Protein AF-A0A7S4UX85-F1 (afdb_monomer)

Mean predicted aligned error: 16.38 Å

Foldseek 3Di:
DADADADDDDDDFDKDWPDDWDWFKKFKAFDDWDFAVCVVVPPDPVNQVVLVVVCVDPVNVVVQVVCVVVLNNCLRHDDPQNGIFGQKIFMDHPDPPDPLCRLVGAMWGWDPDDDDPARKTWTWGDDDPPRQIKIFIWACPRVSPAAIWTFIFSDPDPVCPQGTFKTFDRNDDRSLSPPPVRRMGTGITGTDIDGDDDHDHDNPQPWDKDADLPDPWFWMKTFRADLVLLCQLCVPPPDPDQKDWGQCPDDPRNVSNQVSCQVRPQVNHLVCCVPPNISFDAALPGDWAWDDDPPPDFALPDCQLPPDAFDWDWDQDPVVRDIDIDTPPCRLVVSLVSLVRHDAQWIWMARSVRRMITITGDLSSQRSVQLNVQPPLADPPRRVQKTKIKHKYQQVNDDDPPDDPDDDDAQPPADFDFFDWPPPDGDDRRLRSVLRVQVCLLVQVDKDKFKEKGWHDDRHDNRMIMIMMMIGIGRWFEEEDQAAPPNPPLVSVLRNLRVCQVVLQVPQDPDFAASAAEEEEALVCQVVSVVVCCRTPVPFAEQEDNELVSQQPDFSLSRRNGSYYYYYLLRLQGPCLQVLLLCLLVVNDDGDQARQQPDDLAADDQDPDPDDPWLPPPGSQPDLPDPVSLVSLQSNLVNLVSNLSSLVSNCVDDDDRGDTSRHQLNHAYQEYEYEAVVLLFGDHPVRVVVLVVVVVPDPDDRDDPSSNSSSNQQLVLLNQYQVSHSYHHSRHYYYYHNHPQPSDPRSVQSSCSSRNNRHDYDPSCRDVCSSNPRCSCVVVNVVPDDTDDD

Sequence (790 aa):
MITIHDGESSKLTQWMVKTSNTKTSLKLMGENPMDSERVETGLTDFSAESLVENAKKSHNAKSFGPAKQRGEERRWIYAKNWKNWPEKITISTVKDDSEEVSHLCGEYIRAKCRQTINQSAMWIKSGSKDDQKLYLLIKPCTNRIGPDTAIISTSISHADSSCVLATLPRNWQPCDALNPKNHTLTDVSTMNWVPLDVKCYFSVSNVEVASPEKSPDVLVTVKGLRKADVVMLCRNDGSSKNTVQLNVTQGQKAQQTVRVFNSLCVAPILKYAAGNGLKYDLSPESPWVDISPPAGVIFGCCDTTIPPRPTESWVFDQERGTWERQSEPGASRRYYLALRDAPEPFQMWLDKKSSEVTVKCYPEVAAHQASRGLIEGRGSDVKNEISVRFRLADLTQQTDPVVDPFRVSNCDSEEMTSVSLKEPYKLYERQQKAVTKMCSIEDGNTLFEELEMSEQEMPGSAGWSLIAKATRETKISGGVIADAIGAGKTVISIAIIVRGIEKARHSRSFPNQSSATLVVVPPGLIDQWKSEIRKFAPSMKVISVYDYGSIGKIRVKDMIEADVVICPVDILESEGYMDNVVRKAEKNKKIYTPKLPKYTGQQEKNGADGVWIPSSSADPYGGANNPNNQKRRNESAYYTYVYLNSVEKLRKMEVDKQDKGLPLEFFEWERIIVDEIHESLCTTKDELKLAKEFSSENDSGFFQEKNRRAGRELLGITQKDVRRRPLLYRRAIFGLTGTPLLDSSSRVIELANLMGNTYVIGLSSHWRKLERESCRDIFLHNYLEPKQSR

Secondary structure (DSSP, 8-state):
----------S---EEESS--EEEEEEEEEEEEEE-HHHHTT--HHHHHHHHHHHHSHHHHHHHHHHHHTT-GGGTS--TTTTEEEEEEEEEESSTT-TTTGGG-EEEEE------TTT-EEEEE---TTSPP-EEEEE--TTSSS--EEEEESSS-TT-GGGEEEE--TT--GGGGGSG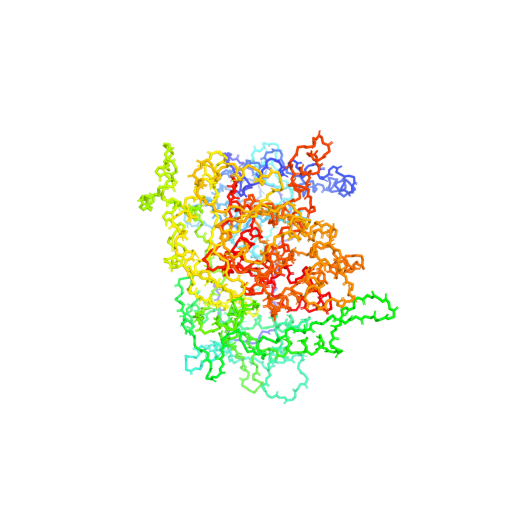GG-EEEEEEE--EEESS----------EEE--TT-SSEEEEEE---HHHHHHHTTT-----SEEEE--SSHHHHHHHHHHHIIIIIHHHHHHHHHH--SS--STTPPPEEE-PPTT--TT--TTTSPPPPPEEEEEETTTTEEEEEE-TTHHHHHHHHHHTSPPSEEEEEETTTTEEEEEE-HHHHHHHHHHHHHTTS-TTGGGS-EEEEEEEETTTPPPP---------STTSPPPP--PSTT----HHHHHHHHHHHHHHTT--EEEEEEEEEEEPSSSS-EEEEEEEEEEEE--EEEEE--TTS-HHHHHHHHHHHHHHHHHHH-BTTTB-SPEEEEE-GGGHHHHHHHHHHH-TTS-EEE--SHHHHTT-BHHHHHH-SEEEEETTGGGSTTHHHHHHHHHTTT---PPPPPPS-----B-----SS---S----TTS-TT-HHHHHHHHHHHHHHHHHHHHHHHHTT----TT-B---GGGSEESEEEETTGGGGS--BHHHHHHHHHHHHH----PPPHHHHHHHHHHTTTT-SSGGGSSSEESS-EEEEESS---S-HHHHHHHHHHTTT--BSS-TTTHHHHHHS-GGGHHHHHHH--S---

InterPro domains:
  IPR000330 SNF2, N-terminal domain [PF00176] (471-698)
  IPR014001 Helicase superfamily 1/2, ATP-binding domain [SM00487] (423-771)
  IPR027417 P-loop containing nucleoside triphosphate hydrolase [G3DSA:3.40.50.300] (415-760)
  IPR027417 P-loop containing nucleoside triphosphate hydrolase [SSF52540] (393-781)

Nearest PDB structures (foldseek):
  7r76-assembly1_A  TM=5.969E-01  e=4.818E-28  Cryptococcus neoformans H99
  7r77-assembly1_A  TM=5.598E-01  e=4.991E-27  Cryptococcus neoformans H99
  7r78-assembly1_A  TM=5.023E-01  e=2.376E-28  Cryptococcus neoformans H99
  7zke-assembly1_E  TM=6.931E-01  e=8.146E-07  Thermochaetoides thermophila
  7zb5-assembly1_H  TM=6.694E-01  e=3.004E-06  Thermochaetoides thermophila

Structure (mmCIF, N/CA/C/O backbone):
data_AF-A0A7S4UX85-F1
#
_entry.id   AF-A0A7S4UX85-F1
#
loop_
_atom_site.group_PDB
_atom_site.id
_atom_site.type_symbol
_atom_site.label_atom_id
_atom_site.label_alt_id
_atom_site.label_comp_id
_atom_site.label_asym_id
_atom_site.label_entity_id
_atom_site.label_seq_id
_atom_site.pdbx_PDB_ins_code
_atom_site.Cartn_x
_atom_site.Cartn_y
_atom_site.Cartn_z
_atom_site.occupancy
_atom_site.B_iso_or_equiv
_atom_site.auth_seq_id
_atom_site.auth_comp_id
_atom_site.auth_asym_id
_atom_site.auth_atom_id
_atom_site.pdbx_PDB_model_num
ATOM 1 N N . MET A 1 1 ? 37.073 10.346 -48.454 1.00 24.80 1 MET A N 1
ATOM 2 C CA . MET A 1 1 ? 35.929 10.108 -49.359 1.00 24.80 1 MET A CA 1
ATOM 3 C C . MET A 1 1 ? 35.527 8.654 -49.205 1.00 24.80 1 MET A C 1
ATOM 5 O O . MET A 1 1 ? 36.381 7.803 -49.400 1.00 24.80 1 MET A O 1
ATOM 9 N N . ILE A 1 2 ? 34.300 8.372 -48.766 1.00 26.23 2 ILE A N 1
ATOM 10 C CA . ILE A 1 2 ? 33.773 7.003 -48.687 1.00 26.23 2 ILE A CA 1
ATOM 11 C C . ILE A 1 2 ? 32.948 6.795 -49.955 1.00 26.23 2 ILE A C 1
ATOM 13 O O . ILE A 1 2 ? 31.933 7.465 -50.132 1.00 26.23 2 ILE A O 1
ATOM 17 N N . THR A 1 3 ? 33.404 5.920 -50.846 1.00 28.89 3 THR A N 1
ATOM 18 C CA . THR A 1 3 ? 32.665 5.551 -52.058 1.00 28.89 3 THR A CA 1
ATOM 19 C C . THR A 1 3 ? 31.814 4.322 -51.750 1.00 28.89 3 THR A C 1
ATOM 21 O O . THR A 1 3 ? 32.329 3.313 -51.268 1.00 28.89 3 THR A O 1
ATOM 24 N N . ILE A 1 4 ? 30.505 4.429 -51.974 1.00 30.66 4 ILE A N 1
ATOM 25 C CA . ILE A 1 4 ? 29.514 3.388 -51.674 1.00 30.66 4 ILE A CA 1
ATOM 26 C C . ILE A 1 4 ? 29.380 2.459 -52.888 1.00 30.66 4 ILE A C 1
ATOM 28 O O . ILE A 1 4 ? 29.232 2.941 -54.009 1.00 30.66 4 ILE A O 1
ATOM 32 N N . HIS A 1 5 ? 29.425 1.142 -52.669 1.00 34.62 5 HIS A N 1
ATOM 33 C CA . HIS A 1 5 ? 29.243 0.124 -53.710 1.00 34.62 5 HIS A CA 1
ATOM 34 C C . HIS A 1 5 ? 28.300 -0.997 -53.235 1.00 34.62 5 HIS A C 1
ATOM 36 O O . HIS A 1 5 ? 28.344 -1.381 -52.067 1.00 34.62 5 HIS A O 1
ATOM 42 N N . ASP A 1 6 ? 27.507 -1.554 -54.156 1.00 32.75 6 ASP A N 1
ATOM 43 C CA . ASP A 1 6 ? 26.607 -2.697 -53.930 1.00 32.75 6 ASP A CA 1
ATOM 44 C C . ASP A 1 6 ? 27.368 -4.041 -54.021 1.00 32.75 6 ASP A C 1
ATOM 46 O O . ASP A 1 6 ? 28.125 -4.257 -54.971 1.00 32.75 6 ASP A O 1
ATOM 50 N N . GLY A 1 7 ? 27.194 -4.963 -53.057 1.00 37.06 7 GLY A N 1
ATOM 51 C CA . GLY A 1 7 ? 27.782 -6.317 -53.122 1.00 37.06 7 GLY A CA 1
ATOM 52 C C . GLY A 1 7 ? 27.730 -7.154 -51.828 1.00 37.06 7 GLY A C 1
ATOM 53 O O . GLY A 1 7 ? 27.686 -6.610 -50.726 1.00 37.06 7 GLY A O 1
ATOM 54 N N . GLU A 1 8 ? 27.737 -8.491 -51.957 1.00 38.31 8 GLU A N 1
ATOM 55 C CA . GLU A 1 8 ? 27.724 -9.460 -50.841 1.00 38.31 8 GLU A CA 1
ATOM 56 C C . GLU A 1 8 ? 29.026 -9.441 -50.010 1.00 38.31 8 GLU A C 1
ATOM 58 O O . GLU A 1 8 ? 30.140 -9.532 -50.529 1.00 38.31 8 GLU A O 1
ATOM 63 N N . SER A 1 9 ? 28.873 -9.355 -48.685 1.00 39.91 9 SER A N 1
ATOM 64 C CA . SER A 1 9 ? 29.958 -9.272 -47.700 1.00 39.91 9 SER A CA 1
ATOM 65 C C . SER A 1 9 ? 30.552 -10.648 -47.374 1.00 39.91 9 SER A C 1
ATOM 67 O O . SER A 1 9 ? 29.861 -11.522 -46.853 1.00 39.91 9 SER A O 1
ATOM 69 N N . SER A 1 10 ? 31.855 -10.825 -47.617 1.00 39.25 10 SER A N 1
ATOM 70 C CA . SER A 1 10 ? 32.618 -11.991 -47.131 1.00 39.25 10 SER A CA 1
ATOM 71 C C . SER A 1 10 ? 33.897 -11.649 -46.359 1.00 39.25 10 SER A C 1
ATOM 73 O O . SER A 1 10 ? 34.636 -12.556 -45.979 1.00 39.25 10 SER A O 1
ATOM 75 N N . LYS A 1 11 ? 34.182 -10.374 -46.058 1.00 42.41 11 LYS A N 1
ATOM 76 C CA .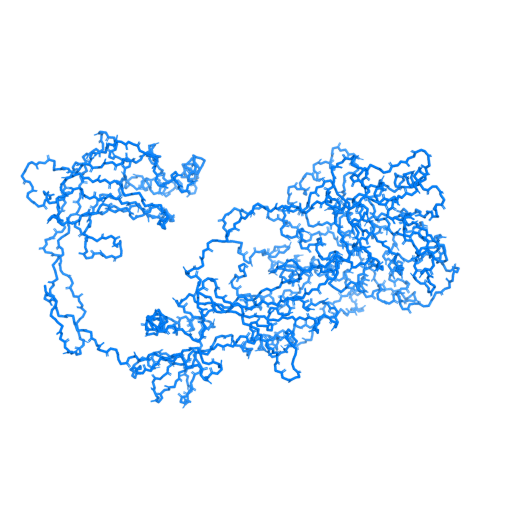 LYS A 1 11 ? 35.371 -10.013 -45.267 1.00 42.41 11 LYS A CA 1
ATOM 77 C C . LYS A 1 11 ? 35.035 -9.035 -44.147 1.00 42.41 11 LYS A C 1
ATOM 79 O O . LYS A 1 11 ? 34.587 -7.922 -44.393 1.00 42.41 11 LYS A O 1
ATOM 84 N N . LEU A 1 12 ? 35.276 -9.483 -42.913 1.00 42.38 12 LEU A N 1
ATOM 85 C CA . LEU A 1 12 ? 35.343 -8.648 -41.713 1.00 42.38 12 LEU A CA 1
ATOM 86 C C . LEU A 1 12 ? 36.306 -7.479 -41.957 1.00 42.38 12 LEU A C 1
ATOM 88 O O . LEU A 1 12 ? 37.416 -7.697 -42.443 1.00 42.38 12 LEU A O 1
ATOM 92 N N . THR A 1 13 ? 35.894 -6.266 -41.590 1.00 45.19 13 THR A N 1
ATOM 93 C CA . THR A 1 13 ? 36.746 -5.073 -41.600 1.00 45.19 13 THR A CA 1
ATOM 94 C C . THR A 1 13 ? 37.978 -5.334 -40.737 1.00 45.19 13 THR A C 1
ATOM 96 O O . THR A 1 13 ? 37.881 -5.409 -39.511 1.00 45.19 13 THR A O 1
ATOM 99 N N . GLN A 1 14 ? 39.136 -5.520 -41.368 1.00 46.69 14 GLN A N 1
ATOM 100 C CA . GLN A 1 14 ? 40.402 -5.682 -40.664 1.00 46.69 14 GLN A CA 1
ATOM 101 C C . GLN A 1 14 ? 41.067 -4.317 -40.532 1.00 46.69 14 GLN A C 1
ATOM 103 O O . GLN A 1 14 ? 41.392 -3.663 -41.519 1.00 46.69 14 GLN A O 1
ATOM 108 N N . TRP A 1 15 ? 41.254 -3.889 -39.290 1.00 50.09 15 TRP A N 1
ATOM 109 C CA . TRP A 1 15 ? 42.080 -2.741 -38.950 1.00 50.09 15 TRP A CA 1
ATOM 110 C C . TRP A 1 15 ? 43.505 -3.236 -38.701 1.00 50.09 15 TRP A C 1
ATOM 112 O O . TRP A 1 15 ? 43.690 -4.209 -37.970 1.00 50.09 15 TRP A O 1
ATOM 122 N N . MET A 1 16 ? 44.511 -2.579 -39.282 1.00 54.62 16 MET A N 1
ATOM 123 C CA . MET A 1 16 ? 45.909 -2.802 -38.905 1.00 54.62 16 MET A CA 1
ATOM 124 C C . MET A 1 16 ? 46.477 -1.553 -38.235 1.00 54.62 16 MET A C 1
ATOM 126 O O . MET A 1 16 ? 46.199 -0.421 -38.636 1.00 54.62 16 MET A O 1
ATOM 130 N N . VAL A 1 17 ? 47.288 -1.778 -37.203 1.00 55.66 17 VAL A N 1
ATOM 131 C CA . VAL A 1 17 ? 48.068 -0.724 -36.555 1.00 55.66 17 VAL A CA 1
ATOM 132 C C . VAL A 1 17 ? 49.246 -0.384 -37.479 1.00 55.66 17 VAL A C 1
ATOM 134 O O . VAL A 1 17 ? 50.030 -1.265 -37.824 1.00 55.66 17 VAL A O 1
ATOM 137 N N . LYS A 1 18 ? 49.357 0.879 -37.907 1.00 51.97 18 LYS A N 1
ATOM 138 C CA . LYS A 1 18 ? 50.373 1.388 -38.851 1.00 51.97 18 LYS A CA 1
ATOM 139 C C . LYS A 1 18 ? 51.799 1.273 -38.304 1.00 51.97 18 LYS A C 1
ATOM 141 O O . LYS A 1 18 ? 52.738 1.065 -39.064 1.00 51.97 18 LYS A O 1
ATOM 146 N N . THR A 1 19 ? 51.954 1.418 -36.993 1.00 54.75 19 THR A N 1
ATOM 147 C CA . THR A 1 19 ? 53.226 1.368 -36.267 1.00 54.75 19 THR A CA 1
ATOM 148 C C . THR A 1 19 ? 53.026 0.544 -34.999 1.00 54.75 19 THR A C 1
ATOM 150 O O . THR A 1 19 ? 52.037 0.728 -34.297 1.00 54.75 19 THR A O 1
ATOM 153 N N . SER A 1 20 ? 53.927 -0.397 -34.700 1.00 57.41 20 SER A N 1
ATOM 154 C CA . SER A 1 20 ? 53.910 -1.145 -33.430 1.00 57.41 20 SER A CA 1
ATOM 155 C C . SER A 1 20 ? 53.746 -0.186 -32.248 1.00 57.41 20 SER A C 1
ATOM 157 O O . SER A 1 20 ? 54.369 0.867 -32.302 1.00 57.41 20 SER A O 1
ATOM 159 N N . ASN A 1 21 ? 52.973 -0.539 -31.206 1.00 61.81 21 ASN A N 1
ATOM 160 C CA . ASN A 1 21 ? 52.797 0.289 -29.999 1.00 61.81 21 ASN A CA 1
ATOM 161 C C . ASN A 1 21 ? 54.141 0.882 -29.546 1.00 61.81 21 ASN A C 1
ATOM 163 O O . ASN A 1 21 ? 54.952 0.176 -28.937 1.00 61.81 21 ASN A O 1
ATOM 167 N N . THR A 1 22 ? 54.382 2.159 -29.842 1.00 70.50 22 THR A N 1
ATOM 168 C CA . THR A 1 22 ? 55.562 2.858 -29.350 1.00 70.50 22 THR A CA 1
ATOM 169 C C . THR A 1 22 ? 55.210 3.456 -27.997 1.00 70.50 22 THR A C 1
ATOM 171 O O . THR A 1 22 ? 54.135 4.021 -27.780 1.00 70.50 22 THR A O 1
ATOM 174 N N . LYS A 1 23 ? 56.101 3.238 -27.031 1.00 78.81 23 LYS A N 1
ATOM 175 C CA . LYS A 1 23 ? 56.013 3.855 -25.712 1.00 78.81 23 LYS A CA 1
ATOM 176 C C . LYS A 1 23 ? 56.777 5.166 -25.760 1.00 78.81 23 LYS A C 1
ATOM 178 O O . LYS A 1 23 ? 57.959 5.173 -26.091 1.00 78.81 23 LYS A O 1
ATOM 183 N N . THR A 1 24 ? 56.110 6.252 -25.406 1.00 83.94 24 THR A N 1
ATOM 184 C CA . THR A 1 24 ? 56.684 7.599 -25.380 1.00 83.94 24 THR A CA 1
ATOM 185 C C . THR A 1 24 ? 56.409 8.284 -24.043 1.00 83.94 24 THR A C 1
ATOM 187 O O . THR A 1 24 ? 55.735 7.727 -23.169 1.00 83.94 24 THR A O 1
ATOM 190 N N . SER A 1 25 ? 56.964 9.479 -23.867 1.00 86.62 25 SER A N 1
ATOM 191 C CA . SER A 1 25 ? 56.810 10.281 -22.658 1.00 86.62 25 SER A CA 1
ATOM 192 C C . SER A 1 25 ? 56.208 11.642 -22.988 1.00 86.62 25 SER A C 1
ATOM 194 O O . SER A 1 25 ? 56.668 12.326 -23.902 1.00 86.62 25 SER A O 1
ATOM 196 N N . LEU A 1 26 ? 55.213 12.053 -22.206 1.00 89.94 26 LEU A N 1
ATOM 197 C CA . LEU A 1 26 ? 54.559 13.357 -22.313 1.00 89.94 26 LEU A CA 1
ATOM 198 C C . LEU A 1 26 ? 54.637 14.093 -20.981 1.00 89.94 26 LEU A C 1
ATOM 200 O O . LEU A 1 26 ? 54.684 13.478 -19.915 1.00 89.94 26 LEU A O 1
ATOM 204 N N . LYS A 1 27 ? 54.612 15.420 -21.044 1.00 91.31 27 LYS A N 1
ATOM 205 C CA . LYS A 1 27 ? 54.462 16.282 -19.880 1.00 91.31 27 LYS A CA 1
ATOM 206 C C . LYS A 1 27 ? 53.036 16.825 -19.848 1.00 91.31 27 LYS A C 1
ATOM 208 O O . LYS A 1 27 ? 52.619 17.494 -20.787 1.00 91.31 27 LYS A O 1
ATOM 213 N N . LEU A 1 28 ? 52.288 16.514 -18.792 1.00 94.06 28 LEU A N 1
ATOM 214 C CA . LEU A 1 28 ? 50.919 16.979 -18.568 1.00 94.06 28 LEU A CA 1
ATOM 215 C C . LEU A 1 28 ? 50.912 17.910 -17.354 1.00 94.06 28 LEU A C 1
ATOM 217 O O . LEU A 1 28 ? 51.146 17.467 -16.230 1.00 94.06 28 LEU A O 1
ATOM 221 N N . MET A 1 29 ? 50.650 19.195 -17.585 1.00 95.50 29 MET A N 1
ATOM 222 C CA . MET A 1 29 ? 50.606 20.224 -16.541 1.00 95.50 29 MET A CA 1
ATOM 223 C C . MET A 1 29 ? 49.182 20.743 -16.390 1.00 95.50 29 MET A C 1
ATOM 225 O O . MET A 1 29 ? 48.583 21.199 -17.357 1.00 95.50 29 MET A O 1
ATOM 229 N N . GLY A 1 30 ? 48.635 20.636 -15.187 1.00 94.31 30 GLY A N 1
ATOM 230 C CA . GLY A 1 30 ? 47.293 21.068 -14.835 1.00 94.31 30 GLY A CA 1
ATOM 231 C C . GLY A 1 30 ? 47.302 22.438 -14.166 1.00 94.31 30 GLY A C 1
ATOM 232 O O . GLY A 1 30 ? 48.114 22.693 -13.280 1.00 94.31 30 GLY A O 1
ATOM 233 N N . GLU A 1 31 ? 46.359 23.288 -14.549 1.00 94.19 31 GLU A N 1
ATOM 234 C CA . GLU A 1 31 ? 46.131 24.620 -13.984 1.00 94.19 31 GLU A CA 1
ATOM 235 C C . GLU A 1 31 ? 44.670 24.751 -13.535 1.00 94.19 31 GLU A C 1
ATOM 237 O O . GLU A 1 31 ? 43.811 23.966 -13.952 1.00 94.19 31 GLU A O 1
ATOM 242 N N . ASN A 1 32 ? 44.400 25.748 -12.684 1.00 94.31 32 ASN A N 1
ATOM 243 C CA . ASN A 1 32 ? 43.068 26.077 -12.166 1.00 94.31 32 ASN A CA 1
ATOM 244 C C . ASN A 1 32 ? 42.355 24.857 -11.546 1.00 94.31 32 ASN A C 1
ATOM 246 O O . ASN A 1 32 ? 41.473 24.261 -12.168 1.00 94.31 32 ASN A O 1
ATOM 250 N N . PRO A 1 33 ? 42.754 24.428 -10.336 1.00 93.44 33 PRO A N 1
ATOM 251 C CA . PRO A 1 33 ? 42.096 23.317 -9.661 1.00 93.44 33 PRO A CA 1
ATOM 252 C C . PRO A 1 33 ? 40.618 23.639 -9.409 1.00 93.44 33 PRO A C 1
ATOM 254 O O . PRO A 1 33 ? 40.288 24.684 -8.854 1.00 93.44 33 PRO A O 1
ATOM 257 N N . MET A 1 34 ? 39.746 22.713 -9.790 1.00 89.81 34 MET A N 1
ATOM 258 C CA . MET A 1 34 ? 38.306 22.758 -9.545 1.00 89.81 34 MET A CA 1
ATOM 259 C C . MET A 1 34 ? 37.836 21.436 -8.945 1.00 89.81 34 MET A C 1
ATOM 261 O O . MET A 1 34 ? 38.560 20.433 -8.991 1.00 89.81 34 MET A O 1
ATOM 265 N N . ASP A 1 35 ? 36.602 21.421 -8.443 1.00 89.06 35 ASP A N 1
ATOM 266 C CA . ASP A 1 35 ? 35.965 20.199 -7.966 1.00 89.06 35 ASP A CA 1
ATOM 267 C C . ASP A 1 35 ? 35.996 19.118 -9.052 1.00 89.06 35 ASP A C 1
ATOM 269 O O . ASP A 1 35 ? 35.685 19.3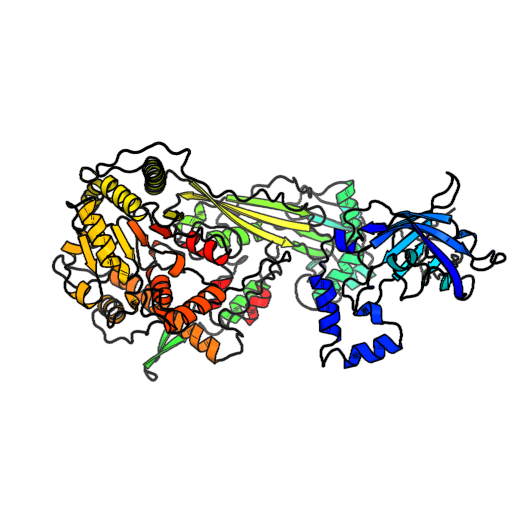37 -10.225 1.00 89.06 35 ASP A O 1
ATOM 273 N N . SER A 1 36 ? 36.453 17.930 -8.673 1.00 86.00 36 SER A N 1
ATOM 274 C CA . SER A 1 36 ? 36.424 16.752 -9.530 1.00 86.00 36 SER A CA 1
ATOM 275 C C . SER A 1 36 ? 34.984 16.305 -9.765 1.00 86.00 36 SER A C 1
ATOM 277 O O . SER A 1 36 ? 34.139 16.426 -8.880 1.00 86.00 36 SER A O 1
ATOM 279 N N . GLU A 1 37 ? 34.735 15.638 -10.891 1.00 78.25 37 GLU A N 1
ATOM 280 C CA . GLU A 1 37 ? 33.428 15.032 -11.197 1.00 78.25 37 GLU A CA 1
ATOM 281 C C . GLU A 1 37 ? 32.943 14.085 -10.088 1.00 78.25 37 GLU A C 1
ATOM 283 O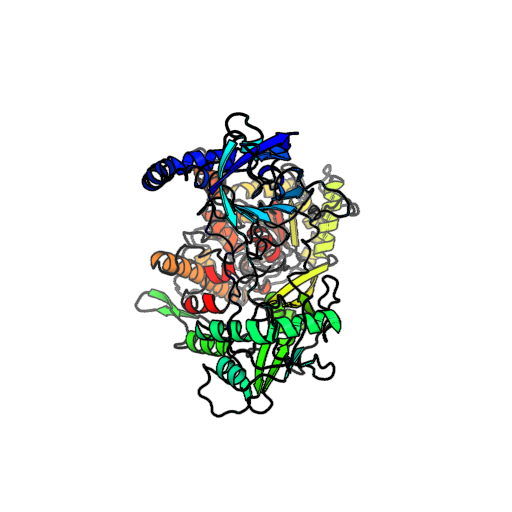 O . GLU A 1 37 ? 31.752 13.878 -9.884 1.00 78.25 37 GLU A O 1
ATOM 288 N N . ARG A 1 38 ? 33.879 13.503 -9.330 1.00 79.38 38 ARG A N 1
ATOM 289 C CA . ARG A 1 38 ? 33.586 12.637 -8.184 1.00 79.38 38 ARG A CA 1
ATOM 290 C C . ARG A 1 38 ? 32.885 13.412 -7.062 1.00 79.38 38 ARG A C 1
ATOM 292 O O . ARG A 1 38 ? 31.961 12.881 -6.464 1.00 79.38 38 ARG A O 1
ATOM 299 N N . VAL A 1 39 ? 33.303 14.649 -6.795 1.00 81.75 39 VAL A N 1
ATOM 300 C CA . VAL A 1 39 ? 32.657 15.533 -5.810 1.00 81.75 39 VAL A CA 1
ATOM 301 C C . VAL A 1 39 ? 31.301 16.001 -6.338 1.00 81.75 39 VAL A C 1
ATOM 303 O O . VAL A 1 39 ? 30.313 15.924 -5.616 1.00 81.75 39 VAL A O 1
ATOM 306 N N . GLU A 1 40 ? 31.232 16.391 -7.614 1.00 75.06 40 GLU A N 1
ATOM 307 C CA . GLU A 1 40 ? 29.988 16.842 -8.259 1.00 75.06 40 GLU A CA 1
ATOM 308 C C . GLU A 1 40 ? 28.902 15.748 -8.282 1.00 75.06 40 GLU A C 1
ATOM 310 O O . GLU A 1 40 ? 27.718 16.041 -8.149 1.00 75.06 40 GLU A O 1
ATOM 315 N N . THR A 1 41 ? 29.308 14.477 -8.382 1.00 70.38 41 THR A N 1
ATOM 316 C CA . THR A 1 41 ? 28.423 13.296 -8.329 1.00 70.38 41 THR A CA 1
ATOM 317 C C . THR A 1 41 ? 28.171 12.767 -6.908 1.00 70.38 41 THR A C 1
ATOM 319 O O . THR A 1 41 ? 27.583 11.698 -6.746 1.00 70.38 41 THR A O 1
ATOM 322 N N . GLY A 1 42 ? 28.587 13.501 -5.867 1.00 72.19 42 GLY A N 1
ATOM 323 C CA . GLY A 1 42 ? 28.242 13.217 -4.470 1.00 72.19 42 GLY A CA 1
ATOM 324 C C . GLY A 1 42 ? 29.166 12.243 -3.731 1.00 72.19 42 GLY A C 1
ATOM 325 O O . GLY A 1 42 ? 28.803 11.763 -2.656 1.00 72.19 42 GLY A O 1
ATOM 326 N N . LEU A 1 43 ? 30.364 11.936 -4.249 1.00 77.50 43 LEU A N 1
ATOM 327 C CA . LEU A 1 43 ? 31.342 11.137 -3.503 1.00 77.50 43 LEU A CA 1
ATOM 328 C C . LEU A 1 43 ? 31.811 11.906 -2.257 1.00 77.50 43 LEU A C 1
ATOM 330 O O . LEU A 1 43 ? 32.340 13.012 -2.357 1.00 77.50 43 LEU A O 1
ATOM 334 N N . THR A 1 44 ? 31.656 11.296 -1.083 1.00 83.75 44 THR A N 1
ATOM 335 C CA . THR A 1 44 ? 31.992 11.905 0.213 1.00 83.75 44 THR A CA 1
ATOM 336 C C . THR A 1 44 ? 33.366 11.478 0.733 1.00 83.75 44 THR A C 1
ATOM 338 O O . THR A 1 44 ? 33.899 10.435 0.342 1.00 83.75 44 THR A O 1
ATOM 341 N N . ASP A 1 45 ? 33.917 12.245 1.680 1.00 84.12 45 ASP A N 1
ATOM 342 C CA . ASP A 1 45 ? 35.133 11.861 2.416 1.00 84.12 45 ASP A CA 1
ATOM 343 C C . ASP A 1 45 ? 34.980 10.511 3.107 1.00 84.12 45 ASP A C 1
ATOM 345 O O . ASP A 1 45 ? 35.841 9.650 2.958 1.00 84.12 45 ASP A O 1
ATOM 349 N N . PHE A 1 46 ? 33.829 10.278 3.742 1.00 83.38 46 PHE A N 1
ATOM 350 C CA . PHE A 1 46 ? 33.507 9.003 4.374 1.00 83.38 46 PHE A CA 1
ATOM 351 C C . PHE A 1 46 ? 33.615 7.823 3.395 1.00 83.38 46 PHE A C 1
ATOM 353 O O . PHE A 1 46 ? 34.169 6.777 3.728 1.00 83.38 46 PHE A O 1
ATOM 360 N N . SER A 1 47 ? 33.144 7.991 2.155 1.00 76.19 47 SER A N 1
ATOM 361 C CA . SER A 1 47 ? 33.229 6.948 1.123 1.00 76.19 47 SER A CA 1
ATOM 362 C C . SER A 1 47 ? 34.678 6.668 0.706 1.00 76.19 47 SER A C 1
ATOM 364 O O . SER A 1 47 ? 35.069 5.512 0.518 1.00 76.19 47 SER A O 1
ATOM 366 N N . ALA A 1 48 ? 35.494 7.718 0.575 1.00 79.69 48 ALA A N 1
ATOM 367 C CA . ALA A 1 48 ? 36.913 7.597 0.254 1.00 79.69 48 ALA A CA 1
ATOM 368 C C . ALA A 1 48 ? 37.718 6.967 1.408 1.00 79.69 48 ALA A C 1
ATOM 370 O O . ALA A 1 48 ? 38.568 6.108 1.168 1.00 79.69 48 ALA A O 1
ATOM 371 N N . GLU A 1 49 ? 37.424 7.341 2.652 1.00 84.12 49 GLU A N 1
ATOM 372 C CA . GLU A 1 49 ? 38.032 6.788 3.867 1.00 84.12 49 GLU A CA 1
ATOM 373 C C . GLU A 1 49 ? 37.641 5.322 4.076 1.00 84.12 49 GLU A C 1
ATOM 375 O O . GLU A 1 49 ? 38.506 4.476 4.309 1.00 84.12 49 GLU A O 1
ATOM 380 N N . SER A 1 50 ? 36.366 4.983 3.871 1.00 82.06 50 SER A N 1
ATOM 381 C CA . SER A 1 50 ? 35.867 3.609 3.966 1.00 82.06 50 SER A CA 1
ATOM 382 C C . SER A 1 50 ? 36.565 2.667 2.978 1.00 82.06 50 SER A C 1
ATOM 384 O O . SER A 1 50 ? 36.861 1.519 3.314 1.00 82.06 50 SER A O 1
ATOM 386 N N . LEU A 1 51 ? 36.907 3.134 1.769 1.00 79.50 51 LEU A N 1
ATOM 387 C CA . LEU A 1 51 ? 37.714 2.361 0.813 1.00 79.50 51 LEU A CA 1
ATOM 388 C C . LEU A 1 51 ? 39.123 2.064 1.349 1.00 79.50 51 LEU A C 1
ATOM 390 O O . LEU A 1 51 ? 39.597 0.929 1.247 1.00 79.50 51 LEU A O 1
ATOM 394 N N . VAL A 1 52 ? 39.768 3.050 1.980 1.00 81.69 52 VAL A N 1
ATOM 395 C CA . VAL A 1 52 ? 41.084 2.879 2.617 1.00 81.69 52 VAL A CA 1
ATOM 396 C C . VAL A 1 52 ? 41.011 1.874 3.768 1.00 81.69 52 VAL A C 1
ATOM 398 O O . VAL A 1 52 ? 41.895 1.024 3.900 1.00 81.69 52 VAL A O 1
ATOM 401 N N . GLU A 1 53 ? 39.967 1.930 4.591 1.00 82.88 53 GLU A N 1
ATOM 402 C CA . GLU A 1 53 ? 39.750 0.968 5.675 1.00 82.88 53 GLU A CA 1
ATOM 403 C C . GLU A 1 53 ? 39.448 -0.440 5.152 1.00 82.88 53 GLU A C 1
ATOM 405 O O . GLU A 1 53 ? 40.024 -1.423 5.624 1.00 82.88 53 GLU A O 1
ATOM 410 N N . ASN A 1 54 ? 38.599 -0.555 4.129 1.00 80.44 54 ASN A N 1
ATOM 411 C CA . ASN A 1 54 ? 38.256 -1.829 3.502 1.00 80.44 54 ASN A CA 1
ATOM 412 C C . ASN A 1 54 ? 39.465 -2.507 2.850 1.00 80.44 54 ASN A C 1
ATOM 414 O O . ASN A 1 54 ? 39.568 -3.734 2.922 1.00 80.44 54 ASN A O 1
ATOM 418 N N . ALA A 1 55 ? 40.398 -1.741 2.276 1.00 78.38 55 ALA A N 1
ATOM 419 C CA . ALA A 1 55 ? 41.657 -2.264 1.743 1.00 78.38 55 ALA A CA 1
ATOM 420 C C . ALA A 1 55 ? 42.581 -2.833 2.841 1.00 78.38 55 ALA A C 1
ATOM 422 O O . ALA A 1 55 ? 43.372 -3.739 2.573 1.00 78.38 55 ALA A O 1
ATOM 423 N N . LYS A 1 56 ? 42.463 -2.345 4.087 1.00 78.12 56 LYS A N 1
ATOM 424 C CA . LYS A 1 56 ? 43.244 -2.804 5.252 1.00 78.12 56 LYS A CA 1
ATOM 425 C C . LYS A 1 56 ? 42.649 -4.034 5.959 1.00 78.12 56 LYS A C 1
ATOM 427 O O . LYS A 1 56 ? 43.345 -4.654 6.761 1.00 78.12 56 LYS A O 1
ATOM 432 N N . LYS A 1 57 ? 41.393 -4.418 5.686 1.00 82.00 57 LYS A N 1
ATOM 433 C CA . LYS A 1 57 ? 40.744 -5.597 6.305 1.00 82.00 57 LYS A CA 1
ATOM 434 C C . LYS A 1 57 ? 41.457 -6.900 5.921 1.00 82.00 57 LYS A C 1
ATOM 436 O O . LYS A 1 57 ? 41.851 -7.076 4.773 1.00 82.00 57 LYS A O 1
ATOM 441 N N . SER A 1 58 ? 41.560 -7.854 6.853 1.00 71.38 58 SER A N 1
ATOM 442 C CA . SER A 1 58 ? 42.403 -9.060 6.705 1.00 71.38 58 SER A CA 1
ATOM 443 C C . SER A 1 58 ? 42.110 -9.918 5.461 1.00 71.38 58 SER A C 1
ATOM 445 O O . SER A 1 58 ? 43.033 -10.494 4.886 1.00 71.38 58 SER A O 1
ATOM 447 N N . HIS A 1 59 ? 40.852 -9.983 5.010 1.00 76.31 59 HIS A N 1
ATOM 448 C CA . HIS A 1 59 ? 40.461 -10.730 3.810 1.00 76.31 59 HIS A CA 1
ATOM 449 C C . HIS A 1 59 ? 40.850 -10.010 2.505 1.00 76.31 59 HIS A C 1
ATOM 451 O O . HIS A 1 59 ? 41.221 -10.672 1.540 1.00 76.31 59 HIS A O 1
ATOM 457 N N . ASN A 1 60 ? 40.847 -8.672 2.490 1.00 76.44 60 ASN A N 1
ATOM 458 C CA . ASN A 1 60 ? 41.214 -7.849 1.330 1.00 76.44 60 ASN A CA 1
ATOM 459 C C . ASN A 1 60 ? 42.713 -7.525 1.278 1.00 76.44 60 ASN A C 1
ATOM 461 O O . ASN A 1 60 ? 43.276 -7.381 0.193 1.00 76.44 60 ASN A O 1
ATOM 465 N N . ALA A 1 61 ? 43.387 -7.482 2.431 1.00 75.88 61 ALA A N 1
ATOM 466 C CA . ALA A 1 61 ? 44.820 -7.214 2.547 1.00 75.88 61 ALA A CA 1
ATOM 467 C C . ALA A 1 61 ? 45.673 -8.209 1.732 1.00 75.88 61 ALA A C 1
ATOM 469 O O . ALA A 1 61 ? 46.687 -7.820 1.147 1.00 75.88 61 ALA A O 1
ATOM 470 N N . LYS A 1 62 ? 45.217 -9.470 1.619 1.00 79.31 62 LYS A N 1
ATOM 471 C CA . LYS A 1 62 ? 45.837 -10.521 0.788 1.00 79.31 62 LYS A CA 1
ATOM 472 C C . LYS A 1 62 ? 45.855 -10.183 -0.708 1.00 79.31 62 LYS A C 1
ATOM 474 O O . LYS A 1 62 ? 46.779 -10.592 -1.403 1.00 79.31 62 LYS A O 1
ATOM 479 N N . SER A 1 63 ? 44.873 -9.423 -1.192 1.00 78.31 63 SER A N 1
ATOM 480 C CA . SER A 1 63 ? 44.770 -8.982 -2.591 1.00 78.31 63 SER A CA 1
ATOM 481 C C . SER A 1 63 ? 45.374 -7.592 -2.809 1.00 78.31 63 SER A C 1
ATOM 483 O O . SER A 1 63 ? 45.964 -7.329 -3.860 1.00 78.31 63 SER A O 1
ATOM 485 N N . PHE A 1 64 ? 45.278 -6.713 -1.806 1.00 82.38 64 PHE A N 1
ATOM 486 C CA . PHE A 1 64 ? 45.785 -5.343 -1.867 1.00 82.38 64 PHE A CA 1
ATOM 487 C C . PHE A 1 64 ? 47.319 -5.275 -1.897 1.00 82.38 64 PHE A C 1
ATOM 489 O O . PHE A 1 64 ? 47.878 -4.532 -2.701 1.00 82.38 64 PHE A O 1
ATOM 496 N N . GLY A 1 65 ? 48.018 -6.082 -1.088 1.00 81.44 65 GLY A N 1
ATOM 497 C CA . GLY A 1 65 ? 49.489 -6.121 -1.071 1.00 81.44 65 GLY A CA 1
ATOM 498 C C . GLY A 1 65 ? 50.109 -6.417 -2.449 1.00 81.44 65 GLY A C 1
ATOM 499 O O . GLY A 1 65 ? 50.907 -5.613 -2.938 1.00 81.44 65 GLY A O 1
ATOM 500 N N . PRO A 1 66 ? 49.701 -7.506 -3.130 1.00 82.50 66 PRO A N 1
ATOM 501 C CA . PRO A 1 66 ? 50.135 -7.801 -4.496 1.00 82.50 66 PRO A CA 1
ATOM 502 C C . PRO A 1 66 ? 49.716 -6.740 -5.525 1.00 82.50 66 PRO A C 1
ATOM 504 O O . PRO A 1 66 ? 50.479 -6.445 -6.442 1.00 82.50 66 PRO A O 1
ATOM 507 N N . ALA A 1 67 ? 48.524 -6.142 -5.393 1.00 77.56 67 ALA A N 1
ATOM 508 C CA . ALA A 1 67 ? 48.083 -5.056 -6.276 1.00 77.56 67 ALA A CA 1
ATOM 509 C C . ALA A 1 67 ? 48.972 -3.811 -6.137 1.00 77.56 67 ALA A C 1
ATOM 511 O O . ALA A 1 67 ? 49.358 -3.209 -7.137 1.00 77.56 67 ALA A O 1
ATOM 512 N N . LYS A 1 68 ? 49.373 -3.471 -4.908 1.00 79.69 68 LYS A N 1
ATOM 513 C CA . LYS A 1 68 ? 50.300 -2.372 -4.629 1.00 79.69 68 LYS A CA 1
ATOM 514 C C . LYS A 1 68 ? 51.678 -2.608 -5.255 1.00 79.69 68 LYS A C 1
ATOM 516 O O . LYS A 1 68 ? 52.222 -1.698 -5.868 1.00 79.69 68 LYS A O 1
ATOM 521 N N . GLN A 1 69 ? 52.205 -3.833 -5.184 1.00 79.62 69 GLN A N 1
ATOM 522 C CA . GLN A 1 69 ? 53.481 -4.195 -5.825 1.00 79.62 69 GLN A CA 1
ATOM 523 C C . GLN A 1 69 ? 53.440 -4.091 -7.359 1.00 79.62 69 GLN A C 1
ATOM 525 O O . GLN A 1 69 ? 54.464 -3.826 -7.979 1.00 79.62 69 GLN A O 1
ATOM 530 N N . ARG A 1 70 ? 52.259 -4.248 -7.974 1.00 77.06 70 ARG A N 1
ATOM 531 C CA . ARG A 1 70 ? 52.044 -4.071 -9.421 1.00 77.06 70 ARG A CA 1
ATOM 532 C C . ARG A 1 70 ? 51.699 -2.632 -9.835 1.00 77.06 70 ARG A C 1
ATOM 534 O O . ARG A 1 70 ? 51.387 -2.405 -11.000 1.00 77.06 70 ARG A O 1
ATOM 541 N N . GLY A 1 71 ? 51.702 -1.668 -8.907 1.00 72.38 71 GLY A N 1
ATOM 542 C CA . GLY A 1 71 ? 51.302 -0.280 -9.185 1.00 72.38 71 GLY A CA 1
ATOM 543 C C . GLY A 1 71 ? 49.792 -0.087 -9.393 1.00 72.38 71 GLY A C 1
ATOM 544 O O . GLY A 1 71 ? 49.358 0.916 -9.951 1.00 72.38 71 GLY A O 1
ATOM 545 N N . GLU A 1 72 ? 48.970 -1.039 -8.944 1.00 76.00 72 GLU A N 1
ATOM 546 C CA . GLU A 1 72 ? 47.508 -1.057 -9.105 1.00 76.00 72 GLU A CA 1
ATOM 547 C C . GLU A 1 72 ? 46.774 -0.555 -7.846 1.00 76.00 72 GLU A C 1
ATOM 549 O O . GLU A 1 72 ? 45.582 -0.810 -7.667 1.00 76.00 72 GLU A O 1
ATOM 554 N N . GLU A 1 73 ? 47.470 0.156 -6.955 1.00 80.56 73 GLU A N 1
ATOM 555 C CA . GLU A 1 73 ? 46.918 0.645 -5.681 1.00 80.56 73 GLU A CA 1
ATOM 556 C C . GLU A 1 73 ? 45.680 1.533 -5.873 1.00 80.56 73 GLU A C 1
ATOM 558 O O . GLU A 1 73 ? 44.736 1.474 -5.088 1.00 80.56 73 GLU A O 1
ATOM 563 N N . ARG A 1 74 ? 45.623 2.265 -6.990 1.00 79.19 74 ARG A N 1
ATOM 564 C CA . ARG A 1 74 ? 44.517 3.163 -7.345 1.00 79.19 74 ARG A CA 1
ATOM 565 C C . ARG A 1 74 ? 43.208 2.459 -7.710 1.00 79.19 74 ARG A C 1
ATOM 567 O O . ARG A 1 74 ? 42.201 3.127 -7.913 1.00 79.19 74 ARG A O 1
ATOM 574 N N . ARG A 1 75 ? 43.203 1.120 -7.777 1.00 75.12 75 ARG A N 1
ATOM 575 C CA . ARG A 1 75 ? 41.967 0.315 -7.839 1.00 75.12 75 ARG A CA 1
ATOM 576 C C . ARG A 1 75 ? 41.251 0.241 -6.492 1.00 75.12 75 ARG A C 1
ATOM 578 O O . ARG A 1 75 ? 40.056 -0.009 -6.448 1.00 75.12 75 ARG A O 1
ATOM 585 N N . TRP A 1 76 ? 41.992 0.437 -5.406 1.00 77.94 76 TRP A N 1
ATOM 586 C CA . TRP A 1 76 ? 41.519 0.207 -4.043 1.00 77.94 76 TRP A CA 1
ATOM 587 C C . TRP A 1 76 ? 41.409 1.497 -3.235 1.00 77.94 76 TRP A C 1
ATOM 589 O O . TRP A 1 76 ? 40.624 1.552 -2.296 1.00 77.94 76 TRP A O 1
ATOM 599 N N . ILE A 1 77 ? 42.191 2.524 -3.583 1.00 83.31 77 ILE A N 1
ATOM 600 C CA . ILE A 1 77 ? 42.237 3.800 -2.864 1.00 83.31 77 ILE A CA 1
ATOM 601 C C . ILE A 1 77 ? 42.322 4.988 -3.825 1.00 83.31 77 ILE A C 1
ATOM 603 O O . ILE A 1 77 ? 42.915 4.903 -4.900 1.00 83.31 77 ILE A O 1
ATOM 607 N N . TYR A 1 78 ? 41.758 6.121 -3.413 1.00 83.75 78 TYR A N 1
ATOM 608 C CA . TYR A 1 78 ? 41.900 7.389 -4.123 1.00 83.75 78 TYR A CA 1
ATOM 609 C C . TYR A 1 78 ? 43.234 8.078 -3.801 1.00 83.75 78 TYR A C 1
ATOM 611 O O . TYR A 1 78 ? 43.800 7.899 -2.721 1.00 83.75 78 TYR A O 1
ATOM 619 N N . ALA A 1 79 ? 43.733 8.902 -4.730 1.00 82.50 79 ALA A N 1
ATOM 620 C CA . ALA A 1 79 ? 44.860 9.794 -4.457 1.00 82.50 79 ALA A CA 1
ATOM 621 C C . ALA A 1 79 ? 44.473 10.838 -3.395 1.00 82.50 79 ALA A C 1
ATOM 623 O O . ALA A 1 79 ? 43.315 11.232 -3.313 1.00 82.50 79 ALA A O 1
ATOM 624 N N . LYS A 1 80 ? 45.426 11.347 -2.602 1.00 84.62 80 LYS A N 1
ATOM 625 C CA . LYS A 1 80 ? 45.120 12.323 -1.532 1.00 84.62 80 LYS A CA 1
ATOM 626 C C . LYS A 1 80 ? 44.409 13.586 -2.035 1.00 84.62 80 LYS A C 1
ATOM 628 O O . LYS A 1 80 ? 43.591 14.147 -1.321 1.00 84.62 80 LYS A O 1
ATOM 633 N N . ASN A 1 81 ? 44.703 14.016 -3.259 1.00 88.50 81 ASN A N 1
ATOM 634 C CA . ASN A 1 81 ? 44.114 15.187 -3.907 1.00 88.50 81 ASN A CA 1
ATOM 635 C C . ASN A 1 81 ? 42.984 14.827 -4.889 1.00 88.50 81 ASN A C 1
ATOM 637 O O . ASN A 1 81 ? 42.731 15.576 -5.828 1.00 88.50 81 ASN A O 1
ATOM 641 N N . TRP A 1 82 ? 42.306 13.689 -4.698 1.00 87.06 82 TRP A N 1
ATOM 642 C CA . TRP A 1 82 ? 41.282 13.194 -5.627 1.00 87.06 82 TRP A CA 1
ATOM 643 C C . TRP A 1 82 ? 40.130 14.167 -5.882 1.00 87.06 82 TRP A C 1
ATOM 645 O O . TRP A 1 82 ? 39.508 14.062 -6.937 1.00 87.06 82 TRP A O 1
ATOM 655 N N . LYS A 1 83 ? 39.868 15.076 -4.933 1.00 91.06 83 LYS A N 1
ATOM 656 C CA . LYS A 1 83 ? 38.819 16.097 -5.001 1.00 91.06 83 LYS A CA 1
ATOM 657 C C . LYS A 1 83 ? 39.083 17.181 -6.036 1.00 91.06 83 LYS A C 1
ATOM 659 O O . LYS A 1 83 ? 38.125 17.789 -6.483 1.00 91.06 83 LYS A O 1
ATOM 664 N N . ASN A 1 84 ? 40.342 17.403 -6.412 1.00 92.88 84 ASN A N 1
ATOM 665 C CA . ASN A 1 84 ? 40.736 18.521 -7.261 1.00 92.88 84 ASN A CA 1
ATOM 666 C C . ASN A 1 84 ? 41.210 18.009 -8.615 1.00 92.88 84 ASN A C 1
ATOM 668 O O . ASN A 1 84 ? 42.210 17.288 -8.693 1.00 92.88 84 ASN A O 1
ATOM 672 N N . TRP A 1 85 ? 40.513 18.399 -9.679 1.00 92.06 85 TRP A N 1
ATOM 673 C CA . TRP A 1 85 ? 40.918 18.169 -11.065 1.00 92.06 85 TRP A CA 1
ATOM 674 C C . TRP A 1 85 ? 41.224 19.502 -11.755 1.00 92.06 85 TRP A C 1
ATOM 676 O O . TRP A 1 85 ? 40.627 20.517 -11.403 1.00 92.06 85 TRP A O 1
ATOM 686 N N . PRO A 1 86 ? 42.154 19.533 -12.721 1.00 94.19 86 PRO A N 1
ATOM 687 C CA . PRO A 1 86 ? 42.493 20.763 -13.427 1.00 94.19 86 PRO A CA 1
ATOM 688 C C . PRO A 1 86 ? 41.372 21.184 -14.387 1.00 94.19 86 PRO A C 1
ATOM 690 O O . PRO A 1 86 ? 40.853 20.363 -15.148 1.00 94.19 86 PRO A O 1
ATOM 693 N N . GLU A 1 87 ? 41.033 22.471 -14.408 1.00 93.62 87 GLU A N 1
ATOM 694 C CA . GLU A 1 87 ? 40.215 23.057 -15.477 1.00 93.62 87 GLU A CA 1
ATOM 695 C C . GLU A 1 87 ? 40.962 23.013 -16.813 1.00 93.62 87 GLU A C 1
ATOM 697 O O . GLU A 1 87 ? 40.366 22.743 -17.854 1.00 93.62 87 GLU A O 1
ATOM 702 N N . LYS A 1 88 ? 42.279 23.228 -16.782 1.00 94.62 88 LYS A N 1
ATOM 703 C CA . LYS A 1 88 ? 43.129 23.299 -17.970 1.00 94.62 88 LYS A CA 1
ATOM 704 C C . LYS A 1 88 ? 44.294 22.325 -17.856 1.00 94.62 88 LYS A C 1
ATOM 706 O O . LYS A 1 88 ? 44.969 22.298 -16.834 1.00 94.62 88 LYS A O 1
ATOM 711 N N . ILE A 1 89 ? 44.541 21.540 -18.903 1.00 95.94 89 ILE A N 1
ATOM 712 C CA . ILE A 1 89 ? 45.690 20.634 -19.012 1.00 95.94 89 ILE A CA 1
ATOM 713 C C . ILE A 1 89 ? 46.519 21.029 -20.231 1.00 95.94 89 ILE A C 1
ATOM 715 O O . ILE A 1 89 ? 46.045 20.960 -21.361 1.00 95.94 89 ILE A O 1
ATOM 719 N N . THR A 1 90 ? 47.777 21.386 -20.015 1.00 95.19 90 THR A N 1
ATOM 720 C CA . THR A 1 90 ? 48.753 21.641 -21.075 1.00 95.19 90 THR A CA 1
ATOM 721 C C . THR A 1 90 ? 49.586 20.386 -21.301 1.00 95.19 90 THR A C 1
ATOM 723 O O . THR A 1 90 ? 50.247 19.900 -20.379 1.00 95.19 90 THR A O 1
ATOM 726 N N . ILE A 1 91 ? 49.549 19.859 -22.526 1.00 93.38 91 ILE A N 1
ATOM 727 C CA . ILE A 1 91 ? 50.321 18.685 -22.942 1.00 93.38 91 ILE A CA 1
ATOM 728 C C . ILE A 1 91 ? 51.513 19.144 -23.783 1.00 93.38 91 ILE A C 1
ATOM 730 O O . ILE A 1 91 ? 51.325 19.791 -24.813 1.00 93.38 91 ILE A O 1
ATOM 734 N N . SER A 1 92 ? 52.729 18.770 -23.385 1.00 90.75 92 SER A N 1
ATOM 735 C CA . SER A 1 92 ? 53.963 19.022 -24.139 1.00 90.75 92 SER A CA 1
ATOM 736 C C . SER A 1 92 ? 54.865 17.785 -24.206 1.00 90.75 92 SER A C 1
ATOM 738 O O . SER A 1 92 ? 54.666 16.806 -23.481 1.00 90.75 92 SER A O 1
ATOM 740 N N . THR A 1 93 ? 55.845 17.793 -25.107 1.00 85.62 93 THR A N 1
ATOM 741 C CA . THR A 1 93 ? 56.841 16.721 -25.218 1.00 85.62 93 THR A CA 1
ATOM 742 C C . THR A 1 93 ? 57.894 16.830 -24.106 1.00 85.62 93 THR A C 1
ATOM 744 O O . THR A 1 93 ? 58.128 17.897 -23.538 1.00 85.62 93 THR A O 1
ATOM 747 N N . VAL A 1 94 ? 58.523 15.703 -23.751 1.00 78.69 94 VAL A N 1
ATOM 748 C CA . VAL A 1 94 ? 59.630 15.657 -22.766 1.00 78.69 94 VAL A CA 1
ATOM 749 C C . VAL A 1 94 ? 61.000 15.877 -23.439 1.00 78.69 94 VAL A C 1
ATOM 751 O O . VAL A 1 94 ? 61.971 16.207 -22.762 1.00 78.69 94 VAL A O 1
ATOM 754 N N . LYS A 1 95 ? 61.077 15.705 -24.767 1.00 66.50 95 LYS A N 1
ATOM 755 C CA . LYS A 1 95 ? 62.240 15.970 -25.632 1.00 66.50 95 LYS A CA 1
ATOM 756 C C . LYS A 1 95 ? 61.765 16.692 -26.901 1.00 66.50 95 LYS A C 1
ATOM 758 O O . LYS A 1 95 ? 60.715 16.321 -27.429 1.00 66.50 95 LYS A O 1
ATOM 763 N N . ASP A 1 96 ? 62.537 17.665 -27.384 1.00 53.12 96 ASP A N 1
ATOM 764 C CA . ASP A 1 96 ? 62.153 18.539 -28.508 1.00 53.12 96 ASP A CA 1
ATOM 765 C C . ASP A 1 96 ? 62.008 17.813 -29.868 1.00 53.12 96 ASP A C 1
ATOM 767 O O . ASP A 1 96 ? 61.238 18.267 -30.704 1.00 53.12 96 ASP A O 1
ATOM 771 N N . ASP A 1 97 ? 62.602 16.625 -30.057 1.00 49.44 97 ASP A N 1
ATOM 772 C CA . ASP A 1 97 ? 62.623 15.913 -31.356 1.00 49.44 97 ASP A CA 1
ATOM 773 C C . ASP A 1 97 ? 61.717 14.662 -31.432 1.00 49.44 97 ASP A C 1
ATOM 775 O O . ASP A 1 97 ? 62.122 13.608 -31.921 1.00 49.44 97 ASP A O 1
ATOM 779 N N . SER A 1 98 ? 60.473 14.724 -30.943 1.00 57.25 98 SER A N 1
ATOM 780 C CA . SER A 1 98 ? 59.495 13.637 -31.174 1.00 57.25 98 SER A CA 1
ATOM 781 C C . SER A 1 98 ? 58.344 14.092 -32.070 1.00 57.25 98 SER A C 1
ATOM 783 O O . SER A 1 98 ? 57.227 14.333 -31.607 1.00 57.25 98 SER A O 1
ATOM 785 N N . GLU A 1 99 ? 58.613 14.177 -33.380 1.00 61.22 99 GLU A N 1
ATOM 786 C CA . GLU A 1 99 ? 57.608 14.491 -34.414 1.00 61.22 99 GLU A CA 1
ATOM 787 C C . GLU A 1 99 ? 56.355 13.594 -34.318 1.00 61.22 99 GLU A C 1
ATOM 789 O O . GLU A 1 99 ? 55.258 14.023 -34.667 1.00 61.22 99 GLU A O 1
ATOM 794 N N . GLU A 1 100 ? 56.478 12.378 -33.769 1.00 65.19 100 GLU A N 1
ATOM 795 C CA . GLU A 1 100 ? 55.368 11.431 -33.614 1.00 65.19 100 GLU A CA 1
ATOM 796 C C . GLU A 1 100 ? 54.274 11.864 -32.626 1.00 65.19 100 GLU A C 1
ATOM 798 O O . GLU A 1 100 ? 53.142 11.422 -32.782 1.00 65.19 100 GLU A O 1
ATOM 803 N N . VAL A 1 101 ? 54.557 12.700 -31.618 1.00 74.19 101 VAL A N 1
ATOM 804 C CA . VAL A 1 101 ? 53.562 13.105 -30.594 1.00 74.19 101 VAL A CA 1
ATOM 805 C C . VAL A 1 101 ? 53.303 14.605 -30.526 1.00 74.19 101 VAL A C 1
ATOM 807 O O . VAL A 1 101 ? 52.424 15.037 -29.780 1.00 74.19 101 VAL A O 1
ATOM 810 N N . SER A 1 102 ? 54.001 15.395 -31.342 1.00 78.06 102 SER A N 1
ATOM 811 C CA . SER A 1 102 ? 53.813 16.848 -31.447 1.00 78.06 102 SER A CA 1
ATOM 812 C C . SER A 1 102 ? 52.355 17.230 -31.744 1.00 78.06 102 SER A C 1
ATOM 814 O O . SER A 1 102 ? 51.831 18.187 -31.177 1.00 78.06 102 SER A O 1
ATOM 816 N N . HIS A 1 103 ? 51.652 16.426 -32.547 1.00 82.19 103 HIS A N 1
ATOM 817 C CA . HIS A 1 103 ? 50.243 16.636 -32.886 1.00 82.19 103 HIS A CA 1
ATOM 818 C C . HIS A 1 103 ? 49.290 16.506 -31.677 1.00 82.19 103 HIS A C 1
ATOM 820 O O . HIS A 1 103 ? 48.207 17.101 -31.667 1.00 82.19 103 HIS A O 1
ATOM 826 N N . LEU A 1 104 ? 49.695 15.786 -30.624 1.00 86.88 104 LEU A N 1
ATOM 827 C CA . LEU A 1 104 ? 48.943 15.657 -29.370 1.00 86.88 104 LEU A CA 1
ATOM 828 C C . LEU A 1 104 ? 49.157 16.860 -28.438 1.00 86.88 104 LEU A C 1
ATOM 830 O O . LEU A 1 104 ? 48.326 17.102 -27.560 1.00 86.88 104 LEU A O 1
ATOM 834 N N . CYS A 1 105 ? 50.243 17.618 -28.616 1.00 89.00 105 CYS A N 1
ATOM 835 C CA . CYS A 1 105 ? 50.602 18.747 -27.762 1.00 89.00 105 CYS A CA 1
ATOM 836 C C . CYS A 1 105 ? 49.679 19.949 -27.965 1.00 89.00 105 CYS A C 1
ATOM 838 O O . CYS A 1 105 ? 49.192 20.202 -29.067 1.00 89.00 105 CYS A O 1
ATOM 840 N N . GLY A 1 106 ? 49.447 20.698 -26.892 1.00 90.12 106 GLY A N 1
ATOM 841 C CA . GLY A 1 106 ? 48.576 21.867 -26.870 1.00 90.12 106 GLY A CA 1
ATOM 842 C C . GLY A 1 106 ? 47.845 22.015 -25.542 1.00 90.12 106 GLY A C 1
ATOM 843 O O . GLY A 1 106 ? 48.029 21.226 -24.612 1.00 90.12 106 GLY A O 1
ATOM 844 N N . GLU A 1 107 ? 47.010 23.043 -25.462 1.00 92.88 107 GLU A N 1
ATOM 845 C CA . GLU A 1 107 ? 46.185 23.314 -24.288 1.00 92.88 107 GLU A CA 1
ATOM 846 C C . GLU A 1 107 ? 44.836 22.610 -24.415 1.00 92.88 107 GLU A C 1
ATOM 848 O O . GLU A 1 107 ? 44.202 22.675 -25.463 1.00 92.88 107 GLU A O 1
ATOM 853 N N . TYR A 1 108 ? 44.384 21.953 -23.352 1.00 93.88 108 TYR A N 1
ATOM 854 C CA . TYR A 1 108 ? 43.108 21.251 -23.287 1.00 93.88 108 TYR A CA 1
ATOM 855 C C . TYR A 1 108 ? 42.254 21.846 -22.167 1.00 93.88 108 TYR A C 1
ATOM 857 O O . TYR A 1 108 ? 42.693 21.916 -21.020 1.00 93.88 108 TYR A O 1
ATOM 865 N N . ILE A 1 109 ? 41.024 22.248 -22.482 1.00 93.06 109 ILE A N 1
ATOM 866 C CA . ILE A 1 109 ? 40.090 22.874 -21.537 1.00 93.06 109 ILE A CA 1
ATOM 867 C C . ILE A 1 109 ? 38.994 21.876 -21.163 1.00 93.06 109 ILE A C 1
ATOM 869 O O . ILE A 1 109 ? 38.399 21.240 -22.038 1.00 93.06 109 ILE A O 1
ATOM 873 N N . ARG A 1 110 ? 38.718 21.732 -19.863 1.00 90.50 110 ARG A N 1
ATOM 874 C CA . ARG A 1 110 ? 37.681 20.838 -19.335 1.00 90.50 110 ARG A CA 1
ATOM 875 C C . ARG A 1 110 ? 36.314 21.265 -19.861 1.00 90.50 110 ARG A C 1
ATOM 877 O O . ARG A 1 110 ? 35.905 22.416 -19.720 1.00 90.50 110 ARG A O 1
ATOM 884 N N . ALA A 1 111 ? 35.584 20.322 -20.442 1.00 85.25 111 ALA A N 1
ATOM 885 C CA . ALA A 1 111 ? 34.211 20.557 -20.853 1.00 85.25 111 ALA A CA 1
ATOM 886 C C . ALA A 1 111 ? 33.287 20.602 -19.623 1.00 85.25 111 ALA A C 1
ATOM 888 O O . ALA A 1 111 ? 33.409 19.780 -18.715 1.00 85.25 111 ALA A O 1
ATOM 889 N N . LYS A 1 112 ? 32.326 21.535 -19.609 1.00 74.12 112 LYS A N 1
ATOM 890 C CA . LYS A 1 112 ? 31.288 21.653 -18.565 1.00 74.12 112 LYS A CA 1
ATOM 891 C C . LYS A 1 112 ? 30.164 20.631 -18.787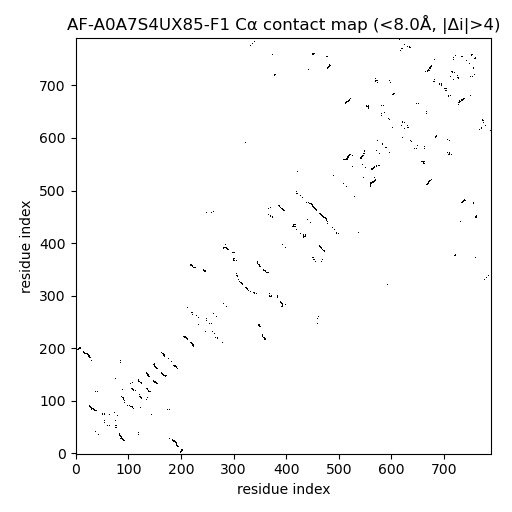 1.00 74.12 112 LYS A C 1
ATOM 893 O O . LYS A 1 112 ? 29.001 20.997 -18.939 1.00 74.12 112 LYS A O 1
ATOM 898 N N . CYS A 1 113 ? 30.513 19.354 -18.893 1.00 63.09 113 CYS A N 1
ATOM 899 C CA . CYS A 1 113 ? 29.549 18.279 -19.096 1.00 63.09 113 CYS A CA 1
ATOM 900 C C . CYS A 1 113 ? 28.932 17.892 -17.749 1.00 63.09 113 CYS A C 1
ATOM 902 O O . CYS A 1 113 ? 29.549 17.158 -16.992 1.00 63.09 113 CYS A O 1
ATOM 904 N N . ARG A 1 114 ? 27.716 18.365 -17.456 1.00 55.06 114 ARG A N 1
ATOM 905 C CA . ARG A 1 114 ? 26.914 17.864 -16.331 1.00 55.06 114 ARG A CA 1
ATOM 906 C C . ARG A 1 114 ? 26.011 16.753 -16.866 1.00 55.06 114 ARG A C 1
ATOM 908 O O . ARG A 1 114 ? 25.346 16.978 -17.869 1.00 55.06 114 ARG A O 1
ATOM 915 N N . GLN A 1 115 ? 25.994 15.591 -16.206 1.00 51.03 115 GLN A N 1
ATOM 916 C CA . GLN A 1 115 ? 25.138 14.421 -16.509 1.00 51.03 115 GLN A CA 1
ATOM 917 C C . GLN A 1 115 ? 25.613 13.459 -17.621 1.00 51.03 115 GLN A C 1
ATOM 919 O O . GLN A 1 115 ? 24.825 13.034 -18.462 1.00 51.03 115 GLN A O 1
ATOM 924 N N . THR A 1 116 ? 26.874 13.007 -17.598 1.00 49.31 116 THR A N 1
ATOM 925 C CA . THR A 1 116 ? 27.261 11.803 -18.367 1.00 49.31 116 THR A CA 1
ATOM 926 C C . THR A 1 116 ? 27.646 10.656 -17.433 1.00 49.31 116 THR A C 1
ATOM 928 O O . THR A 1 116 ? 28.502 10.798 -16.567 1.00 49.31 116 THR A O 1
ATOM 931 N N . ILE A 1 117 ? 26.948 9.529 -17.593 1.00 50.91 117 ILE A N 1
ATOM 932 C CA . ILE A 1 117 ? 27.052 8.239 -16.885 1.00 50.91 117 ILE A CA 1
ATOM 933 C C . ILE A 1 117 ? 28.362 8.031 -16.079 1.00 50.91 117 ILE A C 1
ATOM 935 O O . ILE A 1 117 ? 29.385 7.564 -16.581 1.00 50.91 117 ILE A O 1
ATOM 939 N N . ASN A 1 118 ? 28.272 8.397 -14.794 1.00 48.75 118 ASN A N 1
ATOM 940 C CA . ASN A 1 118 ? 29.053 8.004 -13.613 1.00 48.75 118 ASN A CA 1
ATOM 941 C C . ASN A 1 118 ? 30.595 8.008 -13.692 1.00 48.75 118 ASN A C 1
ATOM 943 O O . ASN A 1 118 ? 31.216 7.011 -13.332 1.00 48.75 118 ASN A O 1
ATOM 947 N N . GLN A 1 119 ? 31.192 9.174 -14.001 1.00 57.88 119 GLN A N 1
ATOM 948 C CA . GLN A 1 119 ? 32.623 9.580 -13.873 1.00 57.88 119 GLN A CA 1
ATOM 949 C C . GLN A 1 119 ? 33.399 9.761 -15.194 1.00 57.88 119 GLN A C 1
ATOM 951 O O . GLN A 1 119 ? 34.633 9.786 -15.188 1.00 57.88 119 GLN A O 1
ATOM 956 N N . SER A 1 120 ? 32.711 9.888 -16.331 1.00 65.50 120 SER A N 1
ATOM 957 C CA . SER A 1 120 ? 33.383 10.239 -17.587 1.00 65.50 120 SER A CA 1
ATOM 958 C C . SER A 1 120 ? 33.665 11.742 -17.620 1.00 65.50 120 SER A C 1
ATOM 960 O O . SER A 1 120 ? 32.746 12.541 -17.496 1.00 65.50 120 SER A O 1
ATOM 962 N N . ALA A 1 121 ? 34.930 12.132 -17.778 1.00 79.75 121 ALA A N 1
ATOM 963 C CA . ALA A 1 121 ? 35.332 13.532 -17.925 1.00 79.75 121 ALA A CA 1
ATOM 964 C C . ALA A 1 121 ? 36.112 13.737 -19.218 1.00 79.75 121 ALA A C 1
ATOM 966 O O . ALA A 1 121 ? 36.808 12.832 -19.684 1.00 79.75 121 ALA A O 1
ATOM 967 N N . MET A 1 122 ? 35.980 14.931 -19.794 1.00 87.31 122 MET A N 1
ATOM 968 C CA . MET A 1 122 ? 36.566 15.272 -21.083 1.00 87.31 122 MET A CA 1
ATOM 969 C C . MET A 1 122 ? 37.225 16.646 -21.044 1.00 87.31 122 MET A C 1
ATOM 971 O O . MET A 1 122 ? 36.638 17.612 -20.555 1.00 87.31 122 MET A O 1
ATOM 975 N N . TRP A 1 123 ? 38.411 16.738 -21.642 1.00 92.19 123 TRP A N 1
ATOM 976 C CA . TRP A 1 123 ? 39.030 18.004 -22.008 1.00 92.19 123 TRP A CA 1
ATOM 977 C C . TRP A 1 123 ? 39.127 18.107 -23.527 1.00 92.19 123 TRP A C 1
ATOM 979 O O . TRP A 1 123 ? 39.427 17.125 -24.207 1.00 92.19 123 TRP A O 1
ATOM 989 N N . ILE A 1 124 ? 38.874 19.298 -24.054 1.00 91.38 124 ILE A N 1
ATOM 990 C CA . ILE A 1 124 ? 38.871 19.597 -25.485 1.00 91.38 124 ILE A CA 1
ATOM 991 C C . ILE A 1 124 ? 40.114 20.425 -25.793 1.00 91.38 124 ILE A C 1
ATOM 993 O O . ILE A 1 124 ? 40.349 21.434 -25.129 1.00 91.38 124 ILE A O 1
ATOM 997 N N . LYS A 1 125 ? 40.900 20.015 -26.792 1.00 91.31 125 LYS A N 1
ATOM 998 C CA . LYS A 1 125 ? 42.064 20.781 -27.247 1.00 91.31 125 LYS A CA 1
ATOM 999 C C . LYS A 1 125 ? 41.625 22.140 -27.805 1.00 91.31 125 LYS A C 1
ATOM 1001 O O . LYS A 1 125 ? 40.778 22.199 -28.695 1.00 91.31 125 LYS A O 1
ATOM 1006 N N . SER A 1 126 ? 42.219 23.213 -27.301 1.00 83.88 126 SER A N 1
ATOM 1007 C CA . SER A 1 126 ? 42.084 24.574 -27.814 1.00 83.88 126 SER A CA 1
ATOM 1008 C C . SER A 1 126 ? 42.868 24.702 -29.124 1.00 83.88 126 SER A C 1
ATOM 1010 O O . SER A 1 126 ? 44.068 24.434 -29.146 1.00 83.88 126 SER A O 1
ATOM 1012 N N . GLY A 1 127 ? 42.205 25.092 -30.215 1.00 72.75 127 GLY A N 1
ATOM 1013 C CA . GLY A 1 127 ? 42.810 25.208 -31.549 1.00 72.75 127 GLY A CA 1
ATOM 1014 C C . GLY A 1 127 ? 42.089 26.215 -32.449 1.00 72.75 127 GLY A C 1
ATOM 1015 O O . GLY A 1 127 ? 41.011 26.710 -32.104 1.00 72.75 127 GLY A O 1
ATOM 1016 N N . SER A 1 128 ? 42.698 26.531 -33.594 1.00 55.47 128 SER A N 1
ATOM 1017 C CA . SER A 1 128 ? 42.115 27.397 -34.631 1.00 55.47 128 SER A CA 1
ATOM 1018 C C . SER A 1 128 ? 40.995 26.667 -35.398 1.00 55.47 128 SER A C 1
ATOM 1020 O O . SER A 1 128 ? 40.866 25.449 -35.288 1.00 55.47 128 SER A O 1
ATOM 1022 N N . LYS A 1 129 ? 40.148 27.378 -36.166 1.00 52.81 129 LYS A N 1
ATOM 1023 C CA . LYS A 1 129 ? 38.984 26.778 -36.867 1.00 52.81 129 LYS A CA 1
ATOM 1024 C C . LYS A 1 129 ? 39.335 25.614 -37.819 1.00 52.81 129 LYS A C 1
ATOM 1026 O O . LYS A 1 129 ? 38.432 24.836 -38.115 1.00 52.81 129 LYS A O 1
ATOM 1031 N N . ASP A 1 130 ? 40.597 25.491 -38.237 1.00 53.16 130 ASP A N 1
ATOM 1032 C CA . ASP A 1 130 ? 41.086 24.471 -39.177 1.00 53.16 130 ASP A CA 1
ATOM 1033 C C . ASP A 1 130 ? 41.813 23.282 -38.508 1.00 53.16 130 ASP A C 1
ATOM 1035 O O . ASP A 1 130 ? 42.178 22.327 -39.194 1.00 53.16 130 ASP A O 1
ATOM 1039 N N . ASP A 1 131 ? 41.999 23.283 -37.181 1.00 64.69 131 ASP A N 1
ATOM 1040 C CA . ASP A 1 131 ? 42.644 22.168 -36.473 1.00 64.69 131 ASP A CA 1
ATOM 1041 C C . ASP A 1 131 ? 41.683 20.990 -36.234 1.00 64.69 131 ASP A C 1
ATOM 1043 O O . ASP A 1 131 ? 40.520 21.152 -35.846 1.00 64.69 131 ASP A O 1
ATOM 1047 N N . GLN A 1 132 ? 42.189 19.762 -36.393 1.00 71.00 132 GLN A N 1
ATOM 1048 C CA . GLN A 1 132 ? 41.453 18.553 -36.022 1.00 71.00 132 GLN A CA 1
ATOM 1049 C C . GLN A 1 132 ? 41.144 18.570 -34.516 1.00 71.00 132 GLN A C 1
ATOM 1051 O O . GLN A 1 132 ? 42.049 18.644 -33.682 1.00 71.00 132 GLN A O 1
ATOM 1056 N N . LYS A 1 133 ? 39.858 18.470 -34.153 1.00 81.81 133 LYS A N 1
ATOM 1057 C CA . LYS A 1 133 ? 39.440 18.429 -32.745 1.00 81.81 133 LYS A CA 1
ATOM 1058 C C . LYS A 1 133 ? 40.002 17.187 -32.054 1.00 81.81 133 LYS A C 1
ATOM 1060 O O . LYS A 1 133 ? 39.827 16.068 -32.535 1.00 81.81 133 LYS A O 1
ATOM 1065 N N . LEU A 1 134 ? 40.636 17.406 -30.905 1.00 88.94 134 LEU A N 1
ATOM 1066 C CA . LEU A 1 134 ? 41.177 16.358 -30.047 1.00 88.94 134 LEU A CA 1
ATOM 1067 C C . LEU A 1 134 ? 40.545 16.420 -28.662 1.00 88.94 134 LEU A C 1
ATOM 1069 O O . LEU A 1 134 ? 40.313 17.497 -28.107 1.00 88.94 134 LEU A O 1
ATOM 1073 N N . TYR A 1 135 ? 40.299 15.239 -28.110 1.00 90.19 135 TYR A N 1
ATOM 1074 C CA . TYR A 1 135 ? 39.618 15.027 -26.846 1.00 90.19 135 TYR A CA 1
ATOM 1075 C C . TYR A 1 135 ? 40.488 14.166 -25.939 1.00 90.19 135 TYR A C 1
ATOM 1077 O O . TYR A 1 135 ? 40.866 13.057 -26.311 1.00 90.19 135 TYR A O 1
ATOM 1085 N N . LEU A 1 136 ? 40.776 14.652 -24.735 1.00 91.62 136 LEU A N 1
ATOM 1086 C CA . LEU A 1 136 ? 41.293 13.831 -23.646 1.00 91.62 136 LEU A CA 1
ATOM 1087 C C . LEU A 1 136 ? 40.092 13.287 -22.869 1.00 91.62 136 LEU A C 1
ATOM 1089 O O . LEU A 1 136 ? 39.424 14.043 -22.166 1.00 91.62 136 LEU A O 1
ATOM 1093 N N . LEU A 1 137 ? 39.810 11.995 -23.019 1.00 88.38 137 LEU A N 1
ATOM 1094 C CA . LEU A 1 137 ? 38.662 11.313 -22.426 1.00 88.38 137 LEU A CA 1
ATOM 1095 C C . LEU A 1 137 ? 39.092 10.424 -21.260 1.00 88.38 137 LEU A C 1
ATOM 1097 O O . LEU A 1 137 ? 40.043 9.648 -21.374 1.00 88.38 137 LEU A O 1
ATOM 1101 N N . ILE A 1 138 ? 38.334 10.476 -20.167 1.00 86.62 138 ILE A N 1
ATOM 1102 C CA . ILE A 1 138 ? 38.448 9.563 -19.030 1.00 86.62 138 ILE A CA 1
ATOM 1103 C C . ILE A 1 138 ? 37.306 8.555 -19.097 1.00 86.62 138 ILE A C 1
ATOM 1105 O O . ILE A 1 138 ? 36.141 8.922 -18.984 1.00 86.62 138 ILE A O 1
ATOM 1109 N N . LYS A 1 139 ? 37.648 7.275 -19.243 1.00 79.44 139 LYS A N 1
ATOM 1110 C CA . LYS A 1 139 ? 36.732 6.148 -19.084 1.00 79.44 139 LYS A CA 1
ATOM 1111 C C . LYS A 1 139 ? 36.889 5.573 -17.672 1.00 79.44 139 LYS A C 1
ATOM 1113 O O . LYS A 1 139 ? 37.875 4.873 -17.411 1.00 79.44 139 LYS A O 1
ATOM 1118 N N . PRO A 1 140 ? 35.947 5.832 -16.758 1.00 71.75 140 PRO A N 1
ATOM 1119 C CA . PRO A 1 140 ? 36.023 5.312 -15.402 1.00 71.75 140 PRO A CA 1
ATOM 1120 C C . PRO A 1 140 ? 35.712 3.813 -15.349 1.00 71.75 140 PRO A C 1
ATOM 1122 O O . PRO A 1 140 ? 34.902 3.294 -16.122 1.00 71.75 140 PRO A O 1
ATOM 1125 N N . CYS A 1 141 ? 36.305 3.111 -14.385 1.00 71.50 141 CYS A N 1
ATOM 1126 C CA . CYS A 1 141 ? 35.877 1.761 -14.021 1.00 71.50 141 CYS A CA 1
ATOM 1127 C C . CYS A 1 141 ? 34.923 1.847 -12.822 1.00 71.50 141 CYS A C 1
ATOM 1129 O O . CYS A 1 141 ? 35.343 1.832 -11.664 1.00 71.50 141 CYS A O 1
ATOM 1131 N N . THR A 1 142 ? 33.626 1.985 -13.105 1.00 60.38 142 THR A N 1
ATOM 1132 C CA . THR A 1 142 ? 32.585 2.342 -12.121 1.00 60.38 142 THR A CA 1
ATOM 1133 C C . THR A 1 142 ? 32.432 1.348 -10.968 1.00 60.38 142 THR A C 1
ATOM 1135 O O . THR A 1 142 ? 32.172 1.752 -9.841 1.00 60.38 142 THR A O 1
ATOM 1138 N N . ASN A 1 143 ? 32.661 0.058 -11.211 1.00 61.09 143 ASN A N 1
ATOM 1139 C CA . ASN A 1 143 ? 32.651 -1.001 -10.193 1.00 61.09 143 ASN A CA 1
ATOM 1140 C C . ASN A 1 143 ? 33.997 -1.171 -9.459 1.00 61.09 143 ASN A C 1
ATOM 1142 O O . ASN A 1 143 ? 34.133 -2.092 -8.656 1.00 61.09 143 ASN A O 1
ATOM 1146 N N . ARG A 1 144 ? 34.997 -0.324 -9.751 1.00 68.38 144 ARG A N 1
ATOM 1147 C CA . ARG A 1 144 ? 36.338 -0.305 -9.133 1.00 68.38 144 ARG A CA 1
ATOM 1148 C C . ARG A 1 144 ? 37.104 -1.636 -9.184 1.00 68.38 144 ARG A C 1
ATOM 1150 O O . ARG A 1 144 ? 38.116 -1.791 -8.508 1.00 68.38 144 ARG A O 1
ATOM 1157 N N . ILE A 1 145 ? 36.699 -2.578 -10.042 1.00 64.44 145 ILE A N 1
ATOM 1158 C CA . ILE A 1 145 ? 37.443 -3.835 -10.253 1.00 64.44 145 ILE A CA 1
ATOM 1159 C C . ILE A 1 145 ? 38.668 -3.640 -11.163 1.00 64.44 145 ILE A C 1
ATOM 1161 O O . ILE A 1 145 ? 39.520 -4.523 -11.268 1.00 64.44 145 ILE A O 1
ATOM 1165 N N . GLY A 1 146 ? 38.765 -2.483 -11.821 1.00 68.19 146 GLY A N 1
ATOM 1166 C CA . GLY A 1 146 ? 39.841 -2.087 -12.725 1.00 68.19 146 GLY A CA 1
ATOM 1167 C C . GLY A 1 146 ? 40.220 -0.608 -12.559 1.00 68.19 146 GLY A C 1
ATOM 1168 O O . GLY A 1 146 ? 39.555 0.122 -11.824 1.00 68.19 146 GLY A O 1
ATOM 1169 N N . PRO A 1 147 ? 41.323 -0.160 -13.184 1.00 72.56 147 PRO A N 1
ATOM 1170 C CA . PRO A 1 147 ? 41.731 1.238 -13.144 1.00 72.56 147 PRO A CA 1
ATOM 1171 C C . PRO A 1 147 ? 40.877 2.092 -14.090 1.00 72.56 147 PRO A C 1
ATOM 1173 O O . PRO A 1 147 ? 40.343 1.590 -15.083 1.00 72.56 147 PRO A O 1
ATOM 1176 N N . ASP A 1 148 ? 40.807 3.393 -13.812 1.00 78.94 148 ASP A N 1
ATOM 1177 C CA . ASP A 1 148 ? 40.315 4.366 -14.788 1.00 78.94 148 ASP A CA 1
ATOM 1178 C C . ASP A 1 148 ? 41.259 4.363 -16.007 1.00 78.94 148 ASP A C 1
ATOM 1180 O O . ASP A 1 148 ? 42.465 4.140 -15.880 1.00 78.94 148 ASP A O 1
ATOM 1184 N N . THR A 1 149 ? 40.713 4.556 -17.204 1.00 82.50 149 THR A N 1
ATOM 1185 C CA . THR A 1 149 ? 41.488 4.591 -18.450 1.00 82.50 149 THR A CA 1
ATOM 1186 C C . THR A 1 149 ? 41.395 5.979 -19.056 1.00 82.50 149 THR A C 1
ATOM 1188 O O . THR A 1 149 ? 40.295 6.491 -19.231 1.00 82.50 149 THR A O 1
ATOM 1191 N N . ALA A 1 150 ? 42.531 6.581 -19.399 1.00 88.81 150 ALA A N 1
ATOM 1192 C CA . ALA A 1 150 ? 42.577 7.892 -20.033 1.00 88.81 150 ALA A CA 1
ATOM 1193 C C . ALA A 1 150 ? 43.152 7.781 -21.450 1.00 88.81 150 ALA A C 1
ATOM 1195 O O . ALA A 1 150 ? 44.200 7.161 -21.651 1.00 88.81 150 ALA A O 1
ATOM 1196 N N . ILE A 1 151 ? 42.454 8.361 -22.424 1.00 89.25 151 ILE A N 1
ATOM 1197 C CA . ILE A 1 151 ? 42.806 8.292 -23.847 1.00 89.25 151 ILE A CA 1
ATOM 1198 C C . ILE A 1 151 ? 42.750 9.672 -24.494 1.00 89.25 151 ILE A C 1
ATOM 1200 O O . ILE A 1 151 ? 41.937 10.507 -24.108 1.00 89.25 151 ILE A O 1
ATOM 1204 N N . ILE A 1 152 ? 43.582 9.888 -25.510 1.00 90.31 152 ILE A N 1
ATOM 1205 C CA . ILE A 1 152 ? 43.471 11.023 -26.427 1.00 90.31 152 ILE A CA 1
ATOM 1206 C C . ILE A 1 152 ? 42.873 10.500 -27.732 1.00 90.31 152 ILE A C 1
ATOM 1208 O O . ILE A 1 152 ? 43.393 9.545 -28.317 1.00 90.31 152 ILE A O 1
ATOM 1212 N N . SER A 1 153 ? 41.765 11.097 -28.165 1.00 87.81 153 SER A N 1
ATOM 1213 C CA . SER A 1 153 ? 40.985 10.648 -29.316 1.00 87.81 153 SER A CA 1
ATOM 1214 C C . SER A 1 153 ? 40.498 11.811 -30.173 1.00 87.81 153 SER A C 1
ATOM 1216 O O . SER A 1 153 ? 40.334 12.931 -29.698 1.00 87.81 153 SER A O 1
ATOM 1218 N N . THR A 1 154 ? 40.237 11.530 -31.446 1.00 86.38 154 THR A N 1
ATOM 1219 C CA . THR A 1 154 ? 39.560 12.436 -32.387 1.00 86.38 154 THR A CA 1
ATOM 1220 C C . THR A 1 154 ? 38.031 12.319 -32.326 1.00 86.38 154 THR A C 1
ATOM 1222 O O . THR A 1 154 ? 37.329 13.111 -32.950 1.00 86.38 154 THR A O 1
ATOM 1225 N N . SER A 1 155 ? 37.503 11.353 -31.566 1.00 82.44 155 SER A N 1
ATOM 1226 C CA . SER A 1 155 ? 36.072 11.106 -31.368 1.00 82.44 155 SER A CA 1
ATOM 1227 C C . SER A 1 155 ? 35.678 11.364 -29.917 1.00 82.44 155 SER A C 1
ATOM 1229 O O . SER A 1 155 ? 36.454 11.116 -28.999 1.00 82.44 155 SER A O 1
ATOM 1231 N N . ILE A 1 156 ? 34.444 11.825 -29.702 1.00 77.25 156 ILE A N 1
ATOM 1232 C CA . ILE A 1 156 ? 33.841 11.952 -28.364 1.00 77.25 156 ILE A CA 1
ATOM 1233 C C . ILE A 1 156 ? 33.262 10.623 -27.851 1.00 77.25 156 ILE A C 1
ATOM 1235 O O . ILE A 1 156 ? 32.900 10.510 -26.681 1.00 77.25 156 ILE A O 1
ATOM 1239 N N . SER A 1 157 ? 33.153 9.607 -28.717 1.00 75.75 157 SER A N 1
ATOM 1240 C CA . SER A 1 157 ? 32.617 8.296 -28.354 1.00 75.75 157 SER A CA 1
ATOM 1241 C C . SER A 1 157 ? 33.723 7.379 -27.840 1.00 75.75 157 SER A C 1
ATOM 1243 O O . SER A 1 157 ? 34.548 6.887 -28.603 1.00 75.75 157 SER A O 1
ATOM 1245 N N . HIS A 1 158 ? 33.691 7.057 -26.547 1.00 64.75 158 HIS A N 1
ATOM 1246 C CA . HIS A 1 158 ? 34.628 6.106 -25.935 1.00 64.75 158 HIS A CA 1
ATOM 1247 C C . HIS A 1 158 ? 34.471 4.655 -26.445 1.00 64.75 158 HIS A C 1
ATOM 1249 O O . HIS A 1 158 ? 35.292 3.795 -26.113 1.00 64.75 158 HIS A O 1
ATOM 1255 N N . ALA A 1 159 ? 33.395 4.358 -27.186 1.00 65.12 159 ALA A N 1
ATOM 1256 C CA . ALA A 1 159 ? 33.167 3.067 -27.833 1.00 65.12 159 ALA A CA 1
ATOM 1257 C C . ALA A 1 159 ? 33.909 2.946 -29.176 1.00 65.12 159 ALA A C 1
ATOM 1259 O O . ALA A 1 159 ? 34.078 1.840 -29.686 1.00 65.12 159 ALA A O 1
ATOM 1260 N N . ASP A 1 160 ? 34.367 4.066 -29.737 1.00 71.31 160 ASP A N 1
ATOM 1261 C CA . ASP A 1 160 ? 35.095 4.102 -30.996 1.00 71.31 160 ASP A CA 1
ATOM 1262 C C . ASP A 1 160 ? 36.602 3.930 -30.766 1.00 71.31 160 ASP A C 1
ATOM 1264 O O . ASP A 1 160 ? 37.378 4.885 -30.696 1.00 71.31 160 ASP A O 1
ATOM 1268 N N . SER A 1 161 ? 37.031 2.673 -30.645 1.00 70.19 161 SER A N 1
ATOM 1269 C CA . SER A 1 161 ? 38.443 2.329 -30.449 1.00 70.19 161 SER A CA 1
ATOM 1270 C C . SER A 1 161 ? 39.332 2.674 -31.648 1.00 70.19 161 SER A C 1
ATOM 1272 O O . SER A 1 161 ? 40.550 2.726 -31.492 1.00 70.19 161 SER A O 1
ATOM 1274 N N . SER A 1 162 ? 38.749 2.892 -32.833 1.00 69.69 162 SER A N 1
ATOM 1275 C CA . SER A 1 162 ? 39.498 3.212 -34.054 1.00 69.69 162 SER A CA 1
ATOM 1276 C C . SER A 1 162 ? 40.017 4.654 -34.071 1.00 69.69 162 SER A C 1
ATOM 1278 O O . SER A 1 162 ? 41.015 4.944 -34.725 1.00 69.69 162 SER A O 1
ATOM 1280 N N . CYS A 1 163 ? 39.394 5.536 -33.284 1.00 76.62 163 CYS A N 1
ATOM 1281 C CA . CYS A 1 163 ? 39.757 6.947 -33.162 1.00 76.62 163 CYS A CA 1
ATOM 1282 C C . CYS A 1 163 ? 40.741 7.240 -32.013 1.00 76.62 163 CYS A C 1
ATOM 1284 O O . CYS A 1 163 ? 40.961 8.407 -31.677 1.00 76.62 163 CYS A O 1
ATOM 1286 N N . VAL A 1 164 ? 41.305 6.220 -31.354 1.00 83.62 164 VAL A N 1
ATOM 1287 C CA . VAL A 1 164 ? 42.268 6.392 -30.250 1.00 83.62 164 VAL A CA 1
ATOM 1288 C C . VAL A 1 164 ? 43.660 6.669 -30.812 1.00 83.62 164 VAL A C 1
ATOM 1290 O O . VAL A 1 164 ? 44.218 5.817 -31.497 1.00 83.62 164 VAL A O 1
ATOM 1293 N N . LEU A 1 165 ? 44.230 7.830 -30.473 1.00 85.31 165 LEU A N 1
ATOM 1294 C CA . LEU A 1 165 ? 45.585 8.227 -30.876 1.00 85.31 165 LEU A CA 1
ATOM 1295 C C . LEU A 1 165 ? 46.631 7.891 -29.811 1.00 85.31 165 LEU A C 1
ATOM 1297 O O . LEU A 1 165 ? 47.747 7.478 -30.123 1.00 85.31 165 LEU A O 1
ATOM 1301 N N . ALA A 1 166 ? 46.275 8.055 -28.535 1.00 87.81 166 ALA A N 1
ATOM 1302 C CA . ALA A 1 166 ? 47.156 7.732 -27.420 1.00 87.81 166 ALA A CA 1
ATOM 1303 C C . ALA A 1 166 ? 46.380 7.205 -26.212 1.00 87.81 166 ALA A C 1
ATOM 1305 O O . ALA A 1 166 ? 45.270 7.647 -25.923 1.00 87.81 166 ALA A O 1
ATOM 1306 N N . THR A 1 167 ? 46.991 6.277 -25.479 1.00 89.25 167 THR A N 1
ATOM 1307 C CA . THR A 1 167 ? 46.505 5.760 -24.196 1.00 89.25 167 THR A CA 1
ATOM 1308 C C . THR A 1 167 ? 47.507 6.117 -23.106 1.00 89.25 167 THR A C 1
ATOM 1310 O O . THR A 1 167 ? 48.689 5.777 -23.206 1.00 89.25 167 THR A O 1
ATOM 1313 N N . LEU A 1 168 ? 47.038 6.799 -22.062 1.00 90.12 168 LEU A N 1
ATOM 1314 C CA . LEU A 1 168 ? 47.865 7.164 -20.915 1.00 90.12 168 LEU A CA 1
ATOM 1315 C C . LEU A 1 168 ? 48.085 5.953 -19.983 1.00 90.12 168 LEU A C 1
ATOM 1317 O O . LEU A 1 168 ? 47.278 5.016 -19.977 1.00 90.12 168 LEU A O 1
ATOM 1321 N N . PRO A 1 169 ? 49.161 5.955 -19.172 1.00 87.94 169 PRO A N 1
ATOM 1322 C CA . PRO A 1 169 ? 49.434 4.909 -18.193 1.00 87.94 169 PRO A CA 1
ATOM 1323 C C . PRO A 1 169 ? 48.248 4.634 -17.266 1.00 87.94 169 PRO A C 1
ATOM 1325 O O . PRO A 1 169 ? 47.575 5.547 -16.792 1.00 87.94 169 PRO A O 1
ATOM 1328 N N . ARG A 1 170 ? 48.029 3.354 -16.946 1.00 81.38 170 ARG A N 1
ATOM 1329 C CA . ARG A 1 170 ? 46.862 2.873 -16.175 1.00 81.38 170 ARG A CA 1
ATOM 1330 C C . ARG A 1 170 ? 46.715 3.488 -14.780 1.00 81.38 170 ARG A C 1
ATOM 1332 O O . ARG A 1 170 ? 45.648 3.406 -14.186 1.00 81.38 170 ARG A O 1
ATOM 1339 N N . ASN A 1 171 ? 47.792 4.005 -14.204 1.00 80.69 171 ASN A N 1
ATOM 1340 C CA . ASN A 1 171 ? 47.796 4.618 -12.879 1.00 80.69 171 ASN A CA 1
ATOM 1341 C C . ASN A 1 171 ? 47.573 6.137 -12.923 1.00 80.69 171 ASN A C 1
ATOM 1343 O O . ASN A 1 171 ? 47.337 6.730 -11.871 1.00 80.69 171 ASN A O 1
ATOM 1347 N N . TRP A 1 172 ? 47.632 6.770 -14.094 1.00 88.25 172 TRP A N 1
ATOM 1348 C CA . TRP A 1 172 ? 47.467 8.212 -14.207 1.00 88.25 172 TRP A CA 1
ATOM 1349 C C . TRP A 1 172 ? 46.002 8.632 -14.020 1.00 88.25 172 TRP A C 1
ATOM 1351 O O . TRP A 1 172 ? 45.083 7.977 -14.511 1.00 88.25 172 TRP A O 1
ATOM 1361 N N . GLN A 1 173 ? 45.781 9.729 -13.296 1.00 88.25 173 GLN A N 1
ATOM 1362 C CA . GLN A 1 173 ? 44.472 10.363 -13.116 1.00 88.25 173 GLN A CA 1
ATOM 1363 C C . GLN A 1 173 ? 44.586 11.887 -13.280 1.00 88.25 173 GLN A C 1
ATOM 1365 O O . GLN A 1 173 ? 45.658 12.439 -13.034 1.00 88.25 173 GLN A O 1
ATOM 1370 N N . PRO A 1 174 ? 43.488 12.607 -13.590 1.00 90.94 174 PRO A N 1
ATOM 1371 C CA . PRO A 1 174 ? 43.536 14.058 -13.806 1.00 90.94 174 PRO A CA 1
ATOM 1372 C C . PRO A 1 174 ? 44.143 14.862 -12.646 1.00 90.94 174 PRO A C 1
ATOM 1374 O O . PRO A 1 174 ? 44.858 15.833 -12.875 1.00 90.94 174 PRO A O 1
ATOM 1377 N N . CYS A 1 175 ? 43.930 14.437 -11.395 1.00 91.00 175 CYS A N 1
ATOM 1378 C CA . CYS A 1 175 ? 44.514 15.084 -10.216 1.00 91.00 175 CYS A CA 1
ATOM 1379 C C . CYS A 1 175 ? 46.056 15.038 -10.182 1.00 91.00 175 CYS A C 1
ATOM 1381 O O . CYS A 1 175 ? 46.670 15.837 -9.480 1.00 91.00 175 CYS A O 1
ATOM 1383 N N . ASP A 1 176 ? 46.705 14.129 -10.917 1.00 91.94 176 ASP A N 1
ATOM 1384 C CA . ASP A 1 176 ? 48.170 14.063 -10.985 1.00 91.94 176 ASP A CA 1
ATOM 1385 C C . ASP A 1 176 ? 48.775 15.224 -11.764 1.00 91.94 176 ASP A C 1
ATOM 1387 O O . ASP A 1 176 ? 49.877 15.657 -11.436 1.00 91.94 176 ASP A O 1
ATOM 1391 N N . ALA A 1 177 ? 48.049 15.761 -12.748 1.00 93.12 177 ALA A N 1
ATOM 1392 C CA . ALA A 1 177 ? 48.504 16.911 -13.522 1.00 93.12 177 ALA A CA 1
ATOM 1393 C C . ALA A 1 177 ? 48.631 18.180 -12.661 1.00 93.12 177 ALA A C 1
ATOM 1395 O O . ALA A 1 177 ? 49.333 19.097 -13.050 1.00 93.12 177 ALA A O 1
ATOM 1396 N N . LEU A 1 178 ? 48.000 18.236 -11.483 1.00 93.62 178 LEU A N 1
ATOM 1397 C CA . LEU A 1 178 ? 48.136 19.347 -10.530 1.00 93.62 178 LEU A CA 1
ATOM 1398 C C . LEU A 1 178 ? 49.355 19.206 -9.599 1.00 93.62 178 LEU A C 1
ATOM 1400 O O . LEU A 1 178 ? 49.596 20.078 -8.765 1.00 93.62 178 LEU A O 1
ATOM 1404 N N . ASN A 1 179 ? 50.096 18.095 -9.672 1.00 91.25 179 ASN A N 1
ATOM 1405 C CA . ASN A 1 179 ? 51.258 17.843 -8.825 1.00 91.25 179 ASN A CA 1
ATOM 1406 C C . ASN A 1 179 ? 52.548 17.865 -9.660 1.00 91.25 179 ASN A C 1
ATOM 1408 O O . ASN A 1 179 ? 52.778 16.921 -10.421 1.00 91.25 179 ASN A O 1
ATOM 1412 N N . PRO A 1 180 ? 53.458 18.836 -9.439 1.00 89.31 180 PRO A N 1
ATOM 1413 C CA . PRO A 1 180 ? 54.707 18.957 -10.191 1.00 89.31 180 PRO A CA 1
ATOM 1414 C C . PRO A 1 180 ? 55.558 17.687 -10.255 1.00 89.31 180 PRO A C 1
ATOM 1416 O O . PRO A 1 180 ? 56.240 17.452 -11.251 1.00 89.31 180 PRO A O 1
ATOM 1419 N N . LYS A 1 181 ? 55.495 16.833 -9.224 1.00 88.12 181 LYS A N 1
ATOM 1420 C CA . LYS A 1 181 ? 56.236 15.561 -9.175 1.00 88.12 181 LYS A CA 1
ATOM 1421 C C . LYS A 1 181 ? 55.711 14.509 -10.161 1.00 88.12 181 LYS A C 1
ATOM 1423 O O . LYS A 1 181 ? 56.444 13.581 -10.479 1.00 88.12 181 LYS A O 1
ATOM 1428 N N . ASN A 1 182 ? 54.478 14.667 -10.642 1.00 87.81 182 ASN A N 1
ATOM 1429 C CA . ASN A 1 182 ? 53.778 13.719 -11.510 1.00 87.81 182 ASN A CA 1
ATOM 1430 C C . ASN A 1 182 ? 53.502 14.287 -12.917 1.00 87.81 182 ASN A C 1
ATOM 1432 O O . ASN A 1 182 ? 52.800 13.646 -13.695 1.00 87.81 182 ASN A O 1
ATOM 1436 N N . HIS A 1 183 ? 54.032 15.470 -13.260 1.00 91.31 183 HIS A N 1
ATOM 1437 C CA . HIS A 1 183 ? 53.808 16.081 -14.578 1.00 91.31 183 HIS A CA 1
ATOM 1438 C C . HIS A 1 183 ? 54.417 15.262 -15.718 1.00 91.31 183 HIS A C 1
ATOM 1440 O O . HIS A 1 183 ? 53.901 15.286 -16.830 1.00 91.31 183 HIS A O 1
ATOM 1446 N N . THR A 1 184 ? 55.516 14.552 -15.468 1.00 90.00 184 THR A N 1
ATOM 1447 C CA . THR A 1 184 ? 56.168 13.714 -16.477 1.00 90.00 184 THR A CA 1
ATOM 1448 C C . THR A 1 184 ? 55.550 12.320 -16.464 1.00 90.00 184 THR A C 1
ATOM 1450 O O . THR A 1 184 ? 55.745 11.564 -15.514 1.00 90.00 184 THR A O 1
ATOM 1453 N N . LEU A 1 185 ? 54.832 11.968 -17.529 1.00 87.75 185 LEU A N 1
ATOM 1454 C CA . LEU A 1 185 ? 54.276 10.635 -17.737 1.00 87.75 185 LEU A CA 1
ATOM 1455 C C . LEU A 1 185 ? 55.196 9.843 -18.660 1.00 87.75 185 LEU A C 1
ATOM 1457 O O . LEU A 1 185 ? 55.408 10.221 -19.811 1.00 87.75 185 LEU A O 1
ATOM 1461 N N . THR A 1 186 ? 55.698 8.719 -18.164 1.00 82.06 186 THR A N 1
ATOM 1462 C CA . THR A 1 186 ? 56.408 7.703 -18.950 1.00 82.06 186 THR A CA 1
ATOM 1463 C C . THR A 1 186 ? 55.434 6.597 -19.366 1.00 82.06 186 THR A C 1
ATOM 1465 O O . THR A 1 186 ? 54.459 6.361 -18.661 1.00 82.06 186 THR A O 1
ATOM 1468 N N . ASP A 1 187 ? 55.694 5.893 -20.473 1.00 83.75 187 ASP A N 1
ATOM 1469 C CA . ASP A 1 187 ? 54.861 4.783 -20.984 1.00 83.75 187 ASP A CA 1
ATOM 1470 C C . ASP A 1 187 ? 53.493 5.181 -21.579 1.00 83.75 187 ASP A C 1
ATOM 1472 O O . ASP A 1 187 ? 52.530 4.411 -21.516 1.00 83.75 187 ASP A O 1
ATOM 1476 N N . VAL A 1 188 ? 53.388 6.355 -22.204 1.00 86.81 188 VAL A N 1
ATOM 1477 C CA . VAL A 1 188 ? 52.232 6.681 -23.053 1.00 86.81 188 VAL A CA 1
ATOM 1478 C C . VAL A 1 188 ? 52.288 5.806 -24.305 1.00 86.81 188 VAL A C 1
ATOM 1480 O O . VAL A 1 188 ? 53.290 5.814 -25.015 1.00 86.81 188 VAL A O 1
ATOM 1483 N N . SER A 1 189 ? 51.232 5.037 -24.573 1.00 86.00 189 SER A N 1
ATOM 1484 C CA . SER A 1 189 ? 51.151 4.184 -25.764 1.00 86.00 189 SER A CA 1
ATOM 1485 C C . SER A 1 189 ? 50.466 4.947 -26.886 1.00 86.00 189 SER A C 1
ATOM 1487 O O . SER A 1 189 ? 49.294 5.295 -26.746 1.00 86.00 189 SER A O 1
ATOM 1489 N N . THR A 1 190 ? 51.148 5.172 -28.002 1.00 81.69 190 THR A N 1
ATOM 1490 C CA . THR A 1 190 ? 50.541 5.752 -29.208 1.00 81.69 190 THR A CA 1
ATOM 1491 C C . THR A 1 190 ? 50.028 4.645 -30.127 1.00 81.69 190 THR A C 1
ATOM 1493 O O . THR A 1 190 ? 50.600 3.554 -30.197 1.00 81.69 190 THR A O 1
ATOM 1496 N N . MET A 1 191 ? 48.904 4.898 -30.797 1.00 70.81 191 MET A N 1
ATOM 1497 C CA . MET A 1 191 ? 48.304 3.988 -31.772 1.00 70.81 191 MET A CA 1
ATOM 1498 C C . MET A 1 191 ? 47.933 4.782 -33.021 1.00 70.81 191 MET A C 1
ATOM 1500 O O . MET A 1 191 ? 47.158 5.727 -32.950 1.00 70.81 191 MET A O 1
ATOM 1504 N N . ASN A 1 192 ? 48.467 4.378 -34.173 1.00 64.56 192 ASN A N 1
ATOM 1505 C CA . ASN A 1 192 ? 48.073 4.926 -35.467 1.00 64.56 192 ASN A CA 1
ATOM 1506 C C . ASN A 1 192 ? 47.279 3.865 -36.224 1.00 64.56 192 ASN A C 1
ATOM 1508 O O . ASN A 1 192 ? 47.856 2.930 -36.778 1.00 64.56 192 ASN A O 1
ATOM 1512 N N . TRP A 1 193 ? 45.955 3.989 -36.242 1.00 60.25 193 TRP A N 1
ATOM 1513 C CA . TRP A 1 193 ? 45.085 3.105 -37.014 1.00 60.25 193 TRP A CA 1
ATOM 1514 C C . TRP A 1 193 ? 44.991 3.598 -38.459 1.00 60.25 193 TRP A C 1
ATOM 1516 O O . TRP A 1 193 ? 44.702 4.768 -38.698 1.00 60.25 193 TRP A O 1
ATOM 1526 N N . VAL A 1 194 ? 45.224 2.714 -39.435 1.00 55.38 194 VAL A N 1
ATOM 1527 C CA . VAL A 1 194 ? 44.913 2.997 -40.845 1.00 55.38 194 VAL A CA 1
ATOM 1528 C C . VAL A 1 194 ? 43.870 1.991 -41.309 1.00 55.38 194 VAL A C 1
ATOM 1530 O O . VAL A 1 194 ? 44.047 0.787 -41.095 1.00 55.38 194 VAL A O 1
ATOM 1533 N N . PRO A 1 195 ? 42.783 2.448 -41.944 1.00 50.81 195 PRO A N 1
ATOM 1534 C CA . PRO A 1 195 ? 41.857 1.523 -42.558 1.00 50.81 195 PRO A CA 1
ATOM 1535 C C . PRO A 1 195 ? 42.526 0.853 -43.765 1.00 50.81 195 PRO A C 1
ATOM 1537 O O . PRO A 1 195 ? 43.014 1.528 -44.672 1.00 50.81 195 PRO A O 1
ATOM 1540 N N . LEU A 1 196 ? 42.536 -0.479 -43.796 1.00 52.09 196 LEU A N 1
ATOM 1541 C CA . LEU A 1 196 ? 42.826 -1.221 -45.020 1.00 52.09 196 LEU A CA 1
ATOM 1542 C C . LEU A 1 196 ? 41.654 -1.001 -45.975 1.00 52.09 196 LEU A C 1
ATOM 1544 O O . LEU A 1 196 ? 40.563 -1.490 -45.705 1.00 52.09 196 LEU A O 1
ATOM 1548 N N . ASP A 1 197 ? 41.891 -0.210 -47.022 1.00 46.69 197 ASP A N 1
ATOM 1549 C CA . ASP A 1 197 ? 41.032 0.016 -48.192 1.00 46.69 197 ASP A CA 1
ATOM 1550 C C . ASP A 1 197 ? 39.517 -0.109 -47.903 1.00 46.69 197 ASP A C 1
ATOM 1552 O O . ASP A 1 197 ? 38.902 -1.170 -48.048 1.00 46.69 197 ASP A O 1
ATOM 1556 N N . VAL A 1 198 ? 38.905 0.985 -47.427 1.00 43.81 198 VAL A N 1
ATOM 1557 C CA . VAL A 1 198 ? 37.491 0.996 -47.017 1.00 43.81 198 VAL A CA 1
ATOM 1558 C C . VAL A 1 198 ? 36.592 0.878 -48.239 1.00 43.81 198 VAL A C 1
ATOM 1560 O O . VAL A 1 198 ? 36.263 1.868 -48.890 1.00 43.81 198 VAL A O 1
ATOM 1563 N N . LYS A 1 199 ? 36.095 -0.329 -48.481 1.00 42.47 199 LYS A N 1
ATOM 1564 C CA . LYS A 1 199 ? 34.854 -0.529 -49.224 1.00 42.47 199 LYS A CA 1
ATOM 1565 C C . LYS A 1 199 ? 33.786 -0.966 -48.237 1.00 42.47 199 LYS A C 1
ATOM 1567 O O . LYS A 1 199 ? 33.762 -2.110 -47.787 1.00 42.47 199 LYS A O 1
ATOM 1572 N N . CYS A 1 200 ? 32.942 -0.019 -47.838 1.00 38.16 200 CYS A N 1
ATOM 1573 C CA . CYS A 1 200 ? 31.822 -0.305 -46.956 1.00 38.16 200 CYS A CA 1
ATOM 1574 C C . CYS A 1 200 ? 30.687 -0.878 -47.806 1.00 38.16 200 CYS A C 1
ATOM 1576 O O . CYS A 1 200 ? 29.950 -0.142 -48.457 1.00 38.16 200 CYS A O 1
ATOM 1578 N N . TYR A 1 201 ? 30.613 -2.206 -47.844 1.00 40.97 201 TYR A N 1
ATOM 1579 C CA . TYR A 1 201 ? 29.511 -2.933 -48.454 1.00 40.97 201 TYR A CA 1
ATOM 1580 C C . TYR A 1 201 ? 28.450 -3.163 -47.386 1.00 40.97 201 TYR A C 1
ATOM 1582 O O . TYR A 1 201 ? 28.567 -4.053 -46.541 1.00 40.97 201 TYR A O 1
ATOM 1590 N N . PHE A 1 202 ? 27.419 -2.331 -47.398 1.00 39.16 202 PHE A N 1
ATOM 1591 C CA . PHE A 1 202 ? 26.195 -2.621 -46.670 1.00 39.16 202 PHE A CA 1
ATOM 1592 C C . PHE A 1 202 ? 25.382 -3.558 -47.558 1.00 39.16 202 PHE A C 1
ATOM 1594 O O . PHE A 1 202 ? 25.100 -3.227 -48.707 1.00 39.16 202 PHE A O 1
ATOM 1601 N N . SER A 1 203 ? 24.961 -4.714 -47.046 1.00 42.09 203 SER A N 1
ATOM 1602 C CA . SER A 1 203 ? 23.805 -5.367 -47.653 1.00 42.09 203 SER A CA 1
ATOM 1603 C C . SER A 1 203 ? 22.643 -4.394 -47.501 1.00 42.09 203 SER A C 1
ATOM 1605 O O . SER A 1 203 ? 22.318 -4.045 -46.362 1.00 42.09 203 SER A O 1
ATOM 1607 N N . VAL A 1 204 ? 22.047 -3.941 -48.607 1.00 47.53 204 VAL A N 1
ATOM 1608 C CA . VAL A 1 204 ? 20.765 -3.232 -48.565 1.00 47.53 204 VAL A CA 1
ATOM 1609 C C . VAL A 1 204 ? 19.839 -4.111 -47.737 1.00 47.53 204 VAL A C 1
ATOM 1611 O O . VAL A 1 204 ? 19.531 -5.246 -48.102 1.00 47.53 204 VAL A O 1
ATOM 1614 N N . SER A 1 205 ? 19.520 -3.646 -46.535 1.00 55.53 205 SER A N 1
ATOM 1615 C CA . SER A 1 205 ? 18.580 -4.352 -45.695 1.00 55.53 205 SER A CA 1
ATOM 1616 C C . SER A 1 205 ? 17.242 -4.202 -46.396 1.00 55.53 205 SER A C 1
ATOM 1618 O O . SER A 1 205 ? 16.677 -3.114 -46.386 1.00 55.53 205 SER A O 1
ATOM 1620 N N . ASN A 1 206 ? 16.726 -5.280 -46.986 1.00 70.44 206 ASN A N 1
ATOM 1621 C CA . ASN A 1 206 ? 15.352 -5.334 -47.500 1.00 70.44 206 ASN A CA 1
ATOM 1622 C C . ASN A 1 206 ? 14.319 -5.273 -46.357 1.00 70.44 206 ASN A C 1
ATOM 1624 O O . ASN A 1 206 ? 13.152 -5.597 -46.558 1.00 70.44 206 ASN A O 1
ATOM 1628 N N . VAL A 1 207 ? 14.765 -4.938 -45.141 1.00 82.44 207 VAL A N 1
ATOM 1629 C CA . VAL A 1 207 ? 13.930 -4.868 -43.961 1.00 82.44 207 VAL A CA 1
ATOM 1630 C C . VAL A 1 207 ? 13.062 -3.629 -44.030 1.00 82.44 207 VAL A C 1
ATOM 1632 O O . VAL A 1 207 ? 13.522 -2.508 -43.817 1.00 82.44 207 VAL A O 1
ATOM 1635 N N . GLU A 1 208 ? 11.788 -3.868 -44.295 1.00 88.88 208 GLU A N 1
ATOM 1636 C CA . GLU A 1 208 ? 10.739 -2.866 -44.240 1.00 88.88 208 GLU A CA 1
ATOM 1637 C C . GLU A 1 208 ? 10.010 -2.984 -42.908 1.00 88.88 208 GLU A C 1
ATOM 1639 O O . GLU A 1 208 ? 9.658 -4.082 -42.469 1.00 88.88 208 GLU A O 1
ATOM 1644 N N . VAL A 1 209 ? 9.784 -1.844 -42.263 1.00 91.38 209 VAL A N 1
ATOM 1645 C CA . VAL A 1 209 ? 9.043 -1.758 -41.007 1.00 91.38 209 VAL A CA 1
ATOM 1646 C C . VAL A 1 209 ? 7.753 -0.994 -41.252 1.00 91.38 209 VAL A C 1
ATOM 1648 O O . VAL A 1 209 ? 7.767 0.018 -41.948 1.00 91.38 209 VAL A O 1
ATOM 1651 N N . ALA A 1 210 ? 6.648 -1.461 -40.675 1.00 91.31 210 ALA A N 1
ATOM 1652 C CA . ALA A 1 210 ? 5.373 -0.751 -40.702 1.00 91.31 210 ALA A CA 1
ATOM 1653 C C . ALA A 1 210 ? 4.629 -0.889 -39.368 1.00 91.31 210 ALA A C 1
ATOM 1655 O O . ALA A 1 210 ? 4.649 -1.957 -38.752 1.00 91.31 210 ALA A O 1
ATOM 1656 N N . SER A 1 211 ? 3.929 0.169 -38.950 1.00 90.94 211 SER A N 1
ATOM 1657 C CA . SER A 1 211 ? 3.014 0.176 -37.797 1.00 90.94 211 SER A CA 1
ATOM 1658 C C . SER A 1 211 ? 1.576 0.375 -38.305 1.00 90.94 211 SER A C 1
ATOM 1660 O O . SER A 1 211 ? 1.196 1.498 -38.629 1.00 90.94 211 SER A O 1
ATOM 1662 N N . PRO A 1 212 ? 0.792 -0.702 -38.501 1.00 87.12 212 PRO A N 1
ATOM 1663 C CA . PRO A 1 212 ? -0.529 -0.610 -39.121 1.00 87.12 212 PRO A CA 1
ATOM 1664 C C . PRO A 1 212 ? -1.591 -0.059 -38.156 1.00 87.12 212 PRO A C 1
ATOM 1666 O O . PRO A 1 212 ? -1.925 -0.696 -37.162 1.00 87.12 212 PRO A O 1
ATOM 1669 N N . GLU A 1 213 ? -2.216 1.072 -38.496 1.00 78.94 213 GLU A N 1
ATOM 1670 C CA . GLU A 1 213 ? -3.272 1.686 -37.666 1.00 78.94 213 GLU A CA 1
ATOM 1671 C C . GLU A 1 213 ? -4.557 0.845 -37.583 1.00 78.94 213 GLU A C 1
ATOM 1673 O O . GLU A 1 213 ? -5.199 0.772 -36.535 1.00 78.94 213 GLU A O 1
ATOM 1678 N N . LYS A 1 214 ? -4.932 0.185 -38.689 1.00 77.38 214 LYS A N 1
ATOM 1679 C CA . LYS A 1 214 ? -6.202 -0.557 -38.824 1.00 77.38 214 LYS A CA 1
ATOM 1680 C C . LYS A 1 214 ? -6.213 -1.911 -38.109 1.00 77.38 214 LYS A C 1
ATOM 1682 O O . LYS A 1 214 ? -7.280 -2.502 -37.959 1.00 77.38 214 LYS A O 1
ATOM 1687 N N . SER A 1 215 ? -5.053 -2.406 -37.683 1.00 83.62 215 SER A N 1
ATOM 1688 C CA . SER A 1 215 ? -4.940 -3.657 -36.933 1.00 83.62 215 SER A CA 1
ATOM 1689 C C . SER A 1 215 ? -4.947 -3.340 -35.433 1.00 83.62 215 SER A C 1
ATOM 1691 O O . SER A 1 215 ? -4.047 -2.645 -34.952 1.00 83.62 215 SER A O 1
ATOM 1693 N N . PRO A 1 216 ? -5.950 -3.793 -34.660 1.00 80.19 216 PRO A N 1
ATOM 1694 C CA . PRO A 1 216 ? -6.094 -3.395 -33.262 1.00 80.19 216 PRO A CA 1
ATOM 1695 C C . PRO A 1 216 ? -4.933 -3.885 -32.379 1.00 80.19 216 PRO A C 1
ATOM 1697 O O . PRO A 1 216 ? -4.483 -3.136 -31.518 1.00 80.19 216 PRO A O 1
ATOM 1700 N N . ASP A 1 217 ? -4.408 -5.079 -32.647 1.00 88.19 217 ASP A N 1
ATOM 1701 C CA . ASP A 1 217 ? -3.425 -5.806 -31.835 1.00 88.19 217 ASP A CA 1
ATOM 1702 C C . ASP A 1 217 ? -1.978 -5.704 -32.341 1.00 88.19 217 ASP A C 1
ATOM 1704 O O . ASP A 1 217 ? -1.050 -6.072 -31.626 1.00 88.19 217 ASP A O 1
ATOM 1708 N N . VAL A 1 218 ? -1.750 -5.233 -33.569 1.00 93.38 218 VAL A N 1
ATOM 1709 C CA . VAL A 1 218 ? -0.407 -5.178 -34.167 1.00 93.38 218 VAL A CA 1
ATOM 1710 C C . VAL A 1 218 ? 0.251 -3.836 -33.861 1.00 93.38 218 VAL A C 1
ATOM 1712 O O . VAL A 1 218 ? -0.223 -2.793 -34.301 1.00 93.38 218 VAL A O 1
ATOM 1715 N N . LEU A 1 219 ? 1.378 -3.871 -33.147 1.00 93.00 219 LEU A N 1
ATOM 1716 C CA . LEU A 1 219 ? 2.184 -2.685 -32.867 1.00 93.00 219 LEU A CA 1
ATOM 1717 C C . LEU A 1 219 ? 3.118 -2.371 -34.037 1.00 93.00 219 LEU A C 1
ATOM 1719 O O . LEU A 1 219 ? 3.156 -1.242 -34.525 1.00 93.00 219 LEU A O 1
ATOM 1723 N N . VAL A 1 220 ? 3.877 -3.371 -34.490 1.00 94.62 220 VAL A N 1
ATOM 1724 C CA . VAL A 1 220 ? 4.847 -3.210 -35.577 1.00 94.62 220 VAL A CA 1
ATOM 1725 C C . VAL A 1 220 ? 5.063 -4.520 -36.334 1.00 94.62 220 VAL A C 1
ATOM 1727 O O . VAL A 1 220 ? 4.977 -5.611 -35.772 1.00 94.62 220 VAL A O 1
ATOM 1730 N N . THR A 1 221 ? 5.348 -4.407 -37.624 1.00 94.56 221 THR A N 1
ATOM 1731 C CA . THR A 1 221 ? 5.701 -5.505 -38.531 1.00 94.56 221 THR A CA 1
ATOM 1732 C C . THR A 1 221 ? 7.072 -5.239 -39.133 1.00 94.56 221 THR A C 1
ATOM 1734 O O . THR A 1 221 ? 7.403 -4.093 -39.423 1.00 94.56 221 THR A O 1
ATOM 1737 N N . VAL A 1 222 ? 7.868 -6.291 -39.296 1.00 93.81 222 VAL A N 1
ATOM 1738 C CA . VAL A 1 222 ? 9.221 -6.264 -39.856 1.00 93.81 222 VAL A CA 1
ATOM 1739 C C . VAL A 1 222 ? 9.282 -7.318 -40.955 1.00 93.81 222 VAL A C 1
ATOM 1741 O O . VAL A 1 222 ? 9.254 -8.513 -40.665 1.00 93.81 222 VAL A O 1
ATOM 1744 N N . LYS A 1 223 ? 9.333 -6.888 -42.214 1.00 93.12 223 LYS A N 1
ATOM 1745 C CA . LYS A 1 223 ? 9.376 -7.754 -43.404 1.00 93.12 223 LYS A CA 1
ATOM 1746 C C . LYS A 1 223 ? 10.788 -7.852 -43.960 1.00 93.12 223 LYS A C 1
ATOM 1748 O O . LYS A 1 223 ? 11.667 -7.121 -43.531 1.00 93.12 223 LYS A O 1
ATOM 1753 N N . GLY A 1 224 ? 11.011 -8.756 -44.912 1.00 87.75 224 GLY A N 1
ATOM 1754 C CA . GLY A 1 224 ? 12.271 -8.823 -45.662 1.00 87.75 224 GLY A CA 1
ATOM 1755 C C . GLY A 1 224 ? 13.435 -9.483 -44.920 1.00 87.75 224 GLY A C 1
ATOM 1756 O O . GLY A 1 224 ? 14.593 -9.279 -45.287 1.00 87.75 224 GLY A O 1
ATOM 1757 N N . LEU A 1 225 ? 13.148 -10.300 -43.899 1.00 87.50 225 LEU A N 1
ATOM 1758 C CA . LEU A 1 225 ? 14.168 -11.094 -43.212 1.00 87.50 225 LEU A CA 1
ATOM 1759 C C . LEU A 1 225 ? 14.747 -12.174 -44.140 1.00 87.50 225 LEU A C 1
ATOM 1761 O O . LEU A 1 225 ? 14.036 -12.803 -44.933 1.00 87.50 225 LEU A O 1
ATOM 1765 N N . ARG A 1 226 ? 16.051 -12.447 -44.030 1.00 86.00 226 ARG A N 1
ATOM 1766 C CA . ARG A 1 226 ? 16.683 -13.501 -44.837 1.00 86.00 226 ARG A CA 1
ATOM 1767 C C . ARG A 1 226 ? 16.282 -14.871 -44.300 1.00 86.00 226 ARG A C 1
ATOM 1769 O O . ARG A 1 226 ? 16.029 -15.044 -43.111 1.00 86.00 226 ARG A O 1
ATOM 1776 N N . LYS A 1 227 ? 16.334 -15.899 -45.152 1.00 83.62 227 LYS A N 1
ATOM 1777 C CA . LYS A 1 227 ? 16.060 -17.291 -44.738 1.00 83.62 227 LYS A CA 1
ATOM 1778 C C . LYS A 1 227 ? 16.925 -17.733 -43.551 1.00 83.62 227 LYS A C 1
ATOM 1780 O O . LYS A 1 227 ? 16.432 -18.418 -42.662 1.00 83.62 227 LYS A O 1
ATOM 1785 N N . ALA A 1 228 ? 18.193 -17.314 -43.515 1.00 83.06 228 ALA A N 1
ATOM 1786 C CA . ALA A 1 228 ? 19.077 -17.579 -42.383 1.00 83.06 228 ALA A CA 1
ATOM 1787 C C . ALA A 1 228 ? 18.544 -16.945 -41.088 1.00 83.06 228 ALA A C 1
ATOM 1789 O O . ALA A 1 228 ? 18.494 -17.621 -40.068 1.00 83.06 228 ALA A O 1
ATOM 1790 N N . ASP A 1 229 ? 18.075 -15.697 -41.141 1.00 84.88 229 ASP A N 1
ATOM 1791 C CA . ASP A 1 229 ? 17.535 -14.964 -39.991 1.00 84.88 229 ASP A CA 1
ATOM 1792 C C . ASP A 1 229 ? 16.263 -15.635 -39.435 1.00 84.88 229 ASP A C 1
ATOM 1794 O O . ASP A 1 229 ? 16.139 -15.827 -38.224 1.00 84.88 229 ASP A O 1
ATOM 1798 N N . VAL A 1 230 ? 15.366 -16.091 -40.321 1.00 86.50 230 VAL A N 1
ATOM 1799 C CA . VAL A 1 230 ? 14.169 -16.880 -39.963 1.00 86.50 230 VAL A CA 1
ATOM 1800 C C . VAL A 1 230 ? 14.564 -18.167 -39.233 1.00 86.50 230 VAL A C 1
ATOM 1802 O O . VAL A 1 230 ? 13.998 -18.490 -38.188 1.00 86.50 230 VAL A O 1
ATOM 1805 N N . VAL A 1 231 ? 15.582 -18.881 -39.730 1.00 85.50 231 VAL A N 1
ATOM 1806 C CA . VAL A 1 231 ? 16.110 -20.081 -39.062 1.00 85.50 231 VAL A CA 1
ATOM 1807 C C . VAL A 1 231 ? 16.676 -19.733 -37.686 1.00 85.50 231 VAL A C 1
ATOM 1809 O O . VAL A 1 231 ? 16.385 -20.453 -36.736 1.00 85.50 231 VAL A O 1
ATOM 1812 N N . MET A 1 232 ? 17.434 -18.636 -37.545 1.00 83.44 232 MET A N 1
ATOM 1813 C CA . MET A 1 232 ? 18.000 -18.189 -36.260 1.00 83.44 232 MET A CA 1
ATOM 1814 C C . MET A 1 232 ? 16.910 -17.909 -35.216 1.00 83.44 232 MET A C 1
ATOM 1816 O O . MET A 1 232 ? 17.043 -18.352 -34.074 1.00 83.44 232 MET A O 1
ATOM 1820 N N . LEU A 1 233 ? 15.841 -17.206 -35.607 1.00 83.94 233 LEU A N 1
ATOM 1821 C CA . LEU A 1 233 ? 14.704 -16.882 -34.738 1.00 83.94 233 LEU A CA 1
ATOM 1822 C C . LEU A 1 233 ? 13.920 -18.140 -34.326 1.00 83.94 233 LEU A C 1
ATOM 1824 O O . LEU A 1 233 ? 13.504 -18.254 -33.173 1.00 83.94 233 LEU A O 1
ATOM 1828 N N . CYS A 1 234 ? 13.793 -19.118 -35.230 1.00 83.06 234 CYS A N 1
ATOM 1829 C CA . CYS A 1 234 ? 13.104 -20.391 -34.993 1.00 83.06 234 CYS A CA 1
ATOM 1830 C C . CYS A 1 234 ? 13.992 -21.533 -34.476 1.00 83.06 234 CYS A C 1
ATOM 1832 O O . CYS A 1 234 ? 13.509 -22.656 -34.382 1.00 83.06 234 CYS A O 1
ATOM 1834 N N . ARG A 1 235 ? 15.257 -21.302 -34.096 1.00 75.44 235 ARG A N 1
ATOM 1835 C CA . ARG A 1 235 ? 16.186 -22.373 -33.652 1.00 75.44 235 ARG A CA 1
ATOM 1836 C C . ARG A 1 235 ? 15.650 -23.275 -32.537 1.00 75.44 235 ARG A C 1
ATOM 1838 O O . ARG A 1 235 ? 16.117 -24.398 -32.378 1.00 75.44 235 ARG A O 1
ATOM 1845 N N . ASN A 1 236 ? 14.703 -22.769 -31.753 1.00 69.81 236 ASN A N 1
ATOM 1846 C CA . ASN A 1 236 ? 14.103 -23.463 -30.620 1.00 69.81 236 ASN A CA 1
ATOM 1847 C C . ASN A 1 236 ? 12.705 -24.036 -30.916 1.00 69.81 236 ASN A C 1
ATOM 1849 O O . ASN A 1 236 ? 12.114 -24.642 -30.023 1.00 69.81 236 ASN A O 1
ATOM 1853 N N . ASP A 1 237 ? 12.187 -23.859 -32.134 1.00 70.88 237 ASP A N 1
ATOM 1854 C CA . ASP A 1 237 ? 10.891 -24.367 -32.581 1.00 70.88 237 ASP A CA 1
ATOM 1855 C C . ASP A 1 237 ? 11.068 -25.643 -33.418 1.00 70.88 237 ASP A C 1
ATOM 1857 O O . ASP A 1 237 ? 11.658 -25.624 -34.495 1.00 70.88 237 ASP A O 1
ATOM 1861 N N . GLY A 1 238 ? 10.540 -26.762 -32.919 1.00 63.22 238 GLY A N 1
ATOM 1862 C CA . GLY A 1 238 ? 10.502 -28.038 -33.642 1.00 63.22 238 GLY A CA 1
ATOM 1863 C C . GLY A 1 238 ? 9.231 -28.238 -34.473 1.00 63.22 238 GLY A C 1
ATOM 1864 O O . GLY A 1 238 ? 9.031 -29.322 -35.017 1.00 63.22 238 GLY A O 1
ATOM 1865 N N . SER A 1 239 ? 8.333 -27.246 -34.529 1.00 69.94 239 SER A N 1
ATOM 1866 C CA . SER A 1 239 ? 7.044 -27.385 -35.203 1.00 69.94 239 SER A CA 1
ATOM 1867 C C . SER A 1 239 ? 7.136 -27.146 -36.716 1.00 69.94 239 SER A C 1
ATOM 1869 O O . SER A 1 239 ? 7.838 -26.260 -37.209 1.00 69.94 239 SER A O 1
ATOM 1871 N N . SER A 1 240 ? 6.353 -27.911 -37.479 1.00 72.62 240 SER A N 1
ATOM 1872 C CA . SER A 1 240 ? 6.183 -27.734 -38.929 1.00 72.62 240 SER A CA 1
ATOM 1873 C C . SER A 1 240 ? 5.221 -26.591 -39.294 1.00 72.62 240 SER A C 1
ATOM 1875 O O . SER A 1 240 ? 4.871 -26.426 -40.463 1.00 72.62 240 SER A O 1
ATOM 1877 N N . LYS A 1 241 ? 4.769 -25.794 -38.314 1.00 83.00 241 LYS A N 1
ATOM 1878 C CA . LYS A 1 241 ? 3.843 -24.677 -38.542 1.00 83.00 241 LYS A CA 1
ATOM 1879 C C . LYS A 1 241 ? 4.549 -23.537 -39.282 1.00 83.00 241 LYS A C 1
ATOM 1881 O O . LYS A 1 241 ? 5.711 -23.236 -38.998 1.00 83.00 241 LYS A O 1
ATOM 1886 N N . ASN A 1 242 ? 3.827 -22.894 -40.208 1.00 85.00 242 ASN A N 1
ATOM 1887 C CA . ASN A 1 242 ? 4.317 -21.728 -40.959 1.00 85.00 242 ASN A CA 1
ATOM 1888 C C . ASN A 1 242 ? 4.444 -20.489 -40.068 1.00 85.00 242 ASN A C 1
ATOM 1890 O O . ASN A 1 242 ? 5.413 -19.751 -40.191 1.00 85.00 242 ASN A O 1
ATOM 1894 N N . THR A 1 243 ? 3.489 -20.293 -39.161 1.00 89.38 243 THR A N 1
ATOM 1895 C CA . THR A 1 243 ? 3.454 -19.166 -38.229 1.00 89.38 243 THR A CA 1
ATOM 1896 C C . THR A 1 243 ? 3.777 -19.666 -36.827 1.00 89.38 243 THR A C 1
ATOM 1898 O O . THR A 1 243 ? 3.196 -20.656 -36.370 1.00 89.38 243 THR A O 1
ATOM 1901 N N . VAL A 1 244 ? 4.720 -19.007 -36.157 1.00 90.38 244 VAL A N 1
ATOM 1902 C CA . VAL A 1 244 ? 5.278 -19.444 -34.872 1.00 90.38 244 VAL A CA 1
ATOM 1903 C C . VAL A 1 244 ? 5.345 -18.267 -33.913 1.00 90.38 244 VAL A C 1
ATOM 1905 O O . VAL A 1 244 ? 5.876 -17.216 -34.263 1.00 90.38 244 VAL A O 1
ATOM 1908 N N . GLN A 1 245 ? 4.846 -18.448 -32.691 1.00 90.44 245 GLN A N 1
ATOM 1909 C CA . GLN A 1 245 ? 5.083 -17.502 -31.605 1.00 90.44 245 GLN A CA 1
ATOM 1910 C C . GLN A 1 245 ? 6.497 -17.718 -31.061 1.00 90.44 245 GLN A C 1
ATOM 1912 O O . GLN A 1 245 ? 6.856 -18.817 -30.632 1.00 90.44 245 GLN A O 1
ATOM 1917 N N . LEU A 1 246 ? 7.314 -16.673 -31.097 1.00 88.56 246 LEU A N 1
ATOM 1918 C CA . LEU A 1 246 ? 8.664 -16.686 -30.561 1.00 88.56 246 LEU A CA 1
ATOM 1919 C C . LEU A 1 246 ? 8.601 -16.666 -29.030 1.00 88.56 246 LEU A C 1
ATOM 1921 O O . LEU A 1 246 ? 7.980 -15.787 -28.440 1.00 88.56 246 LEU A O 1
ATOM 1925 N N . ASN A 1 247 ? 9.280 -17.611 -28.376 1.00 83.06 247 ASN A N 1
ATOM 1926 C CA . ASN A 1 247 ? 9.462 -17.564 -26.926 1.00 83.06 247 ASN A CA 1
ATOM 1927 C C . ASN A 1 247 ? 10.500 -16.483 -26.584 1.00 83.06 247 ASN A C 1
ATOM 1929 O O . ASN A 1 247 ? 11.685 -16.657 -26.874 1.00 83.06 247 ASN A O 1
ATOM 1933 N N . VAL A 1 248 ? 10.051 -15.381 -25.980 1.00 79.44 248 VAL A N 1
ATOM 1934 C CA . VAL A 1 248 ? 10.882 -14.201 -25.672 1.00 79.44 248 VAL A CA 1
ATOM 1935 C C . VAL A 1 248 ? 10.962 -13.865 -24.184 1.00 79.44 248 VAL A C 1
ATOM 1937 O O . VAL A 1 248 ? 11.747 -13.011 -23.784 1.00 79.44 248 VAL A O 1
ATOM 1940 N N . THR A 1 249 ? 10.232 -14.597 -23.351 1.00 68.25 249 THR A N 1
ATOM 1941 C CA . THR A 1 249 ? 10.089 -14.346 -21.912 1.00 68.25 249 THR A CA 1
ATOM 1942 C C . THR A 1 249 ? 10.675 -15.474 -21.052 1.00 68.25 249 THR A C 1
ATOM 1944 O O . THR A 1 249 ? 11.161 -15.214 -19.952 1.00 68.25 249 THR A O 1
ATOM 1947 N N . GLN A 1 250 ? 10.709 -16.730 -21.528 1.00 65.81 250 GLN A N 1
ATOM 1948 C CA . GLN A 1 250 ? 10.919 -17.899 -20.657 1.00 65.81 250 GLN A CA 1
ATOM 1949 C C . GLN A 1 250 ? 12.196 -18.711 -20.947 1.00 65.81 250 GLN A C 1
ATOM 1951 O O . GLN A 1 250 ? 12.320 -19.420 -21.952 1.00 65.81 250 GLN A O 1
ATOM 1956 N N . GLY A 1 251 ? 13.119 -18.708 -19.977 1.00 66.25 251 GLY A N 1
ATOM 1957 C CA . GLY A 1 251 ? 14.283 -19.601 -19.921 1.00 66.25 251 GLY A CA 1
ATOM 1958 C C . GLY A 1 251 ? 15.490 -19.164 -20.763 1.00 66.25 251 GLY A C 1
ATOM 1959 O O . GLY A 1 251 ? 15.465 -18.171 -21.484 1.00 66.25 251 GLY A O 1
ATOM 1960 N N . GLN A 1 252 ? 16.588 -19.928 -20.689 1.00 68.62 252 GLN A N 1
ATOM 1961 C CA . GLN A 1 252 ? 17.838 -19.605 -21.405 1.00 68.62 252 GLN A CA 1
ATOM 1962 C C . GLN A 1 252 ? 17.658 -19.525 -22.931 1.00 68.62 252 GLN A C 1
ATOM 1964 O O . GLN A 1 252 ? 18.337 -18.748 -23.601 1.00 68.62 252 GLN A O 1
ATOM 1969 N N . LYS A 1 253 ? 16.723 -20.308 -23.480 1.00 73.50 253 LYS A N 1
ATOM 1970 C CA . LYS A 1 253 ? 16.381 -20.308 -24.908 1.00 73.50 253 LYS A CA 1
ATOM 1971 C C . LYS A 1 253 ? 15.727 -18.995 -25.351 1.00 73.50 253 LYS A C 1
ATOM 1973 O O . LYS A 1 253 ? 16.078 -18.496 -26.416 1.00 73.50 253 LYS A O 1
ATOM 1978 N N . ALA A 1 254 ? 14.871 -18.397 -24.518 1.00 77.75 254 ALA A N 1
ATOM 1979 C CA . ALA A 1 254 ? 14.261 -17.102 -24.809 1.00 77.75 254 ALA A CA 1
ATOM 1980 C C . ALA A 1 254 ? 15.304 -15.987 -24.929 1.00 77.75 254 ALA A C 1
ATOM 1982 O O . ALA A 1 254 ? 15.245 -15.180 -25.850 1.00 77.75 254 ALA A O 1
ATOM 1983 N N . GLN A 1 255 ? 16.339 -15.996 -24.080 1.00 77.69 255 GLN A N 1
ATOM 1984 C CA . GLN A 1 255 ? 17.425 -15.013 -24.175 1.00 77.69 255 GLN A CA 1
ATOM 1985 C C . GLN A 1 255 ? 18.167 -15.070 -25.515 1.00 77.69 255 GLN A C 1
ATOM 1987 O O . GLN A 1 255 ? 18.616 -14.039 -26.012 1.00 77.69 255 GLN A O 1
ATOM 1992 N N . GLN A 1 256 ? 18.312 -16.254 -26.115 1.00 79.94 256 GLN A N 1
ATOM 1993 C CA . GLN A 1 256 ? 18.926 -16.384 -27.438 1.00 79.94 256 GLN A CA 1
ATOM 1994 C C . GLN A 1 256 ? 18.023 -15.791 -28.521 1.00 79.94 256 GLN A C 1
ATOM 1996 O O . GLN A 1 256 ? 18.503 -15.017 -29.346 1.00 79.94 256 GLN A O 1
ATOM 2001 N N . THR A 1 257 ? 16.725 -16.099 -28.482 1.00 84.06 257 THR A N 1
ATOM 2002 C CA . THR A 1 257 ? 15.732 -15.532 -29.403 1.00 84.06 257 THR A CA 1
ATOM 2003 C C . THR A 1 257 ? 15.671 -14.008 -29.288 1.00 84.06 257 THR A C 1
ATOM 2005 O O . THR A 1 257 ? 15.749 -13.327 -30.307 1.00 84.06 257 THR A O 1
ATOM 2008 N N . VAL A 1 258 ? 15.659 -13.459 -28.069 1.00 84.38 258 VAL A N 1
ATOM 2009 C CA . VAL A 1 258 ? 15.699 -12.008 -27.816 1.00 84.38 258 VAL A CA 1
ATOM 2010 C C . VAL A 1 258 ? 16.987 -11.372 -28.342 1.00 84.38 258 VAL A C 1
ATOM 2012 O O . VAL A 1 258 ? 16.932 -10.310 -28.951 1.00 84.38 258 VAL A O 1
ATOM 2015 N N . ARG A 1 259 ? 18.156 -12.009 -28.178 1.00 80.81 259 ARG A N 1
ATOM 2016 C CA . ARG A 1 259 ? 19.418 -11.493 -28.750 1.00 80.81 259 ARG A CA 1
ATOM 2017 C C . ARG A 1 259 ? 19.364 -11.407 -30.273 1.00 80.81 259 ARG A C 1
ATOM 2019 O O . ARG A 1 259 ? 19.793 -10.403 -30.836 1.00 80.81 259 ARG A O 1
ATOM 2026 N N . VAL A 1 260 ? 18.838 -12.444 -30.924 1.00 83.44 260 VAL A N 1
ATOM 2027 C CA . VAL A 1 260 ? 18.674 -12.470 -32.383 1.00 83.44 260 VAL A CA 1
ATOM 2028 C C . VAL A 1 260 ? 17.675 -11.393 -32.816 1.00 83.44 260 VAL A C 1
ATOM 2030 O O . VAL A 1 260 ? 17.998 -10.589 -33.689 1.00 83.44 260 VAL A O 1
ATOM 2033 N N . PHE A 1 261 ? 16.521 -11.295 -32.152 1.00 86.62 261 PHE A N 1
ATOM 2034 C CA . PHE A 1 261 ? 15.537 -10.238 -32.393 1.00 86.62 261 PHE A CA 1
ATOM 2035 C C . PHE A 1 261 ? 16.143 -8.834 -32.237 1.00 86.62 261 PHE A C 1
ATOM 2037 O O . PHE A 1 261 ? 16.001 -8.009 -33.136 1.00 86.62 261 PHE A O 1
ATOM 2044 N N . ASN A 1 262 ? 16.902 -8.579 -31.167 1.00 83.88 262 ASN A N 1
ATOM 2045 C CA . ASN A 1 262 ? 17.580 -7.300 -30.944 1.00 83.88 262 ASN A CA 1
ATOM 2046 C C . ASN A 1 262 ? 18.548 -6.948 -32.078 1.00 83.88 262 ASN A C 1
ATOM 2048 O O . ASN A 1 262 ? 18.551 -5.814 -32.550 1.00 83.88 262 ASN A O 1
ATOM 2052 N N . SER A 1 263 ? 19.339 -7.918 -32.546 1.00 80.19 263 SER A N 1
ATOM 2053 C CA . SER A 1 263 ? 20.301 -7.686 -33.631 1.00 80.19 263 SER A CA 1
ATOM 2054 C C . SER A 1 263 ? 19.656 -7.403 -34.990 1.00 80.19 263 SER A C 1
ATOM 2056 O O . SER A 1 263 ? 20.267 -6.731 -35.815 1.00 80.19 263 SER A O 1
ATOM 2058 N N . LEU A 1 264 ? 18.444 -7.913 -35.231 1.00 82.81 264 LEU A N 1
ATOM 2059 C CA . LEU A 1 264 ? 17.801 -7.871 -36.546 1.00 82.81 264 LEU A CA 1
ATOM 2060 C C . LEU A 1 264 ? 16.691 -6.824 -36.644 1.00 82.81 264 LEU A C 1
ATOM 2062 O O . LEU A 1 264 ? 16.576 -6.143 -37.656 1.00 82.81 264 LEU A O 1
ATOM 2066 N N . CYS A 1 265 ? 15.851 -6.726 -35.614 1.00 85.06 265 CYS A N 1
ATOM 2067 C CA . CYS A 1 265 ? 14.568 -6.029 -35.677 1.00 85.06 265 CYS A CA 1
ATOM 2068 C C . CYS A 1 265 ? 14.583 -4.699 -34.918 1.00 85.06 265 CYS A C 1
ATOM 2070 O O . CYS A 1 265 ? 13.985 -3.737 -35.388 1.00 85.06 265 CYS A O 1
ATOM 2072 N N . VAL A 1 266 ? 15.274 -4.607 -33.775 1.00 85.75 266 VAL A N 1
ATOM 2073 C CA . VAL A 1 266 ? 15.155 -3.432 -32.888 1.00 85.75 266 VAL A CA 1
ATOM 2074 C C . VAL A 1 266 ? 15.659 -2.147 -33.543 1.00 85.75 266 VAL A C 1
ATOM 2076 O O . VAL A 1 266 ? 14.946 -1.151 -33.520 1.00 85.75 266 VAL A O 1
ATOM 2079 N N . ALA A 1 267 ? 16.838 -2.145 -34.172 1.00 82.56 267 ALA A N 1
ATOM 2080 C CA . ALA A 1 267 ? 17.354 -0.931 -34.812 1.00 82.56 267 ALA A CA 1
ATOM 2081 C C . ALA A 1 267 ? 16.453 -0.421 -35.965 1.00 82.56 267 ALA A C 1
ATOM 2083 O O . ALA A 1 267 ? 16.136 0.771 -35.971 1.00 82.56 267 ALA A O 1
ATOM 2084 N N . PRO A 1 268 ? 15.972 -1.274 -36.899 1.00 83.50 268 PRO A N 1
ATOM 2085 C CA . PRO A 1 268 ? 14.959 -0.872 -37.878 1.00 83.50 268 PRO A CA 1
ATOM 2086 C C . PRO A 1 268 ? 13.662 -0.350 -37.249 1.00 83.50 268 PRO A C 1
ATOM 2088 O O . PRO A 1 268 ? 13.146 0.674 -37.696 1.00 83.50 268 PRO A O 1
ATOM 2091 N N . ILE A 1 269 ? 13.158 -1.016 -36.203 1.00 88.19 269 ILE A N 1
ATOM 2092 C CA . ILE A 1 269 ? 11.938 -0.612 -35.489 1.00 88.19 269 ILE A CA 1
ATOM 2093 C C . ILE A 1 269 ? 12.100 0.783 -34.875 1.00 88.19 269 ILE A C 1
ATOM 2095 O O . ILE A 1 269 ? 11.251 1.644 -35.094 1.00 88.19 269 ILE A O 1
ATOM 2099 N N . LEU A 1 270 ? 13.200 1.034 -34.160 1.00 84.75 270 LEU A N 1
ATOM 2100 C CA . LEU A 1 270 ? 13.477 2.332 -33.539 1.00 84.75 270 LEU A CA 1
ATOM 2101 C C . LEU A 1 270 ? 13.642 3.439 -34.588 1.00 84.75 270 LEU A C 1
ATOM 2103 O O . LEU A 1 270 ? 13.111 4.533 -34.417 1.00 84.75 270 LEU A O 1
ATOM 2107 N N . LYS A 1 271 ? 14.323 3.150 -35.707 1.00 82.25 271 LYS A N 1
ATOM 2108 C CA . LYS A 1 271 ? 14.465 4.102 -36.819 1.00 82.25 271 LYS A CA 1
ATOM 2109 C C . LYS A 1 271 ? 13.109 4.463 -37.431 1.00 82.25 271 LYS A C 1
ATOM 2111 O O . LYS A 1 271 ? 12.874 5.630 -37.733 1.00 82.25 271 LYS A O 1
ATOM 2116 N N . TYR A 1 272 ? 12.228 3.477 -37.612 1.00 87.25 272 TYR A N 1
ATOM 2117 C CA . TYR A 1 272 ? 10.872 3.713 -38.105 1.00 87.25 272 TYR A CA 1
ATOM 2118 C C . TYR A 1 272 ? 10.055 4.544 -37.114 1.00 87.25 272 TYR A C 1
ATOM 2120 O O . TYR A 1 272 ? 9.467 5.540 -37.525 1.00 87.25 272 TYR A O 1
ATOM 2128 N N . ALA A 1 273 ? 10.063 4.174 -35.829 1.00 86.56 273 ALA A N 1
ATOM 2129 C CA . ALA A 1 273 ? 9.336 4.882 -34.777 1.00 86.56 273 ALA A CA 1
ATOM 2130 C C . ALA A 1 273 ? 9.770 6.354 -34.674 1.00 86.56 273 ALA A C 1
ATOM 2132 O O . ALA A 1 273 ? 8.919 7.231 -34.585 1.00 86.56 273 ALA A O 1
ATOM 2133 N N . ALA A 1 274 ? 11.073 6.637 -34.774 1.00 82.88 274 ALA A N 1
ATOM 2134 C CA . ALA A 1 274 ? 11.595 8.004 -34.751 1.00 82.88 274 ALA A CA 1
ATOM 2135 C C . ALA A 1 274 ? 11.219 8.833 -35.995 1.00 82.88 274 ALA A C 1
ATOM 2137 O O . ALA A 1 274 ? 11.084 10.049 -35.898 1.00 82.88 274 ALA A O 1
ATOM 2138 N N . GLY A 1 275 ? 11.089 8.201 -37.169 1.00 82.50 275 GLY A N 1
ATOM 2139 C CA . GLY A 1 275 ? 10.821 8.902 -38.431 1.00 82.50 275 GLY A CA 1
ATOM 2140 C C . GLY A 1 275 ? 9.340 9.049 -38.787 1.00 82.50 275 GLY A C 1
ATOM 2141 O O . GLY A 1 275 ? 8.956 10.058 -39.368 1.00 82.50 275 GLY A O 1
ATOM 2142 N N . ASN A 1 276 ? 8.520 8.046 -38.464 1.00 84.94 276 ASN A N 1
ATOM 2143 C CA . ASN A 1 276 ? 7.115 7.958 -38.882 1.00 84.94 276 ASN A CA 1
ATOM 2144 C C . ASN A 1 276 ? 6.134 7.910 -37.700 1.00 84.94 276 ASN A C 1
ATOM 2146 O O . ASN A 1 276 ? 4.927 7.944 -37.923 1.00 84.94 276 ASN A O 1
ATOM 2150 N N . GLY A 1 277 ? 6.628 7.793 -36.463 1.00 84.12 277 GLY A N 1
ATOM 2151 C CA . GLY A 1 277 ? 5.799 7.472 -35.305 1.00 84.12 277 GLY A CA 1
ATOM 2152 C C . GLY A 1 277 ? 5.327 6.014 -35.298 1.00 84.12 277 GLY A C 1
ATOM 2153 O O . GLY A 1 277 ? 5.631 5.214 -36.187 1.00 84.12 277 GLY A O 1
ATOM 2154 N N . LEU A 1 278 ? 4.583 5.656 -34.257 1.00 87.81 278 LEU A N 1
ATOM 2155 C CA . LEU A 1 278 ? 3.856 4.391 -34.150 1.00 87.81 278 LEU A CA 1
ATOM 2156 C C . LEU A 1 278 ? 2.366 4.681 -33.988 1.00 87.81 278 LEU A C 1
ATOM 2158 O O . LEU A 1 278 ? 1.958 5.821 -33.789 1.00 87.81 278 LEU A O 1
ATOM 2162 N N . LYS A 1 279 ? 1.563 3.616 -33.972 1.00 87.00 279 LYS A N 1
ATOM 2163 C CA . LYS A 1 279 ? 0.152 3.675 -33.578 1.00 87.00 279 LYS A CA 1
ATOM 2164 C C . LYS A 1 279 ? -0.088 4.360 -32.220 1.00 87.00 279 LYS A C 1
ATOM 2166 O O . LYS A 1 279 ? -1.131 4.979 -32.033 1.00 87.00 279 LYS A O 1
ATOM 2171 N N . TYR A 1 280 ? 0.840 4.214 -31.274 1.00 88.69 280 TYR A N 1
ATOM 2172 C CA . TYR A 1 280 ? 0.789 4.872 -29.969 1.00 88.69 280 TYR A CA 1
ATOM 2173 C C . TYR A 1 280 ? 1.924 5.885 -29.857 1.00 88.69 280 TYR A C 1
ATOM 2175 O O . TYR A 1 280 ? 3.050 5.595 -30.266 1.00 88.69 280 TYR A O 1
ATOM 2183 N N . ASP A 1 281 ? 1.623 7.048 -29.285 1.00 86.69 281 ASP A N 1
ATOM 2184 C CA . ASP A 1 281 ? 2.634 8.046 -28.954 1.00 86.69 281 ASP A CA 1
ATOM 2185 C C . ASP A 1 281 ? 3.529 7.527 -27.821 1.00 86.69 281 ASP A C 1
ATOM 2187 O O . ASP A 1 281 ? 3.026 7.093 -26.787 1.00 86.69 281 ASP A O 1
ATOM 2191 N N . LEU A 1 282 ? 4.842 7.559 -28.048 1.00 85.75 282 LEU A N 1
ATOM 2192 C CA . LEU A 1 282 ? 5.873 7.105 -27.114 1.00 85.75 282 LEU A CA 1
ATOM 2193 C C . LEU A 1 282 ? 6.420 8.231 -26.228 1.00 85.75 282 LEU A C 1
ATOM 2195 O O . LEU A 1 282 ? 7.244 7.951 -25.352 1.00 85.75 282 LEU A O 1
ATOM 2199 N N . SER A 1 283 ? 6.002 9.480 -26.465 1.00 81.62 283 SER A N 1
ATOM 2200 C CA . SER A 1 283 ? 6.480 10.644 -25.722 1.00 81.62 283 SER A CA 1
ATOM 2201 C C . SER A 1 283 ? 6.180 10.528 -24.215 1.00 81.62 283 SER A C 1
ATOM 2203 O O . SER A 1 283 ? 5.189 9.894 -23.815 1.00 81.62 283 SER A O 1
ATOM 2205 N N . PRO A 1 284 ? 7.002 11.138 -23.340 1.00 75.06 284 PRO A N 1
ATOM 2206 C CA . PRO A 1 284 ? 6.736 11.175 -21.899 1.00 75.06 284 PRO A CA 1
ATOM 2207 C C . PRO A 1 284 ? 5.362 11.776 -21.551 1.00 75.06 284 PRO A C 1
ATOM 2209 O O . PRO A 1 284 ? 4.701 11.327 -20.604 1.00 75.06 284 PRO A O 1
ATOM 2212 N N . GLU A 1 285 ? 4.914 12.741 -22.355 1.00 80.31 285 GLU A N 1
ATOM 2213 C CA . GLU A 1 285 ? 3.649 13.467 -22.238 1.00 80.31 285 GLU A CA 1
ATOM 2214 C C . GLU A 1 285 ? 2.472 12.772 -22.944 1.00 80.31 285 GLU A C 1
ATOM 2216 O O . GLU A 1 285 ? 1.369 13.326 -22.979 1.00 80.31 285 GLU A O 1
ATOM 2221 N N . SER A 1 286 ? 2.679 11.563 -23.479 1.00 84.62 286 SER A N 1
ATOM 2222 C CA . SER A 1 286 ? 1.654 10.807 -24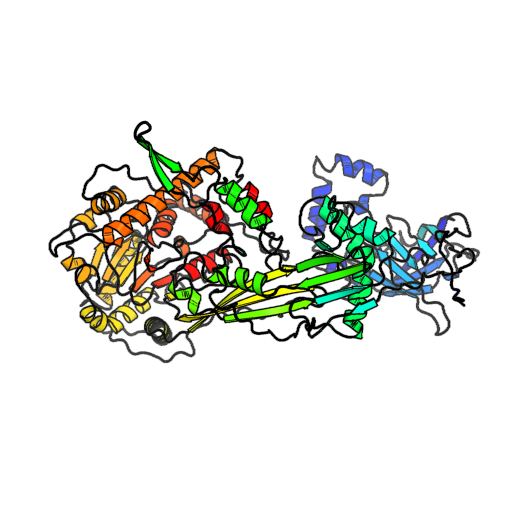.203 1.00 84.62 286 SER A CA 1
ATOM 2223 C C . SER A 1 286 ? 0.347 10.694 -23.399 1.00 84.62 286 SER A C 1
ATOM 2225 O O . SER A 1 286 ? 0.363 10.325 -22.211 1.00 84.62 286 SER A O 1
ATOM 2227 N N . PRO A 1 287 ? -0.808 11.004 -24.023 1.00 88.31 287 PRO A N 1
ATOM 2228 C CA . PRO A 1 287 ? -2.090 10.947 -23.344 1.00 88.31 287 PRO A CA 1
ATOM 2229 C C . PRO A 1 287 ? -2.469 9.502 -23.013 1.00 88.31 287 PRO A C 1
ATOM 2231 O O . PRO A 1 287 ? -2.174 8.557 -23.744 1.00 88.31 287 PRO A O 1
ATOM 2234 N N . TRP A 1 288 ? -3.186 9.341 -21.905 1.00 93.00 288 TRP A N 1
ATOM 2235 C CA . TRP A 1 288 ? -3.788 8.068 -21.532 1.00 93.00 288 TRP A CA 1
ATOM 2236 C C . TRP A 1 288 ? -4.944 7.720 -22.475 1.00 93.00 288 TRP A C 1
ATOM 2238 O O . TRP A 1 288 ? -5.811 8.554 -22.723 1.00 93.00 288 TRP A O 1
ATOM 2248 N N . VAL A 1 289 ? -4.986 6.474 -22.941 1.00 94.00 289 VAL A N 1
ATOM 2249 C CA . VAL A 1 289 ? -6.055 5.934 -23.788 1.00 94.00 289 VAL A CA 1
ATOM 2250 C C . VAL A 1 289 ? -7.023 5.133 -22.923 1.00 94.00 289 VAL A C 1
ATOM 2252 O O . VAL A 1 289 ? -6.605 4.198 -22.238 1.00 94.00 289 VAL A O 1
ATOM 2255 N N . ASP A 1 290 ? -8.307 5.489 -22.939 1.00 94.19 290 ASP A N 1
ATOM 2256 C CA . ASP A 1 290 ? -9.348 4.723 -22.248 1.00 94.19 290 ASP A CA 1
ATOM 2257 C C . ASP A 1 290 ? -9.546 3.349 -22.905 1.00 94.19 290 ASP A C 1
ATOM 2259 O O . ASP A 1 290 ? -9.522 3.213 -24.132 1.00 94.19 290 ASP A O 1
ATOM 2263 N N . ILE A 1 291 ? -9.763 2.321 -22.083 1.00 93.19 291 ILE A N 1
ATOM 2264 C CA . ILE A 1 291 ? -10.018 0.957 -22.549 1.00 93.19 291 ILE A CA 1
ATOM 2265 C C . ILE A 1 291 ? -11.216 0.360 -21.817 1.00 93.19 291 ILE A C 1
ATOM 2267 O O . ILE A 1 291 ? -11.400 0.563 -20.618 1.00 93.19 291 ILE A O 1
ATOM 2271 N N . SER A 1 292 ? -12.054 -0.365 -22.554 1.00 88.75 292 SER A N 1
ATOM 2272 C CA . SER A 1 292 ? -13.237 -1.045 -22.023 1.00 88.75 292 SER A CA 1
ATOM 2273 C C . SER A 1 292 ? -13.079 -2.551 -22.181 1.00 88.75 292 SER A C 1
ATOM 2275 O O . SER A 1 292 ? -12.580 -2.989 -23.217 1.00 88.75 292 SER A O 1
ATOM 2277 N N . PRO A 1 293 ? -13.511 -3.351 -21.195 1.00 84.31 293 PRO A N 1
ATOM 2278 C CA . PRO A 1 293 ? -13.350 -4.788 -21.279 1.00 84.31 293 PRO A CA 1
ATOM 2279 C C . PRO A 1 293 ? -14.273 -5.383 -22.359 1.00 84.31 293 PRO A C 1
ATOM 2281 O O . PRO A 1 293 ? -15.331 -4.815 -22.659 1.00 84.31 293 PRO A O 1
ATOM 2284 N N . PRO A 1 294 ? -13.928 -6.556 -22.918 1.00 81.25 294 PRO A N 1
ATOM 2285 C CA . PRO A 1 294 ? -14.815 -7.297 -23.809 1.00 81.25 294 PRO A CA 1
ATOM 2286 C C . PRO A 1 294 ? -16.175 -7.603 -23.162 1.00 81.25 294 PRO A C 1
ATOM 2288 O O . PRO A 1 294 ? -16.282 -7.764 -21.945 1.00 81.25 294 PRO A O 1
ATOM 2291 N N . ALA A 1 295 ? -17.221 -7.746 -23.982 1.00 79.31 295 ALA A N 1
ATOM 2292 C CA . ALA A 1 295 ? -18.574 -8.022 -23.499 1.00 79.31 295 ALA A CA 1
ATOM 2293 C C . ALA A 1 295 ? -18.617 -9.273 -22.597 1.00 79.31 295 ALA A C 1
ATOM 2295 O O . ALA A 1 295 ? -18.204 -10.359 -23.000 1.00 79.31 295 ALA A O 1
ATOM 2296 N N . GLY A 1 296 ? -19.135 -9.115 -21.374 1.00 79.06 296 GLY A N 1
ATOM 2297 C CA . GLY A 1 296 ? -19.239 -10.193 -20.382 1.00 79.06 296 GLY A CA 1
ATOM 2298 C C . GLY A 1 296 ? -17.981 -10.430 -19.536 1.00 79.06 296 GLY A C 1
ATOM 2299 O O . GLY A 1 296 ? -17.992 -11.324 -18.691 1.00 79.06 296 GLY A O 1
ATOM 2300 N N . VAL A 1 297 ? -16.921 -9.635 -19.714 1.00 85.25 297 VAL A N 1
ATOM 2301 C CA . VAL A 1 297 ? -15.683 -9.702 -18.925 1.00 85.25 297 VAL A CA 1
ATOM 2302 C C . VAL A 1 297 ? -15.525 -8.421 -18.103 1.00 85.25 297 VAL A C 1
ATOM 2304 O O . VAL A 1 297 ? -15.840 -7.332 -18.565 1.00 85.25 297 VAL A O 1
ATOM 2307 N N . ILE A 1 298 ? -15.030 -8.544 -16.869 1.00 89.62 298 ILE A N 1
ATOM 2308 C CA . ILE A 1 298 ? -14.676 -7.405 -16.009 1.00 89.62 298 ILE A CA 1
ATOM 2309 C C . ILE A 1 298 ? -13.156 -7.404 -15.832 1.00 89.62 298 ILE A C 1
ATOM 2311 O O . ILE A 1 298 ? -12.561 -8.455 -15.547 1.00 89.62 298 ILE A O 1
ATOM 2315 N N . PHE A 1 299 ? -12.509 -6.246 -16.001 1.00 91.50 299 PHE A N 1
ATOM 2316 C CA . PHE A 1 299 ? -11.069 -6.138 -15.769 1.00 91.50 299 PHE A CA 1
ATOM 2317 C C . PHE A 1 299 ? -10.707 -6.577 -14.339 1.00 91.50 299 PHE A C 1
ATOM 2319 O O . PHE A 1 299 ? -11.437 -6.339 -13.386 1.00 91.50 299 PHE A O 1
ATOM 2326 N N . GLY A 1 300 ? -9.594 -7.300 -14.188 1.00 87.81 300 GLY A N 1
ATOM 2327 C CA . GLY A 1 300 ? -9.175 -7.911 -12.916 1.00 87.81 300 GLY A CA 1
ATOM 2328 C C . GLY A 1 300 ? -9.898 -9.204 -12.493 1.00 87.81 300 GLY A C 1
ATOM 2329 O O . GLY A 1 300 ? -9.490 -9.817 -11.503 1.00 87.81 300 GLY A O 1
ATOM 2330 N N . CYS A 1 301 ? -10.913 -9.662 -13.243 1.00 89.75 301 CYS A N 1
ATOM 2331 C CA . CYS A 1 301 ? -11.668 -10.898 -12.962 1.00 89.75 301 CYS A CA 1
ATOM 2332 C C . CYS A 1 301 ? -11.528 -11.997 -14.037 1.00 89.75 301 CYS A C 1
ATOM 2334 O O . CYS A 1 301 ? -12.280 -12.966 -14.013 1.00 89.75 301 CYS A O 1
ATOM 2336 N N . CYS A 1 302 ? -10.608 -11.855 -14.995 1.00 89.38 302 CYS A N 1
ATOM 2337 C CA . CYS A 1 302 ? -10.381 -12.872 -16.024 1.00 89.38 302 CYS A CA 1
ATOM 2338 C C . CYS A 1 302 ? -9.421 -13.954 -15.518 1.00 89.38 302 CYS A C 1
ATOM 2340 O O . CYS A 1 302 ? -8.220 -13.706 -15.428 1.00 89.38 302 CYS A O 1
ATOM 2342 N N . ASP A 1 303 ? -9.933 -15.162 -15.270 1.00 89.25 303 ASP A N 1
ATOM 2343 C CA . ASP A 1 303 ? -9.140 -16.312 -14.804 1.00 89.25 303 ASP A CA 1
ATOM 2344 C C . ASP A 1 303 ? -8.120 -16.817 -15.842 1.00 89.25 303 ASP A C 1
ATOM 2346 O O . ASP A 1 303 ? -7.202 -17.558 -15.504 1.00 89.25 303 ASP A O 1
ATOM 2350 N N . THR A 1 304 ? -8.258 -16.430 -17.115 1.00 89.56 304 THR A N 1
ATOM 2351 C CA . THR A 1 304 ? -7.265 -16.762 -18.154 1.00 89.56 304 THR A CA 1
ATOM 2352 C C . THR A 1 304 ? -6.049 -15.842 -18.069 1.00 89.56 304 THR A C 1
ATOM 2354 O O . THR A 1 304 ? -4.916 -16.307 -18.122 1.00 89.56 304 THR A O 1
ATOM 2357 N N . THR A 1 305 ? -6.277 -14.535 -17.911 1.00 86.94 305 THR A N 1
ATOM 2358 C CA . THR A 1 305 ? -5.211 -13.526 -17.801 1.00 86.94 305 THR A CA 1
ATOM 2359 C C . THR A 1 305 ? -4.588 -13.500 -16.411 1.00 86.94 305 THR A C 1
ATOM 2361 O O . THR A 1 305 ? -3.392 -13.269 -16.258 1.00 86.94 305 THR A O 1
ATOM 2364 N N . ILE A 1 306 ? -5.406 -13.734 -15.387 1.00 83.19 306 ILE A N 1
ATOM 2365 C CA . ILE A 1 306 ? -5.012 -13.719 -13.983 1.00 83.19 306 ILE A CA 1
ATOM 2366 C C . ILE A 1 306 ? -5.552 -14.991 -13.329 1.00 83.19 306 ILE A C 1
ATOM 2368 O O . ILE A 1 306 ? -6.578 -14.948 -12.644 1.00 83.19 306 ILE A O 1
ATOM 2372 N N . PRO A 1 307 ? -4.883 -16.134 -13.541 1.00 83.44 307 PRO A N 1
ATOM 2373 C CA . PRO A 1 307 ? -5.279 -17.386 -12.923 1.00 83.44 307 PRO A CA 1
ATOM 2374 C C . PRO A 1 307 ? -5.477 -17.238 -11.410 1.00 83.44 307 PRO A C 1
ATOM 2376 O O . PRO A 1 307 ? -4.657 -16.604 -10.735 1.00 83.44 307 PRO A O 1
ATOM 2379 N N . PRO A 1 308 ? -6.551 -17.809 -10.842 1.00 76.88 308 PRO A N 1
ATOM 2380 C CA . PRO A 1 308 ? -6.775 -17.752 -9.409 1.00 76.88 308 PRO A CA 1
ATOM 2381 C C . PRO A 1 308 ? -5.711 -18.574 -8.679 1.00 76.88 308 PRO A C 1
ATOM 2383 O O . PRO A 1 308 ? -5.348 -19.677 -9.097 1.00 76.88 308 PRO A O 1
ATOM 2386 N N . ARG A 1 309 ? -5.223 -18.043 -7.553 1.00 74.31 309 ARG A N 1
ATOM 2387 C CA . ARG A 1 309 ? -4.286 -18.774 -6.694 1.00 74.31 309 ARG A CA 1
ATOM 2388 C C . ARG A 1 309 ? -4.951 -20.015 -6.085 1.00 74.31 309 ARG A C 1
ATOM 2390 O O . ARG A 1 309 ? -6.161 -19.990 -5.840 1.00 74.31 309 ARG A O 1
ATOM 2397 N N . PRO A 1 310 ? -4.177 -21.071 -5.776 1.00 72.62 310 PRO A N 1
ATOM 2398 C CA . PRO A 1 310 ? -4.677 -22.218 -5.036 1.00 72.62 310 PRO A CA 1
ATOM 2399 C C . PRO A 1 310 ? -5.317 -21.784 -3.716 1.00 72.62 310 PRO A C 1
ATOM 2401 O O . PRO A 1 310 ? -4.709 -21.074 -2.916 1.00 72.62 310 PRO A O 1
ATOM 2404 N N . THR A 1 311 ? -6.544 -22.234 -3.469 1.00 71.81 311 THR A N 1
ATOM 2405 C CA . THR A 1 311 ? -7.186 -22.035 -2.172 1.00 71.81 311 THR A CA 1
ATOM 2406 C C . THR A 1 311 ? -6.624 -23.020 -1.165 1.00 71.81 311 THR A C 1
ATOM 2408 O O . THR A 1 311 ? -6.496 -24.217 -1.435 1.00 71.81 311 THR A O 1
ATOM 2411 N N . GLU A 1 312 ? -6.342 -22.523 0.027 1.00 69.19 312 GLU A N 1
ATOM 2412 C CA . GLU A 1 312 ? -5.925 -23.349 1.145 1.00 69.19 312 GLU A CA 1
ATOM 2413 C C . GLU A 1 312 ? -7.083 -23.523 2.118 1.00 69.19 312 GLU A C 1
ATOM 2415 O O . GLU A 1 312 ? -7.927 -22.644 2.295 1.00 69.19 312 GLU A O 1
ATOM 2420 N N . SER A 1 313 ? -7.096 -24.674 2.769 1.00 73.00 313 SER A N 1
ATOM 2421 C CA . SER A 1 313 ? -8.046 -25.015 3.814 1.00 73.00 313 SER A CA 1
ATOM 2422 C C . SER A 1 313 ? -7.289 -25.485 5.046 1.00 73.00 313 SER A C 1
ATOM 2424 O O . SER A 1 313 ? -6.130 -25.901 4.973 1.00 73.00 313 SER A O 1
ATOM 2426 N N . TRP A 1 314 ? -7.946 -25.408 6.192 1.00 77.00 314 TRP A N 1
ATOM 2427 C CA . TRP A 1 314 ? -7.443 -25.989 7.426 1.00 77.00 314 TRP A CA 1
ATOM 2428 C C . TRP A 1 314 ? -8.367 -27.132 7.809 1.00 77.00 314 TRP A C 1
ATOM 2430 O O . TRP A 1 314 ? -9.583 -26.948 7.871 1.00 77.00 314 TRP A O 1
ATOM 2440 N N . VAL A 1 315 ? -7.787 -28.301 8.058 1.00 76.31 315 VAL A N 1
ATOM 2441 C CA . VAL A 1 315 ? -8.501 -29.504 8.490 1.00 76.31 315 VAL A CA 1
ATOM 2442 C C . VAL A 1 315 ? -7.970 -29.899 9.856 1.00 76.31 315 VAL A C 1
ATOM 2444 O O . VAL A 1 315 ? -6.767 -29.848 10.096 1.00 76.31 315 VAL A O 1
ATOM 2447 N N . PHE A 1 316 ? -8.862 -30.255 10.776 1.00 71.06 316 PHE A N 1
ATOM 2448 C CA . PHE A 1 316 ? -8.445 -30.751 12.079 1.00 71.06 316 PHE A CA 1
ATOM 2449 C C . PHE A 1 316 ? -8.019 -32.212 11.955 1.00 71.06 316 PHE A C 1
ATOM 2451 O O . PHE A 1 316 ? -8.845 -33.070 11.642 1.00 71.06 316 PHE A O 1
ATOM 2458 N N . ASP A 1 317 ? -6.745 -32.488 12.211 1.00 74.44 317 ASP A N 1
ATOM 2459 C CA . ASP A 1 317 ? -6.242 -33.844 12.375 1.00 74.44 317 ASP A CA 1
ATOM 2460 C C . ASP A 1 317 ? -6.637 -34.333 13.776 1.00 74.44 317 ASP A C 1
ATOM 2462 O O . ASP A 1 317 ? -6.130 -33.848 14.793 1.00 74.44 317 ASP A O 1
ATOM 2466 N N . GLN A 1 318 ? -7.589 -35.269 13.823 1.00 75.81 318 GLN A N 1
ATOM 2467 C CA . GLN A 1 318 ? -8.102 -35.828 15.075 1.00 75.81 318 GLN A CA 1
ATOM 2468 C C . GLN A 1 318 ? -7.070 -36.687 15.810 1.00 75.81 318 GLN A C 1
ATOM 2470 O O . GLN A 1 318 ? -7.097 -36.724 17.038 1.00 75.81 318 GLN A O 1
ATOM 2475 N N . GLU A 1 319 ? -6.163 -37.352 15.090 1.00 76.00 319 GLU A N 1
ATOM 2476 C CA . GLU A 1 319 ? -5.149 -38.229 15.681 1.00 76.00 319 GLU A CA 1
ATOM 2477 C C . GLU A 1 319 ? -4.047 -37.409 16.351 1.00 76.00 319 GLU A C 1
ATOM 2479 O O . GLU A 1 319 ? -3.609 -37.719 17.460 1.00 76.00 319 GLU A O 1
ATOM 2484 N N . ARG A 1 320 ? -3.621 -36.325 15.695 1.00 69.00 320 ARG A N 1
ATOM 2485 C CA . ARG A 1 320 ? -2.587 -35.416 16.212 1.00 69.00 320 ARG A CA 1
ATOM 2486 C C . ARG A 1 320 ? -3.140 -34.345 17.143 1.00 69.00 320 ARG A C 1
ATOM 2488 O O . ARG A 1 320 ? -2.372 -33.696 17.851 1.00 69.00 320 ARG A O 1
ATOM 2495 N N . GLY A 1 321 ? -4.457 -34.141 17.137 1.00 65.94 321 GLY A N 1
ATOM 2496 C CA . GLY A 1 321 ? -5.119 -33.079 17.889 1.00 65.94 321 GLY A CA 1
ATOM 2497 C C . GLY A 1 321 ? -4.713 -31.676 17.430 1.00 65.94 321 GLY A C 1
ATOM 2498 O O . GLY A 1 321 ? -4.739 -30.735 18.225 1.00 65.94 321 GLY A O 1
ATOM 2499 N N . THR A 1 322 ? -4.307 -31.523 16.168 1.00 65.75 322 THR A N 1
ATOM 2500 C CA . THR A 1 322 ? -3.798 -30.266 15.605 1.00 65.75 322 THR A CA 1
ATOM 2501 C C . THR A 1 322 ? -4.466 -29.948 14.280 1.00 65.75 322 THR A C 1
ATOM 2503 O O . THR A 1 322 ? -4.840 -30.840 13.530 1.00 65.75 322 THR A O 1
ATOM 2506 N N . TRP A 1 323 ? -4.582 -28.666 13.947 1.00 68.50 323 TRP A N 1
ATOM 2507 C CA . TRP A 1 323 ? -5.040 -28.267 12.622 1.00 68.50 323 TRP A CA 1
ATOM 2508 C C . TRP A 1 323 ? -3.899 -28.336 11.616 1.00 68.50 323 TRP A C 1
ATOM 2510 O O . TRP A 1 323 ? -2.843 -27.733 11.807 1.00 68.50 323 TRP A O 1
ATOM 2520 N N . GLU A 1 324 ? -4.140 -29.047 10.525 1.00 70.69 324 GLU A N 1
ATOM 2521 C CA . GLU A 1 324 ? -3.223 -29.164 9.410 1.00 70.69 324 GLU A CA 1
ATOM 2522 C C . GLU A 1 324 ? -3.706 -28.319 8.237 1.00 70.69 324 GLU A C 1
ATOM 2524 O O . GLU A 1 324 ? -4.875 -28.330 7.839 1.00 70.69 324 GLU A O 1
ATOM 2529 N N . ARG A 1 325 ? -2.768 -27.570 7.664 1.00 73.38 325 ARG A N 1
ATOM 2530 C CA . ARG A 1 325 ? -2.998 -26.795 6.452 1.00 73.38 325 ARG A CA 1
ATOM 2531 C C . ARG A 1 325 ? -2.991 -27.733 5.254 1.00 73.38 325 ARG A C 1
ATOM 2533 O O . ARG A 1 325 ? -1.970 -28.358 4.955 1.00 73.38 325 ARG A O 1
ATOM 2540 N N . GLN A 1 326 ? -4.105 -27.793 4.540 1.00 68.69 326 GLN A N 1
ATOM 2541 C CA . GLN A 1 326 ? -4.270 -28.615 3.351 1.00 68.69 326 GLN A CA 1
ATOM 2542 C C . GLN A 1 326 ? -4.557 -27.752 2.122 1.00 68.69 326 GLN A C 1
ATOM 2544 O O . GLN A 1 326 ? -5.201 -26.707 2.181 1.00 68.69 326 GLN A O 1
ATOM 2549 N N . SER A 1 327 ? -4.072 -28.219 0.981 1.00 71.00 327 SER A N 1
ATOM 2550 C CA . SER A 1 327 ? -4.414 -27.695 -0.337 1.00 71.00 327 SER A CA 1
ATOM 2551 C C . SER A 1 327 ? -4.753 -28.887 -1.214 1.00 71.00 327 SER A C 1
ATOM 2553 O O . SER A 1 327 ? -4.208 -29.975 -1.007 1.00 71.00 327 SER A O 1
ATOM 2555 N N . GLU A 1 328 ? -5.614 -28.689 -2.203 1.00 77.88 328 GLU A N 1
ATOM 2556 C CA . GLU A 1 328 ? -5.941 -29.752 -3.146 1.00 77.88 328 GLU A CA 1
ATOM 2557 C C . GLU A 1 328 ? -4.658 -30.269 -3.841 1.00 77.88 328 GLU A C 1
ATOM 2559 O O . GLU A 1 328 ? -3.840 -29.463 -4.316 1.00 77.88 328 GLU A O 1
ATOM 2564 N N . PRO A 1 329 ? -4.441 -31.597 -3.904 1.00 77.62 329 PRO A N 1
ATOM 2565 C CA . PRO A 1 329 ? -3.316 -32.172 -4.627 1.00 77.62 329 PRO A CA 1
ATOM 2566 C C . PRO A 1 329 ? -3.261 -31.682 -6.080 1.00 77.62 329 PRO A C 1
ATOM 2568 O O . PRO A 1 329 ? -4.234 -31.750 -6.824 1.00 77.62 329 PRO A O 1
ATOM 2571 N N . GLY A 1 330 ? -2.100 -31.176 -6.500 1.00 74.81 330 GLY A N 1
ATOM 2572 C CA . GLY A 1 330 ? -1.889 -30.693 -7.868 1.00 74.81 330 GLY A CA 1
ATOM 2573 C C . GLY A 1 330 ? -2.389 -29.272 -8.162 1.00 74.81 330 GLY A C 1
ATOM 2574 O O . GLY A 1 330 ? -2.088 -28.772 -9.247 1.00 74.81 330 GLY A O 1
ATOM 2575 N N . ALA A 1 331 ? -3.053 -28.581 -7.225 1.00 75.12 331 ALA A N 1
ATOM 2576 C CA . ALA A 1 331 ? -3.530 -27.208 -7.437 1.00 75.12 331 ALA A CA 1
ATOM 2577 C C . ALA A 1 331 ? -2.400 -26.229 -7.791 1.00 75.12 331 ALA A C 1
ATOM 2579 O O . ALA A 1 331 ? -2.505 -25.528 -8.795 1.00 75.12 331 ALA A O 1
ATOM 2580 N N . SER A 1 332 ? -1.275 -26.252 -7.066 1.00 71.88 332 SER A N 1
ATOM 2581 C CA . SER A 1 332 ? -0.112 -25.410 -7.396 1.00 71.88 332 SER A CA 1
ATOM 2582 C C . SER A 1 332 ? 0.471 -25.726 -8.780 1.00 71.88 332 SER A C 1
ATOM 2584 O O . SER A 1 332 ? 0.931 -24.825 -9.472 1.00 71.88 332 SER A O 1
ATOM 2586 N N . ARG A 1 333 ? 0.408 -26.987 -9.245 1.00 76.69 333 ARG A N 1
ATOM 2587 C CA . ARG A 1 333 ? 0.840 -27.348 -10.608 1.00 76.69 333 ARG A CA 1
ATOM 2588 C C . ARG A 1 333 ? -0.127 -26.816 -11.664 1.00 76.69 333 ARG A C 1
ATOM 2590 O O . ARG A 1 333 ? 0.327 -26.351 -12.701 1.00 76.69 333 ARG A O 1
ATOM 2597 N N . ARG A 1 334 ? -1.442 -26.888 -11.439 1.00 82.25 334 ARG A N 1
ATOM 2598 C CA . ARG A 1 334 ? -2.426 -26.314 -12.374 1.00 82.25 334 ARG A CA 1
ATOM 2599 C C . ARG A 1 334 ? -2.308 -24.798 -12.437 1.00 82.25 334 ARG A C 1
ATOM 2601 O O . ARG A 1 334 ? -2.290 -24.260 -13.533 1.00 82.25 334 ARG A O 1
ATOM 2608 N N . TYR A 1 335 ? -2.140 -24.145 -11.289 1.00 78.69 335 TYR A N 1
ATOM 2609 C CA . TYR A 1 335 ? -1.881 -22.712 -11.216 1.00 78.69 335 TYR A CA 1
ATOM 2610 C C . TYR A 1 335 ? -0.593 -22.334 -11.963 1.00 78.69 335 TYR A C 1
ATOM 2612 O O . TYR A 1 335 ? -0.626 -21.445 -12.805 1.00 78.69 335 TYR A O 1
ATOM 2620 N N . TYR A 1 336 ? 0.506 -23.076 -11.770 1.00 76.94 336 TYR A N 1
ATOM 2621 C CA . TYR A 1 336 ? 1.741 -22.889 -12.545 1.00 76.94 336 TYR A CA 1
ATOM 2622 C C . TYR A 1 336 ? 1.519 -22.944 -14.058 1.00 76.94 336 TYR A C 1
ATOM 2624 O O . TYR A 1 336 ? 1.989 -22.081 -14.794 1.00 76.94 336 TYR A O 1
ATOM 2632 N N . LEU A 1 337 ? 0.833 -23.992 -14.522 1.00 80.69 337 LEU A N 1
ATOM 2633 C CA . LEU A 1 337 ? 0.577 -24.195 -15.944 1.00 80.69 337 LEU A CA 1
ATOM 2634 C C . LEU A 1 337 ? -0.329 -23.093 -16.493 1.00 80.69 337 LEU A C 1
ATOM 2636 O O . LEU A 1 337 ? -0.027 -22.556 -17.547 1.00 80.69 337 LEU A O 1
ATOM 2640 N N . ALA A 1 338 ? -1.362 -22.697 -15.749 1.00 83.19 338 ALA A N 1
ATOM 2641 C CA . ALA A 1 338 ? -2.242 -21.600 -16.131 1.00 83.19 338 ALA A CA 1
ATOM 2642 C C . ALA A 1 338 ? -1.497 -20.261 -16.226 1.00 83.19 338 ALA A C 1
ATOM 2644 O O . ALA A 1 338 ? -1.738 -19.511 -17.159 1.00 83.19 338 ALA A O 1
ATOM 2645 N N . LEU A 1 339 ? -0.561 -19.971 -15.313 1.00 78.56 339 LEU A N 1
ATOM 2646 C CA . LEU A 1 339 ? 0.280 -18.769 -15.392 1.00 78.56 339 LEU A CA 1
ATOM 2647 C C . LEU A 1 339 ? 1.202 -18.780 -16.603 1.00 78.56 339 LEU A C 1
ATOM 2649 O O . LEU A 1 339 ? 1.393 -17.755 -17.246 1.00 78.56 339 LEU A O 1
ATOM 2653 N N . ARG A 1 340 ? 1.790 -19.939 -16.902 1.00 78.62 340 ARG A N 1
ATOM 2654 C CA . ARG A 1 340 ? 2.640 -20.110 -18.079 1.00 78.62 340 ARG A CA 1
ATOM 2655 C C . ARG A 1 340 ? 1.849 -19.947 -19.376 1.00 78.62 340 ARG A C 1
ATOM 2657 O O . ARG A 1 340 ? 2.394 -19.445 -20.353 1.00 78.62 340 ARG A O 1
ATOM 2664 N N . ASP A 1 341 ? 0.603 -20.407 -19.378 1.00 84.81 341 ASP A N 1
ATOM 2665 C CA . ASP A 1 341 ? -0.284 -20.389 -20.538 1.00 84.81 341 ASP A CA 1
ATOM 2666 C C . ASP A 1 341 ? -1.112 -19.079 -20.616 1.00 84.81 341 ASP A C 1
ATOM 2668 O O . ASP A 1 341 ? -1.872 -18.888 -21.568 1.00 84.81 341 ASP A O 1
ATOM 2672 N N . ALA A 1 342 ? -0.962 -18.168 -19.643 1.00 87.56 342 ALA A N 1
ATOM 2673 C CA . ALA A 1 342 ? -1.634 -16.873 -19.617 1.00 87.56 342 ALA A CA 1
ATOM 2674 C C . ALA A 1 342 ? -1.152 -15.971 -20.773 1.00 87.56 342 ALA A C 1
ATOM 2676 O O . ALA A 1 342 ? 0.019 -16.020 -21.162 1.00 87.56 342 ALA A O 1
ATOM 2677 N N . PRO A 1 343 ? -2.033 -15.129 -21.342 1.00 89.25 343 PRO A N 1
ATOM 2678 C CA . PRO A 1 343 ? -1.675 -14.234 -22.434 1.00 89.25 343 PRO A CA 1
ATOM 2679 C C . PRO A 1 343 ? -0.616 -13.210 -22.009 1.00 89.25 343 PRO A C 1
ATOM 2681 O O . PRO A 1 343 ? -0.742 -12.554 -20.978 1.00 89.25 343 PRO A O 1
ATOM 2684 N N . GLU A 1 344 ? 0.406 -13.041 -22.846 1.00 88.38 344 GLU A N 1
ATOM 2685 C CA . GLU A 1 344 ? 1.448 -12.028 -22.658 1.00 88.38 344 GLU A CA 1
ATOM 2686 C C . GLU A 1 344 ? 1.013 -10.663 -23.230 1.00 88.38 344 GLU A C 1
ATOM 2688 O O . GLU A 1 344 ? 0.414 -10.629 -24.311 1.00 88.38 344 GLU A O 1
ATOM 2693 N N . PRO A 1 345 ? 1.352 -9.534 -22.573 1.00 90.56 345 PRO A N 1
ATOM 2694 C CA . PRO A 1 345 ? 1.046 -8.192 -23.077 1.00 90.56 345 PRO A CA 1
ATOM 2695 C C . PRO A 1 345 ? 1.725 -7.890 -24.416 1.00 90.56 345 PRO A C 1
ATOM 2697 O O . PRO A 1 345 ? 1.169 -7.169 -25.240 1.00 90.56 345 PRO A O 1
ATOM 2700 N N . PHE A 1 346 ? 2.900 -8.478 -24.654 1.00 92.50 346 PHE A N 1
ATOM 2701 C CA . PHE A 1 346 ? 3.600 -8.427 -25.932 1.00 92.50 346 PHE A CA 1
ATOM 2702 C C . PHE A 1 346 ? 3.826 -9.832 -26.464 1.00 92.50 346 PHE A C 1
ATOM 2704 O O . PHE A 1 346 ? 4.346 -10.688 -25.756 1.00 92.50 346 PHE A O 1
ATOM 2711 N N . GLN A 1 347 ? 3.495 -10.057 -27.733 1.00 92.88 347 GLN A N 1
ATOM 2712 C CA . GLN A 1 347 ? 3.769 -11.324 -28.409 1.00 92.88 347 GLN A CA 1
ATOM 2713 C C . GLN A 1 347 ? 4.511 -11.076 -29.713 1.00 92.88 347 GLN A C 1
ATOM 2715 O O . GLN A 1 347 ? 4.137 -10.200 -30.490 1.00 92.88 347 GLN A O 1
ATOM 2720 N N . MET A 1 348 ? 5.529 -11.886 -29.985 1.00 92.81 348 MET A N 1
ATOM 2721 C CA . MET A 1 348 ? 6.283 -11.824 -31.234 1.00 92.81 348 MET A CA 1
ATOM 2722 C C . MET A 1 348 ? 5.960 -13.044 -32.085 1.00 92.81 348 MET A C 1
ATOM 2724 O O . MET A 1 348 ? 6.209 -14.176 -31.680 1.00 92.81 348 MET A O 1
ATOM 2728 N N . TRP A 1 349 ? 5.408 -12.814 -33.267 1.00 93.62 349 TRP A N 1
ATOM 2729 C CA . TRP A 1 349 ? 5.016 -13.856 -34.206 1.00 93.62 349 TRP A CA 1
ATOM 2730 C C . TRP A 1 349 ? 5.909 -13.802 -35.438 1.00 93.62 349 TRP A C 1
ATOM 2732 O O . TRP A 1 349 ? 6.095 -12.735 -36.008 1.00 93.62 349 TRP A O 1
ATOM 2742 N N . LEU A 1 350 ? 6.457 -14.941 -35.850 1.00 92.94 350 LEU A N 1
ATOM 2743 C CA . LEU A 1 350 ? 7.214 -15.084 -37.090 1.00 92.94 350 LEU A CA 1
ATOM 2744 C C . LEU A 1 350 ? 6.396 -15.886 -38.100 1.00 92.94 350 LEU A C 1
ATOM 2746 O O . LEU A 1 350 ? 5.987 -17.012 -37.809 1.00 92.94 350 LEU A O 1
ATOM 2750 N N . ASP A 1 351 ? 6.224 -15.346 -39.300 1.00 93.06 351 ASP A N 1
ATOM 2751 C CA . ASP A 1 351 ? 5.764 -16.092 -40.468 1.00 93.06 351 ASP A CA 1
ATOM 2752 C C . ASP A 1 351 ? 6.971 -16.526 -41.316 1.00 93.06 351 ASP A C 1
ATOM 2754 O O . ASP A 1 351 ? 7.690 -15.715 -41.906 1.00 93.06 351 ASP A O 1
ATOM 2758 N N . LYS A 1 352 ? 7.198 -17.844 -41.375 1.00 88.94 352 LYS A N 1
ATOM 2759 C CA . LYS A 1 352 ? 8.319 -18.465 -42.095 1.00 88.94 352 LYS A CA 1
ATOM 2760 C C . LYS A 1 352 ? 8.220 -18.299 -43.617 1.00 88.94 352 LYS A C 1
ATOM 2762 O O . LYS A 1 352 ? 9.245 -18.400 -44.288 1.00 88.94 352 LYS A O 1
ATOM 2767 N N . LYS A 1 353 ? 7.017 -18.107 -44.177 1.00 87.31 353 LYS A N 1
ATOM 2768 C CA . LYS A 1 353 ? 6.792 -17.988 -45.628 1.00 87.31 353 LYS A CA 1
ATOM 2769 C C . LYS A 1 353 ? 6.992 -16.563 -46.116 1.00 87.31 353 LYS A C 1
ATOM 2771 O O . LYS A 1 353 ? 7.630 -16.374 -47.148 1.00 87.31 353 LYS A O 1
ATOM 2776 N N . SER A 1 354 ? 6.442 -15.587 -45.397 1.00 88.12 354 SER A N 1
ATOM 2777 C CA . SER A 1 354 ? 6.588 -14.170 -45.746 1.00 88.12 354 SER A CA 1
ATOM 2778 C C . SER A 1 354 ? 7.872 -13.542 -45.196 1.00 88.12 354 SER A C 1
ATOM 2780 O O . SER A 1 354 ? 8.181 -12.405 -45.549 1.00 88.12 354 SER A O 1
ATOM 2782 N N . SER A 1 355 ? 8.637 -14.273 -44.372 1.00 90.38 355 SER A N 1
ATOM 2783 C CA . SER A 1 355 ? 9.820 -13.754 -43.673 1.00 90.38 355 SER A CA 1
ATOM 2784 C C . SER A 1 355 ? 9.500 -12.486 -42.874 1.00 90.38 355 SER A C 1
ATOM 2786 O O . SER A 1 355 ? 10.250 -11.506 -42.899 1.00 90.38 355 SER A O 1
ATOM 2788 N N . GLU A 1 356 ? 8.355 -12.507 -42.194 1.00 92.56 356 GLU A N 1
ATOM 2789 C CA . GLU A 1 356 ? 7.798 -11.367 -41.474 1.00 92.56 356 GLU A CA 1
ATOM 2790 C C . GLU A 1 356 ? 7.744 -11.649 -39.975 1.00 92.56 356 GLU A C 1
ATOM 2792 O O . GLU A 1 356 ? 7.222 -12.680 -39.549 1.00 92.56 356 GLU A O 1
ATOM 2797 N N . VAL A 1 357 ? 8.260 -10.717 -39.172 1.00 94.31 357 VAL A N 1
ATOM 2798 C CA . VAL A 1 357 ? 8.049 -10.687 -37.722 1.00 94.31 357 VAL A CA 1
ATOM 2799 C C . VAL A 1 357 ? 6.995 -9.641 -37.393 1.00 94.31 357 VAL A C 1
ATOM 2801 O O . VAL A 1 357 ? 7.135 -8.472 -37.738 1.00 94.31 357 VAL A O 1
ATOM 2804 N N . THR A 1 358 ? 5.959 -10.048 -36.675 1.00 95.00 358 THR A N 1
ATOM 2805 C CA . THR A 1 358 ? 4.899 -9.184 -36.160 1.00 95.00 358 THR A CA 1
ATOM 2806 C C . THR A 1 358 ? 5.015 -9.090 -34.645 1.00 95.00 358 THR A C 1
ATOM 2808 O O . THR A 1 358 ? 4.948 -10.103 -33.948 1.00 95.00 358 THR A O 1
ATOM 2811 N N . VAL A 1 359 ? 5.149 -7.875 -34.122 1.00 94.75 359 VAL A N 1
ATOM 2812 C CA . VAL A 1 359 ? 5.040 -7.590 -32.690 1.00 94.75 359 VAL A CA 1
ATOM 2813 C C . VAL A 1 359 ? 3.613 -7.145 -32.407 1.00 94.75 359 VAL A C 1
ATOM 2815 O O . VAL A 1 359 ? 3.143 -6.133 -32.934 1.00 94.75 359 VAL A O 1
ATOM 2818 N N . LYS A 1 360 ? 2.925 -7.914 -31.571 1.00 94.69 360 LYS A N 1
ATOM 2819 C CA . LYS A 1 360 ? 1.580 -7.618 -31.089 1.00 94.69 360 LYS A CA 1
ATOM 2820 C C . LYS A 1 360 ? 1.624 -7.031 -29.684 1.00 94.69 360 LYS A C 1
ATOM 2822 O O . LYS A 1 360 ? 2.487 -7.415 -28.897 1.00 94.69 360 LYS A O 1
ATOM 2827 N N . CYS A 1 361 ? 0.692 -6.133 -29.390 1.00 93.50 361 CYS A N 1
ATOM 2828 C CA . CYS A 1 361 ? 0.517 -5.469 -28.103 1.00 93.50 361 CYS A CA 1
ATOM 2829 C C . CYS A 1 361 ? -0.937 -5.640 -27.645 1.00 93.50 361 CYS A C 1
ATOM 2831 O O . CYS A 1 361 ? -1.861 -5.338 -28.400 1.00 93.50 361 CYS A O 1
ATOM 2833 N N . TYR A 1 362 ? -1.133 -6.110 -26.414 1.00 93.62 362 TYR A N 1
ATOM 2834 C CA . TYR A 1 362 ? -2.442 -6.378 -25.820 1.00 93.62 362 TYR A CA 1
ATOM 2835 C C . TYR A 1 362 ? -2.628 -5.570 -24.526 1.00 93.62 362 TYR A C 1
ATOM 2837 O O . TYR A 1 362 ? -2.423 -6.099 -23.429 1.00 93.62 362 TYR A O 1
ATOM 2845 N N . PRO A 1 363 ? -3.059 -4.299 -24.630 1.00 93.56 363 PRO A N 1
ATOM 2846 C CA . PRO A 1 363 ? -3.362 -3.443 -23.481 1.00 93.56 363 PRO A CA 1
ATOM 2847 C C . PRO A 1 363 ? -4.321 -4.067 -22.461 1.00 93.56 363 PRO A C 1
ATOM 2849 O O . PRO A 1 363 ? -4.149 -3.882 -21.258 1.00 93.56 363 PRO A O 1
ATOM 2852 N N . GLU A 1 364 ? -5.273 -4.874 -22.938 1.00 93.38 364 GLU A N 1
ATOM 2853 C CA . GLU A 1 364 ? -6.246 -5.631 -22.138 1.00 93.38 364 GLU A CA 1
ATOM 2854 C C . GLU A 1 364 ? -5.574 -6.470 -21.033 1.00 93.38 364 GLU A C 1
ATOM 2856 O O . GLU A 1 364 ? -6.079 -6.583 -19.916 1.00 93.38 364 GLU A O 1
ATOM 2861 N N . VAL A 1 365 ? -4.411 -7.063 -21.331 1.00 91.31 365 VAL A N 1
ATOM 2862 C CA . VAL A 1 365 ? -3.674 -7.928 -20.397 1.00 91.31 365 VAL A CA 1
ATOM 2863 C C . VAL A 1 365 ? -3.141 -7.110 -19.220 1.00 91.31 365 VAL A C 1
ATOM 2865 O O . VAL A 1 365 ? -3.371 -7.472 -18.063 1.00 91.31 365 VAL A O 1
ATOM 2868 N N . ALA A 1 366 ? -2.501 -5.974 -19.507 1.00 89.75 366 ALA A N 1
ATOM 2869 C CA . ALA A 1 366 ? -2.012 -5.047 -18.486 1.00 89.75 366 ALA A CA 1
ATOM 2870 C C . ALA A 1 366 ? -3.176 -4.399 -17.708 1.00 89.75 366 ALA A C 1
ATOM 2872 O O . ALA A 1 366 ? -3.106 -4.246 -16.488 1.00 89.75 366 ALA A O 1
ATOM 2873 N N . ALA A 1 367 ? -4.287 -4.092 -18.387 1.00 92.75 367 ALA A N 1
ATOM 2874 C CA . ALA A 1 367 ? -5.511 -3.568 -17.777 1.00 92.75 367 ALA A CA 1
ATOM 2875 C C . ALA A 1 367 ? -6.105 -4.533 -16.739 1.00 92.75 367 ALA A C 1
ATOM 2877 O O . ALA A 1 367 ? -6.476 -4.126 -15.631 1.00 92.75 367 ALA A O 1
ATOM 2878 N N . HIS A 1 368 ? -6.141 -5.828 -17.065 1.00 91.06 368 HIS A N 1
ATOM 2879 C CA . HIS A 1 368 ? -6.528 -6.880 -16.133 1.00 91.06 368 HIS A CA 1
ATOM 2880 C C . HIS A 1 368 ? -5.620 -6.893 -14.895 1.00 91.06 368 HIS A C 1
ATOM 2882 O O . HIS A 1 368 ? -6.130 -6.889 -13.772 1.00 91.06 368 HIS A O 1
ATOM 2888 N N . GLN A 1 369 ? -4.300 -6.868 -15.084 1.00 84.12 369 GLN A N 1
ATOM 2889 C CA . GLN A 1 369 ? -3.322 -6.899 -13.991 1.00 84.12 369 GLN A CA 1
ATOM 2890 C C . GLN A 1 369 ? -3.439 -5.679 -13.065 1.00 84.12 369 GLN A C 1
ATOM 2892 O O . GLN A 1 369 ? -3.522 -5.859 -11.850 1.00 84.12 369 GLN A O 1
ATOM 2897 N N . ALA A 1 370 ? -3.542 -4.465 -13.618 1.00 84.00 370 ALA A N 1
ATOM 2898 C CA . ALA A 1 370 ? -3.732 -3.240 -12.835 1.00 84.00 370 ALA A CA 1
ATOM 2899 C C . ALA A 1 370 ? -5.041 -3.282 -12.022 1.00 84.00 370 ALA A C 1
ATOM 2901 O O . ALA A 1 370 ? -5.056 -3.041 -10.816 1.00 84.00 370 ALA A O 1
ATOM 2902 N N . SER A 1 371 ? -6.147 -3.686 -12.653 1.00 88.62 371 SER A N 1
ATOM 2903 C CA . SER A 1 371 ? -7.460 -3.743 -11.990 1.00 88.62 371 SER A CA 1
ATOM 2904 C C . SER A 1 371 ? -7.510 -4.775 -10.863 1.00 88.62 371 SER A C 1
ATOM 2906 O O . SER A 1 371 ? -8.177 -4.570 -9.848 1.00 88.62 371 SER A O 1
ATOM 2908 N N . ARG A 1 372 ? -6.773 -5.886 -10.991 1.00 84.31 372 ARG A N 1
ATOM 2909 C CA . ARG A 1 372 ? -6.704 -6.913 -9.943 1.00 84.31 372 ARG A CA 1
ATOM 2910 C C . ARG A 1 372 ? -6.150 -6.370 -8.631 1.00 84.31 372 ARG A C 1
ATOM 2912 O O . ARG A 1 372 ? -6.633 -6.803 -7.588 1.00 84.31 372 ARG A O 1
ATOM 2919 N N . GLY A 1 373 ? -5.190 -5.442 -8.660 1.00 76.00 373 GLY A N 1
ATOM 2920 C CA . GLY A 1 373 ? -4.628 -4.844 -7.443 1.00 76.00 373 GLY A CA 1
ATOM 2921 C C . GLY A 1 373 ? -5.678 -4.113 -6.598 1.00 76.00 373 GLY A C 1
ATOM 2922 O O . GLY A 1 373 ? -5.663 -4.224 -5.368 1.00 76.00 373 GLY A O 1
ATOM 2923 N N . LEU A 1 374 ? -6.650 -3.469 -7.258 1.00 78.81 374 LEU A N 1
ATOM 2924 C CA . LEU A 1 374 ? -7.775 -2.792 -6.607 1.00 78.81 374 LEU A CA 1
ATOM 2925 C C . LEU A 1 374 ? -8.890 -3.754 -6.168 1.00 78.81 374 LEU A C 1
ATOM 2927 O O . LEU A 1 374 ? -9.535 -3.497 -5.158 1.00 78.81 374 LEU A O 1
ATOM 2931 N N . ILE A 1 375 ? -9.120 -4.865 -6.878 1.00 83.00 375 ILE A N 1
ATOM 2932 C CA . ILE A 1 375 ? -10.211 -5.815 -6.568 1.00 83.00 375 ILE A CA 1
ATOM 2933 C C . ILE A 1 375 ? -9.793 -6.870 -5.532 1.00 83.00 375 ILE A C 1
ATOM 2935 O O . ILE A 1 375 ? -10.597 -7.282 -4.694 1.00 83.00 375 ILE A O 1
ATOM 2939 N N . GLU A 1 376 ? -8.557 -7.372 -5.595 1.00 77.75 376 GLU A N 1
ATOM 2940 C CA . GLU A 1 376 ? -8.163 -8.587 -4.877 1.00 77.75 376 GLU A CA 1
ATOM 2941 C C . GLU A 1 376 ? -8.305 -8.455 -3.354 1.00 77.75 376 GLU A C 1
ATOM 2943 O O . GLU A 1 376 ? -7.739 -7.567 -2.712 1.00 77.75 376 GLU A O 1
ATOM 2948 N N . GLY A 1 377 ? -9.017 -9.419 -2.763 1.00 74.44 377 GLY A N 1
ATOM 2949 C CA . GLY A 1 377 ? -9.255 -9.486 -1.322 1.00 74.44 377 GLY A CA 1
ATOM 2950 C C . GLY A 1 377 ? -10.315 -8.504 -0.825 1.00 74.44 377 GLY A C 1
ATOM 2951 O O . GLY A 1 377 ? -10.556 -8.451 0.379 1.00 74.44 377 GLY A O 1
ATOM 2952 N N . ARG A 1 378 ? -10.950 -7.749 -1.725 1.00 77.19 378 ARG A N 1
ATOM 2953 C CA . ARG A 1 378 ? -12.058 -6.846 -1.414 1.00 77.19 378 ARG A CA 1
ATOM 2954 C C . ARG A 1 378 ? -13.389 -7.484 -1.800 1.00 77.19 378 ARG A C 1
ATOM 2956 O O . ARG A 1 378 ? -13.435 -8.501 -2.491 1.00 77.19 378 ARG A O 1
ATOM 2963 N N . GLY A 1 379 ? -14.476 -6.900 -1.307 1.00 71.88 379 GLY A N 1
ATOM 2964 C CA . GLY A 1 379 ? -15.829 -7.350 -1.613 1.00 71.88 379 GLY A CA 1
ATOM 2965 C C . GLY A 1 379 ? -16.160 -7.350 -3.108 1.00 71.88 379 GLY A C 1
ATOM 2966 O O . GLY A 1 379 ? -15.473 -6.732 -3.917 1.00 71.88 379 GLY A O 1
ATOM 2967 N N . SER A 1 380 ? -17.263 -8.010 -3.468 1.00 70.69 380 SER A N 1
ATOM 2968 C CA . SER A 1 380 ? -17.767 -8.122 -4.846 1.00 70.69 380 SER A CA 1
ATOM 2969 C C . SER A 1 380 ? -18.074 -6.792 -5.531 1.00 70.69 380 SER A C 1
ATOM 2971 O O . SER A 1 380 ? -18.175 -6.768 -6.755 1.00 70.69 380 SER A O 1
ATOM 2973 N N . ASP A 1 381 ? -18.253 -5.727 -4.758 1.00 77.25 381 ASP A N 1
ATOM 2974 C CA . ASP A 1 381 ? -18.874 -4.481 -5.209 1.00 77.25 381 ASP A CA 1
ATOM 2975 C C . ASP A 1 381 ? -17.865 -3.593 -5.961 1.00 77.25 381 ASP A C 1
ATOM 2977 O O . ASP A 1 381 ? -18.208 -2.952 -6.951 1.00 77.25 381 ASP A O 1
ATOM 2981 N N . VAL A 1 382 ? -16.580 -3.690 -5.595 1.00 82.00 382 VAL A N 1
ATOM 2982 C CA . VAL A 1 382 ? -15.478 -2.859 -6.119 1.00 82.00 382 VAL A CA 1
ATOM 2983 C C . VAL A 1 382 ? -15.246 -3.044 -7.622 1.00 82.00 382 VAL A C 1
ATOM 2985 O O . VAL A 1 382 ? -14.821 -2.125 -8.314 1.00 82.00 382 VAL A O 1
ATOM 2988 N N . LYS A 1 383 ? -15.522 -4.238 -8.155 1.00 81.56 383 LYS A N 1
ATOM 2989 C CA . LYS A 1 383 ? -15.191 -4.599 -9.544 1.00 81.56 383 LYS A CA 1
ATOM 2990 C C . LYS A 1 383 ? -15.926 -3.758 -10.598 1.00 81.56 383 LYS A C 1
ATOM 2992 O O . LYS A 1 383 ? -15.457 -3.677 -11.726 1.00 81.56 383 LYS A O 1
ATOM 2997 N N . ASN A 1 384 ? -17.062 -3.156 -10.240 1.00 83.38 384 ASN A N 1
ATOM 2998 C CA . ASN A 1 384 ? -17.898 -2.383 -11.163 1.00 83.38 384 ASN A CA 1
ATOM 2999 C C . ASN A 1 384 ? -17.564 -0.880 -11.169 1.00 83.38 384 ASN A C 1
ATOM 3001 O O . ASN A 1 384 ? -18.135 -0.139 -11.960 1.00 83.38 384 ASN A O 1
ATOM 3005 N N . GLU A 1 385 ? -16.670 -0.428 -10.288 1.00 86.56 385 GLU A N 1
ATOM 3006 C CA . GLU A 1 385 ? -16.350 0.993 -10.077 1.00 86.56 385 GLU A CA 1
ATOM 3007 C C . GLU A 1 385 ? -15.018 1.406 -10.728 1.00 86.56 385 GLU A C 1
ATOM 3009 O O . GLU A 1 385 ? -14.590 2.550 -10.600 1.00 86.56 385 GLU A O 1
ATOM 3014 N N . ILE A 1 386 ? -14.331 0.473 -11.394 1.00 90.06 386 ILE A N 1
ATOM 3015 C CA . ILE A 1 386 ? -12.966 0.673 -11.885 1.00 90.06 386 ILE A CA 1
ATOM 3016 C C . ILE A 1 386 ? -12.980 1.216 -13.311 1.00 90.06 386 ILE A C 1
ATOM 3018 O O . ILE A 1 386 ? -13.534 0.602 -14.223 1.00 90.06 386 ILE A O 1
ATOM 3022 N N . SER A 1 387 ? -12.278 2.328 -13.503 1.00 93.25 387 SER A N 1
ATOM 3023 C CA . SER A 1 387 ? -11.911 2.859 -14.811 1.00 93.25 387 SER A CA 1
ATOM 3024 C C . SER A 1 387 ? -10.480 2.453 -15.138 1.00 93.25 387 SER A C 1
ATOM 3026 O O . SER A 1 387 ? -9.607 2.509 -14.273 1.00 93.25 387 SER A O 1
ATOM 3028 N N . VAL A 1 388 ? -10.208 2.081 -16.390 1.00 94.62 388 VAL A N 1
ATOM 3029 C CA . VAL A 1 388 ? -8.859 1.693 -16.818 1.00 94.62 388 VAL A CA 1
ATOM 3030 C C . VAL A 1 388 ? -8.427 2.501 -18.026 1.00 94.62 388 VAL A C 1
ATOM 3032 O O . VAL A 1 388 ? -9.181 2.684 -18.980 1.00 94.62 388 VAL A O 1
ATOM 3035 N N . ARG A 1 389 ? -7.180 2.964 -17.986 1.00 95.62 389 ARG A N 1
ATOM 3036 C CA . ARG A 1 389 ? -6.499 3.590 -19.117 1.00 95.62 389 ARG A CA 1
ATOM 3037 C C . ARG A 1 389 ? -5.153 2.937 -19.345 1.00 95.62 389 ARG A C 1
ATOM 3039 O O . ARG A 1 389 ? -4.599 2.338 -18.427 1.00 95.62 389 ARG A O 1
ATOM 3046 N N . PHE A 1 390 ? -4.590 3.085 -20.532 1.00 94.81 390 PHE A N 1
ATOM 3047 C CA . PHE A 1 390 ? -3.233 2.632 -20.813 1.00 94.81 390 PHE A CA 1
ATOM 3048 C C . PHE A 1 390 ? -2.459 3.629 -21.671 1.00 94.81 390 PHE A C 1
ATOM 3050 O O . PHE A 1 390 ? -3.040 4.522 -22.285 1.00 94.81 390 PHE A O 1
ATOM 3057 N N . ARG A 1 391 ? -1.140 3.461 -21.716 1.00 93.00 391 ARG A N 1
ATOM 3058 C CA . ARG A 1 391 ? -0.250 4.117 -22.677 1.00 93.00 391 ARG A CA 1
ATOM 3059 C C . ARG A 1 391 ? 0.966 3.242 -22.966 1.00 93.00 391 ARG A C 1
ATOM 3061 O O . ARG A 1 391 ? 1.289 2.352 -22.179 1.00 93.00 391 ARG A O 1
ATOM 3068 N N . LEU A 1 392 ? 1.637 3.504 -24.081 1.00 91.75 392 LEU A N 1
ATOM 3069 C CA . LEU A 1 392 ? 2.922 2.898 -24.420 1.00 91.75 392 LEU A CA 1
ATOM 3070 C C . LEU A 1 392 ? 4.005 3.963 -24.226 1.00 91.75 392 LEU A C 1
ATOM 3072 O O . LEU A 1 392 ? 3.920 5.015 -24.838 1.00 91.75 392 LEU A O 1
ATOM 3076 N N . ALA A 1 393 ? 4.992 3.714 -23.373 1.00 86.88 393 ALA A N 1
ATOM 3077 C CA . ALA A 1 393 ? 6.024 4.691 -23.031 1.00 86.88 393 ALA A CA 1
ATOM 3078 C C . ALA A 1 393 ? 7.415 4.207 -23.447 1.00 86.88 393 ALA A C 1
ATOM 3080 O O . ALA A 1 393 ? 7.725 3.023 -23.311 1.00 86.88 393 ALA A O 1
ATOM 3081 N N . ASP A 1 394 ? 8.270 5.125 -23.898 1.00 84.00 394 ASP A N 1
ATOM 3082 C CA . ASP A 1 394 ? 9.708 4.884 -24.041 1.00 84.00 394 ASP A CA 1
ATOM 3083 C C . ASP A 1 394 ? 10.432 5.193 -22.720 1.00 84.00 394 ASP A C 1
ATOM 3085 O O . ASP A 1 394 ? 10.584 6.347 -22.314 1.00 84.00 394 ASP A O 1
ATOM 3089 N N . LEU A 1 395 ? 10.903 4.148 -22.036 1.00 72.25 395 LEU A N 1
ATOM 3090 C CA . LEU A 1 395 ? 11.610 4.253 -20.758 1.00 72.25 395 LEU A CA 1
ATOM 3091 C C . LEU A 1 395 ? 12.943 4.998 -20.870 1.00 72.25 395 LEU A C 1
ATOM 3093 O O . LEU A 1 395 ? 13.461 5.445 -19.850 1.00 72.25 395 LEU A O 1
ATOM 3097 N N . THR A 1 396 ? 13.511 5.128 -22.074 1.00 71.69 396 THR A N 1
ATOM 3098 C CA . THR A 1 396 ? 14.754 5.884 -22.292 1.00 71.69 396 THR A CA 1
ATOM 3099 C C . THR A 1 396 ? 14.523 7.392 -22.358 1.00 71.69 396 THR A C 1
ATOM 3101 O O . THR A 1 396 ? 15.460 8.156 -22.137 1.00 71.69 396 THR A O 1
ATOM 3104 N N . GLN A 1 397 ? 13.284 7.812 -22.627 1.00 69.50 397 GLN A N 1
ATOM 3105 C CA . GLN A 1 397 ? 12.873 9.216 -22.679 1.00 69.50 397 GLN A CA 1
ATOM 3106 C C . GLN A 1 397 ? 12.206 9.682 -21.384 1.00 69.50 397 GLN A C 1
ATOM 3108 O O . GLN A 1 397 ? 11.961 10.876 -21.226 1.00 69.50 397 GLN A O 1
ATOM 3113 N N . GLN A 1 398 ? 11.910 8.767 -20.454 1.00 64.25 398 GLN A N 1
ATOM 3114 C CA . GLN A 1 398 ? 11.354 9.138 -19.158 1.00 64.25 398 GLN A CA 1
ATOM 3115 C C . GLN A 1 398 ? 12.321 10.065 -18.419 1.00 64.25 398 GLN A C 1
ATOM 3117 O O . GLN A 1 398 ? 13.445 9.690 -18.090 1.00 64.25 398 GLN A O 1
ATOM 3122 N N . THR A 1 399 ? 11.862 11.284 -18.154 1.00 61.78 399 THR A N 1
ATOM 3123 C CA . THR A 1 399 ? 12.536 12.211 -17.251 1.00 61.78 399 THR A CA 1
ATOM 3124 C C . THR A 1 399 ? 12.339 11.759 -15.810 1.00 61.78 399 THR A C 1
ATOM 3126 O O . THR A 1 399 ? 11.302 11.173 -15.482 1.00 61.78 399 THR A O 1
ATOM 3129 N N . ASP A 1 400 ? 13.294 12.082 -14.937 1.00 59.31 400 ASP A N 1
ATOM 3130 C CA . ASP A 1 400 ? 13.093 11.906 -13.500 1.00 59.31 400 ASP A CA 1
ATOM 3131 C C . ASP A 1 400 ? 11.796 12.617 -13.071 1.00 59.31 400 ASP A C 1
ATOM 3133 O O . ASP A 1 400 ? 11.517 13.727 -13.547 1.00 59.31 400 ASP A O 1
ATOM 3137 N N . PRO A 1 401 ? 10.973 11.994 -12.209 1.00 57.69 401 PRO A N 1
ATOM 3138 C CA . PRO A 1 401 ? 9.763 12.634 -11.725 1.00 57.69 401 PRO A CA 1
ATOM 3139 C C . PRO A 1 401 ? 10.128 13.945 -11.027 1.00 57.69 401 PRO A C 1
ATOM 3141 O O . PRO A 1 401 ? 11.079 14.008 -10.245 1.00 57.69 401 PRO A O 1
ATOM 3144 N N . VAL A 1 402 ? 9.351 14.997 -11.288 1.00 61.25 402 VAL A N 1
ATOM 3145 C CA . VAL A 1 402 ? 9.459 16.243 -10.525 1.00 61.25 402 VAL A CA 1
ATOM 3146 C C . VAL A 1 402 ? 9.013 15.936 -9.097 1.00 61.25 402 VAL A C 1
ATOM 3148 O O . VAL A 1 402 ? 7.827 15.765 -8.822 1.00 61.25 402 VAL A O 1
ATOM 3151 N N . VAL A 1 403 ? 9.980 15.791 -8.196 1.00 58.50 403 VAL A N 1
ATOM 3152 C CA . VAL A 1 403 ? 9.737 15.501 -6.781 1.00 58.50 403 VAL A CA 1
ATOM 3153 C C . VAL A 1 403 ? 9.474 16.799 -6.025 1.00 58.50 403 VAL A C 1
ATOM 3155 O O . VAL A 1 403 ? 10.371 17.388 -5.423 1.00 58.50 403 VAL A O 1
ATOM 3158 N N . ASP A 1 404 ? 8.229 17.265 -6.053 1.00 61.34 404 ASP A N 1
ATOM 3159 C CA . ASP A 1 404 ? 7.808 18.331 -5.146 1.00 61.34 404 ASP A CA 1
ATOM 3160 C C . ASP A 1 404 ? 7.870 17.841 -3.687 1.00 61.34 404 ASP A C 1
ATOM 3162 O O . ASP A 1 404 ? 7.575 16.670 -3.413 1.00 61.34 404 ASP A O 1
ATOM 3166 N N . PRO A 1 405 ? 8.224 18.706 -2.713 1.00 70.88 405 PRO A N 1
ATOM 3167 C CA . PRO A 1 405 ? 8.163 18.341 -1.306 1.00 70.88 405 PRO A CA 1
ATOM 3168 C C . PRO A 1 405 ? 6.767 17.833 -0.949 1.00 70.88 405 PRO A C 1
ATOM 3170 O O . PRO A 1 405 ? 5.778 18.556 -1.101 1.00 70.88 405 PRO A O 1
ATOM 3173 N N . PHE A 1 406 ? 6.689 16.603 -0.440 1.00 67.25 406 PHE A N 1
ATOM 3174 C CA . PHE A 1 406 ? 5.428 16.032 0.013 1.00 67.25 406 PHE A CA 1
ATOM 3175 C C . PHE A 1 406 ? 4.855 16.890 1.147 1.00 67.25 406 PHE A C 1
ATOM 3177 O O . PHE A 1 406 ? 5.409 16.951 2.248 1.00 67.25 406 PHE A O 1
ATOM 3184 N N . ARG A 1 407 ? 3.743 17.579 0.877 1.00 69.06 407 ARG A N 1
ATOM 3185 C CA . ARG A 1 407 ? 3.028 18.371 1.879 1.00 69.06 407 ARG A CA 1
ATOM 3186 C C . ARG A 1 407 ? 1.902 17.542 2.468 1.00 69.06 407 ARG A C 1
ATOM 3188 O O . ARG A 1 407 ? 0.942 17.209 1.779 1.00 69.06 407 ARG A O 1
ATOM 3195 N N . VAL A 1 408 ? 2.005 17.259 3.762 1.00 71.56 408 VAL A N 1
ATOM 3196 C CA . VAL A 1 408 ? 0.906 16.658 4.523 1.00 71.56 408 VAL A CA 1
ATOM 3197 C C . VAL A 1 408 ? -0.255 17.651 4.552 1.00 71.56 408 VAL A C 1
ATOM 3199 O O . VAL A 1 408 ? -0.080 18.800 4.961 1.00 71.56 408 VAL A O 1
ATOM 3202 N N . SER A 1 409 ? -1.435 17.219 4.112 1.00 73.06 409 SER A N 1
ATOM 3203 C CA . SER A 1 409 ? -2.647 18.033 4.193 1.00 73.06 409 SER A CA 1
ATOM 3204 C C . SER A 1 409 ? -2.950 18.387 5.652 1.00 73.06 409 SER A C 1
ATOM 3206 O O . SER A 1 409 ? -2.945 17.515 6.520 1.00 73.06 409 SER A O 1
ATOM 3208 N N . ASN A 1 410 ? -3.226 19.662 5.922 1.00 84.88 410 ASN A N 1
ATOM 3209 C CA . ASN A 1 410 ? -3.640 20.141 7.238 1.00 84.88 410 ASN A CA 1
ATOM 3210 C C . ASN A 1 410 ? -5.111 20.597 7.218 1.00 84.88 410 ASN A C 1
ATOM 3212 O O . ASN A 1 410 ? -5.757 20.597 6.171 1.00 84.88 410 ASN A O 1
ATOM 3216 N N . CYS A 1 411 ? -5.646 20.957 8.385 1.00 89.44 411 CYS A N 1
ATOM 3217 C CA . CYS A 1 411 ? -7.044 21.376 8.533 1.00 89.44 411 CYS A CA 1
ATOM 3218 C C . CYS A 1 411 ? -7.218 22.906 8.546 1.00 89.44 411 CYS A C 1
ATOM 3220 O O . CYS A 1 411 ? -8.271 23.383 8.953 1.00 89.44 411 CYS A O 1
ATOM 3222 N N . ASP A 1 412 ? -6.216 23.700 8.153 1.00 88.38 412 ASP A N 1
ATOM 3223 C CA . ASP A 1 412 ? -6.261 25.161 8.354 1.00 88.38 412 ASP A CA 1
ATOM 3224 C C . ASP A 1 412 ? -7.342 25.851 7.508 1.00 88.38 412 ASP A C 1
ATOM 3226 O O . ASP A 1 412 ? -7.873 26.888 7.921 1.00 88.38 412 ASP A O 1
ATOM 3230 N N . SER A 1 413 ? -7.668 25.251 6.357 1.00 90.25 413 SER A N 1
ATOM 3231 C CA . SER A 1 413 ? -8.692 25.701 5.405 1.00 90.25 413 SER A CA 1
ATOM 3232 C C . SER A 1 413 ? -10.121 25.296 5.781 1.00 90.25 413 SER A C 1
ATOM 3234 O O . SER A 1 413 ? -11.066 25.779 5.163 1.00 90.25 413 SER A O 1
ATOM 3236 N N . GLU A 1 414 ? -10.293 24.429 6.780 1.00 93.69 414 GLU A N 1
ATOM 3237 C CA . GLU A 1 414 ? -11.609 23.951 7.206 1.00 93.69 414 GLU A CA 1
ATOM 3238 C C . GLU A 1 414 ? -12.322 25.009 8.065 1.00 93.69 414 GLU A C 1
ATOM 3240 O O . GLU A 1 414 ? -11.696 25.791 8.790 1.00 93.69 414 GLU A O 1
ATOM 3245 N N . GLU A 1 415 ? -13.654 25.022 8.017 1.00 93.75 415 GLU A N 1
ATOM 3246 C CA . GLU A 1 415 ? -14.461 25.934 8.830 1.00 93.75 415 GLU A CA 1
ATOM 3247 C C . GLU A 1 415 ? -14.482 25.519 10.309 1.00 93.75 415 GLU A C 1
ATOM 3249 O O . GLU A 1 415 ? -14.385 24.341 10.665 1.00 93.75 415 GLU A O 1
ATOM 3254 N N . MET A 1 416 ? -14.644 26.495 11.203 1.00 94.25 416 MET A N 1
ATOM 3255 C CA . MET A 1 416 ? -14.796 26.236 12.635 1.00 94.25 416 MET A CA 1
ATOM 3256 C C . MET A 1 416 ? -16.177 25.651 12.945 1.00 94.25 416 MET A C 1
ATOM 3258 O O . MET A 1 416 ? -17.203 26.261 12.650 1.00 94.25 416 MET A O 1
ATOM 3262 N N . THR A 1 417 ? -16.213 24.498 13.612 1.00 91.88 417 THR A N 1
ATOM 3263 C CA . THR A 1 417 ? -17.454 23.930 14.156 1.00 91.88 417 THR A CA 1
ATOM 3264 C C . THR A 1 417 ? -17.664 24.304 15.622 1.00 91.88 417 THR A C 1
ATOM 3266 O O . THR A 1 417 ? -16.720 24.414 16.403 1.00 91.88 417 THR A O 1
ATOM 3269 N N . SER A 1 418 ? -18.929 24.392 16.032 1.00 87.81 418 SER A N 1
ATOM 3270 C CA . SER A 1 418 ? -19.314 24.496 17.441 1.00 87.81 418 SER A CA 1
ATOM 3271 C C . SER A 1 418 ? -19.678 23.119 18.001 1.00 87.81 418 SER A C 1
ATOM 3273 O O . SER A 1 418 ? -20.454 22.385 17.387 1.00 87.81 418 SER A O 1
ATOM 3275 N N . VAL A 1 419 ? -19.110 22.758 19.156 1.00 89.81 419 VAL A N 1
ATOM 3276 C CA . VAL A 1 419 ? -19.466 21.551 19.920 1.00 89.81 419 VAL A CA 1
ATOM 3277 C C . VAL A 1 419 ? -19.630 21.932 21.387 1.00 89.81 419 VAL A C 1
ATOM 3279 O O . VAL A 1 419 ? -18.719 22.493 21.996 1.00 89.81 419 VAL A O 1
ATOM 3282 N N . SER A 1 420 ? -20.788 21.609 21.961 1.00 88.81 420 SER A N 1
ATOM 3283 C CA . SER A 1 420 ? -21.111 21.888 23.361 1.00 88.81 420 SER A CA 1
ATOM 3284 C C . SER A 1 420 ? -20.469 20.855 24.292 1.00 88.81 420 SER A C 1
ATOM 3286 O O . SER A 1 420 ? -21.051 19.810 24.575 1.00 88.81 420 SER A O 1
ATOM 3288 N N . LEU A 1 421 ? -19.256 21.148 24.767 1.00 92.19 421 LEU A N 1
ATOM 3289 C CA . LEU A 1 421 ? -18.625 20.427 25.878 1.00 92.19 421 LEU A CA 1
ATOM 3290 C C . LEU A 1 421 ? -19.145 20.951 27.229 1.00 92.19 421 LEU A C 1
ATOM 3292 O O . LEU A 1 421 ? -19.789 21.998 27.299 1.00 92.19 421 LEU A O 1
ATOM 3296 N N . LYS A 1 422 ? -18.853 20.234 28.320 1.00 92.81 422 LYS A N 1
ATOM 3297 C CA . LYS A 1 422 ? -19.163 20.680 29.685 1.00 92.81 422 LYS A CA 1
ATOM 3298 C C . LYS A 1 422 ? -18.499 22.031 29.969 1.00 92.81 422 LYS A C 1
ATOM 3300 O O . LYS A 1 422 ? -17.285 22.166 29.820 1.00 92.81 422 LYS A O 1
ATOM 3305 N N . GLU A 1 423 ? -19.264 23.000 30.462 1.00 87.19 423 GLU A N 1
ATOM 3306 C CA . GLU A 1 423 ? -18.708 24.279 30.908 1.00 87.19 423 GLU A CA 1
ATOM 3307 C C . GLU A 1 423 ? -17.657 24.087 32.024 1.00 87.19 423 GLU A C 1
ATOM 3309 O O . GLU A 1 423 ? -17.827 23.214 32.886 1.00 87.19 423 GLU A O 1
ATOM 3314 N N . PRO A 1 424 ? -16.560 24.872 32.031 1.00 90.56 424 PRO A N 1
ATOM 3315 C CA . PRO A 1 424 ? -16.231 25.997 31.141 1.00 90.56 424 PRO A CA 1
ATOM 3316 C C . PRO A 1 424 ? -15.420 25.604 29.886 1.00 90.56 424 PRO A C 1
ATOM 3318 O O . PRO A 1 424 ? -14.864 26.474 29.214 1.00 90.56 424 PRO A O 1
ATOM 3321 N N . TYR A 1 425 ? -15.285 24.311 29.579 1.00 92.81 425 TYR A N 1
ATOM 3322 C CA . TYR A 1 425 ? -14.384 23.841 28.527 1.00 92.81 425 TYR A CA 1
ATOM 3323 C C . TYR A 1 425 ? -14.900 24.177 27.122 1.00 92.81 425 TYR A C 1
ATOM 3325 O O . TYR A 1 425 ? -16.068 23.966 26.803 1.00 92.81 425 TYR A O 1
ATOM 3333 N N . LYS A 1 426 ? -14.001 24.661 26.258 1.00 93.00 426 LYS A N 1
ATOM 3334 C CA . LYS A 1 426 ? -14.256 24.938 24.838 1.00 93.00 426 LYS A CA 1
ATOM 3335 C C . LYS A 1 426 ? -13.092 24.425 23.997 1.00 93.00 426 LYS A C 1
ATOM 3337 O O . LYS A 1 426 ? -11.951 24.435 24.455 1.00 93.00 426 LYS A O 1
ATOM 3342 N N . LEU A 1 427 ? -13.387 23.990 22.775 1.00 94.06 427 LEU A N 1
ATOM 3343 C CA . LEU A 1 427 ? -12.364 23.607 21.804 1.00 94.06 427 LEU A CA 1
ATOM 3344 C C . LEU A 1 427 ? -11.596 24.837 21.321 1.00 94.06 427 LEU A C 1
ATOM 3346 O O . LEU A 1 427 ? -12.209 25.866 21.027 1.00 94.06 427 LEU A O 1
ATOM 3350 N N . TYR A 1 428 ? -10.281 24.706 21.160 1.00 93.88 428 TYR A N 1
ATOM 3351 C CA . TYR A 1 428 ? -9.481 25.701 20.442 1.00 93.88 428 TYR A CA 1
ATOM 3352 C C . TYR A 1 428 ? -9.842 25.714 18.952 1.00 93.88 428 TYR A C 1
ATOM 3354 O O . TYR A 1 428 ? -10.269 24.693 18.415 1.00 93.88 428 TYR A O 1
ATOM 3362 N N . GLU A 1 429 ? -9.600 26.829 18.259 1.00 93.50 429 GLU A N 1
ATOM 3363 C CA . GLU A 1 429 ? -9.894 26.980 16.822 1.00 93.50 429 GLU A CA 1
ATOM 3364 C C . GLU A 1 429 ? -9.368 25.798 15.989 1.00 93.50 429 GLU A C 1
ATOM 3366 O O . GLU A 1 429 ? -10.119 25.162 15.254 1.00 93.50 429 GLU A O 1
ATOM 3371 N N . ARG A 1 430 ? -8.098 25.424 16.175 1.00 92.19 430 ARG A N 1
ATOM 3372 C CA . ARG A 1 430 ? -7.479 24.298 15.457 1.00 92.19 430 ARG A CA 1
ATOM 3373 C C . ARG A 1 430 ? -8.198 22.965 15.700 1.00 92.19 430 ARG A C 1
ATOM 3375 O O . ARG A 1 430 ? -8.331 22.157 14.788 1.00 92.19 430 ARG A O 1
ATOM 3382 N N . GLN A 1 431 ? -8.686 22.745 16.921 1.00 94.06 431 GLN A N 1
ATOM 3383 C CA . GLN A 1 431 ? -9.442 21.541 17.277 1.00 94.06 431 GLN A CA 1
ATOM 3384 C C . GLN A 1 431 ? -10.832 21.555 16.633 1.00 94.06 431 GLN A C 1
ATOM 3386 O O . GLN A 1 431 ? -11.293 20.518 16.171 1.00 94.06 431 GLN A O 1
ATOM 3391 N N . GLN A 1 432 ? -11.481 22.721 16.553 1.00 95.12 432 GLN A N 1
ATOM 3392 C CA . GLN A 1 432 ? -12.766 22.877 15.866 1.00 95.12 432 GLN A CA 1
ATOM 3393 C C . GLN A 1 432 ? -12.635 22.538 14.376 1.00 95.12 432 GLN A C 1
ATOM 3395 O O . GLN A 1 432 ? -13.421 21.746 13.862 1.00 95.12 432 GLN A O 1
ATOM 3400 N N . LYS A 1 433 ? -11.601 23.057 13.706 1.00 95.19 433 LYS A N 1
ATOM 3401 C CA . LYS A 1 433 ? -11.316 22.750 12.296 1.00 95.19 433 LYS A CA 1
ATOM 3402 C C . LYS A 1 433 ? -11.034 21.261 12.062 1.00 95.19 433 LYS A C 1
ATOM 3404 O O . LYS A 1 433 ? -11.572 20.665 11.131 1.00 95.19 433 LYS A O 1
ATOM 3409 N N . ALA A 1 434 ? -10.264 20.626 12.949 1.00 94.19 434 ALA A N 1
ATOM 3410 C CA . ALA A 1 434 ? -10.027 19.182 12.891 1.00 94.19 434 ALA A CA 1
ATOM 3411 C C . ALA A 1 434 ? -11.332 18.373 13.026 1.00 94.19 434 ALA A C 1
ATOM 3413 O O . ALA A 1 434 ? -11.563 17.445 12.253 1.00 94.19 434 ALA A O 1
ATOM 3414 N N . VAL A 1 435 ? -12.227 18.752 13.950 1.00 95.44 435 VAL A N 1
ATOM 3415 C CA . VAL A 1 435 ? -13.547 18.109 14.092 1.00 95.44 435 VAL A CA 1
ATOM 3416 C C . VAL A 1 435 ? -14.401 18.307 12.834 1.00 95.44 435 VAL A C 1
ATOM 3418 O O . VAL A 1 435 ? -15.091 17.376 12.426 1.00 95.44 435 VAL A O 1
ATOM 3421 N N . THR A 1 436 ? -14.349 19.474 12.183 1.00 95.69 436 THR A N 1
ATOM 3422 C CA . THR A 1 436 ? -15.021 19.702 10.891 1.00 95.69 436 THR A CA 1
ATOM 3423 C C . THR A 1 436 ? -14.541 18.718 9.832 1.00 95.69 436 THR A C 1
ATOM 3425 O O . THR A 1 436 ? -15.373 18.047 9.216 1.00 95.69 436 THR A O 1
ATOM 3428 N N . LYS A 1 437 ? -13.219 18.542 9.694 1.00 94.38 437 LYS A N 1
ATOM 3429 C CA . LYS A 1 437 ? -12.654 17.565 8.758 1.00 94.38 437 LYS A CA 1
ATOM 3430 C C . LYS A 1 437 ? -13.115 16.146 9.061 1.00 94.38 437 LYS A C 1
ATOM 3432 O O . LYS A 1 437 ? -13.561 15.435 8.163 1.00 94.38 437 LYS A O 1
ATOM 3437 N N . MET A 1 438 ? -13.039 15.735 10.325 1.00 94.69 438 MET A N 1
ATOM 3438 C CA . MET A 1 438 ? -13.458 14.394 10.729 1.00 94.69 438 MET A CA 1
ATOM 3439 C C . MET A 1 438 ? -14.947 14.152 10.442 1.00 94.69 438 MET A C 1
ATOM 3441 O O . MET A 1 438 ? -15.299 13.086 9.949 1.00 94.69 438 MET A O 1
ATOM 3445 N N . CYS A 1 439 ? -15.819 15.139 10.668 1.00 94.38 439 CYS A N 1
ATOM 3446 C CA . CYS A 1 439 ? -17.235 15.020 10.311 1.00 94.38 439 CYS A CA 1
ATOM 3447 C C . CYS A 1 439 ? -17.457 14.948 8.796 1.00 94.38 439 CYS A C 1
ATOM 3449 O O . CYS A 1 439 ? -18.256 14.136 8.348 1.00 94.38 439 CYS A O 1
ATOM 3451 N N . SER A 1 440 ? -16.715 15.724 8.000 1.00 94.00 440 SER A N 1
ATOM 3452 C CA . SER A 1 440 ? -16.760 15.631 6.533 1.00 94.00 440 SER A CA 1
ATOM 3453 C C . SER A 1 440 ? -16.396 14.225 6.030 1.00 94.00 440 SER A C 1
ATOM 3455 O O . SER A 1 440 ? -17.027 13.711 5.104 1.00 94.00 440 SER A O 1
ATOM 3457 N N . ILE A 1 441 ? -15.428 13.565 6.678 1.00 93.38 441 ILE A N 1
ATOM 3458 C CA . ILE A 1 441 ? -15.077 12.162 6.409 1.00 93.38 441 ILE A CA 1
ATOM 3459 C C . ILE A 1 441 ? -16.240 11.229 6.789 1.00 93.38 441 ILE A C 1
ATOM 3461 O O . ILE A 1 441 ? -16.663 10.425 5.965 1.00 93.38 441 ILE A O 1
ATOM 3465 N N . GLU A 1 442 ? -16.810 11.358 7.993 1.00 93.81 442 GLU A N 1
ATOM 3466 C CA . GLU A 1 442 ? -17.923 10.506 8.460 1.00 93.81 442 GLU A CA 1
ATOM 3467 C C . GLU A 1 442 ? -19.237 10.672 7.686 1.00 93.81 442 GLU A C 1
ATOM 3469 O O . GLU A 1 442 ? -20.067 9.756 7.662 1.00 93.81 442 GLU A O 1
ATOM 3474 N N . ASP A 1 443 ? -19.441 11.840 7.083 1.00 92.50 443 ASP A N 1
ATOM 3475 C CA . ASP A 1 443 ? -20.577 12.127 6.211 1.00 92.50 443 ASP A CA 1
ATOM 3476 C C . ASP A 1 443 ? -20.309 11.688 4.756 1.00 92.50 443 ASP A C 1
ATOM 3478 O O . ASP A 1 443 ? -21.206 11.733 3.913 1.00 92.50 443 ASP A O 1
ATOM 3482 N N . GLY A 1 444 ? -19.098 11.201 4.455 1.00 90.88 444 GLY A N 1
ATOM 3483 C CA . GLY A 1 444 ? -18.727 10.681 3.141 1.00 90.88 444 GLY A CA 1
ATOM 3484 C C . GLY A 1 444 ? -18.503 11.765 2.085 1.00 90.88 444 GLY A C 1
ATOM 3485 O O . GLY A 1 444 ? -18.648 11.484 0.895 1.00 90.88 444 GLY A O 1
ATOM 3486 N N . ASN A 1 445 ? -18.162 12.982 2.518 1.00 92.75 445 ASN A N 1
ATOM 3487 C CA . ASN A 1 445 ? -17.896 14.140 1.658 1.00 92.75 445 ASN A CA 1
ATOM 3488 C C . ASN A 1 445 ? -16.417 14.252 1.252 1.00 92.75 445 ASN A C 1
ATOM 3490 O O . ASN A 1 445 ? -16.056 15.111 0.453 1.00 92.75 445 ASN A O 1
ATOM 3494 N N . THR A 1 446 ? -15.545 13.402 1.802 1.00 89.25 446 THR A N 1
ATOM 3495 C CA . THR A 1 446 ? -14.128 13.343 1.426 1.00 89.25 446 THR A CA 1
ATOM 3496 C C . THR A 1 446 ? -13.896 12.196 0.443 1.00 89.25 446 THR A C 1
ATOM 3498 O O . THR A 1 446 ? -13.902 11.023 0.830 1.00 89.25 446 THR A O 1
ATOM 3501 N N . LEU A 1 447 ? -13.707 12.554 -0.827 1.00 88.62 447 LEU A N 1
ATOM 3502 C CA . LEU A 1 447 ? -13.391 11.635 -1.919 1.00 88.62 447 LEU A CA 1
ATOM 3503 C C . LEU A 1 447 ? -11.881 11.385 -2.003 1.00 88.62 447 LEU A C 1
ATOM 3505 O O . LEU A 1 447 ? -11.070 12.245 -1.657 1.00 88.62 447 LEU A O 1
ATOM 3509 N N . PHE A 1 448 ? -11.518 10.196 -2.463 1.00 86.25 448 PHE A N 1
ATOM 3510 C CA . PHE A 1 448 ? -10.147 9.775 -2.699 1.00 86.25 448 PHE A CA 1
ATOM 3511 C C . PHE A 1 448 ? -10.076 8.941 -3.972 1.00 86.25 448 PHE A C 1
ATOM 3513 O O . PHE A 1 448 ? -10.836 7.986 -4.129 1.00 86.25 448 PHE A O 1
ATOM 3520 N N . GLU A 1 449 ? -9.151 9.280 -4.866 1.00 85.25 449 GLU A N 1
ATOM 3521 C CA . GLU A 1 449 ? -8.861 8.464 -6.041 1.00 85.25 449 GLU A CA 1
ATOM 3522 C C . GLU A 1 449 ? -7.871 7.362 -5.652 1.00 85.25 449 GLU A C 1
ATOM 3524 O O . GLU A 1 449 ? -6.693 7.609 -5.398 1.00 85.25 449 GLU A O 1
ATOM 3529 N N . GLU A 1 450 ? -8.354 6.126 -5.600 1.00 83.88 450 GLU A N 1
ATOM 3530 C CA . GLU A 1 450 ? -7.484 4.962 -5.539 1.00 83.88 450 GLU A CA 1
ATOM 3531 C C . GLU A 1 450 ? -6.902 4.676 -6.919 1.00 83.88 450 GLU A C 1
ATOM 3533 O O . GLU A 1 450 ? -7.619 4.716 -7.922 1.00 83.88 450 GLU A O 1
ATOM 3538 N N . LEU A 1 451 ? -5.616 4.332 -6.960 1.00 83.00 451 LEU A N 1
ATOM 3539 C CA . LEU A 1 451 ? -4.885 4.108 -8.200 1.00 83.00 451 LEU A CA 1
ATOM 3540 C C . LEU A 1 451 ? -3.930 2.925 -8.070 1.00 83.00 451 LEU A C 1
ATOM 3542 O O . LEU A 1 451 ? -3.147 2.846 -7.123 1.00 83.00 451 LEU A O 1
ATOM 3546 N N . GLU A 1 452 ? -3.965 2.045 -9.066 1.00 79.75 452 GLU A N 1
ATOM 3547 C CA . GLU A 1 452 ? -2.980 0.988 -9.268 1.00 79.75 452 GLU A CA 1
ATOM 3548 C C . GLU A 1 452 ? -2.478 1.019 -10.708 1.00 79.75 452 GLU A C 1
ATOM 3550 O O . GLU A 1 452 ? -3.247 1.248 -11.647 1.00 79.75 452 GLU A O 1
ATOM 3555 N N . MET A 1 453 ? -1.184 0.766 -10.889 1.00 81.94 453 MET A N 1
ATOM 3556 C CA . MET A 1 453 ? -0.574 0.671 -12.209 1.00 81.94 453 MET A CA 1
ATOM 3557 C C . MET A 1 453 ? 0.033 -0.708 -12.435 1.00 81.94 453 MET A C 1
ATOM 3559 O O . MET A 1 453 ? 0.515 -1.351 -11.509 1.00 81.94 453 MET A O 1
ATOM 3563 N N . SER A 1 454 ? 0.011 -1.156 -13.687 1.00 81.75 454 SER A N 1
ATOM 3564 C CA . SER A 1 454 ? 0.762 -2.322 -14.136 1.00 81.75 454 SER A CA 1
ATOM 3565 C C . SER A 1 454 ? 1.657 -1.914 -15.289 1.00 81.75 454 SER A C 1
ATOM 3567 O O . SER A 1 454 ? 1.174 -1.446 -16.320 1.00 81.75 454 SER A O 1
ATOM 3569 N N . GLU A 1 455 ? 2.956 -2.083 -15.086 1.00 84.88 455 GLU A N 1
ATOM 3570 C CA . GLU A 1 455 ? 3.983 -1.828 -16.081 1.00 84.88 455 GLU A CA 1
ATOM 3571 C C . GLU A 1 455 ? 4.450 -3.152 -16.693 1.00 84.88 455 GLU A C 1
ATOM 3573 O O . GLU A 1 455 ? 4.777 -4.097 -15.975 1.00 84.88 455 GLU A O 1
ATOM 3578 N N . GLN A 1 456 ? 4.454 -3.227 -18.021 1.00 84.38 456 GLN A N 1
ATOM 3579 C CA . GLN A 1 456 ? 4.836 -4.410 -18.780 1.00 84.38 456 GLN A CA 1
ATOM 3580 C C . GLN A 1 456 ? 5.886 -4.020 -19.816 1.00 84.38 456 GLN A C 1
ATOM 3582 O O . GLN A 1 456 ? 5.566 -3.398 -20.826 1.00 84.38 456 GLN A O 1
ATOM 3587 N N . GLU A 1 457 ? 7.142 -4.390 -19.582 1.00 85.62 457 GLU A N 1
ATOM 3588 C CA . GLU A 1 457 ? 8.228 -4.101 -20.519 1.00 85.62 457 GLU A CA 1
ATOM 3589 C C . GLU A 1 457 ? 8.122 -4.972 -21.778 1.00 85.62 457 GLU A C 1
ATOM 3591 O O . GLU A 1 457 ? 7.902 -6.187 -21.710 1.00 85.62 457 GLU A O 1
ATOM 3596 N N . MET A 1 458 ? 8.323 -4.370 -22.952 1.00 87.69 458 MET A N 1
ATOM 3597 C CA . MET A 1 458 ? 8.422 -5.126 -24.194 1.00 87.69 458 MET A CA 1
ATOM 3598 C C . MET A 1 458 ? 9.739 -5.918 -24.209 1.00 87.69 458 MET A C 1
ATOM 3600 O O . MET A 1 458 ? 10.810 -5.318 -24.072 1.00 87.69 458 MET A O 1
ATOM 3604 N N . PRO A 1 459 ? 9.710 -7.243 -24.451 1.00 84.69 459 PRO A N 1
ATOM 3605 C CA . PRO A 1 459 ? 10.932 -8.029 -24.551 1.00 84.69 459 PRO A CA 1
ATOM 3606 C C . PRO A 1 459 ? 11.882 -7.474 -25.621 1.00 84.69 459 PRO A C 1
ATOM 3608 O O . PRO A 1 459 ? 11.476 -7.174 -26.742 1.00 84.69 459 PRO A O 1
ATOM 3611 N N . GLY A 1 460 ? 13.168 -7.371 -25.284 1.00 79.19 460 GLY A N 1
ATOM 3612 C CA . GLY A 1 460 ? 14.194 -6.819 -26.170 1.00 79.19 460 GLY A CA 1
ATOM 3613 C C . GLY A 1 460 ? 14.796 -5.517 -25.657 1.00 79.19 460 GLY A C 1
ATOM 3614 O O . GLY A 1 460 ? 14.629 -5.151 -24.502 1.00 79.19 460 GLY A O 1
ATOM 3615 N N . SER A 1 461 ? 15.574 -4.847 -26.506 1.00 80.56 461 SER A N 1
ATOM 3616 C CA . SER A 1 461 ? 16.313 -3.626 -26.149 1.00 80.56 461 SER A CA 1
ATOM 3617 C C . SER A 1 461 ? 15.721 -2.354 -26.760 1.00 80.56 461 SER A C 1
ATOM 3619 O O . SER A 1 461 ? 16.451 -1.393 -26.980 1.00 80.56 461 SER A O 1
ATOM 3621 N N . ALA A 1 462 ? 14.427 -2.360 -27.090 1.00 79.94 462 ALA A N 1
ATOM 3622 C CA . ALA A 1 462 ? 13.739 -1.176 -27.606 1.00 79.94 462 ALA A CA 1
ATOM 3623 C C . ALA A 1 462 ? 13.420 -0.150 -26.505 1.00 79.94 462 ALA A C 1
ATOM 3625 O O . ALA A 1 462 ? 13.234 1.017 -26.815 1.00 79.94 462 ALA A O 1
ATOM 3626 N N . GLY A 1 463 ? 13.363 -0.580 -25.237 1.00 83.88 463 GLY A N 1
ATOM 3627 C CA . GLY A 1 463 ? 13.085 0.305 -24.102 1.00 83.88 463 GLY A CA 1
ATOM 3628 C C . GLY A 1 463 ? 11.616 0.704 -23.948 1.00 83.88 463 GLY A C 1
ATOM 3629 O O . GLY A 1 463 ? 11.327 1.626 -23.198 1.00 83.88 463 GLY A O 1
ATOM 3630 N N . TRP A 1 464 ? 10.686 0.043 -24.640 1.00 88.19 464 TRP A N 1
ATOM 3631 C CA . TRP A 1 464 ? 9.261 0.374 -24.567 1.00 88.19 464 TRP A CA 1
ATOM 3632 C C . TRP A 1 464 ? 8.544 -0.406 -23.474 1.00 88.19 464 TRP A C 1
ATOM 3634 O O . TRP A 1 464 ? 8.829 -1.585 -23.259 1.00 88.19 464 TRP A O 1
ATOM 3644 N N . SER A 1 465 ? 7.572 0.237 -22.837 1.00 88.75 465 SER A N 1
ATOM 3645 C CA . SER A 1 465 ? 6.789 -0.334 -21.749 1.00 88.75 465 SER A CA 1
ATOM 3646 C C . SER A 1 465 ? 5.313 0.011 -21.905 1.00 88.75 465 SER A C 1
ATOM 3648 O O . SER A 1 465 ? 4.950 1.164 -22.144 1.00 88.75 465 SER A O 1
ATOM 3650 N N . LEU A 1 466 ? 4.451 -0.996 -21.811 1.00 90.62 466 LEU A N 1
ATOM 3651 C CA . LEU A 1 466 ? 3.004 -0.828 -21.769 1.00 90.62 466 LEU A CA 1
ATOM 3652 C C . LEU A 1 466 ? 2.596 -0.593 -20.317 1.00 90.62 466 LEU A C 1
ATOM 3654 O O . LEU A 1 466 ? 2.787 -1.458 -19.466 1.00 90.62 466 LEU A O 1
ATOM 3658 N N . ILE A 1 467 ? 2.009 0.566 -20.047 1.00 89.81 467 ILE A N 1
ATOM 3659 C CA . ILE A 1 467 ? 1.583 0.959 -18.708 1.00 89.81 467 ILE A CA 1
ATOM 3660 C C . ILE A 1 467 ? 0.063 1.031 -18.701 1.00 89.81 467 ILE A C 1
ATOM 3662 O O . ILE A 1 467 ? -0.520 1.835 -19.427 1.00 89.81 467 ILE A O 1
ATOM 3666 N N . ALA A 1 468 ? -0.580 0.218 -17.870 1.00 90.25 468 ALA A N 1
ATOM 3667 C CA . ALA A 1 468 ? -2.001 0.328 -17.568 1.00 90.25 468 ALA A CA 1
ATOM 3668 C C . ALA A 1 468 ? -2.202 0.996 -16.204 1.00 90.25 468 ALA A C 1
ATOM 3670 O O . ALA A 1 468 ? -1.465 0.722 -15.263 1.00 90.25 468 ALA A O 1
ATOM 3671 N N . LYS A 1 469 ? -3.222 1.845 -16.096 1.00 89.69 469 LYS A N 1
ATOM 3672 C CA . LYS A 1 469 ? -3.628 2.574 -14.895 1.00 89.69 469 LYS A CA 1
ATOM 3673 C C . LYS A 1 469 ? -5.091 2.274 -14.610 1.00 89.69 469 LYS A C 1
ATOM 3675 O O . LYS A 1 469 ? -5.957 2.668 -15.388 1.00 89.69 469 LYS A O 1
ATOM 3680 N N . ALA A 1 470 ? -5.355 1.592 -13.504 1.00 88.69 470 ALA A N 1
ATOM 3681 C CA . ALA A 1 470 ? -6.693 1.375 -12.977 1.00 88.69 470 ALA A CA 1
ATOM 3682 C C . ALA A 1 470 ? -6.965 2.403 -11.874 1.00 88.69 470 ALA A C 1
ATOM 3684 O O . ALA A 1 470 ? -6.139 2.568 -10.975 1.00 88.69 470 ALA A O 1
ATOM 3685 N N . THR A 1 471 ? -8.106 3.086 -11.935 1.00 90.12 471 THR A N 1
ATOM 3686 C CA . THR A 1 471 ? -8.527 4.042 -10.906 1.00 90.12 471 THR A CA 1
ATOM 3687 C C . THR A 1 471 ? -9.960 3.806 -10.465 1.00 90.12 471 THR A C 1
ATOM 3689 O O . THR A 1 471 ? -10.790 3.311 -11.231 1.00 90.12 471 THR A O 1
ATOM 3692 N N . ARG A 1 472 ? -10.256 4.163 -9.214 1.00 88.50 472 ARG A N 1
ATOM 3693 C CA . ARG A 1 472 ? -11.629 4.317 -8.726 1.00 88.50 472 ARG A CA 1
ATOM 3694 C C . ARG A 1 472 ? -11.699 5.457 -7.727 1.00 88.50 472 ARG A C 1
ATOM 3696 O O . ARG A 1 472 ? -10.788 5.631 -6.922 1.00 88.50 472 ARG A O 1
ATOM 3703 N N . GLU A 1 473 ? -12.809 6.173 -7.722 1.00 88.19 473 GLU A N 1
ATOM 3704 C CA . GLU A 1 473 ? -13.092 7.158 -6.685 1.00 88.19 473 GLU A CA 1
ATOM 3705 C C . GLU A 1 473 ? -13.827 6.488 -5.518 1.00 88.19 473 GLU A C 1
ATOM 3707 O O . GLU A 1 473 ? -14.797 5.759 -5.712 1.00 88.19 473 GLU A O 1
ATOM 3712 N N . THR A 1 474 ? -13.348 6.697 -4.293 1.00 86.00 474 THR A N 1
ATOM 3713 C CA . THR A 1 474 ? -13.923 6.117 -3.075 1.00 86.00 474 THR A CA 1
ATOM 3714 C C . THR A 1 474 ? -14.111 7.181 -2.003 1.00 86.00 474 THR A C 1
ATOM 3716 O O . THR A 1 474 ? -13.390 8.175 -1.951 1.00 86.00 474 THR A O 1
ATOM 3719 N N . LYS A 1 475 ? -15.050 6.948 -1.088 1.00 88.12 475 LYS A N 1
ATOM 3720 C CA . LYS A 1 475 ? -15.193 7.753 0.130 1.00 88.12 475 LYS A CA 1
ATOM 3721 C C . LYS A 1 475 ? -14.236 7.224 1.192 1.00 88.12 475 LYS A C 1
ATOM 3723 O O . LYS A 1 475 ? -14.281 6.034 1.516 1.00 88.12 475 LYS A O 1
ATOM 3728 N N . ILE A 1 476 ? -13.380 8.082 1.744 1.00 87.12 476 ILE A N 1
ATOM 3729 C CA . ILE A 1 476 ? -12.483 7.665 2.831 1.00 87.12 476 ILE A CA 1
ATOM 3730 C C . ILE A 1 476 ? -13.327 7.381 4.076 1.00 87.12 476 ILE A C 1
ATOM 3732 O O . ILE A 1 476 ? -14.208 8.158 4.426 1.00 87.12 476 ILE A O 1
ATOM 3736 N N . SER A 1 477 ? -13.054 6.268 4.755 1.00 85.50 477 SER A N 1
ATOM 3737 C CA . SER A 1 477 ? -13.808 5.827 5.939 1.00 85.50 477 SER A CA 1
ATOM 3738 C C . SER A 1 477 ? -12.981 5.933 7.227 1.00 85.50 477 SER A C 1
ATOM 3740 O O . SER A 1 477 ? -13.028 5.044 8.080 1.00 85.50 477 SER A O 1
ATOM 3742 N N . GLY A 1 478 ? -12.157 6.978 7.344 1.00 90.94 478 GLY A N 1
ATOM 3743 C CA . GLY A 1 478 ? -11.234 7.147 8.464 1.00 90.94 478 GLY A CA 1
ATOM 3744 C C . GLY A 1 478 ? -10.088 8.121 8.219 1.00 90.94 478 GLY A C 1
ATOM 3745 O O . GLY A 1 478 ? -10.022 8.786 7.189 1.00 90.94 478 GLY A O 1
ATOM 3746 N N . GLY A 1 479 ? -9.169 8.202 9.177 1.00 89.75 479 GLY A N 1
ATOM 3747 C CA . GLY A 1 479 ? -7.968 9.027 9.064 1.00 89.75 479 GLY A CA 1
ATOM 3748 C C . GLY A 1 479 ? -7.052 8.937 10.281 1.00 89.75 479 GLY A C 1
ATOM 3749 O O . GLY A 1 479 ? -7.361 8.270 11.268 1.00 89.75 479 GLY A O 1
ATOM 3750 N N . VAL A 1 480 ? -5.915 9.629 10.217 1.00 89.75 480 VAL A N 1
ATOM 3751 C CA . VAL A 1 480 ? -4.960 9.729 11.328 1.00 89.75 480 VAL A CA 1
ATOM 3752 C C . VAL A 1 480 ? -4.830 11.180 11.762 1.00 89.75 480 VAL A C 1
ATOM 3754 O O . VAL A 1 480 ? -4.623 12.067 10.939 1.00 89.75 480 VAL A O 1
ATOM 3757 N N . ILE A 1 481 ? -4.917 11.411 13.067 1.00 91.38 481 ILE A N 1
ATOM 3758 C CA . ILE A 1 481 ? -4.655 12.704 13.692 1.00 91.38 481 ILE A CA 1
ATOM 3759 C C . ILE A 1 481 ? -3.233 12.650 14.253 1.00 91.38 481 ILE A C 1
ATOM 3761 O O . ILE A 1 481 ? -2.997 12.141 15.353 1.00 91.38 481 ILE A O 1
ATOM 3765 N N . ALA A 1 482 ? -2.289 13.146 13.452 1.00 87.81 482 ALA A N 1
ATOM 3766 C CA . ALA A 1 482 ? -0.861 13.188 13.757 1.00 87.81 482 ALA A CA 1
ATOM 3767 C C . ALA A 1 482 ? -0.468 14.550 14.335 1.00 87.81 482 ALA A C 1
ATOM 3769 O O . ALA A 1 482 ? 0.170 15.379 13.691 1.00 87.81 482 ALA A O 1
ATOM 3770 N N . ASP A 1 483 ? -0.907 14.777 15.565 1.00 86.25 483 ASP A N 1
ATOM 3771 C CA . ASP A 1 483 ? -0.751 16.042 16.269 1.00 86.25 483 ASP A CA 1
ATOM 3772 C C . ASP A 1 483 ? 0.242 15.892 17.419 1.00 86.25 483 ASP A C 1
ATOM 3774 O O . ASP A 1 483 ? 0.265 14.852 18.083 1.00 86.25 483 ASP A O 1
ATOM 3778 N N . ALA A 1 484 ? 1.014 16.944 17.709 1.00 84.06 484 ALA A N 1
ATOM 3779 C CA . ALA A 1 484 ? 2.009 16.923 18.780 1.00 84.06 484 ALA A CA 1
ATOM 3780 C C . ALA A 1 484 ? 1.421 16.455 20.130 1.00 84.06 484 ALA A C 1
ATOM 3782 O O . ALA A 1 484 ? 0.227 16.604 20.421 1.00 84.06 484 ALA A O 1
ATOM 3783 N N . ILE A 1 485 ? 2.260 15.868 20.984 1.00 82.06 485 ILE A N 1
ATOM 3784 C CA . ILE A 1 485 ? 1.849 15.476 22.339 1.00 82.06 485 ILE A CA 1
ATOM 3785 C C . ILE A 1 485 ? 1.354 16.728 23.085 1.00 82.06 485 ILE A C 1
ATOM 3787 O O . ILE A 1 485 ? 1.975 17.784 23.020 1.00 82.06 485 ILE A O 1
ATOM 3791 N N . GLY A 1 486 ? 0.197 16.629 23.748 1.00 82.75 486 GLY A N 1
ATOM 3792 C CA . GLY A 1 486 ? -0.448 17.764 24.427 1.00 82.75 486 GLY A CA 1
ATOM 3793 C C . GLY A 1 486 ? -1.399 18.608 23.562 1.00 82.75 486 GLY A C 1
ATOM 3794 O O . GLY A 1 486 ? -2.121 19.439 24.100 1.00 82.75 486 GLY A O 1
ATOM 3795 N N . ALA A 1 487 ? -1.505 18.351 22.254 1.00 84.75 487 ALA A N 1
ATOM 3796 C CA . ALA A 1 487 ? -2.413 19.053 21.332 1.00 84.75 487 ALA A CA 1
ATOM 3797 C C . ALA A 1 487 ? -3.927 18.896 21.617 1.00 84.75 487 ALA A C 1
ATOM 3799 O O . ALA A 1 487 ? -4.756 19.587 21.015 1.00 84.75 487 ALA A O 1
ATOM 3800 N N . GLY A 1 488 ? -4.307 17.971 22.503 1.00 90.06 488 GLY A N 1
ATOM 3801 C CA . GLY A 1 488 ? -5.705 17.675 22.827 1.00 90.06 488 GLY A CA 1
ATOM 3802 C C . GLY A 1 488 ? -6.404 16.715 21.856 1.00 90.06 488 GLY A C 1
ATOM 3803 O O . GLY A 1 488 ? -7.608 16.841 21.648 1.00 90.06 488 GLY A O 1
ATOM 3804 N N . LYS A 1 489 ? -5.684 15.730 21.292 1.00 94.25 489 LYS A N 1
ATOM 3805 C CA . LYS A 1 489 ? -6.244 14.672 20.418 1.00 94.25 489 LYS A CA 1
ATOM 3806 C C . LYS A 1 489 ? -7.428 13.924 21.053 1.00 94.25 489 LYS A C 1
ATOM 3808 O O . LYS A 1 489 ? -8.439 13.674 20.396 1.00 94.25 489 LYS A O 1
ATOM 3813 N N . THR A 1 490 ? -7.340 13.635 22.352 1.00 95.06 490 THR A N 1
ATOM 3814 C CA . THR A 1 490 ? -8.425 13.028 23.141 1.00 95.06 490 THR A CA 1
ATOM 3815 C C . THR A 1 490 ? -9.664 13.927 23.192 1.00 95.06 490 THR A C 1
ATOM 3817 O O . THR A 1 490 ? -10.783 13.449 23.040 1.00 95.06 490 THR A O 1
ATOM 3820 N N . VAL A 1 491 ? -9.488 15.245 23.331 1.00 95.44 491 VAL A N 1
ATOM 3821 C CA . VAL A 1 491 ? -10.606 16.204 23.381 1.00 95.44 491 VAL A CA 1
ATOM 3822 C C . VAL A 1 491 ? -11.288 16.332 22.016 1.00 95.44 491 VAL A C 1
ATOM 3824 O O . VAL A 1 491 ? -12.514 16.348 21.956 1.00 95.44 491 VAL A O 1
ATOM 3827 N N . ILE A 1 492 ? -10.516 16.343 20.922 1.00 95.62 492 ILE A N 1
ATOM 3828 C CA . ILE A 1 492 ? -11.043 16.280 19.543 1.00 95.62 492 ILE A CA 1
ATOM 3829 C C . ILE A 1 492 ? -11.907 15.021 19.364 1.00 95.62 492 ILE A C 1
ATOM 3831 O O . ILE A 1 492 ? -13.027 15.090 18.858 1.00 95.62 492 ILE A O 1
ATOM 3835 N N . SER A 1 493 ? -11.412 13.881 19.850 1.00 97.00 493 SER A N 1
ATOM 3836 C CA . SER A 1 493 ? -12.117 12.597 19.807 1.00 97.00 493 SER A CA 1
ATOM 3837 C C . SER A 1 493 ? -13.424 12.622 20.606 1.00 97.00 493 SER A C 1
ATOM 3839 O O . SER A 1 493 ? -14.460 12.183 20.119 1.00 97.00 493 SER A O 1
ATOM 3841 N N . ILE A 1 494 ? -13.420 13.192 21.813 1.00 97.31 494 ILE A N 1
ATOM 3842 C CA . ILE A 1 494 ? -14.643 13.365 22.612 1.00 97.31 494 ILE A CA 1
ATOM 3843 C C . ILE A 1 494 ? -15.630 14.296 21.897 1.00 97.31 494 ILE A C 1
ATOM 3845 O O . ILE A 1 494 ? -16.831 14.028 21.881 1.00 97.31 494 ILE A O 1
ATOM 3849 N N . ALA A 1 495 ? -15.143 15.364 21.267 1.00 96.81 495 ALA A N 1
ATOM 3850 C CA . ALA A 1 495 ? -15.991 16.324 20.577 1.00 96.81 495 ALA A CA 1
ATOM 3851 C C . ALA A 1 495 ? -16.748 15.719 19.387 1.00 96.81 495 ALA A C 1
ATOM 3853 O O . ALA A 1 495 ? -17.940 15.995 19.234 1.00 96.81 495 ALA A O 1
ATOM 3854 N N . ILE A 1 496 ? -16.109 14.868 18.573 1.00 96.19 496 ILE A N 1
ATOM 3855 C CA . ILE A 1 496 ? -16.821 14.191 17.478 1.00 96.19 496 ILE A CA 1
ATOM 3856 C C . ILE A 1 496 ? -17.872 13.201 17.997 1.00 96.19 496 ILE A C 1
ATOM 3858 O O . ILE A 1 496 ? -18.963 13.113 17.430 1.00 96.19 496 ILE A O 1
ATOM 3862 N N . ILE A 1 497 ? -17.602 12.522 19.120 1.00 96.94 497 ILE A N 1
ATOM 3863 C CA . ILE A 1 497 ? -18.580 11.641 19.774 1.00 96.94 497 ILE A CA 1
ATOM 3864 C C . ILE A 1 497 ? -19.802 12.455 20.198 1.00 96.94 497 ILE A C 1
ATOM 3866 O O . ILE A 1 497 ? -20.916 12.119 19.804 1.00 96.94 497 ILE A O 1
ATOM 3870 N N . VAL A 1 498 ? -19.593 13.555 20.931 1.00 96.12 498 VAL A N 1
ATOM 3871 C CA . VAL A 1 498 ? -20.668 14.446 21.401 1.00 96.12 498 VAL A CA 1
ATOM 3872 C C . VAL A 1 498 ? -21.486 14.995 20.233 1.00 96.12 498 VAL A C 1
ATOM 3874 O O . VAL A 1 498 ? -22.712 14.990 20.288 1.00 96.12 498 VAL A O 1
ATOM 3877 N N . ARG A 1 499 ? -20.835 15.419 19.144 1.00 94.25 499 ARG A N 1
ATOM 3878 C CA . ARG A 1 499 ? -21.521 15.956 17.960 1.00 94.25 499 ARG A CA 1
ATOM 3879 C C . ARG A 1 499 ? -22.418 14.918 17.269 1.00 94.25 499 ARG A C 1
ATOM 3881 O O . ARG A 1 499 ? -23.466 15.279 16.738 1.00 94.25 499 ARG A O 1
ATOM 3888 N N . GLY A 1 500 ? -22.016 13.646 17.262 1.00 93.56 500 GLY A N 1
ATOM 3889 C CA . GLY A 1 500 ? -22.751 12.553 16.617 1.00 93.56 500 GLY A CA 1
ATOM 3890 C C . GLY A 1 500 ? -23.693 11.758 17.529 1.00 93.56 500 GLY A C 1
ATOM 3891 O O . GLY A 1 500 ? -24.396 10.878 17.032 1.00 93.56 500 GLY A O 1
ATOM 3892 N N . ILE A 1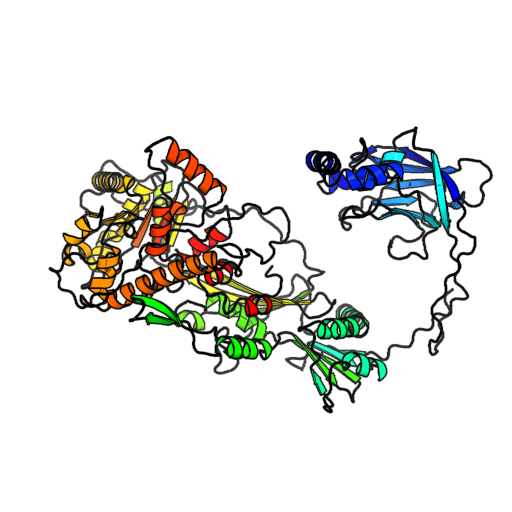 501 ? -23.713 12.031 18.837 1.00 94.81 501 ILE A N 1
ATOM 3893 C CA . ILE A 1 501 ? -24.280 11.125 19.849 1.00 94.81 501 ILE A CA 1
ATOM 3894 C C . ILE A 1 501 ? -25.776 10.850 19.667 1.00 94.81 501 ILE A C 1
ATOM 3896 O O . ILE A 1 501 ? -26.199 9.699 19.717 1.00 94.81 501 ILE A O 1
ATOM 3900 N N . GLU A 1 502 ? -26.582 11.875 19.385 1.00 95.12 502 GLU A N 1
ATOM 3901 C CA . GLU A 1 502 ? -28.034 11.719 19.230 1.00 95.12 502 GLU A CA 1
ATOM 3902 C C . GLU A 1 502 ? -28.376 10.884 17.990 1.00 95.12 502 GLU A C 1
ATOM 3904 O O . GLU A 1 502 ? -29.210 9.980 18.045 1.00 95.12 502 GLU A O 1
ATOM 3909 N N . LYS A 1 503 ? -27.647 11.097 16.884 1.00 94.88 503 LYS A N 1
ATOM 3910 C CA . LYS A 1 503 ? -27.781 10.264 15.680 1.00 94.88 503 LYS A CA 1
ATOM 3911 C C . LYS A 1 503 ? -27.396 8.809 15.972 1.00 94.88 503 LYS A C 1
ATOM 3913 O O . LYS A 1 503 ? -28.112 7.911 15.539 1.00 94.88 503 LYS A O 1
ATOM 3918 N N . ALA A 1 504 ? -26.319 8.581 16.726 1.00 95.25 504 ALA A N 1
ATOM 3919 C CA . ALA A 1 504 ? -25.860 7.241 17.101 1.00 95.25 504 ALA A CA 1
ATOM 3920 C C . ALA A 1 504 ? -26.864 6.511 18.015 1.00 95.25 504 ALA A C 1
ATOM 3922 O O . ALA A 1 504 ? -27.142 5.326 17.840 1.00 95.25 504 ALA A O 1
ATOM 3923 N N . ARG A 1 505 ? -27.464 7.226 18.974 1.00 96.94 505 ARG A N 1
ATOM 3924 C CA . ARG A 1 505 ? -28.512 6.694 19.860 1.00 96.94 505 ARG A CA 1
ATOM 3925 C C . ARG A 1 505 ? -29.774 6.298 19.101 1.00 96.94 505 ARG A C 1
ATOM 3927 O O . ARG A 1 505 ? -30.418 5.328 19.491 1.00 96.94 505 ARG A O 1
ATOM 3934 N N . HIS A 1 506 ? -30.115 7.020 18.034 1.00 96.19 506 HIS A N 1
ATOM 3935 C CA . HIS A 1 506 ? -31.243 6.690 17.159 1.00 96.19 506 HIS A CA 1
ATOM 3936 C C . HIS A 1 506 ? -30.936 5.553 16.176 1.00 96.19 506 HIS A C 1
ATOM 3938 O O . HIS A 1 506 ? -31.846 4.807 15.828 1.00 96.19 506 HIS A O 1
ATOM 3944 N N . SER A 1 507 ? -29.684 5.411 15.727 1.00 93.69 507 SER A N 1
ATOM 3945 C CA . SER A 1 507 ? -29.281 4.378 14.760 1.00 93.69 507 SER A CA 1
ATOM 3946 C C . SER A 1 507 ? -28.982 3.015 15.388 1.00 93.69 507 SER A C 1
ATOM 3948 O O . SER A 1 507 ? -28.865 2.030 14.660 1.00 93.69 507 SER A O 1
ATOM 3950 N N . ARG A 1 508 ? -28.855 2.929 16.720 1.00 94.44 508 ARG A N 1
ATOM 3951 C CA . ARG A 1 508 ? -28.612 1.655 17.409 1.00 94.44 508 ARG A CA 1
ATOM 3952 C C . ARG A 1 508 ? -29.752 0.665 17.172 1.00 94.44 508 ARG A C 1
ATOM 3954 O O . ARG A 1 508 ? -30.929 1.019 17.218 1.00 94.44 508 ARG A O 1
ATOM 3961 N N . SER A 1 509 ? -29.400 -0.602 17.011 1.00 95.38 509 SER A N 1
ATOM 3962 C CA . SER A 1 509 ? -30.347 -1.678 16.735 1.00 95.38 509 SER A CA 1
ATOM 3963 C C . SER A 1 509 ? -29.873 -3.000 17.331 1.00 95.38 509 SER A C 1
ATOM 3965 O O . SER A 1 509 ? -28.683 -3.313 17.376 1.00 95.38 509 SER A O 1
ATOM 3967 N N . PHE A 1 510 ? -30.827 -3.797 17.799 1.00 92.31 510 PHE A N 1
ATOM 3968 C CA . PHE A 1 510 ? -30.569 -5.153 18.272 1.00 92.31 510 PHE A CA 1
ATOM 3969 C C . PHE A 1 510 ? -30.434 -6.105 17.066 1.00 92.31 510 PHE A C 1
ATOM 3971 O O . PHE A 1 510 ? -31.221 -5.969 16.132 1.00 92.31 510 PHE A O 1
ATOM 3978 N N . PRO A 1 511 ? -29.509 -7.086 17.065 1.00 92.38 511 PRO A N 1
ATOM 3979 C CA . PRO A 1 511 ? -28.713 -7.556 18.202 1.00 92.38 511 PRO A CA 1
ATOM 3980 C C . PRO A 1 511 ? -27.325 -6.936 18.377 1.00 92.38 511 PRO A C 1
ATOM 3982 O O . PRO A 1 511 ? -26.740 -7.116 19.439 1.00 92.38 511 PRO A O 1
ATOM 3985 N N . ASN A 1 512 ? -26.775 -6.240 17.386 1.00 94.38 512 ASN A N 1
ATOM 3986 C CA . ASN A 1 512 ? -25.341 -5.936 17.358 1.00 94.38 512 ASN A CA 1
ATOM 3987 C C . ASN A 1 512 ? -24.975 -4.491 16.990 1.00 94.38 512 ASN A C 1
ATOM 3989 O O . ASN A 1 512 ? -23.810 -4.129 17.137 1.00 94.38 512 ASN A O 1
ATOM 3993 N N . GLN A 1 513 ? -25.917 -3.655 16.555 1.00 96.62 513 GLN A N 1
ATOM 3994 C CA . GLN A 1 513 ? -25.626 -2.276 16.159 1.00 96.62 513 GLN A CA 1
ATOM 3995 C C . GLN A 1 513 ? -25.602 -1.372 17.395 1.00 96.62 513 GLN A C 1
ATOM 3997 O O . GLN A 1 513 ? -26.640 -0.909 17.866 1.00 96.62 513 GLN A O 1
ATOM 4002 N N . SER A 1 514 ? -24.410 -1.134 17.941 1.00 97.56 514 SER A N 1
ATOM 4003 C CA . SER A 1 514 ? -24.212 -0.313 19.141 1.00 97.56 514 SER A CA 1
ATOM 4004 C C . SER A 1 514 ? -24.164 1.178 18.807 1.00 97.56 514 SER A C 1
ATOM 4006 O O . SER A 1 514 ? -23.566 1.552 17.800 1.00 97.56 514 SER A O 1
ATOM 4008 N N . SER A 1 515 ? -24.723 2.044 19.663 1.00 97.31 515 SER A N 1
ATOM 4009 C CA . SER A 1 515 ? -24.506 3.501 19.580 1.00 97.31 515 SER A CA 1
ATOM 4010 C C . SER A 1 515 ? -23.087 3.918 19.976 1.00 97.31 515 SER A C 1
ATOM 4012 O O . SER A 1 515 ? -22.709 5.074 19.786 1.00 97.31 515 SER A O 1
ATOM 4014 N N . ALA A 1 516 ? -22.304 3.000 20.545 1.00 97.94 516 ALA A N 1
ATOM 4015 C CA . ALA A 1 516 ? -21.041 3.343 21.156 1.00 97.94 516 ALA A CA 1
ATOM 4016 C C . ALA A 1 516 ? -19.946 3.635 20.130 1.00 97.94 516 ALA A C 1
ATOM 4018 O O . ALA A 1 516 ? -19.809 2.970 19.098 1.00 97.94 516 ALA A O 1
ATOM 4019 N N . THR A 1 517 ? -19.105 4.597 20.492 1.00 98.56 517 THR A N 1
ATOM 4020 C CA . THR A 1 517 ? -17.750 4.709 19.957 1.00 98.56 517 THR A CA 1
ATOM 4021 C C . THR A 1 517 ? -16.842 3.740 20.704 1.00 98.56 517 THR A C 1
ATOM 4023 O O . THR A 1 517 ? -16.739 3.821 21.931 1.00 98.56 517 THR A O 1
ATOM 4026 N N . LEU A 1 518 ? -16.188 2.832 19.979 1.00 98.62 518 LEU A N 1
ATOM 4027 C CA . LEU A 1 518 ? -15.179 1.950 20.556 1.00 98.62 518 LEU A CA 1
ATOM 4028 C C . LEU A 1 518 ? -13.833 2.675 20.595 1.00 98.62 518 LEU A C 1
ATOM 4030 O O . LEU A 1 518 ? -13.275 3.017 19.556 1.00 98.62 518 LEU A O 1
ATOM 4034 N N . VAL A 1 519 ? -13.314 2.892 21.794 1.00 98.44 519 VAL A N 1
ATOM 4035 C CA . VAL A 1 519 ? -12.016 3.508 22.053 1.00 98.44 519 VAL A CA 1
ATOM 4036 C C . VAL A 1 519 ? -11.025 2.403 22.413 1.00 98.44 519 VAL A C 1
ATOM 4038 O O . VAL A 1 519 ? -11.089 1.820 23.495 1.00 98.44 519 VAL A O 1
ATOM 4041 N N . VAL A 1 520 ? -10.129 2.101 21.481 1.00 97.31 520 VAL A N 1
ATOM 4042 C CA . VAL A 1 520 ? -9.065 1.106 21.613 1.00 97.31 520 VAL A CA 1
ATOM 4043 C C . VAL A 1 520 ? -7.804 1.824 22.070 1.00 97.31 520 VAL A C 1
ATOM 4045 O O . VAL A 1 520 ? -7.315 2.717 21.382 1.00 97.31 520 VAL A O 1
ATOM 4048 N N . VAL A 1 521 ? -7.297 1.464 23.243 1.00 94.69 521 VAL A N 1
ATOM 4049 C CA . VAL A 1 521 ? -6.201 2.187 23.898 1.00 94.69 521 VAL A CA 1
ATOM 4050 C C . VAL A 1 521 ? -5.144 1.238 24.446 1.00 94.69 521 VAL A C 1
ATOM 4052 O O . VAL A 1 521 ? -5.422 0.065 24.696 1.00 94.69 521 VAL A O 1
ATOM 4055 N N . PRO A 1 522 ? -3.942 1.735 24.735 1.00 90.50 522 PRO A N 1
ATOM 4056 C CA . PRO A 1 522 ? -3.074 1.116 25.723 1.00 90.50 522 PRO A CA 1
ATOM 4057 C C . PRO A 1 522 ? -3.770 0.742 27.034 1.00 90.50 522 PRO A C 1
ATOM 4059 O O . PRO A 1 522 ? -4.561 1.548 27.534 1.00 90.50 522 PRO A O 1
ATOM 4062 N N . PRO A 1 523 ? -3.429 -0.404 27.664 1.00 88.00 523 PRO A N 1
ATOM 4063 C CA . PRO A 1 523 ? -3.984 -0.774 28.969 1.00 88.00 523 PRO A CA 1
ATOM 4064 C C . PRO A 1 523 ? -3.854 0.338 30.016 1.00 88.00 523 PRO A C 1
ATOM 4066 O O . PRO A 1 523 ? -4.797 0.610 30.756 1.00 88.00 523 PRO A O 1
ATOM 4069 N N . GLY A 1 524 ? -2.714 1.040 30.028 1.00 87.88 524 GLY A N 1
ATOM 4070 C CA . GLY A 1 524 ? -2.452 2.146 30.952 1.00 87.88 524 GLY A CA 1
ATOM 4071 C C . GLY A 1 524 ? -3.279 3.415 30.704 1.00 87.88 524 GLY A C 1
ATOM 4072 O O . GLY A 1 524 ? -3.359 4.258 31.592 1.00 87.88 524 GLY A O 1
ATOM 4073 N N . LEU A 1 525 ? -3.921 3.563 29.538 1.00 92.38 525 LEU A N 1
ATOM 4074 C CA . LEU A 1 525 ? -4.681 4.767 29.176 1.00 92.38 525 LEU A CA 1
ATOM 4075 C C . LEU A 1 525 ? -6.199 4.632 29.389 1.00 92.38 525 LEU A C 1
ATOM 4077 O O . LEU A 1 525 ? -6.924 5.614 29.220 1.00 92.38 525 LEU A O 1
ATOM 4081 N N . ILE A 1 526 ? -6.701 3.463 29.807 1.00 94.75 526 ILE A N 1
ATOM 4082 C CA . ILE A 1 526 ? -8.145 3.226 30.004 1.00 94.75 526 ILE A CA 1
ATOM 4083 C C . ILE A 1 526 ? -8.745 4.216 31.014 1.00 94.75 526 ILE A C 1
ATOM 4085 O O . ILE A 1 526 ? -9.744 4.886 30.730 1.00 94.75 526 ILE A O 1
ATOM 4089 N N . ASP A 1 527 ? -8.134 4.335 32.196 1.00 95.50 527 ASP A N 1
ATOM 4090 C CA . ASP A 1 527 ? -8.640 5.210 33.259 1.00 95.50 527 ASP A CA 1
ATOM 4091 C C . ASP A 1 527 ? -8.433 6.697 32.945 1.00 95.50 527 ASP A C 1
ATOM 4093 O O . ASP A 1 527 ? -9.257 7.533 33.337 1.00 95.50 527 ASP A O 1
ATOM 4097 N N . GLN A 1 528 ? -7.392 7.029 32.175 1.00 94.75 528 GLN A N 1
ATOM 4098 C CA . GLN A 1 528 ? -7.173 8.381 31.666 1.00 94.75 528 GLN A CA 1
ATOM 4099 C C . GLN A 1 528 ? -8.311 8.795 30.726 1.00 94.75 528 GLN A C 1
ATOM 4101 O O . GLN A 1 528 ? -8.950 9.822 30.958 1.00 94.75 528 GLN A O 1
ATOM 4106 N N . TRP A 1 529 ? -8.640 7.972 29.726 1.00 97.12 529 TRP A N 1
ATOM 4107 C CA . TRP A 1 529 ? -9.753 8.233 28.807 1.00 97.12 529 TRP A CA 1
ATOM 4108 C C . TRP A 1 529 ? -11.092 8.358 29.529 1.00 97.12 529 TRP A C 1
ATOM 4110 O O . TRP A 1 529 ? -11.863 9.285 29.278 1.00 97.12 529 TRP A O 1
ATOM 4120 N N . LYS A 1 530 ? -11.358 7.463 30.483 1.00 96.88 530 LYS A N 1
ATOM 4121 C CA . LYS A 1 530 ? -12.558 7.516 31.326 1.00 96.88 530 LYS A CA 1
ATOM 4122 C C . LYS A 1 530 ? -12.659 8.830 32.105 1.00 96.88 530 LYS A C 1
ATOM 4124 O O . LYS A 1 530 ? -13.750 9.390 32.228 1.00 96.88 530 LYS A O 1
ATOM 4129 N N . SER A 1 531 ? -11.541 9.317 32.638 1.00 96.88 531 SER A N 1
ATOM 4130 C CA . SER A 1 531 ? -11.478 10.573 33.392 1.00 96.88 531 SER A CA 1
ATOM 4131 C C . SER A 1 531 ? -11.687 11.789 32.490 1.00 96.88 531 SER A C 1
ATOM 4133 O O . SER A 1 531 ? -12.473 12.673 32.830 1.00 96.88 531 SER A O 1
ATOM 4135 N N . GLU A 1 532 ? -11.070 11.801 31.309 1.00 96.75 532 GLU A N 1
ATOM 4136 C CA . GLU A 1 532 ? -11.228 12.861 30.308 1.00 96.75 532 GLU A CA 1
ATOM 4137 C C . GLU A 1 532 ? -12.673 12.931 29.790 1.00 96.75 532 GLU A C 1
ATOM 4139 O O . GLU A 1 532 ? -13.273 14.006 29.759 1.00 96.75 532 GLU A O 1
ATOM 4144 N N . ILE A 1 533 ? -13.303 11.789 29.496 1.00 96.94 533 ILE A N 1
ATOM 4145 C CA . ILE A 1 533 ? -14.722 11.746 29.120 1.00 96.94 533 ILE A CA 1
ATOM 4146 C C . ILE A 1 533 ? -15.604 12.322 30.235 1.00 96.94 533 ILE A C 1
ATOM 4148 O O . ILE A 1 533 ? -16.450 13.174 29.973 1.00 96.94 533 ILE A O 1
ATOM 4152 N N . ARG A 1 534 ? -15.387 11.927 31.496 1.00 96.50 534 ARG A N 1
ATOM 4153 C CA . ARG A 1 534 ? -16.139 12.479 32.641 1.00 96.50 534 ARG A CA 1
ATOM 4154 C C . ARG A 1 534 ? -15.931 13.984 32.819 1.00 96.50 534 ARG A C 1
ATOM 4156 O O . ARG A 1 534 ? -16.839 14.679 33.274 1.00 96.50 534 ARG A O 1
ATOM 4163 N N . LYS A 1 535 ? -14.746 14.492 32.480 1.00 96.06 535 LYS A N 1
ATOM 4164 C CA . LYS A 1 535 ? -14.405 15.915 32.550 1.00 96.06 535 LYS A CA 1
ATOM 4165 C C . LYS A 1 535 ? -15.132 16.727 31.477 1.00 96.06 535 LYS A C 1
ATOM 4167 O O . LYS A 1 535 ? -15.740 17.739 31.822 1.00 96.06 535 LYS A O 1
ATOM 4172 N N . PHE A 1 536 ? -15.095 16.288 30.217 1.00 96.25 536 PHE A N 1
ATOM 4173 C CA . PHE A 1 536 ? -15.615 17.057 29.077 1.00 96.25 536 PHE A CA 1
ATOM 4174 C C . PHE A 1 536 ? -17.069 16.747 28.704 1.00 96.25 536 PHE A C 1
ATOM 4176 O O . PHE A 1 536 ? -17.747 17.618 28.166 1.00 96.25 536 PHE A O 1
ATOM 4183 N N . ALA A 1 537 ? -17.563 15.542 28.986 1.00 95.44 537 ALA A N 1
ATOM 4184 C CA . ALA A 1 537 ? -18.891 15.074 28.590 1.00 95.44 537 ALA A CA 1
ATOM 4185 C C . ALA A 1 537 ? -19.462 14.052 29.610 1.00 95.44 537 ALA A C 1
ATOM 4187 O O . ALA A 1 537 ? -19.623 12.868 29.305 1.00 95.44 537 ALA A O 1
ATOM 4188 N N . PRO A 1 538 ? -19.789 14.494 30.844 1.00 94.62 538 PRO A N 1
ATOM 4189 C CA . PRO A 1 538 ? -20.178 13.617 31.959 1.00 94.62 538 PRO A CA 1
ATOM 4190 C C . PRO A 1 538 ? -21.507 12.873 31.771 1.00 94.62 538 PRO A C 1
ATOM 4192 O O . PRO A 1 538 ? -21.769 11.922 32.502 1.00 94.62 538 PRO A O 1
ATOM 4195 N N . SER A 1 539 ? -22.359 13.307 30.839 1.00 93.25 539 SER A N 1
ATOM 4196 C CA . SER A 1 539 ? -23.666 12.697 30.571 1.00 93.25 539 SER A CA 1
ATOM 4197 C C . SER A 1 539 ? -23.588 11.408 29.743 1.00 93.25 539 SER A C 1
ATOM 4199 O O . SER A 1 539 ? -24.606 10.735 29.586 1.00 93.25 539 SER A O 1
ATOM 4201 N N . MET A 1 540 ? -22.414 11.057 29.204 1.00 95.75 540 MET A N 1
ATOM 4202 C CA . MET A 1 540 ? -22.242 9.870 28.364 1.00 95.75 540 MET A CA 1
ATOM 4203 C C . MET A 1 540 ? -22.188 8.577 29.189 1.00 95.75 540 MET A C 1
ATOM 4205 O O . MET A 1 540 ? -21.505 8.496 30.214 1.00 95.75 540 MET A O 1
ATOM 4209 N N . LYS A 1 541 ? -22.857 7.525 28.706 1.00 96.69 541 LYS A N 1
ATOM 4210 C CA . LYS A 1 541 ? -22.773 6.171 29.269 1.00 96.69 541 LYS A CA 1
ATOM 4211 C C . LYS A 1 541 ? -21.467 5.511 28.815 1.00 96.69 541 LYS A C 1
ATOM 4213 O O . LYS A 1 541 ? -21.357 5.069 27.672 1.00 96.69 541 LYS A O 1
ATOM 4218 N N . VAL A 1 542 ? -20.491 5.435 29.723 1.00 97.94 542 VAL A N 1
ATOM 4219 C CA . VAL A 1 542 ? -19.157 4.860 29.467 1.00 97.94 542 VAL A CA 1
ATOM 4220 C C . VAL A 1 542 ? -19.024 3.467 30.078 1.00 97.94 542 VAL A C 1
ATOM 4222 O O . VAL A 1 542 ? -19.286 3.283 31.269 1.00 97.94 542 VAL A O 1
ATOM 4225 N N . ILE A 1 543 ? -18.542 2.507 29.290 1.00 98.06 543 ILE A N 1
ATOM 4226 C CA . ILE A 1 543 ? -18.154 1.166 29.743 1.00 98.06 543 ILE A CA 1
ATOM 4227 C C . ILE A 1 543 ? -16.636 1.020 29.612 1.00 98.06 543 ILE A C 1
ATOM 4229 O O . ILE A 1 543 ? -16.074 1.272 28.551 1.00 98.06 543 ILE A O 1
ATOM 4233 N N . SER A 1 544 ? -15.974 0.591 30.686 1.00 97.25 544 SER A N 1
ATOM 4234 C CA . SER A 1 544 ? -14.540 0.283 30.687 1.00 97.25 544 SER A CA 1
ATOM 4235 C C . SER A 1 544 ? -14.347 -1.229 30.726 1.00 97.25 544 SER A C 1
ATOM 4237 O O . SER A 1 544 ? -14.798 -1.890 31.663 1.00 97.25 544 SER A O 1
ATOM 4239 N N . VAL A 1 545 ? -13.685 -1.763 29.709 1.00 96.62 545 VAL A N 1
ATOM 4240 C CA . VAL A 1 545 ? -13.242 -3.151 29.623 1.00 96.62 545 VAL A CA 1
ATOM 4241 C C . VAL A 1 545 ? -11.753 -3.171 29.925 1.00 96.62 545 VAL A C 1
ATOM 4243 O O . VAL A 1 545 ? -11.006 -2.497 29.231 1.00 96.62 545 VAL A O 1
ATOM 4246 N N . TYR A 1 546 ? -11.329 -3.938 30.929 1.00 92.75 546 TYR A N 1
ATOM 4247 C CA . TYR A 1 546 ? -9.907 -4.115 31.252 1.00 92.75 546 TYR A CA 1
ATOM 4248 C C . TYR A 1 546 ? -9.380 -5.476 30.781 1.00 92.75 546 TYR A C 1
ATOM 4250 O O . TYR A 1 546 ? -8.215 -5.605 30.431 1.00 92.75 546 TYR A O 1
ATOM 4258 N N . ASP A 1 547 ? -10.242 -6.492 30.767 1.00 91.94 547 ASP A N 1
ATOM 4259 C CA . ASP A 1 547 ? -9.895 -7.885 30.492 1.00 91.94 547 ASP A CA 1
ATOM 4260 C C . ASP A 1 547 ? -11.145 -8.716 30.129 1.00 91.94 547 ASP A C 1
ATOM 4262 O O . ASP A 1 547 ? -12.282 -8.222 30.114 1.00 91.94 547 ASP A O 1
ATOM 4266 N N . TYR A 1 548 ? -10.952 -10.014 29.877 1.00 89.88 548 TYR A N 1
ATOM 4267 C CA . TYR A 1 548 ? -12.050 -10.962 29.679 1.00 89.88 548 TYR A CA 1
ATOM 4268 C C . TYR A 1 548 ? -13.024 -11.016 30.875 1.00 89.88 548 TYR A C 1
ATOM 4270 O O . TYR A 1 548 ? -14.242 -11.089 30.680 1.00 89.88 548 TYR A O 1
ATOM 4278 N N . GLY A 1 549 ? -12.525 -10.920 32.114 1.00 90.88 549 GLY A N 1
ATOM 4279 C CA . GLY A 1 549 ? -13.356 -10.926 33.324 1.00 90.88 549 GLY A CA 1
ATOM 4280 C C . GLY A 1 549 ? -14.347 -9.757 33.385 1.00 90.88 549 GLY A C 1
ATOM 4281 O O . GLY A 1 549 ? -15.468 -9.907 33.881 1.00 90.88 549 GLY A O 1
ATOM 4282 N N . SER A 1 550 ? -13.961 -8.607 32.837 1.00 91.06 550 SER A N 1
ATOM 4283 C CA . SER A 1 550 ? -14.800 -7.418 32.681 1.00 91.06 550 SER A CA 1
ATOM 4284 C C . SER A 1 550 ? -15.920 -7.669 31.671 1.00 91.06 550 SER A C 1
ATOM 4286 O O . SER A 1 550 ? -17.091 -7.429 31.969 1.00 91.06 550 SER A O 1
ATOM 4288 N N . ILE A 1 551 ? -15.581 -8.238 30.510 1.00 91.50 551 ILE A N 1
ATOM 4289 C CA . ILE A 1 551 ? -16.543 -8.571 29.448 1.00 91.50 551 ILE A CA 1
ATOM 4290 C C . ILE A 1 551 ? -17.581 -9.581 29.925 1.00 91.50 551 ILE A C 1
ATOM 4292 O O . ILE A 1 551 ? -18.773 -9.394 29.678 1.00 91.50 551 ILE A O 1
ATOM 4296 N N . GLY A 1 552 ? -17.165 -10.600 30.681 1.00 90.06 552 GLY A N 1
ATOM 4297 C CA . GLY A 1 552 ? -18.059 -11.627 31.226 1.00 90.06 552 GLY A CA 1
ATOM 4298 C C . GLY A 1 552 ? -19.222 -11.088 32.073 1.00 90.06 552 GLY A C 1
ATOM 4299 O O . GLY A 1 552 ? -20.221 -11.783 32.259 1.00 90.06 552 GLY A O 1
ATOM 4300 N N . LYS A 1 553 ? -19.130 -9.848 32.572 1.00 93.06 553 LYS A N 1
ATOM 4301 C CA . LYS A 1 553 ? -20.150 -9.208 33.418 1.00 93.06 553 LYS A CA 1
ATOM 4302 C C . LYS A 1 553 ? -21.122 -8.319 32.636 1.00 93.06 553 LYS A C 1
ATOM 4304 O O . LYS A 1 553 ? -22.219 -8.058 33.135 1.00 93.06 553 LYS A O 1
ATOM 4309 N N . ILE A 1 554 ? -20.738 -7.863 31.444 1.00 95.94 554 ILE A N 1
ATOM 4310 C CA . ILE A 1 554 ? -21.483 -6.873 30.655 1.00 95.94 554 ILE A CA 1
ATOM 4311 C C . ILE A 1 554 ? -22.586 -7.571 29.858 1.00 95.94 554 ILE A C 1
ATOM 4313 O O . ILE A 1 554 ? -22.340 -8.605 29.233 1.00 95.94 554 ILE A O 1
ATOM 4317 N N . ARG A 1 555 ? -23.803 -7.010 29.888 1.00 96.38 555 ARG A N 1
ATOM 4318 C CA . ARG A 1 555 ? -24.942 -7.511 29.107 1.00 96.38 555 ARG A CA 1
ATOM 4319 C C . ARG A 1 555 ? -24.903 -6.972 27.681 1.00 96.38 555 ARG A C 1
ATOM 4321 O O . ARG A 1 555 ? -24.458 -5.847 27.461 1.00 96.38 555 ARG A O 1
ATOM 4328 N N . VAL A 1 556 ? -25.470 -7.717 26.736 1.00 96.25 556 VAL A N 1
ATOM 4329 C CA . VAL A 1 556 ? -25.629 -7.276 25.338 1.00 96.25 556 VAL A CA 1
ATOM 4330 C C . VAL A 1 556 ? -26.350 -5.931 25.261 1.00 96.25 556 VAL A C 1
ATOM 4332 O O . VAL A 1 556 ? -25.866 -5.011 24.604 1.00 96.25 556 VAL A O 1
ATOM 4335 N N . LYS A 1 557 ? -27.456 -5.775 26.002 1.00 96.75 557 LYS A N 1
ATOM 4336 C CA . LYS A 1 557 ? -28.192 -4.505 26.086 1.00 96.75 557 LYS A CA 1
ATOM 4337 C C . LYS A 1 557 ? -27.291 -3.335 26.489 1.00 96.75 557 LYS A C 1
ATOM 4339 O O . LYS A 1 557 ? -27.368 -2.268 25.888 1.00 96.75 557 LYS A O 1
ATOM 4344 N N . ASP A 1 558 ? -26.437 -3.530 27.492 1.00 97.19 558 ASP A N 1
ATOM 4345 C CA . ASP A 1 558 ? -25.586 -2.458 28.005 1.00 97.19 558 ASP A CA 1
ATOM 4346 C C . ASP A 1 558 ? -24.543 -2.015 26.985 1.00 97.19 558 ASP A C 1
ATOM 4348 O O . ASP A 1 558 ? -24.299 -0.816 26.870 1.00 97.19 558 ASP A O 1
ATOM 4352 N N . MET A 1 559 ? -23.989 -2.963 26.226 1.00 96.94 559 MET A N 1
ATOM 4353 C CA . MET A 1 559 ? -23.017 -2.683 25.173 1.00 96.94 559 MET A CA 1
ATOM 4354 C C . MET A 1 559 ? -23.642 -1.950 23.979 1.00 96.94 559 MET A C 1
ATOM 4356 O O . MET A 1 559 ? -23.018 -1.056 23.412 1.00 96.94 559 MET A O 1
ATOM 4360 N N . ILE A 1 560 ? -24.883 -2.289 23.611 1.00 97.25 560 ILE A N 1
ATOM 4361 C CA . ILE A 1 560 ? -25.624 -1.606 22.536 1.00 97.25 560 ILE A CA 1
ATOM 4362 C C . ILE A 1 560 ? -25.991 -0.175 22.934 1.00 97.25 560 ILE A C 1
ATOM 4364 O O . ILE A 1 560 ? -25.926 0.729 22.107 1.00 97.25 560 ILE A O 1
ATOM 4368 N N . GLU A 1 561 ? -26.407 0.026 24.187 1.00 96.62 561 GLU A N 1
ATOM 4369 C CA . GLU A 1 561 ? -26.901 1.315 24.684 1.00 96.62 561 GLU A CA 1
ATOM 4370 C C . GLU A 1 561 ? -25.801 2.262 25.181 1.00 96.62 561 GLU A C 1
ATOM 4372 O O . GLU A 1 561 ? -26.116 3.381 25.588 1.00 96.62 561 GLU A O 1
ATOM 4377 N N . ALA A 1 562 ? -24.543 1.821 25.224 1.00 97.75 562 ALA A N 1
ATOM 4378 C CA . ALA A 1 562 ? -23.422 2.667 25.611 1.00 97.75 562 ALA A CA 1
ATOM 4379 C C . ALA A 1 562 ? -23.165 3.772 24.573 1.00 97.75 562 ALA A C 1
ATOM 4381 O O . ALA A 1 562 ? -23.440 3.611 23.384 1.00 97.75 562 ALA A O 1
ATOM 4382 N N . ASP A 1 563 ? -22.605 4.889 25.034 1.00 98.19 563 ASP A N 1
ATOM 4383 C CA . ASP A 1 563 ? -22.128 5.970 24.163 1.00 98.19 563 ASP A CA 1
ATOM 4384 C C . ASP A 1 563 ? -20.628 5.799 23.870 1.00 98.19 563 ASP A C 1
ATOM 4386 O O . ASP A 1 563 ? -20.154 6.102 22.774 1.00 98.19 563 ASP A O 1
ATOM 4390 N N . VAL A 1 564 ? -19.873 5.268 24.841 1.00 98.56 564 VAL A N 1
ATOM 4391 C CA . VAL A 1 564 ? -18.442 4.977 24.704 1.00 98.56 564 VAL A CA 1
ATOM 4392 C C . VAL A 1 564 ? -18.102 3.649 25.372 1.00 98.56 564 VAL A C 1
ATOM 4394 O O . VAL A 1 564 ? -18.469 3.408 26.525 1.00 98.56 564 VAL A O 1
ATOM 4397 N N . VAL A 1 565 ? -17.357 2.804 24.666 1.00 98.62 565 VAL A N 1
ATOM 4398 C CA . VAL A 1 565 ? -16.744 1.590 25.214 1.00 98.62 565 VAL A CA 1
ATOM 4399 C C . VAL A 1 565 ? -15.239 1.739 25.082 1.00 98.62 565 VAL A C 1
ATOM 4401 O O . VAL A 1 565 ? -14.748 1.978 23.987 1.00 98.62 565 VAL A O 1
ATOM 4404 N N . ILE A 1 566 ? -14.509 1.618 26.185 1.00 98.50 566 ILE A N 1
ATOM 4405 C CA . ILE A 1 566 ? -13.045 1.702 26.209 1.00 98.50 566 ILE A CA 1
ATOM 4406 C C . ILE A 1 566 ? -12.504 0.295 26.427 1.00 98.50 566 ILE A C 1
ATOM 4408 O O . ILE A 1 566 ? -12.920 -0.361 27.384 1.00 98.50 566 ILE A O 1
ATOM 4412 N N . CYS A 1 567 ? -11.589 -0.165 25.578 1.00 97.06 567 CYS A N 1
ATOM 4413 C CA . CYS A 1 567 ? -10.950 -1.471 25.715 1.00 97.06 567 CYS A CA 1
ATOM 4414 C C . CYS A 1 567 ? -9.443 -1.396 25.452 1.00 97.06 567 CYS A C 1
ATOM 4416 O O . CYS A 1 567 ? -8.994 -0.547 24.674 1.00 97.06 567 CYS A O 1
ATOM 4418 N N . PRO A 1 568 ? -8.650 -2.302 26.046 1.00 94.88 568 PRO A N 1
ATOM 4419 C CA . PRO A 1 568 ? -7.243 -2.376 25.733 1.00 94.88 568 PRO A CA 1
ATOM 4420 C C . PRO A 1 568 ? -7.032 -2.960 24.333 1.00 94.88 568 PRO A C 1
ATOM 4422 O O . PRO A 1 568 ? -7.726 -3.883 23.903 1.00 94.88 568 PRO A O 1
ATOM 4425 N N . VAL A 1 569 ? -6.026 -2.450 23.634 1.00 91.62 569 VAL A N 1
ATOM 4426 C CA . VAL A 1 569 ? -5.591 -2.942 22.321 1.00 91.62 569 VAL A CA 1
ATOM 4427 C C . VAL A 1 569 ? -5.025 -4.366 22.383 1.00 91.62 569 VAL A C 1
ATOM 4429 O O . VAL A 1 569 ? -5.040 -5.089 21.390 1.00 91.62 569 VAL A O 1
ATOM 4432 N N . ASP A 1 570 ? -4.586 -4.805 23.565 1.00 90.31 570 ASP A N 1
ATOM 4433 C CA . ASP A 1 570 ? -4.036 -6.135 23.815 1.00 90.31 570 ASP A CA 1
ATOM 4434 C C . ASP A 1 570 ? -5.059 -7.144 24.365 1.00 90.31 570 ASP A C 1
ATOM 4436 O O . ASP A 1 570 ? -4.668 -8.201 24.852 1.00 90.31 570 ASP A O 1
ATOM 4440 N N . ILE A 1 571 ? -6.369 -6.884 24.241 1.00 93.00 571 ILE A N 1
ATOM 4441 C CA . ILE A 1 571 ? -7.427 -7.762 24.778 1.00 93.00 571 ILE A CA 1
ATOM 4442 C C . ILE A 1 571 ? -7.306 -9.232 24.326 1.00 93.00 571 ILE A C 1
ATOM 4444 O O . ILE A 1 571 ? -7.692 -10.134 25.065 1.00 93.00 571 ILE A O 1
ATOM 4448 N N . LEU A 1 572 ? -6.721 -9.494 23.149 1.00 91.62 572 LEU A N 1
ATOM 4449 C CA . LEU A 1 572 ? -6.463 -10.850 22.644 1.00 91.62 572 LEU A CA 1
ATOM 4450 C C . LEU A 1 572 ? -5.393 -11.621 23.445 1.00 91.62 572 LEU A C 1
ATOM 4452 O O . LEU A 1 572 ? -5.352 -12.847 23.356 1.00 91.62 572 LEU A O 1
ATOM 4456 N N . GLU A 1 573 ? -4.553 -10.937 24.227 1.00 89.38 573 GLU A N 1
ATOM 4457 C CA . GLU A 1 573 ? -3.618 -11.543 25.192 1.00 89.38 573 GLU A CA 1
ATOM 4458 C C . GLU A 1 573 ? -4.307 -11.879 26.529 1.00 89.38 573 GLU A C 1
ATOM 4460 O O . GLU A 1 573 ? -3.746 -12.610 27.345 1.00 89.38 573 GLU A O 1
ATOM 4465 N N . SER A 1 574 ? -5.527 -11.378 26.772 1.00 89.81 574 SER A N 1
ATOM 4466 C CA . SER A 1 574 ? -6.276 -11.673 27.997 1.00 89.81 574 SER A CA 1
ATOM 4467 C C . SER A 1 574 ? -6.655 -13.156 28.059 1.00 89.81 574 SER A C 1
ATOM 4469 O O . SER A 1 574 ? -7.257 -13.710 27.132 1.00 89.81 574 SER A O 1
ATOM 4471 N N . GLU A 1 575 ? -6.312 -13.809 29.172 1.00 88.56 575 GLU A N 1
ATOM 4472 C CA . GLU A 1 575 ? -6.554 -15.237 29.370 1.00 88.56 575 GLU A CA 1
ATOM 4473 C C . GLU A 1 575 ? -8.048 -15.572 29.222 1.00 88.56 575 GLU A C 1
ATOM 4475 O O . GLU A 1 575 ? -8.918 -14.989 29.872 1.00 88.56 575 GLU A O 1
ATOM 4480 N N . GLY A 1 576 ? -8.355 -16.515 28.329 1.00 89.62 576 GLY A N 1
ATOM 4481 C CA . GLY A 1 576 ? -9.721 -16.955 28.048 1.00 89.62 576 GLY A CA 1
ATOM 4482 C C . GLY A 1 576 ? -10.520 -16.067 27.085 1.00 89.62 576 GLY A C 1
ATOM 4483 O O . GLY A 1 576 ? -11.625 -16.461 26.707 1.00 89.62 576 GLY A O 1
ATOM 4484 N N . TYR A 1 577 ? -9.996 -14.919 26.629 1.00 93.56 577 TYR A N 1
ATOM 4485 C CA . TYR A 1 577 ? -10.716 -14.065 25.674 1.00 93.56 577 TYR A CA 1
ATOM 4486 C C . TYR A 1 577 ? -10.912 -14.762 24.323 1.00 93.56 577 TYR A C 1
ATOM 4488 O O . TYR A 1 577 ? -12.040 -14.932 23.858 1.00 93.56 577 TYR A O 1
ATOM 4496 N N . MET A 1 578 ? -9.818 -15.230 23.717 1.00 92.12 578 MET A N 1
ATOM 4497 C CA . MET A 1 578 ? -9.867 -15.951 22.443 1.00 92.12 578 MET A CA 1
ATOM 4498 C C . MET A 1 578 ? -10.658 -17.267 22.570 1.00 92.12 578 MET A C 1
ATOM 4500 O O . MET A 1 578 ? -11.442 -17.606 21.684 1.00 92.12 578 MET A O 1
ATOM 4504 N N . ASP A 1 579 ? -10.546 -17.963 23.708 1.00 91.25 579 ASP A N 1
ATOM 4505 C CA . ASP A 1 579 ? -11.374 -19.141 24.003 1.00 91.25 579 ASP A CA 1
ATOM 4506 C C . ASP A 1 579 ? -12.862 -18.792 24.025 1.00 91.25 579 ASP A C 1
ATOM 4508 O O . ASP A 1 579 ? -13.685 -19.560 23.535 1.00 91.25 579 ASP A O 1
ATOM 4512 N N . ASN A 1 580 ? -13.234 -17.628 24.564 1.00 92.50 580 ASN A N 1
ATOM 4513 C CA . ASN A 1 580 ? -14.614 -17.167 24.562 1.00 92.50 580 ASN A CA 1
ATOM 4514 C C . ASN A 1 580 ? -15.124 -16.872 23.145 1.00 92.50 580 ASN A C 1
ATOM 4516 O O . ASN A 1 580 ? -16.247 -17.269 22.831 1.00 92.50 580 ASN A O 1
ATOM 4520 N N . VAL A 1 581 ? -14.308 -16.243 22.288 1.00 93.19 581 VAL A N 1
ATOM 4521 C CA . VAL A 1 581 ? -14.643 -16.008 20.871 1.00 93.19 581 VAL A CA 1
ATOM 4522 C C . VAL A 1 581 ? -14.954 -17.335 20.174 1.00 93.19 581 VAL A C 1
ATOM 4524 O O . VAL A 1 581 ? -16.047 -17.502 19.628 1.00 93.19 581 VAL A O 1
ATOM 4527 N N . VAL A 1 582 ? -14.040 -18.307 20.259 1.00 91.25 582 VAL A N 1
ATOM 4528 C CA . VAL A 1 582 ? -14.199 -19.630 19.629 1.00 91.25 582 VAL A CA 1
ATOM 4529 C C . VAL A 1 582 ? -15.382 -20.395 20.231 1.00 91.25 582 VAL A C 1
ATOM 4531 O O . VAL A 1 582 ? -16.231 -20.914 19.508 1.00 91.25 582 VAL A O 1
ATOM 4534 N N . ARG A 1 583 ? -15.497 -20.433 21.563 1.00 89.81 583 ARG A N 1
ATOM 4535 C CA . ARG A 1 583 ? -16.563 -21.155 22.275 1.00 89.81 583 ARG A CA 1
ATOM 4536 C C . ARG A 1 583 ? -17.954 -20.651 21.895 1.00 89.81 583 ARG A C 1
ATOM 4538 O O . ARG A 1 583 ? -18.852 -21.467 21.681 1.00 89.81 583 ARG A O 1
ATOM 4545 N N . LYS A 1 584 ? -18.144 -19.328 21.818 1.00 90.00 584 LYS A N 1
ATOM 4546 C CA . LYS A 1 584 ? -19.420 -18.715 21.414 1.00 90.00 584 LYS A CA 1
ATOM 4547 C C . LYS A 1 584 ? -19.721 -18.999 19.941 1.00 90.00 584 LYS A C 1
ATOM 4549 O O . LYS A 1 584 ? -20.831 -19.423 19.630 1.00 90.00 584 LYS A O 1
ATOM 4554 N N . ALA A 1 585 ? -18.724 -18.865 19.066 1.00 88.94 585 ALA A N 1
ATOM 4555 C CA . ALA A 1 585 ? -18.848 -19.153 17.637 1.00 88.94 585 ALA A CA 1
ATOM 4556 C C . ALA A 1 585 ? -19.261 -20.608 17.336 1.00 88.94 585 ALA A C 1
ATOM 4558 O O . ALA A 1 585 ? -19.998 -20.869 16.387 1.00 88.94 585 ALA A O 1
ATOM 4559 N N . GLU A 1 586 ? -18.810 -21.560 18.154 1.00 85.19 586 GLU A N 1
ATOM 4560 C CA . GLU A 1 586 ? -18.964 -22.999 17.907 1.00 85.19 586 GLU A CA 1
ATOM 4561 C C . GLU A 1 586 ? -20.027 -23.661 18.798 1.00 85.19 586 GLU A C 1
ATOM 4563 O O . GLU A 1 586 ? -20.067 -24.888 18.936 1.00 85.19 586 GLU A O 1
ATOM 4568 N N . LYS A 1 587 ? -20.907 -22.856 19.412 1.00 79.06 587 LYS A N 1
ATOM 4569 C CA . LYS A 1 587 ? -22.009 -23.315 20.279 1.00 79.06 587 LYS A CA 1
ATOM 4570 C C . LYS A 1 587 ? -21.533 -24.251 21.405 1.00 79.06 587 LYS A C 1
ATOM 4572 O O . LYS A 1 587 ? -22.156 -25.274 21.677 1.00 79.06 587 LYS A O 1
ATOM 4577 N N . ASN A 1 588 ? -20.429 -23.893 22.065 1.00 68.00 588 ASN A N 1
ATOM 4578 C CA . ASN A 1 588 ? -19.814 -24.623 23.185 1.00 68.00 588 ASN A CA 1
ATOM 4579 C C . ASN A 1 588 ? -19.210 -26.004 22.859 1.00 68.00 588 ASN A C 1
ATOM 4581 O O . ASN A 1 588 ? -18.956 -26.789 23.774 1.00 68.00 588 ASN A O 1
ATOM 4585 N N . LYS A 1 589 ? -18.922 -26.316 21.590 1.00 70.50 589 LYS A N 1
ATOM 4586 C CA . LYS A 1 589 ? -18.095 -27.488 21.259 1.00 70.50 589 LYS A CA 1
ATOM 4587 C C . LYS A 1 589 ? -16.662 -27.286 21.760 1.00 70.50 589 LYS A C 1
ATOM 4589 O O . LYS A 1 589 ? -16.105 -26.196 21.642 1.00 70.50 589 LYS A O 1
ATOM 4594 N N . LYS A 1 590 ? -16.046 -28.343 22.299 1.00 64.88 590 LYS A N 1
ATOM 4595 C CA . LYS A 1 590 ? -14.640 -28.313 22.720 1.00 64.88 590 LYS A CA 1
ATOM 4596 C C . LYS A 1 590 ? -13.753 -28.295 21.476 1.00 64.88 590 LYS A C 1
ATOM 4598 O O . LYS A 1 590 ? -13.608 -29.315 20.810 1.00 64.88 590 LYS A O 1
ATOM 4603 N N . ILE A 1 591 ? -13.201 -27.131 21.158 1.00 70.38 591 ILE A N 1
ATOM 4604 C CA . ILE A 1 591 ? -12.320 -26.918 20.009 1.00 70.38 591 ILE A CA 1
ATOM 4605 C C . ILE A 1 591 ? -10.992 -26.381 20.518 1.00 70.38 591 ILE A C 1
ATOM 4607 O O . ILE A 1 591 ? -10.936 -25.662 21.513 1.00 70.38 591 ILE A O 1
ATOM 4611 N N . TYR A 1 592 ? -9.916 -26.783 19.852 1.00 76.44 592 TYR A N 1
ATOM 4612 C CA . TYR A 1 592 ? -8.595 -26.244 20.119 1.00 76.44 592 TYR A CA 1
ATOM 4613 C C . TYR A 1 592 ? -8.540 -24.765 19.724 1.00 76.44 592 TYR A C 1
ATOM 4615 O O . TYR A 1 592 ? -8.721 -24.427 18.552 1.00 76.44 592 TYR A O 1
ATOM 4623 N N . THR A 1 593 ? -8.261 -23.904 20.697 1.00 83.44 593 THR A N 1
ATOM 4624 C CA . THR A 1 593 ? -8.020 -22.480 20.475 1.00 83.44 593 THR A CA 1
ATOM 4625 C C . THR A 1 593 ? -6.520 -22.235 20.295 1.00 83.44 593 THR A C 1
ATOM 4627 O O . THR A 1 593 ? -5.737 -22.574 21.191 1.00 83.44 593 THR A O 1
ATOM 4630 N N . PRO A 1 594 ? -6.075 -21.640 19.175 1.00 83.56 594 PRO A N 1
ATOM 4631 C CA . PRO A 1 594 ? -4.681 -21.252 19.026 1.00 83.56 594 PRO A CA 1
ATOM 4632 C C . PRO A 1 594 ? -4.311 -20.140 20.008 1.00 83.56 594 PRO A C 1
ATOM 4634 O O . PRO A 1 594 ? -5.070 -19.195 20.223 1.00 83.56 594 PRO A O 1
ATOM 4637 N N . LYS A 1 595 ? -3.097 -20.219 20.555 1.00 84.69 595 LYS A N 1
ATOM 4638 C CA . LYS A 1 595 ? -2.499 -19.105 21.301 1.00 84.69 595 LYS A CA 1
ATOM 4639 C C . LYS A 1 595 ? -2.057 -18.010 20.336 1.00 84.69 595 LYS A C 1
ATOM 4641 O O . LYS A 1 595 ? -1.690 -18.318 19.201 1.00 84.69 595 LYS A O 1
ATOM 4646 N N . LEU A 1 596 ? -2.040 -16.761 20.807 1.00 84.00 596 LEU A N 1
ATOM 4647 C CA . LEU A 1 596 ? -1.515 -15.659 20.008 1.00 84.00 596 LEU A CA 1
ATOM 4648 C C . LEU A 1 596 ? -0.067 -15.975 19.572 1.00 84.00 596 LEU A C 1
ATOM 4650 O O . LEU A 1 596 ? 0.732 -16.444 20.398 1.00 84.00 596 LEU A O 1
ATOM 4654 N N . PRO A 1 597 ? 0.289 -15.764 18.292 1.00 77.12 597 PRO A N 1
ATOM 4655 C CA . PRO A 1 597 ? 1.618 -16.080 17.789 1.00 77.12 597 PRO A CA 1
ATOM 4656 C C . PRO A 1 597 ? 2.727 -15.364 18.562 1.00 77.12 597 PRO A C 1
ATOM 4658 O O . PRO A 1 597 ? 2.624 -14.187 18.901 1.00 77.12 597 PRO A O 1
ATOM 4661 N N . LYS A 1 598 ? 3.836 -16.070 18.815 1.00 70.19 598 LYS A N 1
ATOM 4662 C CA . LYS A 1 598 ? 4.970 -15.533 19.593 1.00 70.19 598 LYS A CA 1
ATOM 4663 C C . LYS A 1 598 ? 5.901 -14.616 18.799 1.00 70.19 598 LYS A C 1
ATOM 4665 O O . LYS A 1 598 ? 6.713 -13.918 19.400 1.00 70.19 598 LYS A O 1
ATOM 4670 N N . TYR A 1 599 ? 5.815 -14.619 17.476 1.00 63.47 599 TYR A N 1
ATOM 4671 C CA . TYR A 1 599 ? 6.710 -13.859 16.613 1.00 63.47 599 TYR A CA 1
ATOM 4672 C C . TYR A 1 599 ? 5.891 -12.931 15.730 1.00 63.47 599 TYR A C 1
ATOM 4674 O O . TYR A 1 599 ? 5.002 -13.384 15.014 1.00 63.47 599 TYR A O 1
ATOM 4682 N N . THR A 1 600 ? 6.217 -11.644 15.773 1.00 56.53 600 THR A N 1
ATOM 4683 C CA . THR A 1 600 ? 5.926 -10.729 14.675 1.00 56.53 600 THR A CA 1
ATOM 4684 C C . THR A 1 600 ? 6.824 -11.149 13.515 1.00 56.53 600 THR A C 1
ATOM 4686 O O . THR A 1 600 ? 8.042 -11.243 13.659 1.00 56.53 600 THR A O 1
ATOM 4689 N N . GLY A 1 601 ? 6.256 -11.473 12.358 1.00 52.53 601 GLY A N 1
ATOM 4690 C CA . GLY A 1 601 ? 7.042 -11.779 11.162 1.00 52.53 601 GLY A CA 1
ATOM 4691 C C . GLY A 1 601 ? 7.704 -10.555 10.547 1.00 52.53 601 GLY A C 1
ATOM 4692 O O . GLY A 1 601 ? 7.873 -10.509 9.341 1.00 52.53 601 GLY A O 1
ATOM 4693 N N . GLN A 1 602 ? 7.989 -9.499 11.307 1.00 55.69 602 GLN A N 1
ATOM 4694 C CA . GLN A 1 602 ? 8.310 -8.208 10.714 1.00 55.69 602 GLN A CA 1
ATOM 4695 C C . GLN A 1 602 ? 9.561 -7.606 11.338 1.00 55.69 602 GLN A C 1
ATOM 4697 O O . GLN A 1 602 ? 9.640 -7.337 12.533 1.00 55.69 602 GLN A O 1
ATOM 4702 N N . GLN A 1 603 ? 10.549 -7.384 10.478 1.00 49.91 603 GLN A N 1
ATOM 4703 C CA . GLN A 1 603 ? 11.629 -6.438 10.695 1.00 49.91 603 GLN A CA 1
ATOM 4704 C C . GLN A 1 603 ? 11.654 -5.524 9.478 1.00 49.91 603 GLN A C 1
ATOM 4706 O O . GLN A 1 603 ? 12.008 -5.974 8.386 1.00 49.91 603 GLN A O 1
ATOM 4711 N N . GLU A 1 604 ? 11.290 -4.257 9.657 1.00 45.38 604 GLU A N 1
ATOM 4712 C CA . GLU A 1 604 ? 11.493 -3.273 8.601 1.00 45.38 604 GLU A CA 1
ATOM 4713 C C . GLU A 1 604 ? 12.994 -3.120 8.307 1.00 45.38 604 GLU A C 1
ATOM 4715 O O . GLU A 1 604 ? 13.830 -3.120 9.223 1.00 45.38 604 GLU A O 1
ATOM 4720 N N . LYS A 1 605 ? 13.354 -3.018 7.025 1.00 41.53 605 LYS A N 1
ATOM 4721 C CA . LYS A 1 605 ? 14.685 -2.567 6.619 1.00 41.53 605 LYS A CA 1
ATOM 4722 C C . LYS A 1 605 ? 14.620 -1.054 6.435 1.00 41.53 605 LYS A C 1
ATOM 4724 O O . LYS A 1 605 ? 14.132 -0.593 5.412 1.00 41.53 605 LYS A O 1
ATOM 4729 N N . ASN A 1 606 ? 15.136 -0.316 7.412 1.00 37.06 606 ASN A N 1
ATOM 4730 C CA . ASN A 1 606 ? 15.321 1.126 7.294 1.00 37.06 606 ASN A CA 1
ATOM 4731 C C . ASN A 1 606 ? 16.416 1.392 6.252 1.00 37.06 606 ASN A C 1
ATOM 4733 O O . ASN A 1 606 ? 17.540 0.914 6.411 1.00 37.06 606 ASN A O 1
ATOM 4737 N N . GLY A 1 607 ? 16.076 2.110 5.184 1.00 38.12 607 GLY A N 1
ATOM 4738 C CA . GLY A 1 607 ? 17.025 2.528 4.155 1.00 38.12 607 GLY A CA 1
ATOM 4739 C C . GLY A 1 607 ? 16.355 2.733 2.802 1.00 38.12 607 GLY A C 1
ATOM 4740 O O . GLY A 1 607 ? 16.158 1.777 2.056 1.00 38.12 607 GLY A O 1
ATOM 4741 N N . ALA A 1 608 ? 16.045 3.986 2.478 1.00 34.75 608 ALA A N 1
ATOM 4742 C CA . ALA A 1 608 ? 15.798 4.433 1.111 1.00 34.75 608 ALA A CA 1
ATOM 4743 C C . ALA A 1 608 ? 17.033 5.213 0.635 1.00 34.75 608 ALA A C 1
ATOM 4745 O O . ALA A 1 608 ? 16.985 6.423 0.435 1.00 34.75 608 ALA A O 1
ATOM 4746 N N . ASP A 1 609 ? 18.168 4.528 0.505 1.00 27.42 609 ASP A N 1
ATOM 4747 C CA . ASP A 1 609 ? 19.370 5.136 -0.065 1.00 27.42 609 ASP A CA 1
ATOM 4748 C C . ASP A 1 609 ? 19.267 5.098 -1.588 1.00 27.42 609 ASP A C 1
ATOM 4750 O O . ASP A 1 609 ? 19.695 4.118 -2.184 1.00 27.42 609 ASP A O 1
ATOM 4754 N N . GLY A 1 610 ? 18.669 6.132 -2.201 1.00 28.03 610 GLY A N 1
ATOM 4755 C CA . GLY A 1 610 ? 18.903 6.590 -3.589 1.00 28.03 610 GLY A CA 1
ATOM 4756 C C . GLY A 1 610 ? 18.993 5.549 -4.718 1.00 28.03 610 GLY A C 1
ATOM 4757 O O . GLY A 1 610 ? 19.574 5.824 -5.765 1.00 28.03 610 GLY A O 1
ATOM 4758 N N . VAL A 1 611 ? 18.470 4.346 -4.516 1.00 25.41 611 VAL A N 1
ATOM 4759 C CA . VAL A 1 611 ? 18.630 3.185 -5.383 1.00 25.41 611 VAL A CA 1
ATOM 4760 C C . VAL A 1 611 ? 17.321 2.424 -5.328 1.00 25.41 611 VAL A C 1
ATOM 4762 O O . VAL A 1 611 ? 16.850 2.075 -4.246 1.00 25.41 611 VAL A O 1
ATOM 4765 N N . TRP A 1 612 ? 16.762 2.186 -6.517 1.00 27.38 612 TRP A N 1
ATOM 4766 C CA . TRP A 1 612 ? 15.896 1.061 -6.865 1.00 27.38 612 TRP A CA 1
ATOM 4767 C C . TRP A 1 612 ? 15.608 0.128 -5.690 1.00 27.38 612 TRP A C 1
ATOM 4769 O O . TRP A 1 612 ? 16.480 -0.662 -5.329 1.00 27.38 612 TRP A O 1
ATOM 4779 N N . ILE A 1 613 ? 14.395 0.193 -5.131 1.00 26.47 613 ILE A N 1
ATOM 4780 C CA . ILE A 1 613 ? 13.915 -0.802 -4.170 1.00 26.47 613 ILE A CA 1
ATOM 4781 C C . ILE A 1 613 ? 13.795 -2.110 -4.959 1.00 26.47 613 ILE A C 1
ATOM 4783 O O . ILE A 1 613 ? 12.888 -2.243 -5.784 1.00 26.47 613 ILE A O 1
ATOM 4787 N N . PRO A 1 614 ? 14.705 -3.085 -4.791 1.00 23.64 614 PRO A N 1
ATOM 4788 C CA . PRO A 1 614 ? 14.531 -4.371 -5.437 1.00 23.64 614 PRO A CA 1
ATOM 4789 C C . PRO A 1 614 ? 13.287 -5.003 -4.813 1.00 23.64 614 PRO A C 1
ATOM 4791 O O . PRO A 1 614 ? 13.076 -4.868 -3.603 1.00 23.64 614 PRO A O 1
ATOM 4794 N N . SER A 1 615 ? 12.505 -5.746 -5.597 1.00 29.02 615 SER A N 1
ATOM 4795 C CA . SER A 1 615 ? 11.381 -6.579 -5.140 1.00 29.02 615 SER A CA 1
ATOM 4796 C C . SER A 1 615 ? 11.835 -7.758 -4.258 1.00 29.02 615 SER A C 1
ATOM 4798 O O . SER A 1 615 ? 11.341 -8.873 -4.321 1.00 29.02 615 SER A O 1
ATOM 4800 N N . SER A 1 616 ? 12.799 -7.528 -3.371 1.00 30.14 616 SER A N 1
ATOM 4801 C CA . SER A 1 616 ? 13.288 -8.482 -2.396 1.00 30.14 616 SER A CA 1
ATOM 4802 C C . SER A 1 616 ? 13.198 -7.910 -0.978 1.00 30.14 616 SER A C 1
ATOM 4804 O O . SER A 1 616 ? 14.195 -7.877 -0.249 1.00 30.14 616 SER A O 1
ATOM 4806 N N . SER A 1 617 ? 11.998 -7.577 -0.499 1.00 31.98 617 SER A N 1
ATOM 4807 C CA . SER A 1 617 ? 11.648 -7.876 0.907 1.00 31.98 617 SER A CA 1
ATOM 4808 C C . SER A 1 617 ? 11.477 -9.387 1.049 1.00 31.98 617 SER A C 1
ATOM 4810 O O . SER A 1 617 ? 10.414 -9.949 1.295 1.00 31.98 617 SER A O 1
ATOM 4812 N N . ALA A 1 618 ? 12.599 -10.057 0.808 1.00 40.12 618 ALA A N 1
ATOM 4813 C CA . ALA A 1 618 ? 12.767 -11.473 0.956 1.00 40.12 618 ALA A CA 1
ATOM 4814 C C . ALA A 1 618 ? 12.341 -11.852 2.369 1.00 40.12 618 ALA A C 1
ATOM 4816 O O . ALA A 1 618 ? 12.978 -11.453 3.339 1.00 40.12 618 ALA A O 1
ATOM 4817 N N . ASP A 1 619 ? 11.281 -12.646 2.415 1.00 45.81 619 ASP A N 1
ATOM 4818 C CA . ASP A 1 619 ? 10.897 -13.493 3.523 1.00 45.81 619 ASP A CA 1
ATOM 4819 C C . ASP A 1 619 ? 10.764 -12.789 4.893 1.00 45.81 619 ASP A C 1
ATOM 4821 O O . ASP A 1 619 ? 11.760 -12.643 5.608 1.00 45.81 619 ASP A O 1
ATOM 4825 N N . PRO A 1 620 ? 9.536 -12.460 5.333 1.00 40.34 620 PRO A N 1
ATOM 4826 C CA . PRO A 1 620 ? 9.280 -11.885 6.661 1.00 40.34 620 PRO A CA 1
ATOM 4827 C C . PRO A 1 620 ? 9.862 -12.702 7.836 1.00 40.34 620 PRO A C 1
ATOM 4829 O O . PRO A 1 620 ? 10.116 -12.166 8.912 1.00 40.34 620 PRO A O 1
ATOM 4832 N N . TYR A 1 621 ? 10.161 -13.990 7.634 1.00 41.62 621 TYR A N 1
ATOM 4833 C CA . TYR A 1 621 ? 10.800 -14.848 8.634 1.00 41.62 621 TYR A CA 1
ATOM 4834 C C . TYR A 1 621 ? 12.217 -15.305 8.245 1.00 41.62 621 TYR A C 1
ATOM 4836 O O . TYR A 1 621 ? 12.843 -16.032 9.012 1.00 41.62 621 TYR A O 1
ATOM 4844 N N . GLY A 1 622 ? 12.750 -14.866 7.102 1.00 40.38 622 GLY A N 1
ATOM 4845 C CA . GLY A 1 622 ? 14.061 -15.242 6.573 1.00 40.38 622 GLY A CA 1
ATOM 4846 C C . GLY A 1 622 ? 14.135 -16.689 6.062 1.00 40.38 622 GLY A C 1
ATOM 4847 O O . GLY A 1 622 ? 14.061 -17.638 6.830 1.00 40.38 622 GLY A O 1
ATOM 4848 N N . GLY A 1 623 ? 14.376 -16.876 4.765 1.00 44.66 623 GLY A N 1
ATOM 4849 C CA . GLY A 1 623 ? 14.572 -18.189 4.139 1.00 44.66 623 GLY A CA 1
ATOM 4850 C C . GLY A 1 623 ? 13.364 -19.141 4.179 1.00 44.66 623 GLY A C 1
ATOM 4851 O O . GLY A 1 623 ? 13.178 -19.904 5.129 1.00 44.66 623 GLY A O 1
ATOM 4852 N N . ALA A 1 624 ? 12.637 -19.229 3.060 1.00 42.25 624 ALA A N 1
ATOM 4853 C CA . ALA A 1 624 ? 11.596 -20.230 2.808 1.00 42.25 624 ALA A CA 1
ATOM 4854 C C . ALA A 1 624 ? 12.095 -21.670 3.013 1.00 42.25 624 ALA A C 1
ATOM 4856 O O . ALA A 1 624 ? 11.321 -22.586 3.275 1.00 42.25 624 ALA A O 1
ATOM 4857 N N . ASN A 1 625 ? 13.415 -21.833 2.945 1.00 47.56 625 ASN A N 1
ATOM 4858 C CA . ASN A 1 625 ? 14.144 -23.080 3.079 1.00 47.56 625 ASN A CA 1
ATOM 4859 C C . ASN A 1 625 ? 14.464 -23.453 4.542 1.00 47.56 625 ASN A C 1
ATOM 4861 O O . ASN A 1 625 ? 15.099 -24.480 4.763 1.00 47.56 625 ASN A O 1
ATOM 4865 N N . ASN A 1 626 ? 14.060 -22.651 5.540 1.00 58.31 626 ASN A N 1
ATOM 4866 C CA . ASN A 1 626 ? 14.201 -22.991 6.960 1.00 58.31 626 ASN A CA 1
ATOM 4867 C C . ASN A 1 626 ? 12.871 -23.529 7.535 1.00 58.31 626 ASN A C 1
ATOM 4869 O O . ASN A 1 626 ? 11.919 -22.755 7.704 1.00 58.31 626 ASN A O 1
ATOM 4873 N N . PRO A 1 627 ? 12.799 -24.820 7.917 1.00 61.75 627 PRO A N 1
ATOM 4874 C CA . PRO A 1 627 ? 11.595 -25.432 8.487 1.00 61.75 627 PRO A CA 1
ATOM 4875 C C . PRO A 1 627 ? 11.025 -24.697 9.710 1.00 61.75 627 PRO A C 1
ATOM 4877 O O . PRO A 1 627 ? 9.807 -24.621 9.876 1.00 61.75 627 PRO A O 1
ATOM 4880 N N . ASN A 1 628 ? 11.880 -24.099 10.547 1.00 66.31 628 ASN A N 1
ATOM 4881 C CA . ASN A 1 628 ? 11.438 -23.372 11.742 1.00 66.31 628 ASN A CA 1
ATOM 4882 C C . ASN A 1 628 ? 10.691 -22.078 11.394 1.00 66.31 628 ASN A C 1
ATOM 4884 O O . ASN A 1 628 ? 9.733 -21.709 12.074 1.00 66.31 628 ASN A O 1
ATOM 4888 N N . ASN A 1 629 ? 11.094 -21.409 10.316 1.00 65.75 629 ASN A N 1
ATOM 4889 C CA . ASN A 1 629 ? 10.456 -20.179 9.857 1.00 65.75 629 ASN A CA 1
ATOM 4890 C C . ASN A 1 629 ? 9.120 -20.476 9.170 1.00 65.75 629 ASN A C 1
ATOM 4892 O O . ASN A 1 629 ? 8.139 -19.773 9.409 1.00 65.75 629 ASN A O 1
ATOM 4896 N N . GLN A 1 630 ? 9.024 -21.595 8.442 1.00 65.38 630 GLN A N 1
ATOM 4897 C CA . GLN A 1 630 ? 7.741 -22.070 7.920 1.00 65.38 630 GLN A CA 1
ATOM 4898 C C . GLN A 1 630 ? 6.750 -22.437 9.031 1.00 65.38 630 GLN A C 1
ATOM 4900 O O . GLN A 1 630 ? 5.559 -22.147 8.911 1.00 65.38 630 GLN A O 1
ATOM 4905 N N . LYS A 1 631 ? 7.224 -23.051 10.121 1.00 72.38 631 LYS A N 1
ATOM 4906 C CA . LYS A 1 631 ? 6.377 -23.373 11.275 1.00 72.38 631 LYS A CA 1
ATOM 4907 C C . LYS A 1 631 ? 5.760 -22.111 11.888 1.00 72.38 631 LYS A C 1
ATOM 4909 O O . LYS A 1 631 ? 4.550 -22.072 12.078 1.00 72.38 631 LYS A O 1
ATOM 4914 N N . ARG A 1 632 ? 6.564 -21.062 12.107 1.00 72.69 632 ARG A N 1
ATOM 4915 C CA . ARG A 1 632 ? 6.094 -19.764 12.632 1.00 72.69 632 ARG A CA 1
ATOM 4916 C C . ARG A 1 632 ? 5.046 -19.111 11.724 1.00 72.69 632 ARG A C 1
ATOM 4918 O O . ARG A 1 632 ? 4.022 -18.656 12.220 1.00 72.69 632 ARG A O 1
ATOM 4925 N N . ARG A 1 633 ? 5.251 -19.137 10.399 1.00 69.88 633 ARG A N 1
ATOM 4926 C CA . ARG A 1 633 ? 4.255 -18.666 9.412 1.00 69.88 633 ARG A CA 1
ATOM 4927 C C . ARG A 1 633 ? 2.926 -19.400 9.534 1.00 69.88 633 ARG A C 1
ATOM 4929 O O . ARG A 1 633 ? 1.871 -18.774 9.563 1.00 69.88 633 ARG A O 1
ATOM 4936 N N . ASN A 1 634 ? 2.984 -20.728 9.619 1.00 72.38 634 ASN A N 1
ATOM 4937 C CA . ASN A 1 634 ? 1.790 -21.556 9.742 1.00 72.38 634 ASN A CA 1
ATOM 4938 C C . ASN A 1 634 ? 1.047 -21.291 11.057 1.00 72.38 634 ASN A C 1
ATOM 4940 O O . ASN A 1 634 ? -0.175 -21.225 11.030 1.00 72.38 634 ASN A O 1
ATOM 4944 N N . GLU A 1 635 ? 1.754 -21.104 12.176 1.00 76.62 635 GLU A N 1
ATOM 4945 C CA . GLU A 1 635 ? 1.142 -20.745 13.465 1.00 76.62 635 GLU A CA 1
ATOM 4946 C C . GLU A 1 635 ? 0.376 -19.414 13.374 1.00 76.62 635 GLU A C 1
ATOM 4948 O O . GLU A 1 635 ? -0.786 -19.350 13.775 1.00 76.62 635 GLU A O 1
ATOM 4953 N N . SER A 1 636 ? 0.982 -18.380 12.778 1.00 76.44 636 SER A N 1
ATOM 4954 C CA . SER A 1 636 ? 0.329 -17.080 12.569 1.00 76.44 636 SER A CA 1
ATOM 4955 C C . SER A 1 636 ? -0.873 -17.169 11.628 1.00 76.44 636 SER A C 1
ATOM 4957 O O . SER A 1 636 ? -1.954 -16.688 11.959 1.00 76.44 636 SER A O 1
ATOM 4959 N N . ALA A 1 637 ? -0.719 -17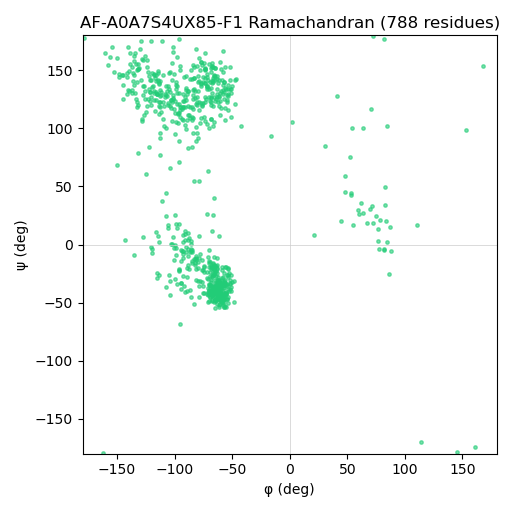.829 10.477 1.00 75.38 637 ALA A N 1
ATOM 4960 C CA . ALA A 1 637 ? -1.806 -18.008 9.515 1.00 75.38 637 ALA A CA 1
ATOM 4961 C C . ALA A 1 637 ? -2.977 -18.811 10.107 1.00 75.38 637 ALA A C 1
ATOM 4963 O O . ALA A 1 637 ? -4.139 -18.485 9.864 1.00 75.38 637 ALA A O 1
ATOM 4964 N N . TYR A 1 638 ? -2.671 -19.836 10.907 1.00 79.06 638 TYR A N 1
ATOM 4965 C CA . TYR A 1 638 ? -3.666 -20.643 11.600 1.00 79.06 638 TYR A CA 1
ATOM 4966 C C . TYR A 1 638 ? -4.442 -19.826 12.639 1.00 79.06 638 TYR A C 1
ATOM 4968 O O . TYR A 1 638 ? -5.673 -19.878 12.648 1.00 79.06 638 TYR A O 1
ATOM 4976 N N . TYR A 1 639 ? -3.748 -19.036 13.471 1.00 84.62 639 TYR A N 1
ATOM 4977 C CA . TYR A 1 639 ? -4.394 -18.155 14.447 1.00 84.62 639 TYR A CA 1
ATOM 4978 C C . TYR A 1 639 ? -5.397 -17.216 13.770 1.00 84.62 639 TYR A C 1
ATOM 4980 O O . TYR A 1 639 ? -6.578 -17.222 14.125 1.00 84.62 639 TYR A O 1
ATOM 4988 N N . THR A 1 640 ? -4.957 -16.478 12.745 1.00 83.44 640 THR A N 1
ATOM 4989 C CA . THR A 1 640 ? -5.822 -15.549 12.007 1.00 83.44 640 THR A CA 1
ATOM 4990 C C . THR A 1 640 ? -6.996 -16.277 11.350 1.00 83.44 640 THR A C 1
ATOM 4992 O O . THR A 1 640 ? -8.123 -15.787 11.401 1.00 83.44 640 THR A O 1
ATOM 4995 N N . TYR A 1 641 ? -6.772 -17.456 10.756 1.00 82.75 641 TYR A N 1
ATOM 4996 C CA . TYR A 1 641 ? -7.845 -18.248 10.150 1.00 82.75 641 TYR A CA 1
ATOM 4997 C C . TYR A 1 641 ? -8.930 -18.613 11.170 1.00 82.75 641 TYR A C 1
ATOM 4999 O O . TYR A 1 641 ? -10.112 -18.366 10.923 1.00 82.75 641 TYR A O 1
ATOM 5007 N N . VAL A 1 642 ? -8.540 -19.162 12.326 1.00 85.94 642 VAL A N 1
ATOM 5008 C CA . VAL A 1 642 ? -9.491 -19.525 13.387 1.00 85.94 642 VAL A CA 1
ATOM 5009 C C . VAL A 1 642 ? -10.208 -18.294 13.908 1.00 85.94 642 VAL A C 1
ATOM 5011 O O . VAL A 1 642 ? -11.426 -18.336 14.069 1.00 85.94 642 VAL A O 1
ATOM 5014 N N . TYR A 1 643 ? -9.482 -17.202 14.142 1.00 90.25 643 TYR A N 1
ATOM 5015 C CA . TYR A 1 643 ? -10.053 -15.967 14.660 1.00 90.25 643 TYR A CA 1
ATOM 5016 C C . TYR A 1 643 ? -11.098 -15.383 13.710 1.00 90.25 643 TYR A C 1
ATOM 5018 O O . TYR A 1 643 ? -12.252 -15.233 14.103 1.00 90.25 643 TYR A O 1
ATOM 5026 N N . LEU A 1 644 ? -10.756 -15.169 12.438 1.00 89.62 644 LEU A N 1
ATOM 5027 C CA . LEU A 1 644 ? -11.685 -14.610 11.453 1.00 89.62 644 LEU A CA 1
ATOM 5028 C C . LEU A 1 644 ? -12.892 -15.522 11.192 1.00 89.62 644 LEU A C 1
ATOM 5030 O O . LEU A 1 644 ? -14.019 -15.036 11.108 1.00 89.62 644 LEU A O 1
ATOM 5034 N N . ASN A 1 645 ? -12.687 -16.840 11.106 1.00 88.50 645 ASN A N 1
ATOM 5035 C CA . ASN A 1 645 ? -13.788 -17.792 10.936 1.00 88.50 645 ASN A CA 1
ATOM 5036 C C . ASN A 1 645 ? -14.716 -17.811 12.163 1.00 88.50 645 ASN A C 1
ATOM 5038 O O . ASN A 1 645 ? -15.938 -17.876 12.025 1.00 88.50 645 ASN A O 1
ATOM 5042 N N . SER A 1 646 ? -14.145 -17.714 13.366 1.00 91.94 646 SER A N 1
ATOM 5043 C CA . SER A 1 646 ? -14.921 -17.636 14.606 1.00 91.94 646 SER A CA 1
ATOM 5044 C C . SER A 1 646 ? -15.713 -16.337 14.676 1.00 91.94 646 SER A C 1
ATOM 5046 O O . SER A 1 646 ? -16.893 -16.379 14.999 1.00 91.94 646 SER A O 1
ATOM 5048 N N . VAL A 1 647 ? -15.121 -15.201 14.298 1.00 94.12 647 VAL A N 1
ATOM 5049 C CA . VAL A 1 647 ? -15.822 -13.911 14.202 1.00 94.12 647 VAL A CA 1
ATOM 5050 C C . VAL A 1 647 ? -16.987 -13.983 13.210 1.00 94.12 647 VAL A C 1
ATOM 5052 O O . VAL A 1 647 ? -18.088 -13.527 13.515 1.00 94.12 647 VAL A O 1
ATOM 5055 N N . GLU A 1 648 ? -16.787 -14.597 12.041 1.00 92.69 648 GLU A N 1
ATOM 5056 C CA . GLU A 1 648 ? -17.848 -14.746 11.040 1.00 92.69 648 GLU A CA 1
ATOM 5057 C C . GLU A 1 648 ? -19.037 -15.563 11.574 1.00 92.69 648 GLU A C 1
ATOM 5059 O O . GLU A 1 648 ? -20.194 -15.201 11.356 1.00 92.69 648 GLU A O 1
ATOM 5064 N N . LYS A 1 649 ? -18.765 -16.654 12.299 1.00 92.62 649 LYS A N 1
ATOM 5065 C CA . LYS A 1 649 ? -19.798 -17.474 12.951 1.00 92.62 649 LYS A CA 1
ATOM 5066 C C . LYS A 1 649 ? -20.447 -16.755 14.133 1.00 92.62 649 LYS A C 1
ATOM 5068 O O . LYS A 1 649 ? -21.666 -16.807 14.271 1.00 92.62 649 LYS A O 1
ATOM 5073 N N . LEU A 1 650 ? -19.651 -16.064 14.951 1.00 93.25 650 LEU A N 1
ATOM 5074 C CA . LEU A 1 650 ? -20.098 -15.291 16.110 1.00 93.25 650 LEU A CA 1
ATOM 5075 C C . LEU A 1 650 ? -21.159 -14.263 15.704 1.00 93.25 650 LEU A C 1
ATOM 5077 O O . LEU A 1 650 ? -22.181 -14.144 16.367 1.00 93.25 650 LEU A O 1
ATOM 5081 N N . ARG A 1 651 ? -20.963 -13.574 14.577 1.00 92.94 651 ARG A N 1
ATOM 5082 C CA . ARG A 1 651 ? -21.912 -12.573 14.058 1.00 92.94 651 ARG A CA 1
ATOM 5083 C C . ARG A 1 651 ? -23.236 -13.148 13.560 1.00 92.94 651 ARG A C 1
ATOM 5085 O O . ARG A 1 651 ? -24.202 -12.407 13.439 1.00 92.94 651 ARG A O 1
ATOM 5092 N N . LYS A 1 652 ? -23.288 -14.449 13.266 1.00 92.31 652 LYS A N 1
ATOM 5093 C CA . LYS A 1 652 ? -24.504 -15.159 12.831 1.00 92.31 652 LYS A CA 1
ATOM 5094 C C . LYS A 1 652 ? -25.265 -15.782 14.010 1.00 92.31 652 LYS A C 1
ATOM 5096 O O . LYS A 1 652 ? -26.247 -16.488 13.796 1.00 92.31 652 LYS A O 1
ATOM 5101 N N . MET A 1 653 ? -24.788 -15.587 15.240 1.00 90.50 653 MET A N 1
ATOM 5102 C CA . MET A 1 653 ? -25.398 -16.141 16.443 1.00 90.50 653 MET A CA 1
ATOM 5103 C C . MET A 1 653 ? -26.669 -15.373 16.829 1.00 90.50 653 MET A C 1
ATOM 5105 O O . MET A 1 653 ? -26.698 -14.145 16.807 1.00 90.50 653 MET A O 1
ATOM 5109 N N . GLU A 1 654 ? -27.693 -16.109 17.256 1.00 90.69 654 GLU A N 1
ATOM 5110 C CA . GLU A 1 654 ? -28.852 -15.543 17.948 1.00 90.69 654 GLU A CA 1
ATOM 5111 C C . GLU A 1 654 ? -28.504 -15.284 19.414 1.00 90.69 654 GLU A C 1
ATOM 5113 O O . GLU A 1 654 ? -27.938 -16.145 20.093 1.00 90.69 654 GLU A O 1
ATOM 5118 N N . VAL A 1 655 ? -28.827 -14.088 19.894 1.00 93.75 655 VAL A N 1
ATOM 5119 C CA . VAL A 1 655 ? -28.505 -13.628 21.249 1.00 93.75 655 VAL A CA 1
ATOM 5120 C C . VAL A 1 655 ? -29.738 -12.984 21.867 1.00 93.75 655 VAL A C 1
ATOM 5122 O O . VAL A 1 655 ? -30.595 -12.476 21.143 1.00 93.75 655 VAL A O 1
ATOM 5125 N N . ASP A 1 656 ? -29.814 -12.976 23.195 1.00 93.94 656 ASP A N 1
ATOM 5126 C CA . ASP A 1 656 ? -30.800 -12.214 23.962 1.00 93.94 656 ASP A CA 1
ATOM 5127 C C . ASP A 1 656 ? -30.173 -10.941 24.559 1.00 93.94 656 ASP A C 1
ATOM 5129 O O . ASP A 1 656 ? -28.970 -10.847 24.807 1.00 93.94 656 ASP A O 1
ATOM 5133 N N . LYS A 1 657 ? -31.003 -9.936 24.849 1.00 93.62 657 LYS A N 1
ATOM 5134 C CA . LYS A 1 657 ? -30.586 -8.684 25.503 1.00 93.62 657 LYS A CA 1
ATOM 5135 C C . LYS A 1 657 ? -29.893 -8.905 26.853 1.00 93.62 657 LYS A C 1
ATOM 5137 O O . LYS A 1 657 ? -29.071 -8.072 27.246 1.00 93.62 657 LYS A O 1
ATOM 5142 N N . GLN A 1 658 ? -30.249 -9.969 27.574 1.00 94.94 658 GLN A N 1
ATOM 5143 C CA . GLN A 1 658 ? -29.714 -10.300 28.896 1.00 94.94 658 GLN A CA 1
ATOM 5144 C C . GLN A 1 658 ? -28.452 -11.161 28.856 1.00 94.94 658 GLN A C 1
ATOM 5146 O O . GLN A 1 658 ? -27.809 -11.316 29.902 1.00 94.94 658 GLN A O 1
ATOM 5151 N N . ASP A 1 659 ? -28.080 -11.683 27.684 1.00 94.19 659 ASP A N 1
ATOM 5152 C CA . ASP A 1 659 ? -26.852 -12.453 27.528 1.00 94.19 659 ASP A CA 1
ATOM 5153 C C . ASP A 1 659 ? -25.641 -11.623 27.946 1.00 94.19 659 ASP A C 1
ATOM 5155 O O . ASP A 1 659 ? -25.611 -10.397 27.810 1.00 94.19 659 ASP A O 1
ATOM 5159 N N . LYS A 1 660 ? -24.625 -12.306 28.476 1.00 94.38 660 LYS A N 1
ATOM 5160 C CA . LYS A 1 660 ? -23.390 -11.687 28.958 1.00 94.38 660 LYS A CA 1
ATOM 5161 C C . LYS A 1 660 ? -22.162 -12.275 28.289 1.00 94.38 660 LYS A C 1
ATOM 5163 O O . LYS A 1 660 ? -22.174 -13.413 27.801 1.00 94.38 660 LYS A O 1
ATOM 5168 N N . GLY A 1 661 ? -21.080 -11.504 28.330 1.00 92.44 661 GLY A N 1
ATOM 5169 C CA . GLY A 1 661 ? -19.774 -11.968 27.883 1.00 92.44 661 GLY A CA 1
ATOM 5170 C C . GLY A 1 661 ? -19.678 -12.159 26.376 1.00 92.44 661 GLY A C 1
ATOM 5171 O O . GLY A 1 661 ? -18.953 -13.052 25.935 1.00 92.44 661 GLY A O 1
ATOM 5172 N N . LEU A 1 662 ? -20.426 -11.382 25.586 1.00 94.75 662 LEU A N 1
ATOM 5173 C CA . LEU A 1 662 ? -20.201 -11.367 24.145 1.00 94.75 662 LEU A CA 1
ATOM 5174 C C . LEU A 1 662 ? -18.888 -10.639 23.826 1.00 94.75 662 LEU A C 1
ATOM 5176 O O . LEU A 1 662 ? -18.647 -9.568 24.389 1.00 94.75 662 LEU A O 1
ATOM 5180 N N . PRO A 1 663 ? -18.044 -11.212 22.950 1.00 96.12 663 PRO A N 1
ATOM 5181 C CA . PRO A 1 663 ? -16.829 -10.553 22.486 1.00 96.12 663 PRO A CA 1
ATOM 5182 C C . PRO A 1 663 ? -17.109 -9.230 21.762 1.00 96.12 663 PRO A C 1
ATOM 5184 O O . PRO A 1 663 ? -18.194 -9.031 21.209 1.00 96.12 663 PRO A O 1
ATOM 5187 N N . LEU A 1 664 ? -16.112 -8.342 21.729 1.00 97.19 664 LEU A N 1
ATOM 5188 C CA . LEU A 1 664 ? -16.220 -7.023 21.091 1.00 97.19 664 LEU A CA 1
ATOM 5189 C C . LEU A 1 664 ? -16.487 -7.128 19.580 1.00 97.19 664 LEU A C 1
ATOM 5191 O O . LEU A 1 664 ? -17.134 -6.259 19.003 1.00 97.19 664 LEU A O 1
ATOM 5195 N N . GLU A 1 665 ? -16.038 -8.218 18.957 1.00 96.81 665 GLU A N 1
ATOM 5196 C CA . GLU A 1 665 ? -16.141 -8.506 17.525 1.00 96.81 665 GLU A CA 1
ATOM 5197 C C . GLU A 1 665 ? -17.570 -8.808 17.055 1.00 96.81 665 GLU A C 1
ATOM 5199 O O . GLU A 1 665 ? -17.845 -8.813 15.847 1.00 96.81 665 GLU A O 1
ATOM 5204 N N . PHE A 1 666 ? -18.474 -9.090 18.001 1.00 96.75 666 PHE A N 1
ATOM 5205 C CA . PHE A 1 666 ? -19.894 -9.284 17.728 1.00 96.75 666 PHE A CA 1
ATOM 5206 C C . PHE A 1 666 ? -20.582 -7.971 17.340 1.00 96.75 666 PHE A C 1
ATOM 5208 O O . PHE A 1 666 ? -21.484 -7.981 16.503 1.00 96.75 666 PHE A O 1
ATOM 5215 N N . PHE A 1 667 ? -20.157 -6.857 17.940 1.00 97.19 667 PHE A N 1
ATOM 5216 C CA . PHE A 1 667 ? -20.817 -5.566 17.806 1.00 97.19 667 PHE A CA 1
ATOM 5217 C C . PHE A 1 667 ? -20.326 -4.798 16.576 1.00 97.19 667 PHE A C 1
ATOM 5219 O O . PHE A 1 667 ? -19.143 -4.799 16.233 1.00 97.19 667 PHE A O 1
ATOM 5226 N N . GLU A 1 668 ? -21.260 -4.107 15.933 1.00 97.06 668 GLU A N 1
ATOM 5227 C CA . GLU A 1 668 ? -20.988 -3.068 14.950 1.00 97.06 668 GLU A CA 1
ATOM 5228 C C . GLU A 1 668 ? -21.036 -1.709 15.660 1.00 97.06 668 GLU A C 1
ATOM 5230 O O . GLU A 1 668 ? -22.088 -1.271 16.144 1.00 97.06 668 GLU A O 1
ATOM 5235 N N . TRP A 1 669 ? -19.881 -1.055 15.748 1.00 97.69 669 TRP A N 1
ATOM 5236 C CA . TRP A 1 669 ? -19.703 0.201 16.473 1.00 97.69 669 TRP A CA 1
ATOM 5237 C C . TRP A 1 669 ? -20.110 1.402 15.609 1.00 97.69 669 TRP A C 1
ATOM 5239 O O . TRP A 1 669 ? -20.052 1.341 14.380 1.00 97.69 669 TRP A O 1
ATOM 5249 N N . GLU A 1 670 ? -20.503 2.526 16.218 1.00 96.88 670 GLU A N 1
ATOM 5250 C CA . GLU A 1 670 ? -20.760 3.754 15.442 1.00 96.88 670 GLU A CA 1
ATOM 5251 C C . GLU A 1 670 ? -19.470 4.214 14.751 1.00 96.88 670 GLU A C 1
ATOM 5253 O O . GLU A 1 670 ? -19.461 4.516 13.558 1.00 96.88 670 GLU A O 1
ATOM 5258 N N . ARG A 1 671 ? -18.368 4.201 15.502 1.00 96.31 671 ARG A N 1
ATOM 5259 C CA . ARG A 1 671 ? -17.016 4.558 15.065 1.00 96.31 671 ARG A CA 1
ATOM 5260 C C . ARG A 1 671 ? -15.979 3.888 15.964 1.00 96.31 671 ARG A C 1
ATOM 5262 O O . ARG A 1 671 ? -16.301 3.486 17.085 1.00 96.31 671 ARG A O 1
ATOM 5269 N N . ILE A 1 672 ? -14.743 3.804 15.485 1.00 97.56 672 ILE A N 1
ATOM 5270 C CA . ILE A 1 672 ? -13.601 3.289 16.253 1.00 97.56 672 ILE A CA 1
ATOM 5271 C C . ILE A 1 672 ? -12.546 4.386 16.375 1.00 97.56 672 ILE A C 1
ATOM 5273 O O . ILE A 1 672 ? -12.222 5.051 15.395 1.00 97.56 672 ILE A O 1
ATOM 5277 N N . ILE A 1 673 ? -11.988 4.562 17.566 1.00 97.50 673 ILE A N 1
ATOM 5278 C CA . ILE A 1 673 ? -10.854 5.452 17.815 1.00 97.50 673 ILE A CA 1
ATOM 5279 C C . ILE A 1 673 ? -9.729 4.611 18.401 1.00 97.50 673 ILE A C 1
ATOM 5281 O O . ILE A 1 673 ? -9.933 3.938 19.406 1.00 97.50 673 ILE A O 1
ATOM 5285 N N . VAL A 1 674 ? -8.564 4.633 17.766 1.00 95.75 674 VAL A N 1
ATOM 5286 C CA . VAL A 1 674 ? -7.372 3.901 18.198 1.00 95.75 674 VAL A CA 1
ATOM 5287 C C . VAL A 1 674 ? -6.348 4.912 18.685 1.00 95.75 674 VAL A C 1
ATOM 5289 O O . VAL A 1 674 ? -5.782 5.651 17.878 1.00 95.75 674 VAL A O 1
ATOM 5292 N N . ASP A 1 675 ? -6.134 4.969 19.994 1.00 93.88 675 ASP A N 1
ATOM 5293 C CA . ASP A 1 675 ? -5.077 5.797 20.570 1.00 93.88 675 ASP A CA 1
ATOM 5294 C C . ASP A 1 675 ? -3.724 5.094 20.449 1.00 93.88 675 ASP A C 1
ATOM 5296 O O . ASP A 1 675 ? -3.657 3.866 20.502 1.00 93.88 675 ASP A O 1
ATOM 5300 N N . GLU A 1 676 ? -2.667 5.872 20.241 1.00 88.56 676 GLU A N 1
ATOM 5301 C CA . GLU A 1 676 ? -1.323 5.378 19.912 1.00 88.56 676 GLU A CA 1
ATOM 5302 C C . GLU A 1 676 ? -1.311 4.321 18.790 1.00 88.56 676 GLU A C 1
ATOM 5304 O O . GLU A 1 676 ? -0.624 3.301 18.841 1.00 88.56 676 GLU A O 1
ATOM 5309 N N . ILE A 1 677 ? -2.059 4.596 17.711 1.00 87.56 677 ILE A N 1
ATOM 5310 C CA . ILE A 1 677 ? -2.256 3.675 16.574 1.00 87.56 677 ILE A CA 1
ATOM 5311 C C . ILE A 1 677 ? -0.945 3.100 16.020 1.00 87.56 677 ILE A C 1
ATOM 5313 O O . ILE A 1 677 ? -0.908 1.960 15.558 1.00 87.56 677 ILE A O 1
ATOM 5317 N N . HIS A 1 678 ? 0.128 3.885 16.084 1.00 81.88 678 HIS A N 1
ATOM 5318 C CA . HIS A 1 678 ? 1.443 3.548 15.568 1.00 81.88 678 HIS A CA 1
ATOM 5319 C C . HIS A 1 678 ? 2.034 2.271 16.169 1.00 81.88 678 HIS A C 1
ATOM 5321 O O . HIS A 1 678 ? 2.772 1.557 15.495 1.00 81.88 678 HIS A O 1
ATOM 5327 N N . GLU A 1 679 ? 1.650 1.928 17.394 1.00 77.94 679 GLU A N 1
ATOM 5328 C CA . GLU A 1 679 ? 2.114 0.727 18.083 1.00 77.94 679 GLU A CA 1
ATOM 5329 C C . GLU A 1 679 ? 1.523 -0.558 17.494 1.00 77.94 679 GLU A C 1
ATOM 5331 O O . GLU A 1 679 ? 2.108 -1.633 17.623 1.00 77.94 679 GLU A O 1
ATOM 5336 N N . SER A 1 680 ? 0.373 -0.456 16.824 1.00 79.25 680 SER A N 1
ATOM 5337 C CA . SER A 1 680 ? -0.247 -1.574 16.110 1.00 79.25 680 SER A CA 1
ATOM 5338 C C . SER A 1 680 ? 0.251 -1.699 14.666 1.00 79.25 680 SER A C 1
ATOM 5340 O O . SER A 1 680 ? -0.135 -2.633 13.971 1.00 79.25 680 SER A O 1
ATOM 5342 N N . LEU A 1 681 ? 1.101 -0.797 14.173 1.00 77.00 681 LEU A N 1
ATOM 5343 C CA . LEU A 1 681 ? 1.583 -0.821 12.786 1.00 77.00 681 LEU A CA 1
ATOM 5344 C C . LEU A 1 681 ? 2.944 -1.523 12.652 1.00 77.00 681 LEU A C 1
ATOM 5346 O O . LEU A 1 681 ? 3.526 -1.970 13.637 1.00 77.00 681 LEU A O 1
ATOM 5350 N N . CYS A 1 682 ? 3.444 -1.658 11.419 1.00 67.94 682 CYS A N 1
ATOM 5351 C CA . CYS A 1 682 ? 4.801 -2.122 11.135 1.00 67.94 682 CYS A CA 1
ATOM 5352 C C . CYS A 1 682 ? 5.828 -1.303 11.925 1.00 67.94 682 CYS A C 1
ATOM 5354 O O . CYS A 1 682 ? 5.789 -0.068 11.917 1.00 67.94 682 CYS A O 1
ATOM 5356 N N . THR A 1 683 ? 6.772 -2.006 12.549 1.00 63.31 683 THR A N 1
ATOM 5357 C CA . THR A 1 683 ? 7.828 -1.403 13.366 1.00 63.31 683 THR A CA 1
ATOM 5358 C C . THR A 1 683 ? 9.213 -1.685 12.814 1.00 63.31 683 THR A C 1
ATOM 5360 O O . THR A 1 683 ? 9.508 -2.781 12.318 1.00 63.31 683 THR A O 1
ATOM 5363 N N . THR A 1 684 ? 10.095 -0.711 12.982 1.00 61.38 684 THR A N 1
ATOM 5364 C CA . THR A 1 684 ? 11.477 -0.802 12.533 1.00 61.38 684 THR A CA 1
ATOM 5365 C C . THR A 1 684 ? 12.343 -1.625 13.485 1.00 61.38 684 THR A C 1
ATOM 5367 O O . THR A 1 684 ? 12.013 -1.837 14.656 1.00 61.38 684 THR A O 1
ATOM 5370 N N . LYS A 1 685 ? 13.495 -2.110 12.997 1.00 60.81 685 LYS A N 1
ATOM 5371 C CA . LYS A 1 685 ? 14.484 -2.789 13.857 1.00 60.81 685 LYS A CA 1
ATOM 5372 C C . LYS A 1 685 ? 14.948 -1.910 15.013 1.00 60.81 685 LYS A C 1
ATOM 5374 O O . LYS A 1 685 ? 15.228 -2.439 16.086 1.00 60.81 685 LYS A O 1
ATOM 5379 N N . ASP A 1 686 ? 15.047 -0.609 14.780 1.00 62.47 686 ASP A N 1
ATOM 5380 C CA . ASP A 1 686 ? 15.541 0.343 15.765 1.00 62.47 686 ASP A CA 1
ATOM 5381 C C . ASP A 1 686 ? 14.475 0.609 16.831 1.00 62.47 686 ASP A C 1
ATOM 5383 O O . ASP A 1 686 ? 14.778 0.526 18.016 1.00 62.47 686 ASP A O 1
ATOM 5387 N N . GLU A 1 687 ? 13.203 0.749 16.444 1.00 64.94 687 GLU A N 1
ATOM 5388 C CA . GLU A 1 687 ? 12.073 0.806 17.385 1.00 64.94 687 GLU A CA 1
ATOM 5389 C C . GLU A 1 687 ? 11.958 -0.467 18.237 1.00 64.94 687 GLU A C 1
ATOM 5391 O O . GLU A 1 687 ? 11.651 -0.393 19.425 1.00 64.94 687 GLU A O 1
ATOM 5396 N N . LEU A 1 688 ? 12.218 -1.647 17.659 1.00 64.12 688 LEU A N 1
ATOM 5397 C CA . LEU A 1 688 ? 12.229 -2.919 18.393 1.00 64.12 688 LEU A CA 1
ATOM 5398 C C . LEU A 1 688 ? 13.410 -3.037 19.367 1.00 64.12 688 LEU A C 1
ATOM 5400 O O . LEU A 1 688 ? 13.273 -3.670 20.415 1.00 64.12 688 LEU A O 1
ATOM 5404 N N . LYS A 1 689 ? 14.577 -2.480 19.027 1.00 66.06 689 LYS A N 1
ATOM 5405 C CA . LYS A 1 689 ? 15.734 -2.431 19.934 1.00 66.06 689 LYS A CA 1
ATOM 5406 C C . LYS A 1 689 ? 15.486 -1.459 21.078 1.00 66.06 689 LYS A C 1
ATOM 5408 O O . LYS A 1 689 ? 15.609 -1.876 22.224 1.00 66.06 689 LYS A O 1
ATOM 5413 N N . LEU A 1 690 ? 15.033 -0.244 20.766 1.00 65.00 690 LEU A N 1
ATOM 5414 C CA . LEU A 1 690 ? 14.638 0.755 21.758 1.00 65.00 690 LEU A CA 1
ATOM 5415 C C . LEU A 1 690 ? 13.591 0.169 22.711 1.00 65.00 690 LEU A C 1
ATOM 5417 O O . LEU A 1 690 ? 13.765 0.227 23.921 1.00 65.00 690 LEU A O 1
ATOM 5421 N N . ALA A 1 691 ? 12.560 -0.502 22.185 1.00 61.22 691 ALA A N 1
ATOM 5422 C CA . ALA A 1 691 ? 11.548 -1.169 23.007 1.00 61.22 691 ALA A CA 1
ATOM 5423 C C . ALA A 1 691 ? 12.147 -2.172 24.004 1.00 61.22 691 ALA A C 1
ATOM 5425 O O . ALA A 1 691 ? 11.734 -2.219 25.161 1.00 61.22 691 ALA A O 1
ATOM 5426 N N . LYS A 1 692 ? 13.123 -2.975 23.561 1.00 63.59 692 LYS A N 1
ATOM 5427 C CA . LYS A 1 692 ? 13.802 -3.953 24.419 1.00 63.59 692 LYS A CA 1
ATOM 5428 C C . LYS A 1 692 ? 14.644 -3.274 25.493 1.00 63.59 692 LYS A C 1
ATOM 5430 O O . LYS A 1 692 ? 14.561 -3.692 26.642 1.00 63.59 692 LYS A O 1
ATOM 5435 N N . GLU A 1 693 ? 15.396 -2.241 25.131 1.00 64.25 693 GLU A N 1
ATOM 5436 C CA . GLU A 1 693 ? 16.253 -1.476 26.046 1.00 64.25 693 GLU A CA 1
ATOM 5437 C C . GLU A 1 693 ? 15.423 -0.759 27.127 1.00 64.25 693 GLU A C 1
ATOM 5439 O O . GLU A 1 693 ? 15.694 -0.914 28.317 1.00 64.25 693 GLU A O 1
ATOM 5444 N N . PHE A 1 694 ? 14.326 -0.095 26.747 1.00 57.19 694 PHE A N 1
ATOM 5445 C CA . PHE A 1 694 ? 13.426 0.561 27.704 1.00 57.19 694 PHE A CA 1
ATOM 5446 C C . PHE A 1 694 ? 12.679 -0.433 28.605 1.00 57.19 694 PHE A C 1
ATOM 5448 O O . PHE A 1 694 ? 12.497 -0.161 29.790 1.00 57.19 694 PHE A O 1
ATOM 5455 N N . SER A 1 695 ? 12.299 -1.607 28.084 1.00 54.69 695 SER A N 1
ATOM 5456 C CA . SER A 1 695 ? 11.619 -2.646 28.877 1.00 54.69 695 SER A CA 1
ATOM 5457 C C . SER A 1 695 ? 12.497 -3.288 29.958 1.00 54.69 695 SER A C 1
ATOM 5459 O O . SER A 1 695 ? 11.965 -3.890 30.888 1.00 54.69 695 SER A O 1
ATOM 5461 N N . SER A 1 696 ? 13.827 -3.183 29.844 1.00 51.28 696 SER A N 1
ATOM 5462 C CA . SER A 1 696 ? 14.764 -3.690 30.854 1.00 51.28 696 SER A CA 1
ATOM 5463 C C . SER A 1 696 ? 15.071 -2.703 31.978 1.00 51.28 696 SER A C 1
ATOM 5465 O O . SER A 1 696 ? 15.511 -3.141 33.038 1.00 51.28 696 SER A O 1
ATOM 5467 N N . GLU A 1 697 ? 14.851 -1.401 31.773 1.00 43.50 697 GLU A N 1
ATOM 5468 C CA . GLU A 1 697 ? 15.282 -0.366 32.723 1.00 43.50 697 GLU A CA 1
ATOM 5469 C C . GLU A 1 697 ? 14.150 0.229 33.559 1.00 43.50 697 GLU A C 1
ATOM 5471 O O . GLU A 1 697 ? 14.404 0.664 34.678 1.00 43.50 697 GLU A O 1
ATOM 5476 N N . ASN A 1 698 ? 12.905 0.222 33.080 1.00 40.06 698 ASN A N 1
ATOM 5477 C CA . ASN A 1 698 ? 11.783 0.766 33.833 1.00 40.06 698 ASN A CA 1
ATOM 5478 C C . ASN A 1 698 ? 10.514 -0.057 33.588 1.00 40.06 698 ASN A C 1
ATOM 5480 O O . ASN A 1 698 ? 10.150 -0.330 32.447 1.00 40.06 698 ASN A O 1
ATOM 5484 N N . ASP A 1 699 ? 9.757 -0.328 34.654 1.00 44.25 699 ASP A N 1
ATOM 5485 C CA . ASP A 1 699 ? 8.354 -0.789 34.621 1.00 44.25 699 ASP A CA 1
ATOM 5486 C C . ASP A 1 699 ? 7.409 0.314 34.060 1.00 44.25 699 ASP A C 1
ATOM 5488 O O . ASP A 1 699 ? 6.225 0.414 34.380 1.00 44.25 699 ASP A O 1
ATOM 5492 N N . SER A 1 700 ? 7.959 1.225 33.250 1.00 38.12 700 SER A N 1
ATOM 5493 C CA . SER A 1 700 ? 7.278 2.338 32.613 1.00 38.12 700 SER A CA 1
ATOM 5494 C C . SER A 1 700 ? 6.651 1.844 31.320 1.00 38.12 700 SER A C 1
ATOM 5496 O O . SER A 1 700 ? 7.386 1.584 30.375 1.00 38.12 700 SER A O 1
ATOM 5498 N N . GLY A 1 701 ? 5.320 1.721 31.323 1.00 46.75 701 GLY A N 1
ATOM 5499 C CA . GLY A 1 701 ? 4.303 1.889 30.261 1.00 46.75 701 GLY A CA 1
ATOM 5500 C C . GLY A 1 701 ? 4.610 1.812 28.753 1.00 46.75 701 GLY A C 1
ATOM 5501 O O . GLY A 1 701 ? 3.713 2.113 27.972 1.00 46.75 701 GLY A O 1
ATOM 5502 N N . PHE A 1 702 ? 5.803 1.433 28.308 1.00 45.50 702 PHE A N 1
ATOM 5503 C CA . PHE A 1 702 ? 6.180 1.286 26.913 1.00 45.50 702 PHE A CA 1
ATOM 5504 C C . PHE A 1 702 ? 5.752 -0.099 26.427 1.00 45.50 702 PHE A C 1
ATOM 5506 O O . PHE A 1 702 ? 5.946 -1.113 27.104 1.00 45.50 702 PHE A O 1
ATOM 5513 N N . PHE A 1 703 ? 5.121 -0.144 25.258 1.00 56.75 703 PHE A N 1
ATOM 5514 C CA . PHE A 1 703 ? 4.376 -1.308 24.803 1.00 56.75 703 PHE A CA 1
ATOM 5515 C C . PHE A 1 703 ? 5.213 -2.565 24.617 1.00 56.75 703 PHE A C 1
ATOM 5517 O O . PHE A 1 703 ? 6.126 -2.618 23.791 1.00 56.75 703 PHE A O 1
ATOM 5524 N N . GLN A 1 704 ? 4.822 -3.627 25.322 1.00 62.81 704 GLN A N 1
ATOM 5525 C CA . GLN A 1 704 ? 5.391 -4.952 25.127 1.00 62.81 704 GLN A CA 1
ATOM 5526 C C . GLN A 1 704 ? 5.038 -5.466 23.723 1.00 62.81 704 GLN A C 1
ATOM 5528 O O . GLN A 1 704 ? 3.914 -5.306 23.255 1.00 62.81 704 GLN A O 1
ATOM 5533 N N . GLU A 1 705 ? 5.974 -6.159 23.071 1.00 68.19 705 GLU A N 1
ATOM 5534 C CA . GLU A 1 705 ? 5.805 -6.758 21.731 1.00 68.19 705 GLU A CA 1
ATOM 5535 C C . GLU A 1 705 ? 4.506 -7.571 21.582 1.00 68.19 705 GLU A C 1
ATOM 5537 O O . GLU A 1 705 ? 3.887 -7.641 20.520 1.00 68.19 705 GLU A O 1
ATOM 5542 N N . LYS A 1 706 ? 4.069 -8.170 22.689 1.00 69.12 706 LYS A N 1
ATOM 5543 C CA . LYS A 1 706 ? 2.830 -8.930 22.809 1.00 69.12 706 LYS A CA 1
ATOM 5544 C C . LYS A 1 706 ? 1.581 -8.086 22.496 1.00 69.12 706 LYS A C 1
ATOM 5546 O O . LYS A 1 706 ? 0.735 -8.502 21.706 1.00 69.12 706 LYS A O 1
ATOM 5551 N N . ASN A 1 707 ? 1.552 -6.849 22.987 1.00 71.62 707 ASN A N 1
ATOM 5552 C CA . ASN A 1 707 ? 0.454 -5.907 22.812 1.00 71.62 707 ASN A CA 1
ATOM 5553 C C . ASN A 1 707 ? 0.327 -5.474 21.347 1.00 71.62 707 ASN A C 1
ATOM 5555 O O . ASN A 1 707 ? -0.778 -5.377 20.820 1.00 71.62 707 ASN A O 1
ATOM 5559 N N . ARG A 1 708 ? 1.465 -5.299 20.664 1.00 75.75 708 ARG A N 1
ATOM 5560 C CA . ARG A 1 708 ? 1.510 -4.952 19.237 1.00 75.75 708 ARG A CA 1
ATOM 5561 C C . ARG A 1 708 ? 0.888 -6.052 18.376 1.00 75.75 708 ARG A C 1
ATOM 5563 O O . ARG A 1 708 ? 0.054 -5.780 17.518 1.00 75.75 708 ARG A O 1
ATOM 5570 N N . ARG A 1 709 ? 1.245 -7.318 18.629 1.00 78.81 709 ARG A N 1
ATOM 5571 C CA . ARG A 1 709 ? 0.686 -8.485 17.910 1.00 78.81 709 ARG A CA 1
ATOM 5572 C C . ARG A 1 709 ? -0.824 -8.596 18.086 1.00 78.81 709 ARG A C 1
ATOM 5574 O O . ARG A 1 709 ? -1.531 -8.855 17.117 1.00 78.81 709 ARG A O 1
ATOM 5581 N N . ALA A 1 710 ? -1.299 -8.395 19.312 1.00 84.88 710 ALA A N 1
ATOM 5582 C CA . ALA A 1 710 ? -2.718 -8.435 19.624 1.00 84.88 710 ALA A CA 1
ATOM 5583 C C . ALA A 1 710 ? -3.476 -7.300 18.932 1.00 84.88 710 ALA A C 1
ATOM 5585 O O . ALA A 1 710 ? -4.458 -7.569 18.245 1.00 84.88 710 ALA A O 1
ATOM 5586 N N . GLY A 1 711 ? -2.968 -6.066 19.011 1.00 87.69 711 GLY A N 1
ATOM 5587 C CA . GLY A 1 711 ? -3.561 -4.913 18.332 1.00 87.69 711 GLY A CA 1
ATOM 5588 C C . GLY A 1 711 ? -3.704 -5.118 16.831 1.00 87.69 711 GLY A C 1
ATOM 5589 O O . GLY A 1 711 ? -4.750 -4.838 16.250 1.00 87.69 711 GLY A O 1
ATOM 5590 N N . ARG A 1 712 ? -2.683 -5.704 16.202 1.00 85.44 712 ARG A N 1
ATOM 5591 C CA . ARG A 1 712 ? -2.678 -6.018 14.767 1.00 85.44 712 ARG A CA 1
ATOM 5592 C C . ARG A 1 712 ? -3.791 -6.960 14.345 1.00 85.44 712 ARG A C 1
ATOM 5594 O O . ARG A 1 712 ? -4.467 -6.702 13.345 1.00 85.44 712 ARG A O 1
ATOM 5601 N N . GLU A 1 713 ? -3.951 -8.057 15.079 1.00 86.94 713 GLU A N 1
ATOM 5602 C CA . GLU A 1 713 ? -5.001 -9.032 14.804 1.00 86.94 713 GLU A CA 1
ATOM 5603 C C . GLU A 1 713 ? -6.374 -8.440 15.126 1.00 86.94 713 GLU A C 1
ATOM 5605 O O . GLU A 1 713 ? -7.253 -8.509 14.275 1.00 86.94 713 GLU A O 1
ATOM 5610 N N . LEU A 1 714 ? -6.533 -7.766 16.270 1.00 92.56 714 LEU A N 1
ATOM 5611 C CA . LEU A 1 714 ? -7.789 -7.145 16.704 1.00 92.56 714 LEU A CA 1
ATOM 5612 C C . LEU A 1 714 ? -8.299 -6.098 15.702 1.00 92.56 714 LEU A C 1
ATOM 5614 O O . LEU A 1 714 ? -9.456 -6.133 15.287 1.00 92.56 714 LEU A O 1
ATOM 5618 N N . LEU A 1 715 ? -7.434 -5.182 15.265 1.00 90.31 715 LEU A N 1
ATOM 5619 C CA . LEU A 1 715 ? -7.785 -4.153 14.281 1.00 90.31 715 LEU A CA 1
ATOM 5620 C C . LEU A 1 715 ? -8.009 -4.734 12.875 1.00 90.31 715 LEU A C 1
ATOM 5622 O O . LEU A 1 715 ? -8.547 -4.056 12.000 1.00 90.31 715 LEU A O 1
ATOM 5626 N N . GLY A 1 716 ? -7.601 -5.984 12.631 1.00 86.88 716 GLY A N 1
ATOM 5627 C CA . GLY A 1 716 ? -7.758 -6.634 11.336 1.00 86.88 716 GLY A CA 1
ATOM 5628 C C . GLY A 1 716 ? -7.008 -5.914 10.216 1.00 86.88 716 GLY A C 1
ATOM 5629 O O . GLY A 1 716 ? -7.492 -5.899 9.086 1.00 86.88 716 GLY A O 1
ATOM 5630 N N . ILE A 1 717 ? -5.831 -5.339 10.503 1.00 78.12 717 ILE A N 1
ATOM 5631 C CA . ILE A 1 717 ? -5.018 -4.530 9.560 1.00 78.12 717 ILE A CA 1
ATOM 5632 C C . ILE A 1 717 ? -4.733 -5.277 8.245 1.00 78.12 717 ILE A C 1
ATOM 5634 O O . ILE A 1 717 ? -4.524 -4.687 7.185 1.00 78.12 717 ILE A O 1
ATOM 5638 N N . THR A 1 718 ? -4.731 -6.605 8.309 1.00 69.94 718 THR A N 1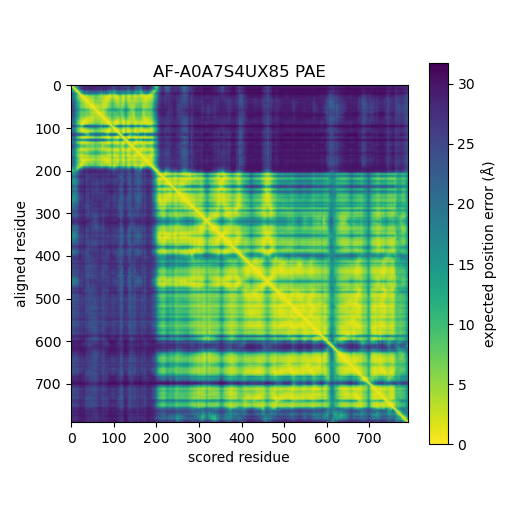
ATOM 5639 C CA . THR A 1 718 ? -4.444 -7.507 7.189 1.00 69.94 718 THR A CA 1
ATOM 5640 C C . THR A 1 718 ? -5.678 -7.969 6.418 1.00 69.94 718 THR A C 1
ATOM 5642 O O . THR A 1 718 ? -5.542 -8.602 5.372 1.00 69.94 718 THR A O 1
ATOM 5645 N N . GLN A 1 719 ? -6.877 -7.665 6.909 1.00 79.81 719 GLN A N 1
ATOM 5646 C CA . GLN A 1 719 ? -8.129 -8.045 6.278 1.00 79.81 719 GLN A CA 1
ATOM 5647 C C . GLN A 1 719 ? -8.620 -6.911 5.364 1.00 79.81 719 GLN A C 1
ATOM 5649 O O . GLN A 1 719 ? -9.072 -5.857 5.827 1.00 79.81 719 GLN A O 1
ATOM 5654 N N . LYS A 1 720 ? -8.517 -7.161 4.051 1.00 77.25 720 LYS A N 1
ATOM 5655 C CA . LYS A 1 720 ? -8.891 -6.232 2.975 1.00 77.25 720 LYS A CA 1
ATOM 5656 C C . LYS A 1 720 ? -10.401 -6.096 2.770 1.00 77.25 720 LYS A C 1
ATOM 5658 O O . LYS A 1 720 ? -10.843 -5.107 2.201 1.00 77.25 720 LYS A O 1
ATOM 5663 N N . ASP A 1 721 ? -11.214 -7.040 3.234 1.00 82.25 721 ASP A N 1
ATOM 5664 C CA . ASP A 1 721 ? -12.664 -6.847 3.280 1.00 82.25 721 ASP A CA 1
ATOM 5665 C C . ASP A 1 721 ? -13.047 -6.293 4.656 1.00 82.25 721 ASP A C 1
ATOM 5667 O O . ASP A 1 721 ? -13.032 -7.025 5.648 1.00 82.25 721 ASP A O 1
ATOM 5671 N N . VAL A 1 722 ? -13.404 -5.004 4.723 1.00 85.12 722 VAL A N 1
ATOM 5672 C CA . VAL A 1 722 ? -13.801 -4.334 5.978 1.00 85.12 722 VAL A CA 1
ATOM 5673 C C . VAL A 1 722 ? -14.886 -5.130 6.710 1.00 85.12 722 VAL A C 1
ATOM 5675 O O . VAL A 1 722 ? -14.822 -5.272 7.927 1.00 85.12 722 VAL A O 1
ATOM 5678 N N . ARG A 1 723 ? -15.817 -5.756 5.978 1.00 86.75 723 ARG A N 1
ATOM 5679 C CA . ARG A 1 723 ? -16.943 -6.527 6.539 1.00 86.75 723 ARG A CA 1
ATOM 5680 C C . ARG A 1 723 ? -16.491 -7.800 7.257 1.00 86.75 723 ARG A C 1
ATOM 5682 O O . ARG A 1 723 ? -17.217 -8.346 8.087 1.00 86.75 723 ARG A O 1
ATOM 5689 N N . ARG A 1 724 ? -15.282 -8.280 6.953 1.00 87.94 724 ARG A N 1
ATOM 5690 C CA . ARG A 1 724 ? -14.669 -9.462 7.570 1.00 87.94 724 ARG A CA 1
ATOM 5691 C C . ARG A 1 724 ? -13.658 -9.109 8.660 1.00 87.94 724 ARG A C 1
ATOM 5693 O O . ARG A 1 724 ? -13.074 -10.024 9.233 1.00 87.94 724 ARG A O 1
ATOM 5700 N N . ARG A 1 725 ? -13.420 -7.825 8.953 1.00 91.12 725 ARG A N 1
ATOM 5701 C CA . ARG A 1 725 ? -12.526 -7.424 10.052 1.00 91.12 725 ARG A CA 1
ATOM 5702 C C . ARG A 1 725 ? -13.105 -7.809 11.404 1.00 91.12 725 ARG A C 1
ATOM 5704 O O . ARG A 1 725 ? -14.332 -7.843 11.518 1.00 91.12 725 ARG A O 1
ATOM 5711 N N . PRO A 1 726 ? -12.272 -8.049 12.431 1.00 94.44 726 PRO A N 1
ATOM 5712 C CA . PRO A 1 726 ? -12.766 -8.347 13.770 1.00 94.44 726 PRO A CA 1
ATOM 5713 C C . PRO A 1 726 ? -13.540 -7.187 14.390 1.00 94.44 726 PRO A C 1
ATOM 5715 O O . PRO A 1 726 ? -14.607 -7.413 14.948 1.00 94.44 726 PRO A O 1
ATOM 5718 N N . LEU A 1 727 ? -13.088 -5.946 14.203 1.00 94.75 727 LEU A N 1
ATOM 5719 C CA . LEU A 1 727 ? -13.838 -4.760 14.615 1.00 94.75 727 LEU A CA 1
ATOM 5720 C C . LEU A 1 727 ? -14.543 -4.113 13.416 1.00 94.75 727 LEU A C 1
ATOM 5722 O O . LEU A 1 727 ? -13.903 -3.789 12.415 1.00 94.75 727 LEU A O 1
ATOM 5726 N N . LEU A 1 728 ? -15.863 -3.929 13.527 1.00 94.38 728 LEU A N 1
ATOM 5727 C CA . LEU A 1 728 ? -16.697 -3.253 12.527 1.00 94.38 728 LEU A CA 1
ATOM 5728 C C . LEU A 1 728 ? -17.094 -1.857 12.991 1.00 94.38 728 LEU A C 1
ATOM 5730 O O . LEU A 1 728 ? -17.322 -1.629 14.176 1.00 94.38 728 LEU A O 1
ATOM 5734 N N . TYR A 1 729 ? -17.239 -0.944 12.040 1.00 94.06 729 TYR A N 1
ATOM 5735 C CA . TYR A 1 729 ? -17.669 0.424 12.288 1.00 94.06 729 TYR A CA 1
ATOM 5736 C C . TYR A 1 729 ? -18.600 0.905 11.174 1.00 94.06 729 TYR A C 1
ATOM 5738 O O . TYR A 1 729 ? -18.430 0.508 10.022 1.00 94.06 729 TYR A O 1
ATOM 5746 N N . ARG A 1 730 ? -19.561 1.776 11.510 1.00 93.12 730 ARG A N 1
ATOM 5747 C CA . ARG A 1 730 ? -20.509 2.351 10.536 1.00 93.12 730 ARG A CA 1
ATOM 5748 C C . ARG A 1 730 ? -20.022 3.642 9.891 1.00 93.12 730 ARG A C 1
ATOM 5750 O O . ARG A 1 730 ? -20.270 3.855 8.711 1.00 93.12 730 ARG A O 1
ATOM 5757 N N . ARG A 1 731 ? -19.384 4.522 10.669 1.00 93.44 731 ARG A N 1
ATOM 5758 C CA . ARG A 1 731 ? -18.958 5.855 10.213 1.00 93.44 731 ARG A CA 1
ATOM 5759 C C . ARG A 1 731 ? -17.513 5.865 9.756 1.00 93.44 731 ARG A C 1
ATOM 5761 O O . ARG A 1 731 ? -17.232 6.047 8.579 1.00 93.44 731 ARG A O 1
ATOM 5768 N N . ALA A 1 732 ? -16.600 5.686 10.703 1.00 94.38 732 ALA A N 1
ATOM 5769 C CA . ALA A 1 732 ? -15.177 5.802 10.451 1.00 94.38 732 ALA A CA 1
ATOM 5770 C C . ALA A 1 732 ? -14.343 5.112 11.533 1.00 94.38 732 ALA A C 1
ATOM 5772 O O . ALA A 1 732 ? -14.818 4.825 12.638 1.00 94.38 732 ALA A O 1
ATOM 5773 N N . ILE A 1 733 ? -13.071 4.906 11.206 1.00 94.94 733 ILE A N 1
ATOM 5774 C CA . ILE A 1 733 ? -12.012 4.575 12.154 1.00 94.94 733 ILE A CA 1
ATOM 5775 C C . ILE A 1 733 ? -10.967 5.695 12.168 1.00 94.94 733 ILE A C 1
ATOM 5777 O O . ILE A 1 733 ? -10.524 6.145 11.117 1.00 94.94 733 ILE A O 1
ATOM 5781 N N . PHE A 1 734 ? -10.579 6.170 13.350 1.00 95.12 734 PHE A N 1
ATOM 5782 C CA . PHE A 1 734 ? -9.574 7.223 13.504 1.00 95.12 734 PHE A CA 1
ATOM 5783 C C . PHE A 1 734 ? -8.403 6.750 14.356 1.00 95.12 734 PHE A C 1
ATOM 5785 O O . PHE A 1 734 ? -8.599 6.206 15.438 1.00 95.12 734 PHE A O 1
ATOM 5792 N N . GLY A 1 735 ? -7.183 6.979 13.877 1.00 93.50 735 GLY A N 1
ATOM 5793 C CA . GLY A 1 735 ? -5.958 6.758 14.641 1.00 93.50 735 GLY A CA 1
ATOM 5794 C C . GLY A 1 735 ? -5.443 8.048 15.269 1.00 93.50 735 GLY A C 1
ATOM 5795 O O . GLY A 1 735 ? -5.398 9.077 14.597 1.00 93.50 735 GLY A O 1
ATOM 5796 N N . LEU A 1 736 ? -5.017 8.004 16.527 1.00 93.25 736 LEU A N 1
ATOM 5797 C CA . LEU A 1 736 ? -4.352 9.117 17.202 1.00 93.25 736 LEU A CA 1
ATOM 5798 C C . LEU A 1 736 ? -2.872 8.788 17.374 1.00 93.25 736 LEU A C 1
ATOM 5800 O O . LEU A 1 736 ? -2.513 7.669 17.732 1.00 93.25 736 LEU A O 1
ATOM 5804 N N . THR A 1 737 ? -2.006 9.758 17.103 1.00 89.81 737 THR A N 1
ATOM 5805 C CA . THR A 1 737 ? -0.560 9.576 17.256 1.00 89.81 737 THR A CA 1
ATOM 5806 C C . THR A 1 737 ? 0.144 10.921 17.423 1.00 89.81 737 THR A C 1
ATOM 5808 O O . THR A 1 737 ? -0.370 11.969 17.022 1.00 89.81 737 THR A O 1
ATOM 5811 N N . GLY A 1 738 ? 1.307 10.908 18.073 1.00 82.19 738 GLY A N 1
ATOM 5812 C CA . GLY A 1 738 ? 2.241 12.037 18.101 1.00 82.19 738 GLY A CA 1
ATOM 5813 C C . GLY A 1 738 ? 3.134 12.138 16.861 1.00 82.19 738 GLY A C 1
ATOM 5814 O O . GLY A 1 738 ? 3.782 13.163 16.665 1.00 82.19 738 GLY A O 1
ATOM 5815 N N . THR A 1 739 ? 3.186 11.087 16.042 1.00 74.50 739 THR A N 1
ATOM 5816 C CA . THR A 1 739 ? 4.113 10.953 14.913 1.00 74.50 739 THR A CA 1
ATOM 5817 C C . THR A 1 739 ? 3.362 10.891 13.577 1.00 74.50 739 THR A C 1
ATOM 5819 O O . THR A 1 739 ? 2.271 10.333 13.525 1.00 74.50 739 THR A O 1
ATOM 5822 N N . PRO A 1 740 ? 3.909 11.428 12.469 1.00 67.38 740 PRO A N 1
ATOM 5823 C CA . PRO A 1 740 ? 3.225 11.430 11.169 1.00 67.38 740 PRO A CA 1
ATOM 5824 C C . PRO A 1 740 ? 3.010 10.048 10.540 1.00 67.38 740 PRO A C 1
ATOM 5826 O O . PRO A 1 740 ? 2.127 9.908 9.703 1.00 67.38 740 PRO A O 1
ATOM 5829 N N . LEU A 1 741 ? 3.794 9.034 10.938 1.00 72.81 741 LEU A N 1
ATOM 5830 C CA . LEU A 1 741 ? 3.724 7.655 10.419 1.00 72.81 741 LEU A CA 1
ATOM 5831 C C . LEU A 1 741 ? 3.984 7.513 8.910 1.00 72.81 741 LEU A C 1
ATOM 5833 O O . LEU A 1 741 ? 3.512 6.568 8.277 1.00 72.81 741 LEU A O 1
ATOM 5837 N N . LEU A 1 742 ? 4.744 8.452 8.344 1.00 70.88 742 LEU A N 1
ATOM 5838 C CA . LEU A 1 742 ? 5.121 8.510 6.926 1.00 70.88 742 LEU A CA 1
ATOM 5839 C C . LEU A 1 742 ? 6.581 8.106 6.679 1.00 70.88 742 LEU A C 1
ATOM 5841 O O . LEU A 1 742 ? 7.137 8.380 5.622 1.00 70.88 742 LEU A O 1
ATOM 5845 N N . ASP A 1 743 ? 7.221 7.490 7.667 1.00 68.25 743 ASP A N 1
ATOM 5846 C CA . ASP A 1 743 ? 8.620 7.075 7.619 1.00 68.25 743 ASP A CA 1
ATOM 5847 C C . ASP A 1 743 ? 8.853 5.837 6.741 1.00 68.25 743 ASP A C 1
ATOM 5849 O O . ASP A 1 743 ? 9.976 5.624 6.288 1.00 68.25 743 ASP A O 1
ATOM 5853 N N . SER A 1 744 ? 7.803 5.059 6.438 1.00 67.50 744 SER A N 1
ATOM 5854 C CA . SER A 1 744 ? 7.913 3.906 5.542 1.00 67.50 744 SER A CA 1
ATOM 5855 C C . SER A 1 744 ? 6.663 3.607 4.722 1.00 67.50 744 SER A C 1
ATOM 5857 O O . SER A 1 744 ? 5.527 3.736 5.185 1.00 67.50 744 SER A O 1
ATOM 5859 N N . SER A 1 745 ? 6.869 3.111 3.497 1.00 64.00 745 SER A N 1
ATOM 5860 C CA . SER A 1 745 ? 5.783 2.670 2.611 1.00 64.00 745 SER A CA 1
ATOM 5861 C C . SER A 1 745 ? 4.929 1.573 3.253 1.00 64.00 745 SER A C 1
ATOM 5863 O O . SER A 1 745 ? 3.711 1.555 3.098 1.00 64.00 745 SER A O 1
ATOM 5865 N N . SER A 1 746 ? 5.540 0.692 4.049 1.00 67.81 746 SER A N 1
ATOM 5866 C CA . SER A 1 746 ? 4.838 -0.393 4.744 1.00 67.81 746 SER A CA 1
ATOM 5867 C C . SER A 1 746 ? 3.843 0.119 5.782 1.00 67.81 746 SER A C 1
ATOM 5869 O O . SER A 1 746 ? 2.737 -0.426 5.884 1.00 67.81 746 SER A O 1
ATOM 5871 N N . ARG A 1 747 ? 4.223 1.161 6.530 1.00 74.50 747 ARG A N 1
ATOM 5872 C CA . ARG A 1 747 ? 3.382 1.806 7.541 1.00 74.50 747 ARG A CA 1
ATOM 5873 C C . ARG A 1 747 ? 2.256 2.610 6.899 1.00 74.50 747 ARG A C 1
ATOM 5875 O O . ARG A 1 747 ? 1.104 2.460 7.304 1.00 74.50 747 ARG A O 1
ATOM 5882 N N . VAL A 1 748 ? 2.560 3.350 5.831 1.00 74.56 748 VAL A N 1
ATOM 5883 C CA . VAL A 1 748 ? 1.556 4.064 5.025 1.00 74.56 748 VAL A CA 1
ATOM 5884 C C . VAL A 1 748 ? 0.507 3.095 4.474 1.00 74.56 748 VAL A C 1
ATOM 5886 O O . VAL A 1 748 ? -0.688 3.346 4.610 1.00 74.56 748 VAL A O 1
ATOM 5889 N N . ILE A 1 749 ? 0.926 1.943 3.940 1.00 72.81 749 ILE A N 1
ATOM 5890 C CA . ILE A 1 749 ? 0.007 0.913 3.432 1.00 72.81 749 ILE A CA 1
ATOM 5891 C C . ILE A 1 749 ? -0.882 0.338 4.548 1.00 72.81 749 ILE A C 1
ATOM 5893 O O . ILE A 1 749 ? -2.053 0.056 4.306 1.00 72.81 749 ILE A O 1
ATOM 5897 N N . GLU A 1 750 ? -0.376 0.133 5.771 1.00 76.25 750 GLU A N 1
ATOM 5898 C CA . GLU A 1 750 ? -1.213 -0.358 6.885 1.00 76.25 750 GLU A CA 1
ATOM 5899 C C . GLU A 1 750 ? -2.236 0.650 7.357 1.00 76.25 750 GLU A C 1
ATOM 5901 O O . GLU A 1 750 ? -3.378 0.273 7.615 1.00 76.25 750 GLU A O 1
ATOM 5906 N N . LEU A 1 751 ? -1.840 1.916 7.433 1.00 79.19 751 LEU A N 1
ATOM 5907 C CA . LEU A 1 751 ? -2.759 2.999 7.733 1.00 79.19 751 LEU A CA 1
ATOM 5908 C C . LEU A 1 751 ? -3.852 3.080 6.679 1.00 79.19 751 LEU A C 1
ATOM 5910 O O . LEU A 1 751 ? -5.032 3.054 7.018 1.00 79.19 751 LEU A O 1
ATOM 5914 N N . ALA A 1 752 ? -3.470 3.106 5.406 1.00 77.12 752 ALA A N 1
ATOM 5915 C CA . ALA A 1 752 ? -4.413 3.201 4.303 1.00 77.12 752 ALA A CA 1
ATOM 5916 C C . ALA A 1 752 ? -5.360 1.984 4.264 1.00 77.12 752 ALA A C 1
ATOM 5918 O O . ALA A 1 752 ? -6.576 2.138 4.110 1.00 77.12 752 ALA A O 1
ATOM 5919 N N . ASN A 1 753 ? -4.833 0.784 4.548 1.00 77.06 753 ASN A N 1
ATOM 5920 C CA . ASN A 1 753 ? -5.649 -0.405 4.764 1.00 77.06 753 ASN A CA 1
ATOM 5921 C C . ASN A 1 753 ? -6.649 -0.185 5.900 1.00 77.06 753 ASN A C 1
ATOM 5923 O O . ASN A 1 753 ? -7.848 -0.357 5.683 1.00 77.06 753 ASN A O 1
ATOM 5927 N N . LEU A 1 754 ? -6.204 0.225 7.090 1.00 81.31 754 LEU A N 1
ATOM 5928 C CA . LEU A 1 754 ? -7.094 0.439 8.230 1.00 81.31 754 LEU A CA 1
ATOM 5929 C C . LEU A 1 754 ? -8.231 1.419 7.894 1.00 81.31 754 LEU A C 1
ATOM 5931 O O . LEU A 1 754 ? -9.382 1.119 8.204 1.00 81.31 754 LEU A O 1
ATOM 5935 N N . MET A 1 755 ? -7.949 2.498 7.161 1.00 82.88 755 MET A N 1
ATOM 5936 C CA . MET A 1 755 ? -8.914 3.545 6.793 1.00 82.88 755 MET A CA 1
ATOM 5937 C C . MET A 1 755 ? -9.763 3.193 5.554 1.00 82.88 755 MET A C 1
ATOM 5939 O O . MET A 1 755 ? -9.817 3.945 4.582 1.00 82.88 755 MET A O 1
ATOM 5943 N N . GLY A 1 756 ? -10.440 2.041 5.573 1.00 71.62 756 GLY A N 1
ATOM 5944 C CA . GLY A 1 756 ? -11.370 1.629 4.508 1.00 71.62 756 GLY A CA 1
ATOM 5945 C C . GLY A 1 756 ? -10.725 0.955 3.293 1.00 71.62 756 GLY A C 1
ATOM 5946 O O . GLY A 1 756 ? -11.339 0.894 2.234 1.00 71.62 756 GLY A O 1
ATOM 5947 N N . ASN A 1 757 ? -9.510 0.418 3.438 1.00 69.94 757 ASN A N 1
ATOM 5948 C CA . ASN A 1 757 ? -8.718 -0.147 2.337 1.00 69.94 757 ASN A CA 1
ATOM 5949 C C . ASN A 1 757 ? -8.412 0.852 1.228 1.00 69.94 757 ASN A C 1
ATOM 5951 O O . ASN A 1 757 ? -8.221 0.462 0.079 1.00 69.94 757 ASN A O 1
ATOM 5955 N N . THR A 1 758 ? -8.314 2.125 1.590 1.00 63.41 758 THR A N 1
ATOM 5956 C CA . THR A 1 758 ? -7.884 3.177 0.680 1.00 63.41 758 THR A CA 1
ATOM 5957 C C . THR A 1 758 ? -6.513 2.785 0.118 1.00 63.41 758 THR A C 1
ATOM 5959 O O . THR A 1 758 ? -5.573 2.531 0.868 1.00 63.41 758 THR A O 1
ATOM 5962 N N . TYR A 1 759 ? -6.422 2.586 -1.196 1.00 62.66 759 TYR A N 1
ATOM 5963 C CA . TYR A 1 759 ? -5.241 2.013 -1.837 1.00 62.66 759 TYR A CA 1
ATOM 5964 C C . TYR A 1 759 ? -4.239 3.108 -2.201 1.00 62.66 759 TYR A C 1
ATOM 5966 O O . TYR A 1 759 ? -4.546 3.981 -3.008 1.00 62.66 759 TYR A O 1
ATOM 5974 N N . VAL A 1 760 ? -3.030 3.031 -1.643 1.00 53.88 760 VAL A N 1
ATOM 5975 C CA . VAL A 1 760 ? -1.900 3.887 -2.021 1.00 53.88 760 VAL A CA 1
ATOM 5976 C C . VAL A 1 760 ? -0.858 2.990 -2.691 1.00 53.88 760 VAL A C 1
ATOM 5978 O O . VAL A 1 760 ? -0.075 2.358 -1.995 1.00 53.88 760 VAL A O 1
ATOM 5981 N N . ILE A 1 761 ? -0.955 2.872 -4.019 1.00 52.00 761 ILE A N 1
ATOM 5982 C CA . ILE A 1 761 ? 0.023 2.385 -5.019 1.00 52.00 761 ILE A CA 1
ATOM 5983 C C . ILE A 1 761 ? 0.877 1.128 -4.673 1.00 52.00 761 ILE A C 1
ATOM 5985 O O . ILE A 1 761 ? 1.627 1.064 -3.700 1.00 52.00 761 ILE A O 1
ATOM 5989 N N . GLY A 1 762 ? 0.862 0.144 -5.580 1.00 46.88 762 GLY A N 1
ATOM 5990 C CA . GLY A 1 762 ? 2.034 -0.636 -6.011 1.00 46.88 762 GLY A CA 1
ATOM 5991 C C . GLY A 1 762 ? 2.472 -1.876 -5.224 1.00 46.88 762 GLY A C 1
ATOM 5992 O O . GLY A 1 762 ? 3.121 -2.739 -5.808 1.00 46.88 762 GLY A O 1
ATOM 5993 N N . LEU A 1 763 ? 2.180 -2.030 -3.924 1.00 45.03 763 LEU A N 1
ATOM 5994 C CA . LEU A 1 763 ? 2.803 -3.133 -3.150 1.00 45.03 763 LEU A CA 1
ATOM 5995 C C . LEU A 1 763 ? 1.924 -3.812 -2.087 1.00 45.03 763 LEU A C 1
ATOM 5997 O O . LEU A 1 763 ? 2.393 -4.718 -1.388 1.00 45.03 763 LEU A O 1
ATOM 6001 N N . SER A 1 764 ? 0.640 -3.455 -1.948 1.00 37.91 764 SER A N 1
ATOM 6002 C CA . SER A 1 764 ? -0.192 -4.022 -0.866 1.00 37.91 764 SER A CA 1
ATOM 6003 C C . SER A 1 764 ? -0.498 -5.522 -1.033 1.00 37.91 764 SER A C 1
ATOM 6005 O O . SER A 1 764 ? -0.825 -6.202 -0.057 1.00 37.91 764 SER A O 1
ATOM 6007 N N . SER A 1 765 ? -0.402 -6.057 -2.255 1.00 40.41 765 SER A N 1
ATOM 6008 C CA . SER A 1 765 ? -0.561 -7.487 -2.573 1.00 40.41 765 SER A CA 1
ATOM 6009 C C . SER A 1 765 ? 0.713 -8.310 -2.336 1.00 40.41 765 SER A C 1
ATOM 6011 O O . SER A 1 765 ? 0.630 -9.531 -2.205 1.00 40.41 765 SER A O 1
ATOM 6013 N N . HIS A 1 766 ? 1.874 -7.658 -2.242 1.00 46.97 766 HIS A N 1
ATOM 6014 C CA . HIS A 1 766 ? 3.166 -8.295 -2.476 1.00 46.97 766 HIS A CA 1
ATOM 6015 C C . HIS A 1 766 ? 3.800 -8.884 -1.201 1.00 46.97 766 HIS A C 1
ATOM 6017 O O . HIS A 1 766 ? 4.266 -10.015 -1.216 1.00 46.97 766 HIS A O 1
ATOM 6023 N N . TRP A 1 767 ? 3.741 -8.203 -0.049 1.00 44.66 767 TRP A N 1
ATOM 6024 C CA . TRP A 1 767 ? 4.570 -8.594 1.111 1.00 44.66 767 TRP A CA 1
ATOM 6025 C C . TRP A 1 767 ? 3.889 -9.454 2.185 1.00 44.66 767 TRP A C 1
ATOM 6027 O O . TRP A 1 767 ? 4.525 -10.305 2.802 1.00 44.66 767 TRP A O 1
ATOM 6037 N N . ARG A 1 768 ? 2.590 -9.264 2.437 1.00 47.81 768 ARG A N 1
ATOM 6038 C CA . ARG A 1 768 ? 1.895 -9.923 3.573 1.00 47.81 768 ARG A CA 1
ATOM 6039 C C . ARG A 1 768 ? 1.162 -11.195 3.187 1.00 47.81 768 ARG A C 1
ATOM 6041 O O . ARG A 1 768 ? 0.956 -12.081 4.013 1.00 47.81 768 ARG A O 1
ATOM 6048 N N . LYS A 1 769 ? 0.847 -11.292 1.899 1.00 45.12 769 LYS A N 1
ATOM 6049 C CA . LYS A 1 769 ? 0.501 -12.532 1.223 1.00 45.12 769 LYS A CA 1
ATOM 6050 C C . LYS A 1 769 ? 1.665 -13.525 1.388 1.00 45.12 769 LYS A C 1
ATOM 6052 O O . LYS A 1 769 ? 1.476 -14.571 1.991 1.00 45.12 769 LYS A O 1
ATOM 6057 N N . LEU A 1 770 ? 2.897 -13.098 1.096 1.00 43.59 770 LEU A N 1
ATOM 6058 C CA . LEU A 1 770 ? 4.140 -13.840 1.370 1.00 43.59 770 LEU A CA 1
ATOM 6059 C C . LEU A 1 770 ? 4.394 -14.194 2.854 1.00 43.59 770 LEU A C 1
ATOM 6061 O O . LEU A 1 770 ? 5.045 -15.197 3.139 1.00 43.59 770 LEU A O 1
ATOM 6065 N N . GLU A 1 771 ? 3.894 -13.398 3.808 1.00 42.03 771 GLU A N 1
ATOM 6066 C CA . GLU A 1 771 ? 4.046 -13.656 5.253 1.00 42.03 771 GLU A CA 1
ATOM 6067 C C . GLU A 1 771 ? 3.230 -14.850 5.746 1.00 42.03 771 GLU A C 1
ATOM 6069 O O . GLU A 1 771 ? 3.645 -15.559 6.664 1.00 42.03 771 GLU A O 1
ATOM 6074 N N . ARG A 1 772 ? 2.062 -15.064 5.143 1.00 50.16 772 ARG A N 1
ATOM 6075 C CA . ARG A 1 772 ? 1.045 -15.997 5.640 1.00 50.16 772 ARG A CA 1
ATOM 6076 C C . ARG A 1 772 ? 0.812 -17.161 4.691 1.00 50.16 772 ARG A C 1
ATOM 6078 O O . ARG A 1 772 ? 0.401 -18.226 5.147 1.00 50.16 772 ARG A O 1
ATOM 6085 N N . GLU A 1 773 ? 1.099 -16.975 3.405 1.00 48.66 773 GLU A N 1
ATOM 6086 C CA . GLU A 1 773 ? 0.996 -18.017 2.394 1.00 48.66 773 GLU A CA 1
ATOM 6087 C C . GLU A 1 773 ? 2.047 -19.106 2.591 1.00 48.66 773 GLU A C 1
ATOM 6089 O O . GLU A 1 773 ? 3.122 -18.916 3.168 1.00 48.66 773 GLU A O 1
ATOM 6094 N N . SER A 1 774 ? 1.706 -20.314 2.154 1.00 45.34 774 SER A N 1
ATOM 6095 C CA . SER A 1 774 ? 2.625 -21.427 2.249 1.00 45.34 774 SER A CA 1
ATOM 6096 C C . SER A 1 774 ? 3.695 -21.212 1.195 1.00 45.34 774 SER A C 1
ATOM 6098 O O . SER A 1 774 ? 3.412 -20.808 0.068 1.00 45.34 774 SER A O 1
ATOM 6100 N N . CYS A 1 775 ? 4.937 -21.574 1.508 1.00 45.56 775 CYS A N 1
ATOM 6101 C CA . CYS A 1 775 ? 5.996 -21.623 0.505 1.00 45.56 775 CYS A CA 1
ATOM 6102 C C . CYS A 1 775 ? 5.724 -22.633 -0.633 1.00 45.56 775 CYS A C 1
ATOM 6104 O O . CYS A 1 775 ? 6.602 -22.856 -1.462 1.00 45.56 775 CYS A O 1
ATOM 6106 N N . ARG A 1 776 ? 4.532 -23.253 -0.699 1.00 48.75 776 ARG A N 1
ATOM 6107 C CA . ARG A 1 776 ? 4.123 -24.145 -1.791 1.00 48.75 776 ARG A CA 1
ATOM 6108 C C . ARG A 1 776 ? 4.038 -23.416 -3.128 1.00 48.75 776 ARG A C 1
ATOM 6110 O O . ARG A 1 776 ? 4.280 -24.056 -4.140 1.00 48.75 776 ARG A O 1
ATOM 6117 N N . ASP A 1 777 ? 3.825 -22.100 -3.119 1.00 45.38 777 ASP A N 1
ATOM 6118 C CA . ASP A 1 777 ? 3.862 -21.261 -4.320 1.00 45.38 777 ASP A CA 1
ATOM 6119 C C . ASP A 1 777 ? 5.185 -20.478 -4.455 1.00 45.38 777 ASP A C 1
ATOM 6121 O O . ASP A 1 777 ? 5.344 -19.678 -5.369 1.00 45.38 777 ASP A O 1
ATOM 6125 N N . ILE A 1 778 ? 6.199 -20.700 -3.605 1.00 42.09 778 ILE A N 1
ATOM 6126 C CA . ILE A 1 778 ? 7.481 -19.972 -3.732 1.00 42.09 778 ILE A CA 1
ATOM 6127 C C . ILE A 1 778 ? 8.271 -20.372 -4.975 1.00 42.09 778 ILE A C 1
ATOM 6129 O O . ILE A 1 778 ? 8.968 -19.538 -5.550 1.00 42.09 778 ILE A O 1
ATOM 6133 N N . PHE A 1 779 ? 8.093 -21.601 -5.469 1.00 44.44 779 PHE A N 1
ATOM 6134 C CA . PHE A 1 779 ? 8.611 -21.954 -6.793 1.00 44.44 779 PHE A CA 1
ATOM 6135 C C . PHE A 1 779 ? 7.958 -21.117 -7.916 1.00 44.44 779 PHE A C 1
ATOM 6137 O O . PHE A 1 779 ? 8.553 -20.970 -8.981 1.00 44.44 779 PHE A O 1
ATOM 6144 N N . LEU A 1 780 ? 6.773 -20.544 -7.659 1.00 45.84 780 LEU A N 1
ATOM 6145 C CA . LEU A 1 780 ? 5.991 -19.690 -8.561 1.00 45.84 780 LEU A CA 1
ATOM 6146 C C . LEU A 1 780 ? 6.210 -18.201 -8.334 1.00 45.84 780 LEU A C 1
ATOM 6148 O O . LEU A 1 780 ? 5.992 -17.423 -9.256 1.00 45.84 780 LEU A O 1
ATOM 6152 N N . HIS A 1 781 ? 6.661 -17.786 -7.150 1.00 41.94 781 HIS A N 1
ATOM 6153 C CA . HIS A 1 781 ? 6.923 -16.373 -6.863 1.00 41.94 781 HIS A CA 1
ATOM 6154 C C . HIS A 1 781 ? 7.992 -15.792 -7.794 1.00 41.94 781 HIS A C 1
ATOM 6156 O O . HIS A 1 781 ? 7.830 -14.692 -8.306 1.00 41.94 781 HIS A O 1
ATOM 6162 N N . ASN A 1 782 ? 9.014 -16.591 -8.126 1.00 42.09 782 ASN A N 1
ATOM 6163 C CA . ASN A 1 782 ? 10.030 -16.240 -9.127 1.00 42.09 782 ASN A CA 1
ATOM 6164 C C . ASN A 1 782 ? 9.465 -16.053 -10.549 1.00 42.09 782 ASN A C 1
ATOM 6166 O O . ASN A 1 782 ? 10.161 -15.528 -11.412 1.00 42.09 782 ASN A O 1
ATOM 6170 N N . TYR A 1 783 ? 8.258 -16.558 -10.811 1.00 42.62 783 TYR A N 1
ATOM 6171 C CA . TYR A 1 783 ? 7.583 -16.513 -12.107 1.00 42.62 783 TYR A CA 1
ATOM 6172 C C . TYR A 1 783 ? 6.541 -15.384 -12.182 1.00 42.62 783 TYR A C 1
ATOM 6174 O O . TYR A 1 783 ? 6.271 -14.865 -13.257 1.00 42.62 783 TYR A O 1
ATOM 6182 N N . LEU A 1 784 ? 5.949 -15.026 -11.037 1.00 42.31 784 LEU A N 1
ATOM 6183 C CA . LEU A 1 784 ? 4.854 -14.062 -10.894 1.00 42.31 784 LEU A CA 1
ATOM 6184 C C . LEU A 1 784 ? 5.302 -12.618 -10.693 1.00 42.31 784 LEU A C 1
ATOM 6186 O O . LEU A 1 784 ? 4.498 -11.711 -10.887 1.00 42.31 784 LEU A O 1
ATOM 6190 N N . GLU A 1 785 ? 6.543 -12.403 -10.267 1.00 38.81 785 GLU A N 1
ATOM 6191 C CA . GLU A 1 785 ? 7.120 -11.069 -10.196 1.00 38.81 785 GLU A CA 1
ATOM 6192 C C . GLU A 1 785 ? 7.924 -10.793 -11.465 1.00 38.81 785 GLU A C 1
ATOM 6194 O O . GLU A 1 785 ? 9.018 -11.348 -11.634 1.00 38.81 785 GLU A O 1
ATOM 6199 N N . PRO A 1 786 ? 7.454 -9.890 -12.344 1.00 34.22 786 PRO A N 1
ATOM 6200 C CA . PRO A 1 786 ? 8.390 -9.109 -13.121 1.00 34.22 786 PRO A CA 1
ATOM 6201 C C . PRO A 1 786 ? 9.331 -8.462 -12.110 1.00 34.22 786 PRO A C 1
ATOM 6203 O O . PRO A 1 786 ? 8.901 -7.914 -11.089 1.00 34.22 786 PRO A O 1
ATOM 6206 N N . LYS A 1 787 ? 10.630 -8.525 -12.386 1.00 31.72 787 LYS A N 1
ATOM 6207 C CA . LYS A 1 787 ? 11.533 -7.543 -11.805 1.00 31.72 787 LYS A CA 1
ATOM 6208 C C . LYS A 1 787 ? 10.870 -6.188 -12.051 1.00 31.72 787 LYS A C 1
ATOM 6210 O O . LYS A 1 787 ? 10.676 -5.852 -13.208 1.00 31.72 787 LYS A O 1
ATOM 6215 N N . GLN A 1 788 ? 10.586 -5.467 -10.966 1.00 29.88 788 GLN A N 1
ATOM 6216 C CA . GLN A 1 788 ? 10.286 -4.035 -10.957 1.00 29.88 788 GLN A CA 1
ATOM 6217 C C . GLN A 1 788 ? 8.818 -3.654 -11.251 1.00 29.88 788 GLN A C 1
ATOM 6219 O O . GLN A 1 788 ? 8.387 -3.583 -12.392 1.00 29.88 788 GLN A O 1
ATOM 6224 N N . SER A 1 789 ? 8.070 -3.328 -10.190 1.00 24.92 789 SER A N 1
ATOM 6225 C CA . SER A 1 789 ? 7.084 -2.237 -10.242 1.00 24.92 789 SER A CA 1
ATOM 6226 C C . SER A 1 789 ? 7.870 -0.964 -9.937 1.00 24.92 789 SER A C 1
ATOM 6228 O O . SER A 1 789 ? 8.489 -0.909 -8.870 1.00 24.92 789 SER A O 1
ATOM 6230 N N . ARG A 1 790 ? 7.916 -0.011 -10.872 1.00 26.28 790 ARG A N 1
ATOM 6231 C CA . ARG A 1 790 ? 8.458 1.333 -10.625 1.00 26.28 790 ARG A CA 1
ATOM 6232 C C . ARG A 1 790 ? 7.562 2.128 -9.683 1.00 26.28 790 ARG A C 1
ATOM 6234 O O . ARG A 1 790 ? 6.333 1.879 -9.694 1.00 26.28 790 ARG A O 1
#

Solvent-accessible surface area (backbone atoms only — not comparable to full-atom values): 44436 Å² total; per-residue (Å²): 137,86,64,80,54,90,50,91,82,87,72,80,91,60,76,46,68,74,48,78,77,45,69,41,52,39,28,37,43,32,41,66,76,37,80,15,64,57,47,78,73,65,59,46,69,67,60,54,49,48,33,50,53,53,42,64,34,80,83,40,32,72,56,43,56,62,31,43,78,70,60,45,45,69,39,52,37,76,61,97,56,57,56,37,23,42,42,32,39,38,34,40,69,75,55,97,87,47,80,88,54,54,85,75,40,45,45,22,41,50,59,91,76,82,90,55,89,76,58,52,50,45,25,39,48,68,72,60,100,86,54,83,64,39,28,44,38,36,48,53,38,78,85,39,87,43,52,44,42,40,34,34,18,66,50,93,53,89,84,52,72,76,41,41,44,33,38,51,41,64,74,62,54,66,40,38,25,66,34,84,93,50,19,68,41,68,56,29,36,39,42,47,67,44,77,62,78,77,69,64,49,59,68,81,71,62,59,47,68,48,48,53,75,90,43,89,46,45,48,37,36,39,32,51,52,50,74,68,54,52,48,61,58,39,70,87,59,91,67,91,62,58,64,41,76,53,60,55,84,65,63,79,68,6,57,54,31,31,52,50,43,40,76,67,46,38,63,58,47,51,55,43,40,75,74,74,50,52,76,56,59,46,51,82,82,46,71,74,42,81,58,79,65,60,94,96,52,51,59,40,68,46,55,59,70,51,51,68,75,69,68,74,47,76,44,76,38,78,90,78,72,42,76,42,84,43,59,64,87,62,37,62,58,52,39,50,50,42,56,72,70,25,70,62,44,59,45,43,35,36,32,69,82,72,28,28,41,36,36,31,45,38,67,67,46,31,35,24,58,7,27,25,70,73,34,64,66,40,60,87,71,57,58,81,58,63,47,40,30,33,42,44,34,34,63,82,65,54,68,81,75,85,79,67,83,87,73,81,86,75,48,84,87,45,60,77,52,90,64,94,46,38,83,92,55,73,75,53,69,72,46,18,7,44,39,39,51,54,49,38,28,50,72,52,71,36,76,42,78,28,44,26,63,23,76,44,72,46,80,56,83,73,45,37,28,43,35,12,41,20,34,34,79,42,60,38,28,42,49,72,50,57,43,56,83,89,71,46,68,69,56,38,54,52,44,51,48,65,71,43,40,69,63,26,62,69,67,37,42,88,93,34,34,17,22,12,34,38,36,33,24,53,72,86,42,50,67,54,52,55,49,51,41,50,64,42,46,62,88,58,47,73,46,79,38,83,42,39,78,47,36,53,71,41,32,46,47,57,58,32,70,18,47,31,37,35,35,34,37,33,46,62,72,27,79,62,31,56,49,48,44,43,28,62,30,53,76,67,51,96,68,91,69,73,69,80,62,92,66,79,58,65,67,48,78,89,76,86,70,96,57,86,81,66,94,64,83,68,46,51,65,52,51,89,86,35,70,70,37,52,49,53,26,49,50,42,38,49,37,52,51,53,50,46,54,21,42,60,40,37,60,72,55,89,80,55,59,78,42,54,42,70,57,76,47,50,35,34,22,37,23,37,38,30,47,58,39,66,59,42,47,74,52,42,54,62,60,55,46,51,47,53,58,49,63,74,75,41,99,61,92,68,78,53,74,67,38,28,56,24,23,30,57,48,63,18,48,84,46,57,29,62,92,66,22,40,54,39,56,72,39,29,34,37,32,32,32,64,55,82,62,74,88,40,73,69,33,41,45,40,51,27,32,58,23,66,46,46,52,74,56,85,51,87,76,61,60,62,51,64,43,46,51,67,68,79,50,52,84,44,48,77,71,72,50,70,86,63,81,130

Radius of gyration: 34.72 Å; Cα contacts (8 Å, |Δi|>4): 1401; chains: 1; bounding box: 94×66×89 Å

Organism: NCBI:txid49249

pLDDT: mean 78.7, std 17.23, range [23.64, 98.62]